Protein AF-A0AAV2PNT0-F1 (afdb_monomer)

Radius of gyration: 38.45 Å; Cα contacts (8 Å, |Δi|>4): 2284; chains: 1; bounding box: 107×91×118 Å

Structure (mmCIF, N/CA/C/O backbone):
data_AF-A0AAV2PNT0-F1
#
_entry.id   AF-A0AAV2PNT0-F1
#
loop_
_atom_site.group_PDB
_atom_site.id
_atom_site.type_symbol
_atom_site.label_atom_id
_atom_site.label_alt_id
_atom_site.label_comp_id
_atom_site.label_asym_id
_atom_site.label_entity_id
_atom_site.label_seq_id
_atom_site.pdbx_PDB_ins_code
_atom_site.Cartn_x
_atom_site.Cartn_y
_atom_site.Cartn_z
_atom_site.occupancy
_atom_site.B_iso_or_equiv
_atom_site.auth_seq_id
_atom_site.auth_comp_id
_atom_site.auth_asym_id
_atom_site.auth_atom_id
_atom_site.pdbx_PDB_model_num
ATOM 1 N N . GLN A 1 1 ? 34.698 -30.467 22.889 1.00 72.31 1 GLN A N 1
ATOM 2 C CA . GLN A 1 1 ? 36.099 -30.022 23.056 1.00 72.31 1 GLN A CA 1
ATOM 3 C C . GLN A 1 1 ? 37.042 -31.188 23.305 1.00 72.31 1 GLN A C 1
ATOM 5 O O . GLN A 1 1 ? 37.742 -31.545 22.372 1.00 72.31 1 GLN A O 1
ATOM 10 N N . MET A 1 2 ? 37.007 -31.846 24.474 1.00 77.00 2 MET A N 1
ATOM 11 C CA . MET A 1 2 ? 37.933 -32.952 24.805 1.00 77.00 2 MET A CA 1
ATOM 12 C C . MET A 1 2 ? 37.978 -34.101 23.785 1.00 77.00 2 MET A C 1
ATOM 14 O O . MET A 1 2 ? 39.047 -34.628 23.524 1.00 77.00 2 MET A O 1
ATOM 18 N N . LEU A 1 3 ? 36.828 -34.490 23.227 1.00 80.44 3 LEU A N 1
ATOM 19 C CA . LEU A 1 3 ? 36.709 -35.618 22.288 1.00 80.44 3 LEU A CA 1
ATOM 20 C C . LEU A 1 3 ? 36.640 -35.192 20.817 1.00 80.44 3 LEU A C 1
ATOM 22 O O . LEU A 1 3 ? 36.355 -36.018 19.957 1.00 80.44 3 LEU A O 1
ATOM 26 N N . TRP A 1 4 ? 36.811 -33.901 20.529 1.00 83.94 4 TRP A N 1
ATOM 27 C CA . TRP A 1 4 ? 36.690 -33.410 19.163 1.00 83.94 4 TRP A CA 1
ATOM 28 C C . TRP A 1 4 ? 37.899 -33.869 18.345 1.00 83.94 4 TRP A C 1
ATOM 30 O O . TRP A 1 4 ? 39.023 -33.529 18.699 1.00 83.94 4 TRP A O 1
ATOM 40 N N . ALA A 1 5 ? 37.672 -34.645 17.282 1.00 78.81 5 ALA A N 1
ATOM 41 C CA . ALA A 1 5 ? 38.736 -35.355 16.559 1.00 78.81 5 ALA A CA 1
ATOM 42 C C . ALA A 1 5 ? 39.797 -34.437 15.939 1.00 78.81 5 ALA A C 1
ATOM 44 O O . ALA A 1 5 ? 40.925 -34.866 15.725 1.00 78.81 5 ALA A O 1
ATOM 45 N N . GLU A 1 6 ? 39.431 -33.191 15.641 1.00 76.75 6 GLU A N 1
ATOM 46 C CA . GLU A 1 6 ? 40.337 -32.201 15.055 1.00 76.75 6 GLU A CA 1
ATOM 47 C C . GLU A 1 6 ? 41.117 -31.403 16.115 1.00 76.75 6 GLU A C 1
ATOM 49 O O . GLU A 1 6 ? 41.971 -30.610 15.738 1.00 76.75 6 GLU A O 1
ATOM 54 N N . THR A 1 7 ? 40.851 -31.589 17.417 1.00 80.31 7 THR A N 1
ATOM 55 C CA . THR A 1 7 ? 41.617 -30.947 18.498 1.00 80.31 7 THR A CA 1
ATOM 56 C C . THR A 1 7 ? 42.992 -31.598 18.616 1.00 80.31 7 THR A C 1
ATOM 58 O O . THR A 1 7 ? 43.090 -32.796 18.879 1.00 80.31 7 THR A O 1
ATOM 61 N N . THR A 1 8 ? 44.055 -30.806 18.513 1.00 78.75 8 THR A N 1
ATOM 62 C CA . THR A 1 8 ? 45.446 -31.283 18.568 1.00 78.75 8 THR A CA 1
ATOM 63 C C . THR A 1 8 ? 46.244 -30.720 19.745 1.00 78.75 8 THR A C 1
ATOM 65 O O . THR A 1 8 ? 47.325 -31.214 20.046 1.00 78.75 8 THR A O 1
ATOM 68 N N . GLU A 1 9 ? 45.718 -29.711 20.437 1.00 76.44 9 GLU A N 1
ATOM 69 C CA . GLU A 1 9 ? 46.390 -28.947 21.486 1.00 76.44 9 GLU A CA 1
ATOM 70 C C . GLU A 1 9 ? 45.461 -28.729 22.687 1.00 76.44 9 GLU A C 1
ATOM 72 O O . GLU A 1 9 ? 44.249 -28.539 22.542 1.00 76.44 9 GLU A O 1
ATOM 77 N N . ILE A 1 10 ? 46.031 -28.722 23.894 1.00 84.19 10 ILE A N 1
ATOM 78 C CA . ILE A 1 10 ? 45.323 -28.416 25.140 1.00 84.19 10 ILE A CA 1
ATOM 79 C C . ILE A 1 10 ? 46.215 -27.581 26.064 1.00 84.19 10 ILE A C 1
ATOM 81 O O . ILE A 1 10 ? 47.399 -27.865 26.224 1.00 84.19 10 ILE A O 1
ATOM 85 N N . GLY A 1 11 ? 45.634 -26.572 26.711 1.00 69.75 11 GLY A N 1
ATOM 86 C CA . GLY A 1 11 ? 46.286 -25.792 27.762 1.00 69.75 11 GLY A CA 1
ATOM 87 C C . GLY A 1 11 ? 45.334 -25.542 28.926 1.00 69.75 11 GLY A C 1
ATOM 88 O O . GLY A 1 11 ? 44.242 -25.018 28.725 1.00 69.75 11 GLY A O 1
ATOM 89 N N . CYS A 1 12 ? 45.737 -25.904 30.144 1.00 85.50 12 CYS A N 1
ATOM 90 C CA . CYS A 1 12 ? 44.898 -25.812 31.339 1.00 85.50 12 CYS A CA 1
ATOM 91 C C . CYS A 1 12 ? 45.507 -24.906 32.411 1.00 85.50 12 CYS A C 1
ATOM 93 O O . CYS A 1 12 ? 46.721 -24.873 32.592 1.00 85.50 12 CYS A O 1
ATOM 95 N N . GLY A 1 13 ? 44.654 -24.221 33.167 1.00 61.50 13 GLY A N 1
ATOM 96 C CA . GLY A 1 13 ? 45.021 -23.414 34.324 1.00 61.50 13 GLY A CA 1
ATOM 97 C C . GLY A 1 13 ? 43.984 -23.530 35.436 1.00 61.50 13 GLY A C 1
ATOM 98 O O . GLY A 1 13 ? 42.849 -23.948 35.210 1.00 61.50 13 GLY A O 1
ATOM 99 N N . ALA A 1 14 ? 44.370 -23.167 36.655 1.00 82.31 14 ALA A N 1
ATOM 100 C CA . ALA A 1 14 ? 43.484 -23.211 37.809 1.00 82.31 14 ALA A CA 1
ATOM 101 C C . ALA A 1 14 ? 43.689 -22.001 38.714 1.00 82.31 14 ALA A C 1
ATOM 103 O O . ALA A 1 14 ? 44.796 -21.474 38.814 1.00 82.31 14 ALA A O 1
ATOM 104 N N . VAL A 1 15 ? 42.631 -21.584 39.404 1.00 68.69 15 VAL A N 1
ATOM 105 C CA . VAL A 1 15 ? 42.678 -20.506 40.390 1.00 68.69 15 VAL A CA 1
ATOM 106 C C . VAL A 1 15 ? 41.827 -20.847 41.607 1.00 68.69 15 VAL A C 1
ATOM 108 O O . VAL A 1 15 ? 40.754 -21.436 41.498 1.00 68.69 15 VAL A O 1
ATOM 111 N N . HIS A 1 16 ? 42.321 -20.470 42.781 1.00 83.88 16 HIS A N 1
ATOM 112 C CA . HIS A 1 16 ? 41.665 -20.652 44.070 1.00 83.88 16 HIS A CA 1
ATOM 113 C C . HIS A 1 16 ? 41.281 -19.280 44.624 1.00 83.88 16 HIS A C 1
ATOM 115 O O . HIS A 1 16 ? 42.128 -18.392 44.686 1.00 83.88 16 HIS A O 1
ATOM 121 N N . TYR A 1 17 ? 40.021 -19.091 45.008 1.00 67.50 17 TYR A N 1
ATOM 122 C CA . TYR A 1 17 ? 39.523 -17.814 45.513 1.00 67.50 17 TYR A CA 1
ATOM 123 C C . TYR A 1 17 ? 38.315 -17.983 46.449 1.00 67.50 17 TYR A C 1
ATOM 125 O O . TYR A 1 17 ? 37.725 -19.058 46.554 1.00 67.50 17 TYR A O 1
ATOM 133 N N . LYS A 1 18 ? 37.962 -16.910 47.166 1.00 78.88 18 LYS A N 1
ATOM 134 C CA . LYS A 1 18 ? 36.797 -16.855 48.067 1.00 78.88 18 LYS A CA 1
ATOM 135 C C . LYS A 1 18 ? 35.620 -16.179 47.373 1.00 78.88 18 LYS A C 1
ATOM 137 O O . LYS A 1 18 ? 35.828 -15.205 46.651 1.00 78.88 18 LYS A O 1
ATOM 142 N N . THR A 1 19 ? 34.398 -16.665 47.575 1.00 72.25 19 THR A N 1
ATOM 143 C CA . THR A 1 19 ? 33.207 -16.092 46.926 1.00 72.25 19 THR A CA 1
ATOM 144 C C . THR A 1 19 ? 31.925 -16.344 47.719 1.00 72.25 19 THR A C 1
ATOM 146 O O . THR A 1 19 ? 31.847 -17.320 48.460 1.00 72.25 19 THR A O 1
ATOM 149 N N . GLN A 1 20 ? 30.915 -15.488 47.537 1.00 65.44 20 GLN A N 1
ATOM 150 C CA . GLN A 1 20 ? 29.567 -15.684 48.074 1.00 65.44 20 GLN A CA 1
ATOM 151 C C . GLN A 1 20 ? 28.592 -16.043 46.958 1.00 65.44 20 GLN A C 1
ATOM 153 O O . GLN A 1 20 ? 28.529 -15.357 45.936 1.00 65.44 20 GLN A O 1
ATOM 158 N N . PHE A 1 21 ? 27.773 -17.071 47.173 1.00 52.84 21 PHE A N 1
ATOM 159 C CA . PHE A 1 21 ? 26.701 -17.426 46.246 1.00 52.84 21 PHE A CA 1
ATOM 160 C C . PHE A 1 21 ? 25.407 -17.717 47.006 1.00 52.84 21 PHE A C 1
ATOM 162 O O . PHE A 1 21 ? 25.378 -18.550 47.908 1.00 52.84 21 PHE A O 1
ATOM 169 N N . ARG A 1 22 ? 24.332 -16.999 46.645 1.00 51.94 22 ARG A N 1
ATOM 170 C CA . ARG A 1 22 ? 23.006 -17.056 47.299 1.00 51.94 22 ARG A CA 1
ATOM 171 C C . ARG A 1 22 ? 23.047 -16.872 48.826 1.00 51.94 22 ARG A C 1
ATOM 173 O O . ARG A 1 22 ? 22.289 -17.509 49.546 1.00 51.94 22 ARG A O 1
ATOM 180 N N . GLY A 1 23 ? 23.926 -15.992 49.302 1.00 59.47 23 GLY A N 1
ATOM 181 C CA . GLY A 1 23 ? 24.030 -15.635 50.720 1.00 59.47 23 GLY A CA 1
ATOM 182 C C . GLY A 1 23 ? 24.923 -16.546 51.567 1.00 59.47 23 GLY A C 1
ATOM 183 O O . GLY A 1 23 ? 25.051 -16.289 52.757 1.00 59.47 23 GLY A O 1
ATOM 184 N N . PHE A 1 24 ? 25.570 -17.562 50.982 1.00 44.22 24 PHE A N 1
ATOM 185 C CA . PHE A 1 24 ? 26.538 -18.411 51.684 1.00 44.22 24 PHE A CA 1
ATOM 186 C C . PHE A 1 24 ? 27.972 -18.106 51.245 1.00 44.22 24 PHE A C 1
ATOM 188 O O . PHE A 1 24 ? 28.244 -17.983 50.047 1.00 44.22 24 PHE A O 1
ATOM 195 N N . ASP A 1 25 ? 28.873 -18.002 52.223 1.00 72.25 25 ASP A N 1
ATOM 196 C CA . ASP A 1 25 ? 30.304 -17.761 52.030 1.00 72.25 25 ASP A CA 1
ATOM 197 C C . ASP A 1 25 ? 31.071 -19.059 51.776 1.00 72.25 25 ASP A C 1
ATOM 199 O O . ASP A 1 25 ? 31.122 -19.952 52.622 1.00 72.25 25 ASP A O 1
ATOM 203 N N . PHE A 1 26 ? 31.735 -19.135 50.624 1.00 65.38 26 PHE A N 1
ATOM 204 C CA . PHE A 1 26 ? 32.635 -20.223 50.268 1.00 65.38 26 PHE A CA 1
ATOM 205 C C . PHE A 1 26 ? 34.073 -19.713 50.298 1.00 65.38 26 PHE A C 1
ATOM 207 O O . PHE A 1 26 ? 34.554 -19.027 49.393 1.00 65.38 26 PHE A O 1
ATOM 214 N N . SER A 1 27 ? 34.779 -20.069 51.367 1.00 66.50 27 SER A N 1
ATOM 215 C CA . SER A 1 27 ? 36.139 -19.612 51.662 1.00 66.50 27 SER A CA 1
ATOM 216 C C . SER A 1 27 ? 37.240 -20.343 50.884 1.00 66.50 27 SER A C 1
ATOM 218 O O . SER A 1 27 ? 38.402 -19.953 50.995 1.00 66.50 27 SER A O 1
ATOM 220 N N . HIS A 1 28 ? 36.901 -21.370 50.095 1.00 72.38 28 HIS A N 1
ATOM 221 C CA . HIS A 1 28 ? 37.877 -22.212 49.393 1.00 72.38 28 HIS A CA 1
ATOM 222 C C . HIS A 1 28 ? 37.395 -22.704 48.017 1.00 72.38 28 HIS A C 1
ATOM 224 O O . HIS A 1 28 ? 37.459 -23.894 47.707 1.00 72.38 28 HIS A O 1
ATOM 230 N N . ALA A 1 29 ? 36.885 -21.805 47.172 1.00 69.44 29 ALA A N 1
ATOM 231 C CA . ALA A 1 29 ? 36.412 -22.177 45.840 1.00 69.44 29 ALA A CA 1
ATOM 232 C C . ALA A 1 29 ? 37.576 -22.276 44.840 1.00 69.44 29 ALA A C 1
ATOM 234 O O . ALA A 1 29 ? 38.352 -21.336 44.671 1.00 69.44 29 ALA A O 1
ATOM 235 N N . LYS A 1 30 ? 37.703 -23.412 44.149 1.00 77.38 30 LYS A N 1
ATOM 236 C CA . LYS A 1 30 ? 38.713 -23.621 43.101 1.00 77.38 30 LYS A CA 1
ATOM 237 C C . LYS A 1 30 ? 38.040 -23.761 41.744 1.00 77.38 30 LYS A C 1
ATOM 239 O O . LYS A 1 30 ? 37.101 -24.537 41.600 1.00 77.38 30 LYS A O 1
ATOM 244 N N . ILE A 1 31 ? 38.546 -23.039 40.752 1.00 74.75 31 ILE A N 1
ATOM 245 C CA . ILE A 1 31 ? 38.151 -23.167 39.351 1.00 74.75 31 ILE A CA 1
ATOM 246 C C . ILE A 1 31 ? 39.333 -23.710 38.560 1.00 74.75 31 ILE A C 1
ATOM 248 O O . ILE A 1 31 ? 40.448 -23.214 38.689 1.00 74.75 31 ILE A O 1
ATOM 252 N N . TYR A 1 32 ? 39.056 -24.691 37.708 1.00 81.44 32 TYR A N 1
ATOM 253 C CA . TYR A 1 32 ? 39.976 -25.232 36.715 1.00 81.44 32 TYR A CA 1
ATOM 254 C C . TYR A 1 32 ? 39.394 -24.941 35.330 1.00 81.44 32 TYR A C 1
ATOM 256 O O . TYR A 1 32 ? 38.197 -25.129 35.112 1.00 81.44 32 TYR A O 1
ATOM 264 N N . VAL A 1 33 ? 40.221 -24.466 34.403 1.00 81.31 33 VAL A N 1
ATOM 265 C CA . VAL A 1 33 ? 39.832 -24.141 33.026 1.00 81.31 33 VAL A CA 1
ATOM 266 C C . VAL A 1 33 ? 40.845 -24.759 32.078 1.00 81.31 33 VAL A C 1
ATOM 268 O O . VAL A 1 33 ? 42.043 -24.576 32.257 1.00 81.31 33 VAL A O 1
ATOM 271 N N . CYS A 1 34 ? 40.362 -25.450 31.051 1.00 72.44 34 CYS A N 1
ATOM 272 C CA . CYS A 1 34 ? 41.175 -25.971 29.960 1.00 72.44 34 CYS A CA 1
ATOM 273 C C . CYS A 1 34 ? 40.683 -25.403 28.630 1.00 72.44 34 CYS A C 1
ATOM 275 O O . CYS A 1 34 ? 39.484 -25.423 28.350 1.00 72.44 34 CYS A O 1
ATOM 277 N N . ASN A 1 35 ? 41.620 -24.935 27.814 1.00 75.31 35 ASN A N 1
ATOM 278 C CA . ASN A 1 35 ? 41.412 -24.509 26.438 1.00 75.31 35 ASN A CA 1
ATOM 279 C C . ASN A 1 35 ? 41.933 -25.596 25.493 1.00 75.31 35 ASN A C 1
ATOM 281 O O . ASN A 1 35 ? 42.931 -26.245 25.795 1.00 75.31 35 ASN A O 1
ATOM 285 N N . TYR A 1 36 ? 41.254 -25.780 24.362 1.00 78.62 36 TYR A N 1
ATOM 286 C CA . TYR A 1 36 ? 41.507 -26.843 23.389 1.00 78.62 36 TYR A CA 1
ATOM 287 C C . TYR A 1 36 ? 41.611 -26.216 21.995 1.00 78.62 36 TYR A C 1
ATOM 289 O O . TYR A 1 36 ? 40.764 -25.387 21.652 1.00 78.62 36 TYR A O 1
ATOM 297 N N . GLY A 1 37 ? 42.634 -26.577 21.223 1.00 64.06 37 GLY A N 1
ATOM 298 C CA . GLY A 1 37 ? 42.906 -26.016 19.899 1.00 64.06 37 GLY A CA 1
ATOM 299 C C . GLY A 1 37 ? 43.233 -27.102 18.872 1.00 64.06 37 GLY A C 1
ATOM 300 O O . GLY A 1 37 ? 43.990 -28.008 19.199 1.00 64.06 37 GLY A O 1
ATOM 301 N N . PRO A 1 38 ? 42.715 -27.050 17.635 1.00 66.06 38 PRO A N 1
ATOM 302 C CA . PRO A 1 38 ? 41.556 -26.286 17.163 1.00 66.06 38 PRO A CA 1
ATOM 303 C C . PRO A 1 38 ? 40.285 -26.481 18.009 1.00 66.06 38 PRO A C 1
ATOM 305 O O . PRO A 1 38 ? 40.101 -27.512 18.652 1.00 66.06 38 PRO A O 1
ATOM 308 N N . ALA A 1 39 ? 39.402 -25.476 18.023 1.00 55.69 39 ALA A N 1
ATOM 309 C CA . ALA A 1 39 ? 38.167 -25.517 18.805 1.00 55.69 39 ALA A CA 1
ATOM 310 C C . ALA A 1 39 ? 37.107 -26.425 18.152 1.00 55.69 39 ALA A C 1
ATOM 312 O O . ALA A 1 39 ? 36.782 -26.291 16.977 1.00 55.69 39 ALA A O 1
ATOM 313 N N . GLY A 1 40 ? 36.523 -27.321 18.940 1.00 55.75 40 GLY A N 1
ATOM 314 C CA . GLY A 1 40 ? 35.370 -28.150 18.591 1.00 55.75 40 GLY A CA 1
ATOM 315 C C . GLY A 1 40 ? 34.019 -27.608 19.074 1.00 55.75 40 GLY A C 1
ATOM 316 O O . GLY A 1 40 ? 33.903 -26.461 19.502 1.00 55.75 40 GLY A O 1
ATOM 317 N N . ASN A 1 41 ? 32.988 -28.466 19.062 1.00 60.00 41 ASN A N 1
ATOM 318 C CA . ASN A 1 41 ? 31.567 -28.141 19.312 1.00 60.00 41 ASN A CA 1
ATOM 319 C C . ASN A 1 41 ? 30.916 -27.289 18.203 1.00 60.00 41 ASN A C 1
ATOM 321 O O . ASN A 1 41 ? 30.042 -26.462 18.471 1.00 60.00 41 ASN A O 1
ATOM 325 N N . ILE A 1 42 ? 31.339 -27.502 16.959 1.00 57.22 42 ILE A N 1
ATOM 326 C CA . ILE A 1 42 ? 30.776 -26.830 15.787 1.00 57.22 42 ILE A CA 1
ATOM 327 C C . ILE A 1 42 ? 29.406 -27.453 15.482 1.00 57.22 42 ILE A C 1
ATOM 329 O O . ILE A 1 42 ? 29.304 -28.653 15.222 1.00 57.22 42 ILE A O 1
ATOM 333 N N . LEU A 1 43 ? 28.341 -26.646 15.551 1.00 47.44 43 LEU A N 1
ATOM 334 C CA . LEU A 1 43 ? 26.965 -27.101 15.335 1.00 47.44 43 LEU A CA 1
ATOM 335 C C . LEU A 1 43 ? 26.818 -27.664 13.911 1.00 47.44 43 LEU A C 1
ATOM 337 O O . LEU A 1 43 ? 27.116 -26.973 12.943 1.00 47.44 43 LEU A O 1
ATOM 341 N N . GLY A 1 44 ? 26.367 -28.914 13.791 1.00 48.94 44 GLY A N 1
ATOM 342 C CA . GLY A 1 44 ? 26.225 -29.604 12.503 1.00 48.94 44 GLY A CA 1
ATOM 343 C C . GLY A 1 44 ? 27.465 -30.377 12.035 1.00 48.94 44 GLY A C 1
ATOM 344 O O . GLY A 1 44 ? 27.361 -31.116 11.061 1.00 48.94 44 GLY A O 1
ATOM 345 N N . ARG A 1 45 ? 28.611 -30.288 12.732 1.00 58.50 45 ARG A N 1
ATOM 346 C CA . ARG A 1 45 ? 29.770 -31.161 12.472 1.00 58.50 45 ARG A CA 1
ATOM 347 C C . ARG A 1 45 ? 29.821 -32.315 13.487 1.00 58.50 45 ARG A C 1
ATOM 349 O O . ARG A 1 45 ? 29.550 -32.099 14.672 1.00 58.50 45 ARG A O 1
ATOM 356 N N . PRO A 1 46 ? 30.156 -33.544 13.055 1.00 60.44 46 PRO A N 1
ATOM 357 C CA . PRO A 1 46 ? 30.281 -34.678 13.962 1.00 60.44 46 PRO A CA 1
ATOM 358 C C . PRO A 1 46 ? 31.509 -34.510 14.868 1.00 60.44 46 PRO A C 1
ATOM 360 O O . PRO A 1 46 ? 32.554 -34.044 14.422 1.00 60.44 46 PRO A O 1
ATOM 363 N N . ILE A 1 47 ? 31.390 -34.912 16.140 1.00 76.19 47 ILE A N 1
ATOM 364 C CA . ILE A 1 47 ? 32.474 -34.797 17.138 1.00 76.19 47 ILE A CA 1
ATOM 365 C C . ILE A 1 47 ? 33.728 -35.562 16.681 1.00 76.19 47 ILE A C 1
ATOM 367 O O . ILE A 1 47 ? 34.851 -35.104 16.878 1.00 76.19 47 ILE A O 1
ATOM 371 N N . TYR A 1 48 ? 33.522 -36.706 16.036 1.00 81.50 48 TYR A N 1
ATOM 372 C CA . TYR A 1 48 ? 34.506 -37.503 15.314 1.00 81.50 48 TYR A CA 1
ATOM 373 C C . TYR A 1 48 ? 33.768 -38.302 14.232 1.00 81.50 48 TYR A C 1
ATOM 375 O O . TYR A 1 48 ? 32.550 -38.478 14.305 1.00 81.50 48 TYR A O 1
ATOM 383 N N . LEU A 1 49 ? 34.484 -38.801 13.226 1.00 77.38 49 LEU A N 1
ATOM 384 C CA . LEU A 1 49 ? 33.891 -39.667 12.205 1.00 77.38 49 LEU A CA 1
ATOM 385 C C . LEU A 1 49 ? 33.787 -41.106 12.723 1.00 77.38 49 LEU A C 1
ATOM 387 O O . LEU A 1 49 ? 34.738 -41.631 13.300 1.00 77.38 49 LEU A O 1
ATOM 391 N N . GLN A 1 50 ? 32.643 -41.753 12.506 1.00 74.19 50 GLN A N 1
ATOM 392 C CA . GLN A 1 50 ? 32.432 -43.143 12.908 1.00 74.19 50 GLN A CA 1
ATOM 393 C C . GLN A 1 50 ? 33.168 -44.092 11.947 1.00 74.19 50 GLN A C 1
ATOM 395 O O . GLN A 1 50 ? 32.975 -44.031 10.733 1.00 74.19 50 GLN A O 1
ATOM 400 N N . GLY A 1 51 ? 34.022 -44.963 12.487 1.00 79.56 51 GLY A N 1
ATOM 401 C CA . GLY A 1 51 ? 34.806 -45.932 11.720 1.00 79.56 51 GLY A CA 1
ATOM 402 C C . GLY A 1 51 ? 35.939 -46.554 12.547 1.00 79.56 51 GLY A C 1
ATOM 403 O O . GLY A 1 51 ? 36.095 -46.205 13.720 1.00 79.56 51 GLY A O 1
ATOM 404 N N . PRO A 1 52 ? 36.732 -47.475 11.969 1.00 76.94 52 PRO A N 1
ATOM 405 C CA . PRO A 1 52 ? 37.893 -48.045 12.649 1.00 76.94 52 PRO A CA 1
ATOM 406 C C . PRO A 1 52 ? 38.934 -46.959 12.963 1.00 76.94 52 PRO A C 1
ATOM 408 O O . PRO A 1 52 ? 39.196 -46.082 12.135 1.00 76.94 52 PRO A O 1
ATOM 411 N N . ALA A 1 53 ? 39.518 -47.008 14.161 1.00 80.12 53 ALA A N 1
ATOM 412 C CA . ALA A 1 53 ? 40.421 -45.972 14.661 1.00 80.12 53 ALA A CA 1
ATOM 413 C C . ALA A 1 53 ? 41.623 -45.729 13.727 1.00 80.12 53 ALA A C 1
ATOM 415 O O . ALA A 1 53 ? 42.161 -46.667 13.144 1.00 80.12 53 ALA A O 1
ATOM 416 N N . ALA A 1 54 ? 42.041 -44.465 13.607 1.00 72.62 54 ALA A N 1
ATOM 417 C CA . ALA A 1 54 ? 43.218 -44.026 12.848 1.00 72.62 54 ALA A CA 1
ATOM 418 C C . ALA A 1 54 ? 43.265 -44.425 11.350 1.00 72.62 54 ALA A C 1
ATOM 420 O O . ALA A 1 54 ? 44.330 -44.434 10.740 1.00 72.62 54 ALA A O 1
ATOM 421 N N . THR A 1 55 ? 42.114 -44.704 10.725 1.00 71.44 55 THR A N 1
ATOM 422 C CA . THR A 1 55 ? 42.029 -45.045 9.287 1.00 71.44 55 THR A CA 1
ATOM 423 C C . THR A 1 55 ? 41.945 -43.836 8.351 1.00 71.44 55 THR A C 1
ATOM 425 O O . THR A 1 55 ? 42.158 -43.975 7.149 1.00 71.44 55 THR A O 1
ATOM 428 N N . LYS A 1 56 ? 41.643 -42.646 8.884 1.00 66.88 56 LYS A N 1
ATOM 429 C CA . LYS A 1 56 ? 41.523 -41.383 8.134 1.00 66.88 56 LYS A CA 1
ATOM 430 C C . LYS A 1 56 ? 42.353 -40.266 8.774 1.00 66.88 56 LYS A C 1
ATOM 432 O O . LYS A 1 56 ? 41.833 -39.196 9.078 1.00 66.88 56 LYS A O 1
ATOM 437 N N . CYS A 1 57 ? 43.626 -40.531 9.052 1.00 70.69 57 CYS A N 1
ATOM 438 C CA . CYS A 1 57 ? 44.519 -39.506 9.583 1.00 70.69 57 CYS A CA 1
ATOM 439 C C . CYS A 1 57 ? 44.973 -38.553 8.470 1.00 70.69 57 CYS A C 1
ATOM 441 O O . CYS A 1 57 ? 45.451 -38.996 7.432 1.00 70.69 57 CYS A O 1
ATOM 443 N N . ASN A 1 58 ? 44.864 -37.241 8.710 1.00 61.03 58 ASN A N 1
ATOM 444 C CA . ASN A 1 58 ? 45.460 -36.220 7.836 1.00 61.03 58 ASN A CA 1
ATOM 445 C C . ASN A 1 58 ? 47.000 -36.158 7.973 1.00 61.03 58 ASN A C 1
ATOM 447 O O . ASN A 1 58 ? 47.651 -35.485 7.182 1.00 61.03 58 ASN A O 1
ATOM 451 N N . GLY A 1 59 ? 47.570 -36.851 8.969 1.00 63.38 59 GLY A N 1
ATOM 452 C CA . GLY A 1 59 ? 49.005 -37.058 9.197 1.00 63.38 59 GLY A CA 1
ATOM 453 C C . GLY A 1 59 ? 49.315 -38.532 9.503 1.00 63.38 59 GLY A C 1
ATOM 454 O O . GLY A 1 59 ? 48.527 -39.416 9.166 1.00 63.38 59 GLY A O 1
ATOM 455 N N . ALA A 1 60 ? 50.443 -38.819 10.157 1.00 74.50 60 ALA A N 1
ATOM 456 C CA . ALA A 1 60 ? 50.789 -40.185 10.567 1.00 74.50 60 ALA A CA 1
ATOM 457 C C . ALA A 1 60 ? 49.890 -40.695 11.713 1.00 74.50 60 ALA A C 1
ATOM 459 O O . ALA A 1 60 ? 49.268 -39.914 12.434 1.00 74.50 60 ALA A O 1
ATOM 460 N N . VAL A 1 61 ? 49.823 -42.015 11.903 1.00 80.75 61 VAL A N 1
ATOM 461 C CA . VAL A 1 61 ? 49.249 -42.603 13.125 1.00 80.75 61 VAL A CA 1
ATOM 462 C C . VAL A 1 61 ? 50.254 -42.415 14.257 1.00 80.75 61 VAL A C 1
ATOM 464 O O . VAL A 1 61 ? 51.431 -42.726 14.084 1.00 80.75 61 VAL A O 1
ATOM 467 N N . SER A 1 62 ? 49.792 -41.928 15.410 1.00 78.56 62 SER A N 1
ATOM 468 C CA . SER A 1 62 ? 50.641 -41.693 16.575 1.00 78.56 62 SER A CA 1
ATOM 469 C C . SER A 1 62 ? 51.369 -42.973 16.973 1.00 78.56 62 SER A C 1
ATOM 471 O O . SER A 1 62 ? 50.761 -44.018 17.220 1.00 78.56 62 SER A O 1
ATOM 473 N N . THR A 1 63 ? 52.692 -42.880 17.068 1.00 76.75 63 THR A N 1
ATOM 474 C CA . THR A 1 63 ? 53.550 -44.008 17.451 1.00 76.75 63 THR A CA 1
ATOM 475 C C . THR A 1 63 ? 53.384 -44.391 18.927 1.00 76.75 63 THR A C 1
ATOM 477 O O . THR A 1 63 ? 53.478 -45.571 19.269 1.00 76.75 63 THR A O 1
ATOM 480 N N . THR A 1 64 ? 53.060 -43.419 19.785 1.00 80.00 64 THR A N 1
ATOM 481 C CA . THR A 1 64 ? 52.826 -43.603 21.228 1.00 80.00 64 THR A CA 1
ATOM 482 C C . THR A 1 64 ? 51.434 -44.162 21.524 1.00 80.00 64 THR A C 1
ATOM 484 O O . THR A 1 64 ? 51.290 -45.070 22.340 1.00 80.00 64 THR A O 1
ATOM 487 N N . TYR A 1 65 ? 50.402 -43.661 20.838 1.00 80.19 65 TYR A N 1
ATOM 488 C CA . TYR A 1 65 ? 49.019 -44.110 21.005 1.00 80.19 65 TYR A CA 1
ATOM 489 C C . TYR A 1 65 ? 48.457 -44.551 19.655 1.00 80.19 65 TYR A C 1
ATOM 491 O O . TYR A 1 65 ? 47.793 -43.782 18.967 1.00 80.19 65 TYR A O 1
ATOM 499 N N . LYS A 1 66 ? 48.690 -45.822 19.302 1.00 77.12 66 LYS A N 1
ATOM 500 C CA . LYS A 1 66 ? 48.454 -46.428 17.970 1.00 77.12 66 LYS A CA 1
ATOM 501 C C . LYS A 1 66 ? 47.022 -46.333 17.408 1.00 77.12 66 LYS A C 1
ATOM 503 O O . LYS A 1 66 ? 46.776 -46.770 16.290 1.00 77.12 66 LYS A O 1
ATOM 508 N N . HIS A 1 67 ? 46.074 -45.797 18.171 1.00 84.25 67 HIS A N 1
ATOM 509 C CA . HIS A 1 67 ? 44.681 -45.588 17.770 1.00 84.25 67 HIS A CA 1
ATOM 510 C C . HIS A 1 67 ? 44.331 -44.107 17.531 1.00 84.25 67 HIS A C 1
ATOM 512 O O . HIS A 1 67 ? 43.181 -43.799 17.225 1.00 84.25 67 HIS A O 1
ATOM 518 N N . LEU A 1 68 ? 45.297 -43.192 17.657 1.00 83.31 68 LEU A N 1
ATOM 519 C CA . LEU A 1 68 ? 45.130 -41.754 17.443 1.00 83.31 68 LEU A CA 1
ATOM 520 C C . LEU A 1 68 ? 46.007 -41.267 16.287 1.00 83.31 68 LEU A C 1
ATOM 522 O O . LEU A 1 68 ? 47.056 -41.837 16.002 1.00 83.31 68 LEU A O 1
ATOM 526 N N . CYS A 1 69 ? 45.579 -40.193 15.631 1.00 83.38 69 CYS A N 1
ATOM 527 C CA . CYS A 1 69 ? 46.362 -39.518 14.599 1.00 83.38 69 CYS A CA 1
ATOM 528 C C . CYS A 1 69 ? 47.347 -38.524 15.232 1.00 83.38 69 CYS A C 1
ATOM 530 O O . CYS A 1 69 ? 47.033 -37.904 16.246 1.00 83.38 69 CYS A O 1
ATOM 532 N N . GLU A 1 70 ? 48.522 -38.359 14.633 1.00 80.06 70 GLU A N 1
ATOM 533 C CA . GLU A 1 70 ? 49.532 -37.386 15.048 1.00 80.06 70 GLU A CA 1
ATOM 534 C C . GLU A 1 70 ? 49.316 -36.038 14.342 1.00 80.06 70 GLU A C 1
ATOM 536 O O . GLU A 1 70 ? 48.986 -35.984 13.153 1.00 80.06 70 GLU A O 1
ATOM 541 N N . ALA A 1 71 ? 49.471 -34.939 15.083 1.00 65.75 71 ALA A N 1
ATOM 542 C CA . ALA A 1 71 ? 49.323 -33.588 14.550 1.00 65.75 71 ALA A CA 1
ATOM 543 C C . ALA A 1 71 ? 50.536 -33.217 13.674 1.00 65.75 71 ALA A C 1
ATOM 545 O O . ALA A 1 71 ? 51.677 -33.468 14.058 1.00 65.75 71 ALA A O 1
ATOM 546 N N . MET A 1 72 ? 50.311 -32.619 12.497 1.00 57.19 72 MET A N 1
ATOM 547 C CA . MET A 1 72 ? 51.411 -32.234 11.601 1.00 57.19 72 MET A CA 1
ATOM 548 C C . MET A 1 72 ? 52.242 -31.071 12.181 1.00 57.19 72 MET A C 1
ATOM 550 O O . MET A 1 72 ? 51.657 -30.098 12.662 1.00 57.19 72 MET A O 1
ATOM 554 N N . PRO A 1 73 ? 53.587 -31.108 12.096 1.00 50.38 73 PRO A N 1
ATOM 555 C CA . PRO A 1 73 ? 54.432 -29.993 12.514 1.00 50.38 73 PRO A CA 1
ATOM 556 C C . PRO A 1 73 ? 54.320 -28.808 11.541 1.00 50.38 73 PRO A C 1
ATOM 558 O O . PRO A 1 73 ? 54.300 -28.970 10.321 1.00 50.38 73 PRO A O 1
ATOM 561 N N . ALA A 1 74 ? 54.252 -27.593 12.082 1.00 43.47 74 ALA A N 1
ATOM 562 C CA . ALA A 1 74 ? 54.073 -26.377 11.297 1.00 43.47 74 ALA A CA 1
ATOM 563 C C . ALA A 1 74 ? 55.379 -25.908 10.615 1.00 43.47 74 ALA A C 1
ATOM 565 O O . ALA A 1 74 ? 56.321 -25.513 11.301 1.00 43.47 74 ALA A O 1
ATOM 566 N N . GLY A 1 75 ? 55.403 -25.844 9.273 1.00 35.56 75 GLY A N 1
ATOM 567 C CA . GLY A 1 75 ? 56.308 -24.951 8.526 1.00 35.56 75 GLY A CA 1
ATOM 568 C C . GLY A 1 75 ? 56.639 -25.337 7.072 1.00 35.56 75 GLY A C 1
ATOM 569 O O . GLY A 1 75 ? 57.238 -26.376 6.844 1.00 35.56 75 GLY A O 1
ATOM 570 N N . SER A 1 76 ? 56.326 -24.463 6.097 1.00 26.59 76 SER A N 1
ATOM 571 C CA . SER A 1 76 ? 57.308 -23.664 5.320 1.00 26.59 76 SER A CA 1
ATOM 572 C C . SER A 1 76 ? 56.713 -23.102 4.010 1.00 26.59 76 SER A C 1
ATOM 574 O O . SER A 1 76 ? 56.482 -23.836 3.054 1.00 26.59 76 SER A O 1
ATOM 576 N N . SER A 1 77 ? 56.564 -21.780 3.914 1.00 25.66 77 SER A N 1
ATOM 577 C CA . SER A 1 77 ? 56.736 -21.051 2.649 1.00 25.66 77 SER A CA 1
ATOM 578 C C . SER A 1 77 ? 57.203 -19.633 2.973 1.00 25.66 77 SER A C 1
ATOM 580 O O . SER A 1 77 ? 56.527 -18.878 3.670 1.00 25.66 77 SER A O 1
ATOM 582 N N . SER A 1 78 ? 58.415 -19.329 2.525 1.00 27.98 78 SER A N 1
ATOM 583 C CA . SER A 1 78 ? 59.228 -18.155 2.821 1.00 27.98 78 SER A CA 1
ATOM 584 C C . SER A 1 78 ? 58.759 -16.886 2.106 1.00 27.98 78 SER A C 1
ATOM 586 O O . SER A 1 78 ? 58.751 -16.858 0.878 1.00 27.98 78 SER A O 1
ATOM 588 N N . VAL A 1 79 ? 58.526 -15.801 2.852 1.00 24.83 79 VAL A N 1
ATOM 589 C CA . VAL A 1 79 ? 58.801 -14.430 2.388 1.00 24.83 79 VAL A CA 1
ATOM 590 C C . VAL A 1 79 ? 59.427 -13.659 3.552 1.00 24.83 79 VAL A C 1
ATOM 592 O O . VAL A 1 79 ? 58.948 -13.687 4.683 1.00 24.83 79 VAL A O 1
ATOM 595 N N . THR A 1 80 ? 60.567 -13.046 3.264 1.00 24.17 80 THR A N 1
ATOM 596 C CA . THR A 1 80 ? 61.506 -12.382 4.172 1.00 24.17 80 THR A CA 1
ATOM 597 C C . THR A 1 80 ? 60.911 -11.208 4.953 1.00 24.17 80 THR A C 1
ATOM 599 O O . THR A 1 80 ? 60.160 -10.395 4.421 1.00 24.17 80 THR A O 1
ATOM 602 N N . LYS A 1 81 ? 61.332 -11.092 6.215 1.00 28.95 81 LYS A N 1
ATOM 603 C CA . LYS A 1 81 ? 60.998 -10.033 7.176 1.00 28.95 81 LYS A CA 1
ATOM 604 C C . LYS A 1 81 ? 61.845 -8.767 6.914 1.00 28.95 81 LYS A C 1
ATOM 606 O O . LYS A 1 81 ? 63.068 -8.894 6.939 1.00 28.95 81 LYS A O 1
ATOM 611 N N . PRO A 1 82 ? 61.269 -7.561 6.733 1.00 21.77 82 PRO A N 1
ATOM 612 C CA . PRO A 1 82 ? 62.001 -6.304 6.887 1.00 21.77 82 PRO A CA 1
ATOM 613 C C . PRO A 1 82 ? 61.940 -5.794 8.344 1.00 21.77 82 PRO A C 1
ATOM 615 O O . PRO A 1 82 ? 61.120 -6.277 9.132 1.00 21.77 82 PRO A O 1
ATOM 618 N N . PRO A 1 83 ? 62.825 -4.858 8.738 1.00 24.44 83 PRO A N 1
ATOM 619 C CA . PRO A 1 83 ? 63.197 -4.618 10.129 1.00 24.44 83 PRO A CA 1
ATOM 620 C C . PRO A 1 83 ? 62.183 -3.764 10.891 1.00 24.44 83 PRO A C 1
ATOM 622 O O . PRO A 1 83 ? 61.527 -2.887 10.336 1.00 24.44 83 PRO A O 1
ATOM 625 N N . VAL A 1 84 ? 62.138 -3.986 12.204 1.00 30.03 84 VAL A N 1
ATOM 626 C CA . VAL A 1 84 ? 61.487 -3.103 13.173 1.00 30.03 84 VAL A CA 1
ATOM 627 C C . VAL A 1 84 ? 62.417 -1.916 13.420 1.00 30.03 84 VAL A C 1
ATOM 629 O O . VAL A 1 84 ? 63.457 -2.076 14.055 1.00 30.03 84 VAL A O 1
ATOM 632 N N . THR A 1 85 ? 62.054 -0.730 12.937 1.00 22.75 85 THR A N 1
ATOM 633 C CA . THR A 1 85 ? 62.642 0.535 13.389 1.00 22.75 85 THR A CA 1
ATOM 634 C C . THR A 1 85 ? 61.639 1.274 14.267 1.00 22.75 85 THR A C 1
ATOM 636 O O . THR A 1 85 ? 60.567 1.692 13.836 1.00 22.75 85 THR A O 1
ATOM 639 N N . SER A 1 86 ? 62.001 1.423 15.537 1.00 35.94 86 SER A N 1
ATOM 640 C CA . SER A 1 86 ? 61.407 2.378 16.466 1.00 35.94 86 SER A CA 1
ATOM 641 C C . SER A 1 86 ? 61.786 3.801 16.032 1.00 35.94 86 SER A C 1
ATOM 643 O O . SER A 1 86 ? 62.953 4.177 16.134 1.00 35.94 86 SER A O 1
ATOM 645 N N . GLY A 1 87 ? 60.819 4.570 15.521 1.00 23.75 87 GLY A N 1
ATOM 646 C CA . GLY A 1 87 ? 60.955 5.997 15.188 1.00 23.75 87 GLY A CA 1
ATOM 647 C C . GLY A 1 87 ? 60.284 6.910 16.231 1.00 23.75 87 GLY A C 1
ATOM 648 O O . GLY A 1 87 ? 59.390 6.447 16.940 1.00 23.75 87 GLY A O 1
ATOM 649 N N . PRO A 1 88 ? 60.728 8.175 16.369 1.00 25.23 88 PRO A N 1
ATOM 650 C CA . PRO A 1 88 ? 60.608 8.960 17.597 1.00 25.23 88 PRO A CA 1
ATOM 651 C C . PRO A 1 88 ? 59.232 9.600 17.818 1.00 25.23 88 PRO A C 1
ATOM 653 O O . PRO A 1 88 ? 58.507 9.938 16.885 1.00 25.23 88 PRO A O 1
ATOM 656 N N . ILE A 1 89 ? 58.928 9.815 19.099 1.00 31.28 89 ILE A N 1
ATOM 657 C CA . ILE A 1 89 ? 57.797 10.599 19.601 1.00 31.28 89 ILE A CA 1
ATOM 658 C C . ILE A 1 89 ? 58.038 12.069 19.232 1.00 31.28 89 ILE A C 1
ATOM 660 O O . ILE A 1 89 ? 58.964 12.687 19.754 1.00 31.28 89 ILE A O 1
ATOM 664 N N . VAL A 1 90 ? 57.204 12.628 18.354 1.00 24.17 90 VAL A N 1
ATOM 665 C CA . VAL A 1 90 ? 57.162 14.069 18.067 1.00 24.17 90 VAL A CA 1
ATOM 666 C C . VAL A 1 90 ? 55.847 14.629 18.602 1.00 24.17 90 VAL A C 1
ATOM 668 O O . VAL A 1 90 ? 54.767 14.115 18.319 1.00 24.17 90 VAL A O 1
ATOM 671 N N . THR A 1 91 ? 55.957 15.668 19.423 1.00 37.22 91 THR A N 1
ATOM 672 C CA . THR A 1 91 ? 54.858 16.444 20.002 1.00 37.22 91 THR A CA 1
ATOM 673 C C . THR A 1 91 ? 54.255 17.386 18.957 1.00 37.22 91 THR A C 1
ATOM 675 O O . THR A 1 91 ? 54.990 18.198 18.400 1.00 37.22 91 THR A O 1
ATOM 678 N N . ALA A 1 92 ? 52.940 17.319 18.723 1.00 25.33 92 ALA A N 1
ATOM 679 C CA . ALA A 1 92 ? 52.198 18.283 17.902 1.00 25.33 92 ALA A CA 1
ATOM 680 C C . ALA A 1 92 ? 50.760 18.511 18.429 1.00 25.33 92 ALA A C 1
ATOM 682 O O . ALA A 1 92 ? 50.229 17.702 19.190 1.00 25.33 92 ALA A O 1
ATOM 683 N N . GLU A 1 93 ? 50.200 19.661 18.052 1.00 29.52 93 GLU A N 1
ATOM 684 C CA . GLU A 1 93 ? 49.046 20.399 18.599 1.00 29.52 93 GLU A CA 1
ATOM 685 C C . GLU A 1 93 ? 47.662 19.689 18.584 1.00 29.52 93 GLU A C 1
ATOM 687 O O . GLU A 1 93 ? 47.475 18.669 17.918 1.00 29.52 93 GLU A O 1
ATOM 692 N N . PRO A 1 94 ? 46.654 20.191 19.338 1.00 32.31 94 PRO A N 1
ATOM 693 C CA . PRO A 1 94 ? 45.408 19.469 19.594 1.00 32.31 94 PRO A CA 1
ATOM 694 C C . PRO A 1 94 ? 44.466 19.467 18.377 1.00 32.31 94 PRO A C 1
ATOM 696 O O . PRO A 1 94 ? 43.856 20.486 18.061 1.00 32.31 94 PRO A O 1
ATOM 699 N N . GLY A 1 95 ? 44.284 18.303 17.737 1.00 38.44 95 GLY A N 1
ATOM 700 C CA . GLY A 1 95 ? 43.276 18.133 16.678 1.00 38.44 95 GLY A CA 1
ATOM 701 C C . GLY A 1 95 ? 43.373 16.893 15.777 1.00 38.44 95 GLY A C 1
ATOM 702 O O . GLY A 1 95 ? 42.428 16.637 15.033 1.00 38.44 95 GLY A O 1
ATOM 703 N N . GLU A 1 96 ? 44.446 16.096 15.826 1.00 37.94 96 GLU A N 1
ATOM 704 C CA . GLU A 1 96 ? 44.615 14.937 14.930 1.00 37.94 96 GLU A CA 1
ATOM 705 C C . GLU A 1 96 ? 44.274 13.581 15.584 1.00 37.94 96 GLU A C 1
ATOM 707 O O . GLU A 1 96 ? 44.599 13.304 16.741 1.00 37.94 96 GLU A O 1
ATOM 712 N N . CYS A 1 97 ? 43.601 12.713 14.817 1.00 43.72 97 CYS A N 1
ATOM 713 C CA . CYS A 1 97 ? 43.304 11.319 15.164 1.00 43.72 97 CYS A CA 1
ATOM 714 C C . CYS A 1 97 ? 44.612 10.567 15.514 1.00 43.72 97 CYS A C 1
ATOM 716 O O . CYS A 1 97 ? 45.504 10.469 14.678 1.00 43.72 97 CYS A O 1
ATOM 718 N N . LYS A 1 98 ? 44.717 9.970 16.714 1.00 41.19 98 LYS A N 1
ATOM 719 C CA . LYS A 1 98 ? 45.930 9.285 17.235 1.00 41.19 98 LYS A CA 1
ATOM 720 C C . LYS A 1 98 ? 46.393 8.024 16.485 1.00 41.19 98 LYS A C 1
ATOM 722 O O . LYS A 1 98 ? 47.321 7.357 16.933 1.00 41.19 98 LYS A O 1
ATOM 727 N N . PHE A 1 99 ? 45.775 7.684 15.364 1.00 42.84 99 PHE A N 1
ATOM 728 C CA . PHE A 1 99 ? 46.160 6.531 14.566 1.00 42.84 99 PHE A CA 1
ATOM 729 C C . PHE A 1 99 ? 46.272 6.966 13.115 1.00 42.84 99 PHE A C 1
ATOM 731 O O . PHE A 1 99 ? 45.268 7.232 12.453 1.00 42.84 99 PHE A O 1
ATOM 738 N N . THR A 1 100 ? 47.500 7.018 12.610 1.00 36.12 100 THR A N 1
ATOM 739 C CA . THR A 1 100 ? 47.728 6.945 11.175 1.00 36.12 100 THR A CA 1
ATOM 740 C C . THR A 1 100 ? 47.211 5.581 10.727 1.00 36.12 100 THR A C 1
ATOM 742 O O . THR A 1 100 ? 47.756 4.534 11.078 1.00 36.12 100 THR A O 1
ATOM 745 N N . ALA A 1 101 ? 46.103 5.571 9.979 1.00 34.62 101 ALA A N 1
ATOM 746 C CA . ALA A 1 101 ? 45.803 4.433 9.121 1.00 34.62 101 ALA A CA 1
ATOM 747 C C . ALA A 1 101 ? 47.075 4.128 8.310 1.00 34.62 101 ALA A C 1
ATOM 749 O O . ALA A 1 101 ? 47.791 5.079 7.974 1.00 34.62 101 ALA A O 1
ATOM 750 N N . PRO A 1 102 ? 47.387 2.863 7.983 1.00 32.81 102 PRO A N 1
ATOM 751 C CA . PRO A 1 102 ? 48.399 2.610 6.980 1.00 32.81 102 PRO A CA 1
ATOM 752 C C . PRO A 1 102 ? 47.941 3.358 5.731 1.00 32.81 102 PRO A C 1
ATOM 754 O O . PRO A 1 102 ? 46.981 2.968 5.070 1.00 32.81 102 PRO A O 1
ATOM 757 N N . THR A 1 103 ? 48.604 4.465 5.423 1.00 35.28 103 THR A N 1
ATOM 758 C CA . THR A 1 103 ? 48.593 5.090 4.110 1.00 35.28 103 THR A CA 1
ATOM 759 C C . THR A 1 103 ? 49.395 4.177 3.190 1.00 35.28 103 THR A C 1
ATOM 761 O O . THR A 1 103 ? 50.413 4.558 2.623 1.00 35.28 103 THR A O 1
ATOM 764 N N . THR A 1 104 ? 48.973 2.918 3.059 1.00 33.50 104 THR A N 1
ATOM 765 C CA . THR A 1 104 ? 49.366 2.116 1.912 1.00 33.50 104 THR A CA 1
ATOM 766 C C . THR A 1 104 ? 48.662 2.762 0.737 1.00 33.50 104 THR A C 1
ATOM 768 O O . THR A 1 104 ? 47.443 2.663 0.605 1.00 33.50 104 THR A O 1
ATOM 771 N N . ALA A 1 105 ? 49.432 3.518 -0.044 1.00 35.47 105 ALA A N 1
ATOM 772 C CA . ALA A 1 105 ? 49.018 4.046 -1.328 1.00 35.47 105 ALA A CA 1
ATOM 773 C C . ALA A 1 105 ? 48.210 2.984 -2.086 1.00 35.47 105 ALA A C 1
ATOM 775 O O . ALA A 1 105 ? 48.658 1.843 -2.196 1.00 35.47 105 ALA A O 1
ATOM 776 N N . TYR A 1 106 ? 47.026 3.384 -2.556 1.00 40.22 106 TYR A N 1
ATOM 777 C CA . TYR A 1 106 ? 46.112 2.619 -3.400 1.00 40.22 106 TYR A CA 1
ATOM 778 C C . TYR A 1 106 ? 46.874 1.686 -4.350 1.00 40.22 106 TYR A C 1
ATOM 780 O O . TYR A 1 106 ? 47.448 2.124 -5.346 1.00 40.22 106 TYR A O 1
ATOM 788 N N . THR A 1 107 ? 46.904 0.391 -4.036 1.00 40.47 107 THR A N 1
ATOM 789 C CA . THR A 1 107 ? 47.683 -0.586 -4.817 1.00 40.47 107 THR A CA 1
ATOM 790 C C . THR A 1 107 ? 46.985 -0.988 -6.119 1.00 40.47 107 THR A C 1
ATOM 792 O O . THR A 1 107 ? 47.601 -1.615 -6.975 1.00 40.47 107 THR A O 1
ATOM 795 N N . SER A 1 108 ? 45.726 -0.579 -6.323 1.00 46.41 108 SER A N 1
ATOM 796 C CA . SER A 1 108 ? 44.906 -0.974 -7.477 1.00 46.41 108 SER A CA 1
ATOM 797 C C . SER A 1 108 ? 45.016 -0.062 -8.708 1.00 46.41 108 SER A C 1
ATOM 799 O O . SER A 1 108 ? 44.375 -0.332 -9.718 1.00 46.41 108 SER A O 1
ATOM 801 N N . GLY A 1 109 ? 45.820 1.010 -8.678 1.00 45.00 109 GLY A N 1
ATOM 802 C CA . GLY A 1 109 ? 46.031 1.874 -9.853 1.00 45.00 109 GLY A CA 1
ATOM 803 C C . GLY A 1 109 ? 44.779 2.614 -10.358 1.00 45.00 109 GLY A C 1
ATOM 804 O O . GLY A 1 109 ? 44.846 3.270 -11.398 1.00 45.00 109 GLY A O 1
ATOM 805 N N . CYS A 1 110 ? 43.657 2.542 -9.635 1.00 52.94 110 CYS A N 1
ATOM 806 C CA . CYS A 1 110 ? 42.436 3.280 -9.933 1.00 52.94 110 CYS A CA 1
ATOM 807 C C . CYS A 1 110 ? 42.348 4.543 -9.057 1.00 52.94 110 CYS A C 1
ATOM 809 O O . CYS A 1 110 ? 42.423 4.469 -7.833 1.00 52.94 110 CYS A O 1
ATOM 811 N N . ASP A 1 111 ? 42.217 5.719 -9.678 1.00 52.66 111 ASP A N 1
ATOM 812 C CA . ASP A 1 111 ? 42.190 7.021 -8.992 1.00 52.66 111 ASP A CA 1
ATOM 813 C C . ASP A 1 111 ? 40.759 7.356 -8.518 1.00 52.66 111 ASP A C 1
ATOM 815 O O . ASP A 1 111 ? 40.040 8.149 -9.137 1.00 52.66 111 ASP A O 1
ATOM 819 N N . TYR A 1 112 ? 40.313 6.694 -7.441 1.00 50.19 112 TYR A N 1
ATOM 820 C CA . TYR A 1 112 ? 38.955 6.824 -6.881 1.00 50.19 112 TYR A CA 1
ATOM 821 C C . TYR A 1 112 ? 38.584 8.269 -6.515 1.00 50.19 112 TYR A C 1
ATOM 823 O O . TYR A 1 112 ? 37.426 8.656 -6.657 1.00 50.19 112 TYR A O 1
ATOM 831 N N . GLY A 1 113 ? 39.565 9.076 -6.094 1.00 42.69 113 GLY A N 1
ATOM 832 C CA . GLY A 1 113 ? 39.379 10.468 -5.674 1.00 42.69 113 GLY A CA 1
ATOM 833 C C . GLY A 1 113 ? 39.256 11.482 -6.816 1.00 42.69 113 GLY A C 1
ATOM 834 O O . GLY A 1 113 ? 38.754 12.578 -6.588 1.00 42.69 113 GLY A O 1
ATOM 835 N N . LYS A 1 114 ? 39.681 11.145 -8.045 1.00 44.22 114 LYS A N 1
ATOM 836 C CA . LYS A 1 114 ? 39.495 12.023 -9.220 1.00 44.22 114 LYS A CA 1
ATOM 837 C C . LYS A 1 114 ? 38.270 11.684 -10.061 1.00 44.22 114 LYS A C 1
ATOM 839 O O . LYS A 1 114 ? 37.792 12.550 -10.790 1.00 44.22 114 LYS A O 1
ATOM 844 N N . LYS A 1 115 ? 37.783 10.440 -10.002 1.00 44.16 115 LYS A N 1
ATOM 845 C CA . LYS A 1 115 ? 36.622 9.989 -10.787 1.00 44.16 115 LYS A CA 1
ATOM 846 C C . LYS A 1 115 ? 35.291 10.174 -10.049 1.00 44.16 115 LYS A C 1
ATOM 848 O O . LYS A 1 115 ? 34.278 10.384 -10.710 1.00 44.16 115 LYS A O 1
ATOM 853 N N . TYR A 1 116 ? 35.292 10.117 -8.716 1.00 48.56 116 TYR A N 1
ATOM 854 C CA . TYR A 1 116 ? 34.087 10.217 -7.891 1.00 48.56 116 TYR A CA 1
ATOM 855 C C . TYR A 1 116 ? 34.311 11.190 -6.724 1.00 48.56 116 TYR A C 1
ATOM 857 O O . TYR A 1 116 ? 35.389 11.225 -6.135 1.00 48.56 116 TYR A O 1
ATOM 865 N N . GLU A 1 117 ? 33.299 12.014 -6.441 1.00 50.00 117 GLU A N 1
ATOM 866 C CA . GLU A 1 117 ? 33.333 13.140 -5.496 1.00 50.00 117 GLU A CA 1
ATOM 867 C C . GLU A 1 117 ? 33.723 12.737 -4.050 1.00 50.00 117 GLU A C 1
ATOM 869 O O . GLU A 1 117 ? 33.807 11.560 -3.690 1.00 50.00 117 GLU A O 1
ATOM 874 N N . ASN A 1 118 ? 33.924 13.731 -3.175 1.00 52.34 118 ASN A N 1
ATOM 875 C CA . ASN A 1 118 ? 34.416 13.595 -1.788 1.00 52.34 118 ASN A CA 1
ATOM 876 C C . ASN A 1 118 ? 33.543 12.733 -0.838 1.00 52.34 118 ASN A C 1
ATOM 878 O O . ASN A 1 118 ? 33.832 12.652 0.354 1.00 52.34 118 ASN A O 1
ATOM 882 N N . THR A 1 119 ? 32.456 12.137 -1.325 1.00 53.06 119 THR A N 1
ATOM 883 C CA . THR A 1 119 ? 31.448 11.381 -0.564 1.00 53.06 119 THR A CA 1
ATOM 884 C C . THR A 1 119 ? 31.576 9.859 -0.706 1.00 53.06 119 THR A C 1
ATOM 886 O O . THR A 1 119 ? 30.881 9.129 -0.001 1.00 53.06 119 THR A O 1
ATOM 889 N N . HIS A 1 120 ? 32.459 9.370 -1.584 1.00 67.19 120 HIS A N 1
ATOM 890 C CA . HIS A 1 120 ? 32.702 7.937 -1.782 1.00 67.19 120 HIS A CA 1
ATOM 891 C C . HIS A 1 120 ? 33.304 7.274 -0.528 1.00 67.19 120 HIS A C 1
ATOM 893 O O . HIS A 1 120 ? 34.197 7.853 0.092 1.00 67.19 120 HIS A O 1
ATOM 899 N N . SER A 1 121 ? 32.886 6.047 -0.182 1.00 71.25 121 SER A N 1
ATOM 900 C CA . SER A 1 121 ? 33.312 5.346 1.043 1.00 71.25 121 SER A CA 1
ATOM 901 C C . SER A 1 121 ? 34.833 5.206 1.117 1.00 71.25 121 SER A C 1
ATOM 903 O O . SER A 1 121 ? 35.414 5.477 2.162 1.00 71.25 121 SER A O 1
ATOM 905 N N . ALA A 1 122 ? 35.497 4.906 -0.005 1.00 64.25 122 ALA A N 1
ATOM 906 C CA . ALA A 1 122 ? 36.964 4.838 -0.085 1.00 64.25 122 ALA A CA 1
ATOM 907 C C . ALA A 1 122 ? 37.685 6.172 0.228 1.00 64.25 122 ALA A C 1
ATOM 909 O O . ALA A 1 122 ? 38.846 6.162 0.622 1.00 64.25 122 ALA A O 1
ATOM 910 N N . ASN A 1 123 ? 36.997 7.313 0.096 1.00 68.06 123 ASN A N 1
ATOM 911 C CA . ASN A 1 123 ? 37.545 8.648 0.355 1.00 68.06 123 ASN A CA 1
ATOM 912 C C . ASN A 1 123 ? 37.239 9.152 1.782 1.00 68.06 123 ASN A C 1
ATOM 914 O O . ASN A 1 123 ? 37.676 10.245 2.157 1.00 68.06 123 ASN A O 1
ATOM 918 N N . LEU A 1 124 ? 36.491 8.387 2.589 1.00 68.25 124 LEU A N 1
ATOM 919 C CA . LEU A 1 124 ? 36.127 8.783 3.947 1.00 68.25 124 LEU A CA 1
ATOM 920 C C . LEU A 1 124 ? 37.338 8.722 4.880 1.00 68.25 124 LEU A C 1
ATOM 922 O O . LEU A 1 124 ? 38.005 7.696 5.020 1.00 68.25 124 LEU A O 1
ATOM 926 N N . LYS A 1 125 ? 37.582 9.822 5.595 1.00 67.12 125 LYS A N 1
ATOM 927 C CA . LYS A 1 125 ? 38.524 9.816 6.719 1.00 67.12 125 LYS A CA 1
ATOM 928 C C . LYS A 1 125 ? 37.937 8.990 7.876 1.00 67.12 125 LYS A C 1
ATOM 930 O O . LYS A 1 125 ? 36.717 8.993 8.050 1.00 67.12 125 LYS A O 1
ATOM 935 N N . PRO A 1 126 ? 38.763 8.295 8.680 1.00 68.12 126 PRO A N 1
ATOM 936 C CA . PRO A 1 126 ? 38.281 7.579 9.860 1.00 68.12 126 PRO A CA 1
ATOM 937 C C . PRO A 1 126 ? 37.499 8.495 10.810 1.00 68.12 126 PRO A C 1
ATOM 939 O O . PRO A 1 126 ? 37.877 9.651 11.020 1.00 68.12 126 PRO A O 1
ATOM 942 N N . ASN A 1 127 ? 36.422 7.983 11.407 1.00 71.00 127 ASN A N 1
ATOM 943 C CA . ASN A 1 127 ? 35.599 8.761 12.325 1.00 71.00 127 ASN A CA 1
ATOM 944 C C . ASN A 1 127 ? 36.281 8.886 13.701 1.00 71.00 127 ASN A C 1
ATOM 946 O O . ASN A 1 127 ? 36.197 7.986 14.535 1.00 71.00 127 ASN A O 1
ATOM 950 N N . CYS A 1 128 ? 36.909 10.035 13.966 1.00 64.06 128 CYS A N 1
ATOM 951 C CA . CYS A 1 128 ? 37.628 10.301 15.220 1.00 64.06 128 CYS A CA 1
ATOM 952 C C . CYS A 1 128 ? 36.732 10.366 16.475 1.00 64.06 128 CYS A C 1
ATOM 954 O O . CYS A 1 128 ? 37.257 10.407 17.585 1.00 64.06 128 CYS A O 1
ATOM 956 N N . SER A 1 129 ? 35.397 10.386 16.332 1.00 64.50 129 SER A N 1
ATOM 957 C CA . SER A 1 129 ? 34.473 10.274 17.477 1.00 64.50 129 SER A CA 1
ATOM 958 C C . SER A 1 129 ? 34.334 8.840 17.998 1.00 64.50 129 SER A C 1
ATOM 960 O O . SER A 1 129 ? 33.861 8.629 19.116 1.00 64.50 129 SER A O 1
ATOM 962 N N . CYS A 1 130 ? 34.782 7.854 17.218 1.00 63.59 130 CYS A N 1
ATOM 963 C CA . CYS A 1 130 ? 34.946 6.492 17.684 1.00 63.59 130 CYS A CA 1
ATOM 964 C C . CYS A 1 130 ? 36.260 6.358 18.446 1.00 63.59 130 CYS A C 1
ATOM 966 O O . CYS A 1 130 ? 37.341 6.566 17.895 1.00 63.59 130 CYS A O 1
ATOM 968 N N . GLU A 1 131 ? 36.191 5.914 19.695 1.00 70.44 131 GLU A N 1
ATOM 969 C CA . GLU A 1 131 ? 37.377 5.463 20.421 1.00 70.44 131 GLU A CA 1
ATOM 970 C C . GLU A 1 131 ? 37.799 4.079 19.894 1.00 70.44 131 GLU A C 1
ATOM 972 O O . GLU A 1 131 ? 37.510 3.048 20.506 1.00 70.44 131 GLU A O 1
ATOM 977 N N . VAL A 1 132 ? 38.420 4.050 18.711 1.00 66.12 132 VAL A N 1
ATOM 978 C CA . VAL A 1 132 ? 38.870 2.828 18.025 1.00 66.12 132 VAL A CA 1
ATOM 979 C C . VAL A 1 132 ? 40.011 2.165 18.800 1.00 66.12 132 VAL A C 1
ATOM 981 O O . VAL A 1 132 ? 40.974 2.813 19.202 1.00 66.12 132 VAL A O 1
ATOM 984 N N . HIS A 1 133 ? 39.896 0.855 19.005 1.00 65.94 133 HIS A N 1
ATOM 985 C CA . HIS A 1 133 ? 40.914 -0.002 19.612 1.00 65.94 133 HIS A CA 1
ATOM 986 C C . HIS A 1 133 ? 41.744 -0.735 18.554 1.00 65.94 133 HIS A C 1
ATOM 988 O O . HIS A 1 133 ? 42.968 -0.753 18.640 1.00 65.94 133 HIS A O 1
ATOM 994 N N . THR A 1 134 ? 41.086 -1.358 17.570 1.00 68.69 134 THR A N 1
ATOM 995 C CA . THR A 1 134 ? 41.728 -2.102 16.473 1.00 68.69 134 THR A CA 1
ATOM 996 C C . THR A 1 134 ? 40.918 -1.939 15.182 1.00 68.69 134 THR A C 1
ATOM 998 O O . THR A 1 134 ? 39.699 -1.762 15.223 1.00 68.69 134 THR A O 1
ATOM 1001 N N . GLN A 1 135 ? 41.588 -1.968 14.028 1.00 73.00 135 GLN A N 1
ATOM 1002 C CA . GLN A 1 135 ? 40.979 -1.871 12.694 1.00 73.00 135 GLN A CA 1
ATOM 1003 C C . GLN A 1 135 ? 41.824 -2.635 11.668 1.00 73.00 135 GLN A C 1
ATOM 1005 O O . GLN A 1 135 ? 43.014 -2.864 11.897 1.00 73.00 135 GLN A O 1
ATOM 1010 N N . GLY A 1 136 ? 41.233 -2.982 10.524 1.00 68.44 136 GLY A N 1
ATOM 1011 C CA . GLY A 1 136 ? 41.924 -3.714 9.461 1.00 68.44 136 GLY A CA 1
ATOM 1012 C C . GLY A 1 136 ? 41.900 -5.230 9.654 1.00 68.44 136 GLY A C 1
ATOM 1013 O O . GLY A 1 136 ? 41.490 -5.745 10.695 1.00 68.44 136 GLY A O 1
ATOM 1014 N N . MET A 1 137 ? 42.325 -5.960 8.622 1.00 74.56 137 MET A N 1
ATOM 1015 C CA . MET A 1 137 ? 42.311 -7.425 8.600 1.00 74.56 137 MET A CA 1
ATOM 1016 C C . MET A 1 137 ? 43.661 -7.992 8.172 1.00 74.56 137 MET A C 1
ATOM 1018 O O . MET A 1 137 ? 44.275 -7.509 7.220 1.00 74.56 137 MET A O 1
ATOM 1022 N N . GLY A 1 138 ? 44.092 -9.057 8.848 1.00 73.75 138 GLY A N 1
ATOM 1023 C CA . GLY A 1 138 ? 45.274 -9.825 8.462 1.00 73.75 138 GLY A CA 1
ATOM 1024 C C . GLY A 1 138 ? 44.996 -10.798 7.312 1.00 73.75 138 GLY A C 1
ATOM 1025 O O . GLY A 1 138 ? 43.856 -11.187 7.064 1.00 73.75 138 GLY A O 1
ATOM 1026 N N . THR A 1 139 ? 46.052 -11.256 6.639 1.00 72.25 139 THR A N 1
ATOM 1027 C CA . THR A 1 139 ? 45.966 -12.202 5.510 1.00 72.25 139 THR A CA 1
ATOM 1028 C C . THR A 1 139 ? 45.245 -13.504 5.873 1.00 72.25 139 THR A C 1
ATOM 1030 O O . THR A 1 139 ? 44.459 -14.012 5.078 1.00 72.25 139 THR A O 1
ATOM 1033 N N . LEU A 1 140 ? 45.446 -14.009 7.096 1.00 71.00 140 LEU A N 1
ATOM 1034 C CA . LEU A 1 140 ? 44.764 -15.213 7.586 1.00 71.00 140 LEU A CA 1
ATOM 1035 C C . LEU A 1 140 ? 43.246 -15.013 7.718 1.00 71.00 140 LEU A C 1
ATOM 1037 O O . LEU A 1 140 ? 42.488 -15.902 7.351 1.00 71.00 140 LEU A O 1
ATOM 1041 N N . GLN A 1 141 ? 42.798 -13.830 8.151 1.00 77.31 141 GLN A N 1
ATOM 1042 C CA . GLN A 1 141 ? 41.370 -13.503 8.258 1.00 77.31 141 GLN A CA 1
ATOM 1043 C C . GLN A 1 141 ? 40.722 -13.380 6.875 1.00 77.31 141 GLN A C 1
ATOM 1045 O O . GLN A 1 141 ? 39.619 -13.876 6.670 1.00 77.31 141 GLN A O 1
ATOM 1050 N N . LYS A 1 142 ? 41.420 -12.778 5.898 1.00 85.69 142 LYS A N 1
ATOM 1051 C CA . LYS A 1 142 ? 40.952 -12.731 4.500 1.00 85.69 142 LYS A CA 1
ATOM 1052 C C . LYS A 1 142 ? 40.724 -14.145 3.946 1.00 85.69 142 LYS A C 1
ATOM 1054 O O . LYS A 1 142 ? 39.679 -14.420 3.360 1.00 85.69 142 LYS A O 1
ATOM 1059 N N . ALA A 1 143 ? 41.684 -15.046 4.175 1.00 79.75 143 ALA A N 1
ATOM 1060 C CA . ALA A 1 143 ? 41.597 -16.440 3.744 1.00 79.75 143 ALA A CA 1
ATOM 1061 C C . ALA A 1 143 ? 40.468 -17.208 4.456 1.00 79.75 143 ALA A C 1
ATOM 1063 O O . ALA A 1 143 ? 39.729 -17.942 3.805 1.00 79.75 143 ALA A O 1
ATOM 1064 N N . GLU A 1 144 ? 40.296 -17.004 5.766 1.00 82.81 144 GLU A N 1
ATOM 1065 C CA . GLU A 1 144 ? 39.222 -17.607 6.568 1.00 82.81 144 GLU A CA 1
ATOM 1066 C C . GLU A 1 144 ? 37.830 -17.181 6.073 1.00 82.81 144 GLU A C 1
ATOM 1068 O O . GLU A 1 144 ? 36.979 -18.030 5.817 1.00 82.81 144 GLU A O 1
ATOM 1073 N N . ILE A 1 145 ? 37.609 -15.881 5.848 1.00 87.62 145 ILE A N 1
ATOM 1074 C CA . ILE A 1 145 ? 36.340 -15.346 5.328 1.00 87.62 145 ILE A CA 1
ATOM 1075 C C . ILE A 1 145 ? 36.012 -15.957 3.964 1.00 87.62 145 ILE A C 1
ATOM 1077 O O . ILE A 1 145 ? 34.881 -16.400 3.741 1.00 87.62 145 ILE A O 1
ATOM 1081 N N . LEU A 1 146 ? 36.992 -15.983 3.055 1.00 89.81 146 LEU A N 1
ATOM 1082 C CA . LEU A 1 146 ? 36.814 -16.519 1.708 1.00 89.81 146 LEU A CA 1
ATOM 1083 C C . LEU A 1 146 ? 36.507 -18.021 1.734 1.00 89.81 146 LEU A C 1
ATOM 1085 O O . LEU A 1 146 ? 35.656 -18.491 0.979 1.00 89.81 146 LEU A O 1
ATOM 1089 N N . LYS A 1 147 ? 37.176 -18.763 2.624 1.00 86.44 147 LYS A N 1
ATOM 1090 C CA . LYS A 1 147 ? 36.941 -20.191 2.842 1.00 86.44 147 LYS A CA 1
ATOM 1091 C C . LYS A 1 147 ? 35.505 -20.448 3.307 1.00 86.44 147 LYS A C 1
ATOM 1093 O O . LYS A 1 147 ? 34.796 -21.187 2.636 1.00 86.44 147 LYS A O 1
ATOM 1098 N N . ILE A 1 148 ? 35.046 -19.779 4.367 1.00 86.00 148 ILE A N 1
ATOM 1099 C CA . ILE A 1 148 ? 33.703 -19.993 4.942 1.00 86.00 148 ILE A CA 1
ATOM 1100 C C . ILE A 1 148 ? 32.596 -19.692 3.920 1.00 86.00 148 ILE A C 1
ATOM 1102 O O . ILE A 1 148 ? 31.632 -20.447 3.801 1.00 86.00 148 ILE A O 1
ATOM 1106 N N . HIS A 1 149 ? 32.729 -18.611 3.141 1.00 94.50 149 HIS A N 1
ATOM 1107 C CA . HIS A 1 149 ? 31.752 -18.294 2.093 1.00 94.50 149 HIS A CA 1
ATOM 1108 C C . HIS A 1 149 ? 31.679 -19.392 1.027 1.00 94.50 149 HIS A C 1
ATOM 1110 O O . HIS A 1 149 ? 30.584 -19.786 0.628 1.00 94.50 149 HIS A O 1
ATOM 1116 N N . ASN A 1 150 ? 32.831 -19.882 0.563 1.00 95.12 150 ASN A N 1
ATOM 1117 C CA . ASN A 1 150 ? 32.880 -20.911 -0.471 1.00 95.12 150 ASN A CA 1
ATOM 1118 C C . ASN A 1 150 ? 32.422 -22.281 0.045 1.00 95.12 150 ASN A C 1
ATOM 1120 O O . ASN A 1 150 ? 31.745 -22.986 -0.693 1.00 95.12 150 ASN A O 1
ATOM 1124 N N . GLU A 1 151 ? 32.676 -22.623 1.310 1.00 92.31 151 GLU A N 1
ATOM 1125 C CA . GLU A 1 151 ? 32.142 -23.840 1.940 1.00 92.31 151 GLU A CA 1
ATOM 1126 C C . GLU A 1 151 ? 30.607 -23.813 2.033 1.00 92.31 151 GLU A C 1
ATOM 1128 O O . GLU A 1 151 ? 29.951 -24.789 1.671 1.00 92.31 151 GLU A O 1
ATOM 1133 N N . PHE A 1 152 ? 30.004 -22.685 2.427 1.00 95.62 152 PHE A N 1
ATOM 1134 C CA . PHE A 1 152 ? 28.542 -22.542 2.424 1.00 95.62 152 PHE A CA 1
ATOM 1135 C C . PHE A 1 152 ? 27.941 -22.574 1.017 1.00 95.62 152 PHE A C 1
ATOM 1137 O O . PHE A 1 152 ? 26.886 -23.177 0.810 1.00 95.62 152 PHE A O 1
ATOM 1144 N N . ARG A 1 153 ? 28.605 -21.943 0.042 1.00 97.06 153 ARG A N 1
ATOM 1145 C CA . ARG A 1 153 ? 28.183 -21.982 -1.367 1.00 97.06 153 ARG A CA 1
ATOM 1146 C C . ARG A 1 153 ? 28.257 -23.403 -1.916 1.00 97.06 153 ARG A C 1
ATOM 1148 O O . ARG A 1 153 ? 27.323 -23.830 -2.582 1.00 97.06 153 ARG A O 1
ATOM 1155 N N . ALA A 1 154 ? 29.314 -24.141 -1.589 1.00 94.44 154 ALA A N 1
ATOM 1156 C CA . ALA A 1 154 ? 29.491 -25.540 -1.959 1.00 94.44 154 ALA A CA 1
ATOM 1157 C C . ALA A 1 154 ? 28.412 -26.450 -1.353 1.00 94.44 154 ALA A C 1
ATOM 1159 O O . ALA A 1 154 ? 27.853 -27.289 -2.057 1.00 94.44 154 ALA A O 1
ATOM 1160 N N . LEU A 1 155 ? 28.076 -26.252 -0.073 1.00 94.88 155 LEU A N 1
ATOM 1161 C CA . LEU A 1 155 ? 27.025 -27.010 0.613 1.00 94.88 155 LEU A CA 1
ATOM 1162 C C . LEU A 1 155 ? 25.666 -26.869 -0.094 1.00 94.88 155 LEU A C 1
ATOM 1164 O O . LEU A 1 155 ? 24.973 -27.861 -0.325 1.00 94.88 155 LEU A O 1
ATOM 1168 N N . VAL A 1 156 ? 25.300 -25.642 -0.481 1.00 95.12 156 VAL A N 1
ATOM 1169 C CA . VAL A 1 156 ? 24.061 -25.377 -1.232 1.00 95.12 156 VAL A CA 1
ATOM 1170 C C . VAL A 1 156 ? 24.166 -25.882 -2.670 1.00 95.12 156 VAL A C 1
ATOM 1172 O O . VAL A 1 156 ? 23.226 -26.498 -3.156 1.00 95.12 156 VAL A O 1
ATOM 1175 N N . ALA A 1 157 ? 25.310 -25.708 -3.339 1.00 95.25 157 ALA A N 1
ATOM 1176 C CA . ALA A 1 157 ? 25.521 -26.200 -4.702 1.00 95.25 157 ALA A CA 1
ATOM 1177 C C . ALA A 1 157 ? 25.319 -27.720 -4.812 1.00 95.25 157 ALA A C 1
ATOM 1179 O O . ALA A 1 157 ? 24.672 -28.175 -5.750 1.00 95.25 157 ALA A O 1
ATOM 1180 N N . LYS A 1 158 ? 25.780 -28.492 -3.816 1.00 93.69 158 LYS A N 1
ATOM 1181 C CA . LYS A 1 158 ? 25.571 -29.950 -3.726 1.00 93.69 158 LYS A CA 1
ATOM 1182 C C . LYS A 1 158 ? 24.134 -30.360 -3.391 1.00 93.69 158 LYS A C 1
ATOM 1184 O O . LYS A 1 158 ? 23.791 -31.527 -3.549 1.00 93.69 158 LYS A O 1
ATOM 1189 N N . GLY A 1 159 ? 23.301 -29.432 -2.915 1.00 88.50 159 GLY A N 1
ATOM 1190 C CA . GLY A 1 159 ? 21.979 -29.746 -2.367 1.00 88.50 159 GLY A CA 1
ATOM 1191 C C . GLY A 1 159 ? 22.034 -30.439 -1.000 1.00 88.50 159 GLY A C 1
ATOM 1192 O O . GLY A 1 159 ? 21.100 -31.145 -0.631 1.00 88.50 159 GLY A O 1
ATOM 1193 N N . GLU A 1 160 ? 23.125 -30.264 -0.248 1.00 92.50 160 GLU A N 1
ATOM 1194 C CA . GLU A 1 160 ? 23.332 -30.878 1.074 1.00 92.50 160 GLU A CA 1
ATOM 1195 C C . GLU A 1 160 ? 22.836 -29.989 2.235 1.00 92.50 160 GLU A C 1
ATOM 1197 O O . GLU A 1 160 ? 22.793 -30.423 3.388 1.00 92.50 160 GLU A O 1
ATOM 1202 N N . GLU A 1 161 ? 22.430 -28.744 1.965 1.00 93.25 161 GLU A N 1
ATOM 1203 C CA . GLU A 1 161 ? 21.849 -27.858 2.978 1.00 93.25 161 GLU A CA 1
ATOM 1204 C C . GLU A 1 161 ? 20.413 -28.281 3.314 1.00 93.25 161 GLU A C 1
ATOM 1206 O O . GLU A 1 161 ? 19.452 -27.986 2.605 1.00 93.25 161 GLU A O 1
ATOM 1211 N N . THR A 1 162 ? 20.275 -28.978 4.440 1.00 88.19 162 THR A N 1
ATOM 1212 C CA . THR A 1 162 ? 19.014 -29.603 4.861 1.00 88.19 162 THR A CA 1
ATOM 1213 C C . THR A 1 162 ? 17.909 -28.629 5.287 1.00 88.19 162 THR A C 1
ATOM 1215 O O . THR A 1 162 ? 16.748 -29.027 5.401 1.00 88.19 162 THR A O 1
ATOM 1218 N N . ARG A 1 163 ? 18.233 -27.353 5.525 1.00 89.94 163 ARG A N 1
ATOM 1219 C CA . ARG A 1 163 ? 17.288 -26.325 5.995 1.00 89.94 163 ARG A CA 1
ATOM 1220 C C . ARG A 1 163 ? 16.597 -25.595 4.836 1.00 89.94 163 ARG A C 1
ATOM 1222 O O . ARG A 1 163 ? 16.983 -25.705 3.679 1.00 89.94 163 ARG A O 1
ATOM 1229 N N . GLY A 1 164 ? 15.541 -24.848 5.150 1.00 77.12 164 GLY A N 1
ATOM 1230 C CA . GLY A 1 164 ? 14.681 -24.140 4.194 1.00 77.12 164 GLY A CA 1
ATOM 1231 C C . GLY A 1 164 ? 13.239 -24.085 4.688 1.00 77.12 164 GLY A C 1
ATOM 1232 O O . GLY A 1 164 ? 12.879 -24.825 5.606 1.00 77.12 164 GLY A O 1
ATOM 1233 N N . ASN A 1 165 ? 12.402 -23.256 4.064 1.00 75.50 165 ASN A N 1
ATOM 1234 C CA . ASN A 1 165 ? 10.977 -23.163 4.395 1.00 75.50 165 ASN A CA 1
ATOM 1235 C C . ASN A 1 165 ? 10.079 -23.383 3.161 1.00 75.50 165 ASN A C 1
ATOM 1237 O O . ASN A 1 165 ? 9.629 -22.401 2.561 1.00 75.50 165 ASN A O 1
ATOM 1241 N N . PRO A 1 166 ? 9.803 -24.644 2.765 1.00 71.25 166 PRO A N 1
ATOM 1242 C CA . PRO A 1 166 ? 10.315 -25.898 3.346 1.00 71.25 166 PRO A CA 1
ATOM 1243 C C . PRO A 1 166 ? 11.747 -26.236 2.878 1.00 71.25 166 PRO A C 1
ATOM 1245 O O . PRO A 1 166 ? 12.190 -25.743 1.847 1.00 71.25 166 PRO A O 1
ATOM 1248 N N . GLY A 1 167 ? 12.489 -27.041 3.649 1.00 71.06 167 GLY A N 1
ATOM 1249 C CA . GLY A 1 167 ? 13.829 -27.555 3.301 1.00 71.06 167 GLY A CA 1
ATOM 1250 C C . GLY A 1 167 ? 13.771 -28.965 2.697 1.00 71.06 167 GLY A C 1
ATOM 1251 O O . GLY A 1 167 ? 12.705 -29.586 2.753 1.00 71.06 167 GLY A O 1
ATOM 1252 N N . PRO A 1 168 ? 14.871 -29.504 2.136 1.00 86.38 168 PRO A N 1
ATOM 1253 C CA . PRO A 1 168 ? 16.242 -28.963 2.043 1.00 86.38 168 PRO A CA 1
ATOM 1254 C C . PRO A 1 168 ? 16.438 -27.999 0.863 1.00 86.38 168 PRO A C 1
ATOM 1256 O O . PRO A 1 168 ? 15.748 -28.159 -0.135 1.00 86.38 168 PRO A O 1
ATOM 1259 N N . GLN A 1 169 ? 17.347 -27.016 0.932 1.00 86.69 169 GLN A N 1
ATOM 1260 C CA . GLN A 1 169 ? 17.613 -26.101 -0.197 1.00 86.69 169 GLN A CA 1
ATOM 1261 C C . GLN A 1 169 ? 17.990 -26.863 -1.480 1.00 86.69 169 GLN A C 1
ATOM 1263 O O . GLN A 1 169 ? 18.736 -27.843 -1.416 1.00 86.69 169 GLN A O 1
ATOM 1268 N N . PRO A 1 170 ? 17.515 -26.416 -2.656 1.00 92.06 170 PRO A N 1
ATOM 1269 C CA . PRO A 1 170 ? 17.823 -27.072 -3.915 1.00 92.06 170 PRO A CA 1
ATOM 1270 C C . PRO A 1 170 ? 19.306 -26.921 -4.276 1.00 92.06 170 PRO A C 1
ATOM 1272 O O . PRO A 1 170 ? 19.916 -25.887 -4.017 1.00 92.06 170 PRO A O 1
ATOM 1275 N N . ALA A 1 171 ? 19.854 -27.936 -4.947 1.00 93.94 171 ALA A N 1
ATOM 1276 C CA . ALA A 1 171 ? 21.189 -27.877 -5.539 1.00 93.94 171 ALA A CA 1
ATOM 1277 C C . ALA A 1 171 ? 21.294 -26.731 -6.560 1.00 93.94 171 ALA A C 1
ATOM 1279 O O . ALA A 1 171 ? 20.345 -26.470 -7.309 1.00 93.94 171 ALA A O 1
ATOM 1280 N N . GLY A 1 172 ? 22.441 -26.054 -6.589 1.00 95.06 172 GLY A N 1
ATOM 1281 C CA . GLY A 1 172 ? 22.705 -24.907 -7.454 1.00 95.06 172 GLY A CA 1
ATOM 1282 C C . GLY A 1 172 ? 23.715 -25.222 -8.556 1.00 95.06 172 GLY A C 1
ATOM 1283 O O . GLY A 1 172 ? 24.875 -25.513 -8.281 1.00 95.06 172 GLY A O 1
ATOM 1284 N N . ALA A 1 173 ? 23.298 -25.087 -9.812 1.00 94.44 173 ALA A N 1
ATOM 1285 C CA . ALA A 1 173 ? 24.073 -25.480 -10.987 1.00 94.44 173 ALA A CA 1
ATOM 1286 C C . ALA A 1 173 ? 25.077 -24.430 -11.485 1.00 94.44 173 ALA A C 1
ATOM 1288 O O . ALA A 1 173 ? 25.984 -24.765 -12.246 1.00 94.44 173 ALA A O 1
ATOM 1289 N N . ASN A 1 174 ? 24.899 -23.159 -11.111 1.00 94.94 174 ASN A N 1
ATOM 1290 C CA . ASN A 1 174 ? 25.689 -22.031 -11.620 1.00 94.94 174 ASN A CA 1
ATOM 1291 C C . ASN A 1 174 ? 26.341 -21.180 -10.511 1.00 94.94 174 ASN A C 1
ATOM 1293 O O . ASN A 1 174 ? 26.743 -20.042 -10.760 1.00 94.94 174 ASN A O 1
ATOM 1297 N N . ILE A 1 175 ? 26.431 -21.701 -9.282 1.00 95.69 175 ILE A N 1
ATOM 1298 C CA . ILE A 1 175 ? 27.007 -20.970 -8.147 1.00 95.69 175 ILE A CA 1
ATOM 1299 C C . ILE A 1 175 ? 28.522 -20.826 -8.350 1.00 95.69 175 ILE A C 1
ATOM 1301 O O . ILE A 1 175 ? 29.256 -21.810 -8.390 1.00 95.69 175 ILE A O 1
ATOM 1305 N N . GLN A 1 176 ? 29.006 -19.588 -8.469 1.00 93.12 176 GLN A N 1
ATOM 1306 C CA . GLN A 1 176 ? 30.434 -19.299 -8.656 1.00 93.12 176 GLN A CA 1
ATOM 1307 C C . GLN A 1 176 ? 31.253 -19.466 -7.372 1.00 93.12 176 GLN A C 1
ATOM 1309 O O . GLN A 1 176 ? 30.783 -19.117 -6.289 1.00 93.12 176 GLN A O 1
ATOM 1314 N N . GLN A 1 177 ? 32.502 -19.910 -7.488 1.00 94.19 177 GLN A N 1
ATOM 1315 C CA . GLN A 1 177 ? 33.496 -19.759 -6.430 1.00 94.19 177 GLN A CA 1
ATOM 1316 C C . GLN A 1 177 ? 33.838 -18.270 -6.277 1.00 94.19 177 GLN A C 1
ATOM 1318 O O . GLN A 1 177 ? 34.218 -17.603 -7.240 1.00 94.19 177 GLN A O 1
ATOM 1323 N N . LEU A 1 178 ? 33.736 -17.745 -5.056 1.00 94.94 178 LEU A N 1
ATOM 1324 C CA . LEU A 1 178 ? 34.157 -16.381 -4.756 1.00 94.94 178 LEU A CA 1
ATOM 1325 C C . LEU A 1 178 ? 35.682 -16.283 -4.717 1.00 94.94 178 LEU A C 1
ATOM 1327 O O . LEU A 1 178 ? 36.356 -17.141 -4.136 1.00 94.94 178 LEU A O 1
ATOM 1331 N N . THR A 1 179 ? 36.207 -15.191 -5.271 1.00 92.94 179 THR A N 1
ATOM 1332 C CA . THR A 1 179 ? 37.604 -14.760 -5.112 1.00 92.94 179 THR A CA 1
ATOM 1333 C C . THR A 1 179 ? 37.686 -13.473 -4.282 1.00 92.94 179 THR A C 1
ATOM 1335 O O . THR A 1 179 ? 36.690 -12.770 -4.096 1.00 92.94 179 THR A O 1
ATOM 1338 N N . TRP A 1 180 ? 38.856 -13.181 -3.711 1.00 90.62 180 TRP A N 1
ATOM 1339 C CA . TRP A 1 180 ? 39.045 -11.971 -2.907 1.00 90.62 180 TRP A CA 1
ATOM 1340 C C . TRP A 1 180 ? 39.249 -10.740 -3.798 1.00 90.62 180 TRP A C 1
ATOM 1342 O O . TRP A 1 180 ? 40.013 -10.805 -4.759 1.00 90.62 180 TRP A O 1
ATOM 1352 N N . SER A 1 181 ? 38.624 -9.612 -3.449 1.00 89.06 181 SER A N 1
ATOM 1353 C CA . SER A 1 181 ? 38.874 -8.311 -4.084 1.00 89.06 181 SER A CA 1
ATOM 1354 C C . SER A 1 181 ? 39.349 -7.291 -3.060 1.00 89.06 181 SER A C 1
ATOM 1356 O O . SER A 1 181 ? 38.624 -6.943 -2.122 1.00 89.06 181 SER A O 1
ATOM 1358 N N . ASP A 1 182 ? 40.558 -6.769 -3.263 1.00 83.38 182 ASP A N 1
ATOM 1359 C CA . ASP A 1 182 ? 41.088 -5.710 -2.407 1.00 83.38 182 ASP A CA 1
ATOM 1360 C C . ASP A 1 182 ? 40.331 -4.384 -2.599 1.00 83.38 182 ASP A C 1
ATOM 1362 O O . ASP A 1 182 ? 40.123 -3.689 -1.612 1.00 83.38 182 ASP A O 1
ATOM 1366 N N . GLN A 1 183 ? 39.780 -4.085 -3.789 1.00 80.19 183 GLN A N 1
ATOM 1367 C CA . GLN A 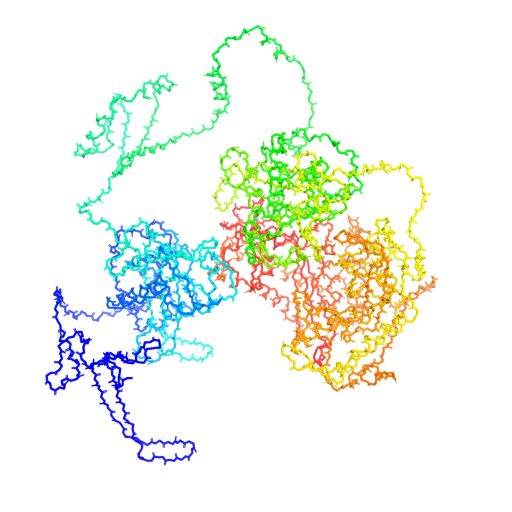1 183 ? 38.947 -2.883 -3.995 1.00 80.19 183 GLN A CA 1
ATOM 1368 C C . GLN A 1 183 ? 37.661 -2.922 -3.144 1.00 80.19 183 GLN A C 1
ATOM 1370 O O . GLN A 1 183 ? 37.276 -1.932 -2.512 1.00 80.19 183 GLN A O 1
ATOM 1375 N N . LEU A 1 184 ? 36.993 -4.085 -3.097 1.00 86.56 184 LEU A N 1
ATOM 1376 C CA . LEU A 1 184 ? 35.805 -4.288 -2.260 1.00 86.56 184 LEU A CA 1
ATOM 1377 C C . LEU A 1 184 ? 36.159 -4.215 -0.767 1.00 86.56 184 LEU A C 1
ATOM 1379 O O . LEU A 1 184 ? 35.406 -3.623 0.008 1.00 86.56 184 LEU A O 1
ATOM 1383 N N . ALA A 1 185 ? 37.310 -4.774 -0.374 1.00 86.81 185 ALA A N 1
ATOM 1384 C CA . ALA A 1 185 ? 37.787 -4.789 1.008 1.00 86.81 185 ALA A CA 1
ATOM 1385 C C . ALA A 1 185 ? 38.200 -3.398 1.510 1.00 86.81 185 ALA A C 1
ATOM 1387 O O . ALA A 1 185 ? 37.846 -3.024 2.624 1.00 86.81 185 ALA A O 1
ATOM 1388 N N . GLU A 1 186 ? 38.894 -2.610 0.688 1.00 80.88 186 GLU A N 1
ATOM 1389 C CA . GLU A 1 186 ? 39.259 -1.221 0.991 1.00 80.88 186 GLU A CA 1
ATOM 1390 C C . GLU A 1 186 ? 38.005 -0.382 1.267 1.00 80.88 186 GLU A C 1
ATOM 1392 O O . GLU A 1 186 ? 37.903 0.285 2.297 1.00 80.88 186 GLU A O 1
ATOM 1397 N N . THR A 1 187 ? 37.002 -0.501 0.396 1.00 80.88 187 THR A N 1
ATOM 1398 C CA . THR A 1 187 ? 35.720 0.203 0.523 1.00 80.88 187 THR A CA 1
ATOM 1399 C C . THR A 1 187 ? 34.939 -0.248 1.767 1.00 80.88 187 THR A C 1
ATOM 1401 O O . THR A 1 187 ? 34.425 0.586 2.515 1.00 80.88 187 THR A O 1
ATOM 1404 N N . ALA A 1 188 ? 34.894 -1.557 2.044 1.00 86.81 188 ALA A N 1
ATOM 1405 C CA . ALA A 1 188 ? 34.245 -2.113 3.235 1.00 86.81 188 ALA A CA 1
ATOM 1406 C C . ALA A 1 188 ? 34.950 -1.694 4.537 1.00 86.81 188 ALA A C 1
ATOM 1408 O O . ALA A 1 188 ? 34.293 -1.392 5.535 1.00 86.81 188 ALA A O 1
ATOM 1409 N N . GLN A 1 189 ? 36.285 -1.639 4.537 1.00 87.06 189 GLN A N 1
ATOM 1410 C CA . GLN A 1 189 ? 37.078 -1.202 5.684 1.00 87.06 189 GLN A CA 1
ATOM 1411 C C . GLN A 1 189 ? 36.911 0.294 5.951 1.00 87.06 189 GLN A C 1
ATOM 1413 O O . GLN A 1 189 ? 36.775 0.692 7.108 1.00 87.06 189 GLN A O 1
ATOM 1418 N N . ALA A 1 190 ? 36.869 1.118 4.904 1.00 81.25 190 ALA A N 1
ATOM 1419 C CA . ALA A 1 190 ? 36.628 2.548 5.048 1.00 81.25 190 ALA A CA 1
ATOM 1420 C C . ALA A 1 190 ? 35.242 2.837 5.651 1.00 81.25 190 ALA A C 1
ATOM 1422 O O . ALA A 1 190 ? 35.121 3.712 6.513 1.00 81.25 190 ALA A O 1
ATOM 1423 N N . TRP A 1 191 ? 34.225 2.044 5.284 1.00 85.25 191 TRP A N 1
ATOM 1424 C CA . TRP A 1 191 ? 32.903 2.103 5.909 1.00 85.25 191 TRP A CA 1
ATOM 1425 C C . TRP A 1 191 ? 32.910 1.606 7.359 1.00 85.25 191 TRP A C 1
ATOM 1427 O O . TRP A 1 191 ? 32.370 2.274 8.239 1.00 85.25 191 TRP A O 1
ATOM 1437 N N . ALA A 1 192 ? 33.586 0.490 7.654 1.00 84.25 192 ALA A N 1
ATOM 1438 C CA . ALA A 1 192 ? 33.734 -0.001 9.025 1.00 84.25 192 ALA A CA 1
ATOM 1439 C C . ALA A 1 192 ? 34.369 1.063 9.940 1.00 84.25 192 ALA A C 1
ATOM 1441 O O . ALA A 1 192 ? 33.891 1.277 11.051 1.00 84.25 192 ALA A O 1
ATOM 1442 N N . ASN A 1 193 ? 35.359 1.812 9.447 1.00 82.88 193 ASN A N 1
ATOM 1443 C CA . ASN A 1 193 ? 36.026 2.894 10.183 1.00 82.88 193 ASN A CA 1
ATOM 1444 C C . ASN A 1 193 ? 35.115 4.089 10.528 1.00 82.88 193 ASN A C 1
ATOM 1446 O O . ASN A 1 193 ? 35.531 4.974 11.278 1.00 82.88 193 ASN A O 1
ATOM 1450 N N . GLN A 1 194 ? 33.883 4.130 10.008 1.00 81.44 194 GLN A N 1
ATOM 1451 C CA . GLN A 1 194 ? 32.868 5.116 10.398 1.00 81.44 194 GLN A CA 1
ATOM 1452 C C . GLN A 1 194 ? 32.073 4.700 11.644 1.00 81.44 194 GLN A C 1
ATOM 1454 O O . GLN A 1 194 ? 31.337 5.514 12.204 1.00 81.44 194 GLN A O 1
ATOM 1459 N N . CYS A 1 195 ? 32.241 3.451 12.089 1.00 76.44 195 CYS A N 1
ATOM 1460 C CA . CYS A 1 195 ? 31.483 2.800 13.156 1.00 76.44 195 CYS A CA 1
ATOM 1461 C C . CYS A 1 195 ? 29.954 2.821 12.949 1.00 76.44 195 CYS A C 1
ATOM 1463 O O . CYS A 1 195 ? 29.213 3.215 13.858 1.00 76.44 195 CYS A O 1
ATOM 1465 N N . PRO A 1 196 ? 29.461 2.409 11.767 1.00 73.38 196 PRO A N 1
ATOM 1466 C CA . PRO A 1 196 ? 28.046 2.487 11.427 1.00 73.38 196 PRO A CA 1
ATOM 1467 C C . PRO A 1 196 ? 27.221 1.523 12.290 1.00 73.38 196 PRO A C 1
ATOM 1469 O O . PRO A 1 196 ? 27.415 0.305 12.266 1.00 73.38 196 PRO A O 1
ATOM 1472 N N . PHE A 1 197 ? 26.267 2.048 13.060 1.00 67.69 197 PHE A N 1
ATOM 1473 C CA . PHE A 1 197 ? 25.380 1.206 13.860 1.00 67.69 197 PHE A CA 1
ATOM 1474 C C . PHE A 1 197 ? 24.230 0.666 13.000 1.00 67.69 197 PHE A C 1
ATOM 1476 O O . PHE A 1 197 ? 23.248 1.367 12.781 1.00 67.69 197 PHE A O 1
ATOM 1483 N N . LEU A 1 198 ? 24.363 -0.584 12.531 1.00 60.28 198 LEU A N 1
ATOM 1484 C CA . LEU A 1 198 ? 23.359 -1.296 11.715 1.00 60.28 198 LEU A CA 1
ATOM 1485 C C . LEU A 1 198 ? 22.928 -0.534 10.445 1.00 60.28 198 LEU A C 1
ATOM 1487 O O . LEU A 1 198 ? 21.793 -0.669 9.997 1.00 60.28 198 LEU A O 1
ATOM 1491 N N . GLN A 1 199 ? 23.831 0.260 9.865 1.00 69.25 199 GLN A N 1
ATOM 1492 C CA . GLN A 1 199 ? 23.549 1.094 8.699 1.00 69.25 199 GLN A CA 1
ATOM 1493 C C . GLN A 1 199 ? 24.481 0.749 7.536 1.00 69.25 199 GLN A C 1
ATOM 1495 O O . GLN A 1 199 ? 25.701 0.670 7.700 1.00 69.25 199 GLN A O 1
ATOM 1500 N N . HIS A 1 200 ? 23.895 0.580 6.354 1.00 74.56 200 HIS A N 1
ATOM 1501 C CA . HIS A 1 200 ? 24.629 0.460 5.100 1.00 74.56 200 HIS A CA 1
ATOM 1502 C C . HIS A 1 200 ? 25.072 1.833 4.586 1.00 74.56 200 HIS A C 1
ATOM 1504 O O . HIS A 1 200 ? 24.375 2.828 4.789 1.00 74.56 200 HIS A O 1
ATOM 1510 N N . ASP A 1 201 ? 26.191 1.890 3.866 1.00 65.62 201 ASP A N 1
ATOM 1511 C CA . ASP A 1 201 ? 26.456 3.036 2.994 1.00 65.62 201 ASP A CA 1
ATOM 1512 C C . ASP A 1 201 ? 25.517 3.007 1.773 1.00 65.62 201 ASP A C 1
ATOM 1514 O O . ASP A 1 201 ? 24.688 2.107 1.601 1.00 65.62 201 ASP A O 1
ATOM 1518 N N . THR A 1 202 ? 25.578 4.020 0.912 1.00 69.19 202 THR A N 1
ATOM 1519 C CA . THR A 1 202 ? 24.756 4.059 -0.307 1.00 69.19 202 THR A CA 1
ATOM 1520 C C . THR A 1 202 ? 25.422 3.266 -1.434 1.00 69.19 202 THR A C 1
ATOM 1522 O O . THR A 1 202 ? 26.645 3.159 -1.486 1.00 69.19 202 THR A O 1
ATOM 1525 N N . TYR A 1 203 ? 24.638 2.751 -2.392 1.00 62.72 203 TYR A N 1
ATOM 1526 C CA . TYR A 1 203 ? 25.178 2.034 -3.562 1.00 62.72 203 TYR A CA 1
ATOM 1527 C C . TYR A 1 203 ? 26.213 2.860 -4.343 1.00 62.72 203 TYR A C 1
ATOM 1529 O O . TYR A 1 203 ? 27.203 2.306 -4.810 1.00 62.72 203 TYR A O 1
ATOM 1537 N N . SER A 1 204 ? 26.011 4.179 -4.444 1.00 63.00 204 SER A N 1
ATOM 1538 C CA . SER A 1 204 ? 26.945 5.101 -5.100 1.00 63.00 204 SER A CA 1
ATOM 1539 C C . SER A 1 204 ? 28.252 5.287 -4.332 1.00 63.00 204 SER A C 1
ATOM 1541 O O . SER A 1 204 ? 29.266 5.611 -4.939 1.00 63.00 204 SER A O 1
ATOM 1543 N N . ASN A 1 205 ? 28.237 5.098 -3.010 1.00 68.94 205 ASN A N 1
ATOM 1544 C CA . ASN A 1 205 ? 29.412 5.304 -2.170 1.00 68.94 205 ASN A CA 1
ATOM 1545 C C . ASN A 1 205 ? 30.289 4.052 -2.074 1.00 68.94 205 ASN A C 1
ATOM 1547 O O . ASN A 1 205 ? 31.462 4.182 -1.738 1.00 68.94 205 ASN A O 1
ATOM 1551 N N . ARG A 1 206 ? 29.748 2.863 -2.376 1.00 75.31 206 ARG A N 1
ATOM 1552 C CA . ARG A 1 206 ? 30.487 1.590 -2.320 1.00 75.31 206 ARG A CA 1
ATOM 1553 C C . ARG A 1 206 ? 30.819 0.959 -3.671 1.00 75.31 206 ARG A C 1
ATOM 1555 O O . ARG A 1 206 ? 31.232 -0.200 -3.697 1.00 75.31 206 ARG A O 1
ATOM 1562 N N . LEU A 1 207 ? 30.588 1.664 -4.778 1.00 75.25 207 LEU A N 1
ATOM 1563 C CA . LEU A 1 207 ? 30.979 1.174 -6.100 1.00 75.25 207 LEU A CA 1
ATOM 1564 C C . LEU A 1 207 ? 32.505 1.047 -6.195 1.00 75.25 207 LEU A C 1
ATOM 1566 O O . LEU A 1 207 ? 33.252 1.691 -5.465 1.00 75.25 207 LEU A O 1
ATOM 1570 N N . THR A 1 208 ? 32.987 0.203 -7.094 1.00 70.50 208 THR A N 1
ATOM 1571 C CA . THR A 1 208 ? 34.421 0.087 -7.376 1.00 70.50 208 THR A CA 1
ATOM 1572 C C . THR A 1 208 ? 34.673 0.319 -8.859 1.00 70.50 208 THR A C 1
ATOM 1574 O O . THR A 1 208 ? 33.739 0.518 -9.641 1.00 70.50 208 THR A O 1
ATOM 1577 N N . CYS A 1 209 ? 35.939 0.325 -9.276 1.00 70.31 209 CYS A N 1
ATOM 1578 C CA . CYS A 1 209 ? 36.253 0.422 -10.699 1.00 70.31 209 CYS A CA 1
ATOM 1579 C C . CYS A 1 209 ? 35.775 -0.813 -11.471 1.00 70.31 209 CYS A C 1
ATOM 1581 O O . CYS A 1 209 ? 35.382 -0.690 -12.631 1.00 70.31 209 CYS A O 1
ATOM 1583 N N . ASP A 1 210 ? 35.743 -1.957 -10.792 1.00 70.25 210 ASP A N 1
ATOM 1584 C CA . ASP A 1 210 ? 35.338 -3.238 -11.363 1.00 70.25 210 ASP A CA 1
ATOM 1585 C C . ASP A 1 210 ? 33.813 -3.448 -11.292 1.00 70.25 210 ASP A C 1
ATOM 1587 O O . ASP A 1 210 ? 33.249 -4.157 -12.127 1.00 70.25 210 ASP A O 1
ATOM 1591 N N . TYR A 1 211 ? 33.125 -2.817 -10.328 1.00 73.81 211 TYR A N 1
ATOM 1592 C CA . TYR A 1 211 ? 31.699 -3.043 -10.075 1.00 73.81 211 TYR A CA 1
ATOM 1593 C C . TYR A 1 211 ? 30.909 -1.738 -9.873 1.00 73.81 211 TYR A C 1
ATOM 1595 O O . TYR A 1 211 ? 31.032 -1.098 -8.826 1.00 73.81 211 TYR A O 1
ATOM 1603 N N . PRO A 1 212 ? 30.008 -1.368 -10.809 1.00 64.56 212 PRO A N 1
ATOM 1604 C CA . PRO A 1 212 ? 29.142 -0.194 -10.660 1.00 64.56 212 PRO A CA 1
ATOM 1605 C C . PRO A 1 212 ? 27.996 -0.403 -9.654 1.00 64.56 212 PRO A C 1
ATOM 1607 O O . PRO A 1 212 ? 27.356 0.563 -9.245 1.00 64.56 212 PRO A O 1
ATOM 1610 N N . VAL A 1 213 ? 27.721 -1.652 -9.256 1.00 63.44 213 VAL A N 1
ATOM 1611 C CA . VAL A 1 213 ? 26.739 -2.007 -8.221 1.00 63.44 213 VAL A CA 1
ATOM 1612 C C . VAL A 1 213 ? 27.345 -3.078 -7.317 1.00 63.44 213 VAL A C 1
ATOM 1614 O O . VAL A 1 213 ? 27.691 -4.167 -7.782 1.00 63.44 213 VAL A O 1
ATOM 1617 N N . VAL A 1 214 ? 27.453 -2.767 -6.025 1.00 77.75 214 VAL A N 1
ATOM 1618 C CA . VAL A 1 214 ? 28.085 -3.615 -5.002 1.00 77.75 214 VAL A CA 1
ATOM 1619 C C . VAL A 1 214 ? 27.063 -3.966 -3.918 1.00 77.75 214 VAL A C 1
ATOM 1621 O O . VAL A 1 214 ? 26.291 -3.110 -3.484 1.00 77.75 214 VAL A O 1
ATOM 1624 N N . GLY A 1 215 ? 27.009 -5.232 -3.510 1.00 84.06 215 GLY A N 1
ATOM 1625 C CA . GLY A 1 215 ? 26.184 -5.714 -2.397 1.00 84.06 215 GLY A CA 1
ATOM 1626 C C . GLY A 1 215 ? 26.901 -5.557 -1.058 1.00 84.06 215 GLY A C 1
ATOM 1627 O O . GLY A 1 215 ? 28.119 -5.402 -1.055 1.00 84.06 215 GLY A O 1
ATOM 1628 N N . GLN A 1 216 ? 26.190 -5.601 0.074 1.00 91.06 216 GLN A N 1
ATOM 1629 C CA . GLN A 1 216 ? 26.809 -5.425 1.393 1.00 91.06 216 GLN A CA 1
ATOM 1630 C C . GLN A 1 216 ? 26.085 -6.199 2.501 1.00 91.06 216 GLN A C 1
ATOM 1632 O O . GLN A 1 216 ? 24.869 -6.098 2.617 1.00 91.06 216 GLN A O 1
ATOM 1637 N N . ASN A 1 217 ? 26.844 -6.879 3.363 1.00 92.69 217 ASN A N 1
ATOM 1638 C CA . ASN A 1 217 ? 26.364 -7.470 4.615 1.00 92.69 217 ASN A CA 1
ATOM 1639 C C . ASN A 1 217 ? 27.091 -6.842 5.813 1.00 92.69 217 ASN A C 1
ATOM 1641 O O . ASN A 1 217 ? 28.301 -6.608 5.746 1.00 92.69 217 ASN A O 1
ATOM 1645 N N . ILE A 1 218 ? 26.370 -6.587 6.914 1.00 88.75 218 ILE A N 1
ATOM 1646 C CA . ILE A 1 218 ? 26.922 -5.996 8.146 1.00 88.75 218 ILE A CA 1
ATOM 1647 C C . ILE A 1 218 ? 26.578 -6.866 9.359 1.00 88.75 218 ILE A C 1
ATOM 1649 O O . ILE A 1 218 ? 25.478 -7.405 9.474 1.00 88.75 218 ILE A O 1
ATOM 1653 N N . TYR A 1 219 ? 27.532 -7.025 10.274 1.00 86.19 219 TYR A N 1
ATOM 1654 C CA . TYR A 1 219 ? 27.349 -7.730 11.539 1.00 86.19 219 TYR A CA 1
ATOM 1655 C C . TYR A 1 219 ? 27.956 -6.935 12.696 1.00 86.19 219 TYR A C 1
ATOM 1657 O O . TYR A 1 219 ? 28.996 -6.292 12.559 1.00 86.19 219 TYR A O 1
ATOM 1665 N N . TYR A 1 220 ? 27.298 -6.998 13.853 1.00 80.12 220 TYR A N 1
ATOM 1666 C CA . TYR A 1 220 ? 27.641 -6.227 15.040 1.00 80.12 220 TYR A CA 1
ATOM 1667 C C . TYR A 1 220 ? 27.664 -7.124 16.291 1.00 80.12 220 TYR A C 1
ATOM 1669 O O . TYR A 1 220 ? 26.767 -7.948 16.480 1.00 80.12 220 TYR A O 1
ATOM 1677 N N . THR A 1 221 ? 28.632 -6.939 17.199 1.00 75.62 221 THR A N 1
ATOM 1678 C CA . THR A 1 221 ? 28.646 -7.614 18.514 1.00 75.62 221 THR A CA 1
ATOM 1679 C C . THR A 1 221 ? 29.233 -6.761 19.649 1.00 75.62 221 THR A C 1
ATOM 1681 O O . THR A 1 221 ? 30.061 -5.881 19.427 1.00 75.62 221 THR A O 1
ATOM 1684 N N . TRP A 1 222 ? 28.817 -7.064 20.884 1.00 71.06 222 TRP A N 1
ATOM 1685 C CA . TRP A 1 222 ? 29.212 -6.397 22.138 1.00 71.06 222 TRP A CA 1
ATOM 1686 C C . TRP A 1 222 ? 29.988 -7.344 23.080 1.00 71.06 222 TRP A C 1
ATOM 1688 O O . TRP A 1 222 ? 29.767 -7.349 24.291 1.00 71.06 222 TRP A O 1
ATOM 1698 N N . SER A 1 223 ? 30.805 -8.247 22.528 1.00 59.75 223 SER A N 1
ATOM 1699 C CA . SER A 1 223 ? 31.396 -9.364 23.279 1.00 59.75 223 SER A CA 1
ATOM 1700 C C . SER A 1 223 ? 32.868 -9.134 23.625 1.00 59.75 223 SER A C 1
ATOM 170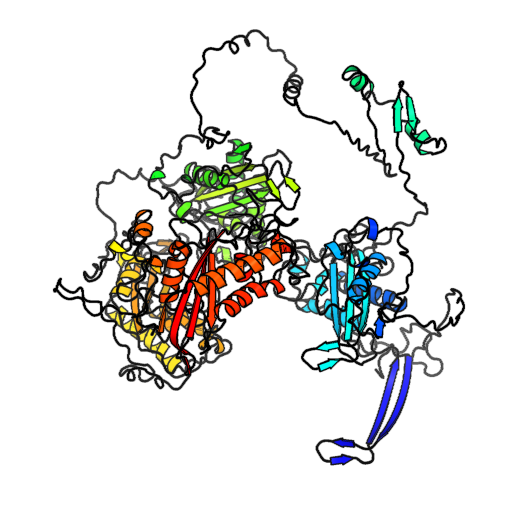2 O O . SER A 1 223 ? 33.690 -8.988 22.724 1.00 59.75 223 SER A O 1
ATOM 1704 N N . ASN A 1 224 ? 33.195 -9.254 24.917 1.00 53.84 224 ASN A N 1
ATOM 1705 C CA . ASN A 1 224 ? 34.569 -9.255 25.444 1.00 53.84 224 ASN A CA 1
ATOM 1706 C C . ASN A 1 224 ? 35.292 -10.612 25.257 1.00 53.84 224 ASN A C 1
ATOM 1708 O O . ASN A 1 224 ? 36.293 -10.874 25.920 1.00 53.84 224 ASN A O 1
ATOM 1712 N N . LYS A 1 225 ? 34.743 -11.538 24.451 1.00 49.22 225 LYS A N 1
ATOM 1713 C CA . LYS A 1 225 ? 35.333 -12.869 24.231 1.00 49.22 225 LYS A CA 1
ATOM 1714 C C . LYS A 1 225 ? 36.269 -12.872 23.006 1.00 49.22 225 LYS A C 1
ATOM 1716 O O . LYS A 1 225 ? 35.939 -12.218 22.011 1.00 49.22 225 LYS A O 1
ATOM 1721 N N . PRO A 1 226 ? 37.398 -13.607 23.058 1.00 43.22 226 PRO A N 1
ATOM 1722 C CA . PRO A 1 226 ? 38.432 -13.602 22.017 1.00 43.22 226 PRO A CA 1
ATOM 1723 C C . PRO A 1 226 ? 38.193 -14.532 20.805 1.00 43.22 226 PRO A C 1
ATOM 1725 O O . PRO A 1 226 ? 39.038 -14.555 19.918 1.00 43.22 226 PRO A O 1
ATOM 1728 N N . ASP A 1 227 ? 37.089 -15.287 20.731 1.00 48.00 227 ASP A N 1
ATOM 1729 C CA . ASP A 1 227 ? 36.843 -16.266 19.646 1.00 48.00 227 ASP A CA 1
ATOM 1730 C C . ASP A 1 227 ? 36.784 -15.638 18.230 1.00 48.00 227 ASP A C 1
ATOM 1732 O O . ASP A 1 227 ? 36.461 -14.455 18.097 1.00 48.00 227 ASP A O 1
ATOM 1736 N N . SER A 1 228 ? 36.992 -16.445 17.170 1.00 57.50 228 SER A N 1
ATOM 1737 C CA . SER A 1 228 ? 36.797 -16.053 15.754 1.00 57.50 228 SER A CA 1
ATOM 1738 C C . SER A 1 228 ? 35.380 -15.503 15.524 1.00 57.50 228 SER A C 1
ATOM 1740 O O . SER A 1 228 ? 34.383 -16.223 15.445 1.00 57.50 228 SER A O 1
ATOM 1742 N N . VAL A 1 229 ? 35.265 -14.175 15.480 1.00 67.62 229 VAL A N 1
ATOM 1743 C CA . VAL A 1 229 ? 33.973 -13.483 15.365 1.00 67.62 229 VAL A CA 1
ATOM 1744 C C . VAL A 1 229 ? 33.444 -13.500 13.924 1.00 67.62 229 VAL A C 1
ATOM 1746 O O . VAL A 1 229 ? 32.230 -13.414 13.729 1.00 67.62 229 VAL A O 1
ATOM 1749 N N . TRP A 1 230 ? 34.326 -13.660 12.928 1.00 78.38 230 TRP A N 1
ATOM 1750 C CA . TRP A 1 230 ? 33.961 -13.725 11.508 1.00 78.38 230 TRP A CA 1
ATOM 1751 C C . TRP A 1 230 ? 33.115 -14.955 11.188 1.00 78.38 230 TRP A C 1
ATOM 1753 O O . TRP A 1 230 ? 32.062 -14.809 10.569 1.00 78.38 230 TRP A O 1
ATOM 1763 N N . GLU A 1 231 ? 33.490 -16.133 11.692 1.00 74.50 231 GLU A N 1
ATOM 1764 C CA . GLU A 1 231 ? 32.697 -17.355 11.515 1.00 74.50 231 GLU A CA 1
ATOM 1765 C C . GLU A 1 231 ? 31.284 -17.193 12.084 1.00 74.50 231 GLU A C 1
ATOM 1767 O O . GLU A 1 231 ? 30.294 -17.524 11.432 1.00 74.50 231 GLU A O 1
ATOM 1772 N N . ARG A 1 232 ? 31.162 -16.587 13.270 1.00 76.00 232 ARG A N 1
ATOM 1773 C CA . ARG A 1 232 ? 29.864 -16.313 13.903 1.00 76.00 232 ARG A CA 1
ATOM 1774 C C . ARG A 1 232 ? 29.020 -15.316 13.106 1.00 76.00 232 ARG A C 1
ATOM 1776 O O . ARG A 1 232 ? 27.807 -15.501 13.014 1.00 76.00 232 ARG A O 1
ATOM 1783 N N . GLY A 1 233 ? 29.638 -14.258 12.581 1.00 80.25 233 GLY A N 1
ATOM 1784 C CA . GLY A 1 233 ? 28.963 -13.242 11.772 1.00 80.25 233 GLY A CA 1
ATOM 1785 C C . GLY A 1 233 ? 28.436 -13.820 10.461 1.00 80.25 233 GLY A C 1
ATOM 1786 O O . GLY A 1 233 ? 27.239 -13.735 10.192 1.00 80.25 233 GLY A O 1
ATOM 1787 N N . ILE A 1 234 ? 29.301 -14.504 9.707 1.00 86.50 234 ILE A N 1
ATOM 1788 C CA . ILE A 1 234 ? 28.945 -15.121 8.423 1.00 86.50 234 ILE A CA 1
ATOM 1789 C C . ILE A 1 234 ? 27.927 -16.247 8.629 1.00 86.50 234 ILE A C 1
ATOM 1791 O O . ILE A 1 234 ? 26.950 -16.328 7.891 1.00 86.50 234 ILE A O 1
ATOM 1795 N N . SER A 1 235 ? 28.068 -17.058 9.682 1.00 82.69 235 SER A N 1
ATOM 1796 C CA . SER A 1 235 ? 27.075 -18.089 10.014 1.00 82.69 235 SER A CA 1
ATOM 1797 C C . SER A 1 235 ? 25.712 -17.492 10.360 1.00 82.69 235 SER A C 1
ATOM 1799 O O . SER A 1 235 ? 24.687 -18.084 10.040 1.00 82.69 235 SER A O 1
ATOM 1801 N N . ARG A 1 236 ? 25.654 -16.317 11.003 1.00 80.62 236 ARG A N 1
ATOM 1802 C CA . ARG A 1 236 ? 24.377 -15.634 11.272 1.00 80.62 236 ARG A CA 1
ATOM 1803 C C . ARG A 1 236 ? 23.712 -15.140 9.998 1.00 80.62 236 ARG A C 1
ATOM 1805 O O . ARG A 1 236 ? 22.511 -15.341 9.872 1.00 80.62 236 ARG A O 1
ATOM 1812 N N . TRP A 1 237 ? 24.482 -14.562 9.078 1.00 90.62 237 TRP A N 1
ATOM 1813 C CA . TRP A 1 237 ? 23.991 -14.212 7.746 1.00 90.62 237 TRP A CA 1
ATOM 1814 C C . TRP A 1 237 ? 23.486 -15.450 6.998 1.00 90.62 237 TRP A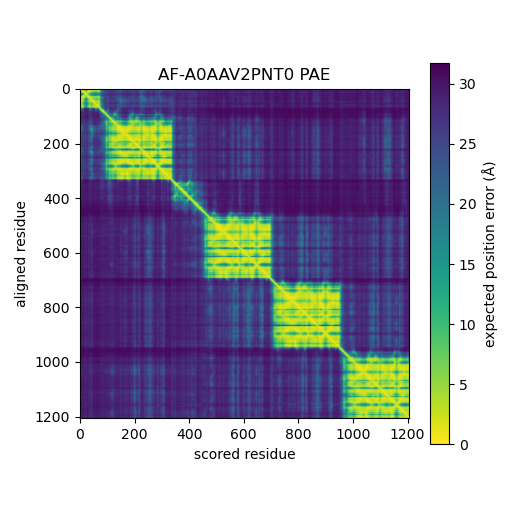 C 1
ATOM 1816 O O . TRP A 1 237 ? 22.403 -15.432 6.433 1.00 90.62 237 TRP A O 1
ATOM 1826 N N . TYR A 1 238 ? 24.230 -16.554 7.055 1.00 88.94 238 TYR A N 1
ATOM 1827 C CA . TYR A 1 238 ? 23.864 -17.797 6.383 1.00 88.94 238 TYR A CA 1
ATOM 1828 C C . TYR A 1 238 ? 22.639 -18.493 7.002 1.00 88.94 238 TYR A C 1
ATOM 1830 O O . TYR A 1 238 ? 21.823 -19.064 6.288 1.00 88.94 238 TYR A O 1
ATOM 1838 N N . ASN A 1 239 ? 22.459 -18.424 8.324 1.00 86.69 239 ASN A N 1
ATOM 1839 C CA . ASN A 1 239 ? 21.370 -19.101 9.040 1.00 86.69 239 ASN A CA 1
ATOM 1840 C C . ASN A 1 239 ? 19.964 -18.620 8.664 1.00 86.69 239 ASN A C 1
ATOM 1842 O O . ASN A 1 239 ? 18.994 -19.305 8.996 1.00 86.69 239 ASN A O 1
ATOM 1846 N N . GLU A 1 240 ? 19.848 -17.491 7.968 1.00 87.44 240 GLU A N 1
ATOM 1847 C CA . GLU A 1 240 ? 18.594 -17.057 7.352 1.00 87.44 240 GLU A CA 1
ATOM 1848 C C . GLU A 1 240 ? 18.064 -18.084 6.338 1.00 87.44 240 GLU A C 1
ATOM 1850 O O . GLU A 1 240 ? 16.868 -18.108 6.077 1.00 87.44 240 GLU A O 1
ATOM 1855 N N . VAL A 1 241 ? 18.906 -19.010 5.850 1.00 87.06 241 VAL A N 1
ATOM 1856 C CA . VAL A 1 241 ? 18.517 -20.146 4.993 1.00 87.06 241 VAL A CA 1
ATOM 1857 C C . VAL A 1 241 ? 17.301 -20.918 5.500 1.00 87.06 241 VAL A C 1
ATOM 1859 O O . VAL A 1 241 ? 16.511 -21.411 4.703 1.00 87.06 241 VAL A O 1
ATOM 1862 N N . LYS A 1 242 ? 17.110 -21.000 6.823 1.00 82.12 242 LYS A N 1
ATOM 1863 C CA . LYS A 1 242 ? 15.957 -21.675 7.437 1.00 82.12 242 LYS A CA 1
ATOM 1864 C C . LYS A 1 242 ? 14.617 -21.031 7.051 1.00 82.12 242 LYS A C 1
ATOM 1866 O O . LYS A 1 242 ? 13.606 -21.718 7.047 1.00 82.12 242 LYS A O 1
ATOM 1871 N N . ASP A 1 243 ? 14.633 -19.738 6.739 1.00 79.31 243 ASP A N 1
ATOM 1872 C CA . ASP A 1 243 ? 13.471 -18.923 6.390 1.00 79.31 243 ASP A CA 1
ATOM 1873 C C . ASP A 1 243 ? 13.335 -18.771 4.859 1.00 79.31 243 ASP A C 1
ATOM 1875 O O . ASP A 1 243 ? 12.347 -18.223 4.368 1.00 79.31 243 ASP A O 1
ATOM 1879 N N . VAL A 1 244 ? 14.306 -19.285 4.087 1.00 72.88 244 VAL A N 1
ATOM 1880 C CA . VAL A 1 244 ? 14.341 -19.188 2.623 1.00 72.88 244 VAL A CA 1
ATOM 1881 C C . VAL A 1 244 ? 13.532 -20.310 1.992 1.00 72.88 244 VAL A C 1
ATOM 1883 O O . VAL A 1 244 ? 13.833 -21.498 2.124 1.00 72.88 244 VAL A O 1
ATOM 1886 N N . ASN A 1 245 ? 12.504 -19.910 1.255 1.00 74.62 245 ASN A N 1
ATOM 1887 C CA . ASN A 1 245 ? 11.690 -20.795 0.438 1.00 74.62 245 ASN A CA 1
ATOM 1888 C C . ASN A 1 245 ? 12.372 -21.050 -0.918 1.00 74.62 245 ASN A C 1
ATOM 1890 O O . ASN A 1 245 ? 12.930 -20.128 -1.509 1.00 74.62 245 ASN A O 1
ATOM 1894 N N . HIS A 1 246 ? 12.293 -22.271 -1.456 1.00 74.25 246 HIS A N 1
ATOM 1895 C CA . HIS A 1 246 ? 12.894 -22.612 -2.759 1.00 74.25 246 HIS A CA 1
ATOM 1896 C C . HIS A 1 246 ? 12.343 -21.786 -3.924 1.00 74.25 246 HIS A C 1
ATOM 1898 O O . HIS A 1 246 ? 13.031 -21.596 -4.917 1.00 74.25 246 HIS A O 1
ATOM 1904 N N . LEU A 1 247 ? 11.133 -21.242 -3.805 1.00 63.78 247 LEU A N 1
ATOM 1905 C CA . LEU A 1 247 ? 10.570 -20.310 -4.782 1.00 63.78 247 LEU A CA 1
ATOM 1906 C C . LEU A 1 247 ? 11.337 -18.979 -4.815 1.00 63.78 247 LEU A C 1
ATOM 1908 O O . LEU A 1 247 ? 11.443 -18.359 -5.870 1.00 63.78 247 LEU A O 1
ATOM 1912 N N . LEU A 1 248 ? 11.917 -18.560 -3.684 1.00 67.06 248 LEU A N 1
ATOM 1913 C CA . LEU A 1 248 ? 12.775 -17.375 -3.616 1.00 67.06 248 LEU A CA 1
ATOM 1914 C C . LEU A 1 248 ? 14.149 -17.622 -4.250 1.00 67.06 248 LEU A C 1
ATOM 1916 O O . LEU A 1 248 ? 14.793 -16.662 -4.665 1.00 67.06 248 LEU A O 1
ATOM 1920 N N . VAL A 1 249 ? 14.579 -18.886 -4.375 1.00 74.31 249 VAL A N 1
ATOM 1921 C CA . VAL A 1 249 ? 15.796 -19.265 -5.115 1.00 74.31 249 VAL A CA 1
ATOM 1922 C C . VAL A 1 249 ? 15.648 -18.959 -6.601 1.00 74.31 249 VAL A C 1
ATOM 1924 O O . VAL A 1 249 ? 16.562 -18.391 -7.191 1.00 74.31 249 VAL A O 1
ATOM 1927 N N . ASP A 1 250 ? 14.488 -19.249 -7.189 1.00 70.00 250 ASP A N 1
ATOM 1928 C CA . ASP A 1 250 ? 14.227 -18.979 -8.608 1.00 70.00 250 ASP A CA 1
ATOM 1929 C C . ASP A 1 250 ? 13.858 -17.512 -8.883 1.00 70.00 250 ASP A C 1
ATOM 1931 O O . ASP A 1 250 ? 14.008 -17.022 -10.005 1.00 70.00 250 ASP A O 1
ATOM 1935 N N . PHE A 1 251 ? 13.354 -16.803 -7.871 1.00 61.62 251 PHE A N 1
ATOM 1936 C CA . PHE A 1 251 ? 12.883 -15.430 -8.003 1.00 61.62 251 PHE A CA 1
ATOM 1937 C C . PHE A 1 251 ? 13.009 -14.680 -6.675 1.00 61.62 251 PHE A C 1
ATOM 1939 O O . PHE A 1 251 ? 12.137 -14.754 -5.807 1.00 61.62 251 PHE A O 1
ATOM 1946 N N . TYR A 1 252 ? 14.085 -13.910 -6.525 1.00 65.38 252 TYR A N 1
ATOM 1947 C CA . TYR A 1 252 ? 14.281 -13.063 -5.358 1.00 65.38 252 TYR A CA 1
ATOM 1948 C C . TYR A 1 252 ? 13.224 -11.950 -5.321 1.00 65.38 252 TYR A C 1
ATOM 1950 O O . TYR A 1 252 ? 13.133 -11.134 -6.241 1.00 65.38 252 TYR A O 1
ATOM 1958 N N . ALA A 1 253 ? 12.421 -11.907 -4.259 1.00 46.41 253 ALA A N 1
ATOM 1959 C CA . ALA A 1 253 ? 11.368 -10.918 -4.053 1.00 46.41 253 ALA A CA 1
ATOM 1960 C C . ALA A 1 253 ? 11.523 -10.234 -2.693 1.00 46.41 253 ALA A C 1
ATOM 1962 O O . ALA A 1 253 ? 11.981 -10.848 -1.723 1.00 46.41 253 ALA A O 1
ATOM 1963 N N . GLU A 1 254 ? 11.098 -8.972 -2.628 1.00 47.66 254 GLU A N 1
ATOM 1964 C CA . GLU A 1 254 ? 11.012 -8.234 -1.374 1.00 47.66 254 GLU A CA 1
ATOM 1965 C C . GLU A 1 254 ? 10.037 -8.958 -0.446 1.00 47.66 254 GLU A C 1
ATOM 1967 O O . GLU A 1 254 ? 8.902 -9.268 -0.814 1.00 47.66 254 GLU A O 1
ATOM 1972 N N . ASN A 1 255 ? 10.514 -9.314 0.740 1.00 41.97 255 ASN A N 1
ATOM 1973 C CA . ASN A 1 255 ? 9.758 -10.097 1.700 1.00 41.97 255 ASN A CA 1
ATOM 1974 C C . ASN A 1 255 ? 9.975 -9.532 3.106 1.00 41.97 255 ASN A C 1
ATOM 1976 O O . ASN A 1 255 ? 10.976 -8.880 3.382 1.00 41.97 255 ASN A O 1
ATOM 1980 N N . LYS A 1 256 ? 9.014 -9.785 4.001 1.00 38.50 256 LYS A N 1
ATOM 1981 C CA . LYS A 1 256 ? 9.047 -9.305 5.393 1.00 38.50 256 LYS A CA 1
ATOM 1982 C C . LYS A 1 256 ? 10.006 -10.108 6.293 1.00 38.50 256 LYS A C 1
ATOM 1984 O O . LYS A 1 256 ? 10.022 -9.886 7.500 1.00 38.50 256 LYS A O 1
ATOM 1989 N N . LEU A 1 257 ? 10.751 -11.073 5.741 1.00 50.28 257 LEU A N 1
ATOM 1990 C CA . LEU A 1 257 ? 11.709 -11.907 6.468 1.00 50.28 257 LEU A CA 1
ATOM 1991 C C . LEU A 1 257 ? 13.125 -11.342 6.274 1.00 50.28 257 LEU A C 1
ATOM 1993 O O . LEU A 1 257 ? 13.493 -10.859 5.205 1.00 50.28 257 LEU A O 1
ATOM 1997 N N . THR A 1 258 ? 13.966 -11.415 7.303 1.00 66.25 258 THR A N 1
ATOM 1998 C CA . THR A 1 258 ? 15.391 -11.080 7.175 1.00 66.25 258 THR A CA 1
ATOM 1999 C C . THR A 1 258 ? 16.109 -12.235 6.475 1.00 66.25 258 THR A C 1
ATOM 2001 O O . THR A 1 258 ? 16.603 -13.128 7.154 1.00 66.25 258 THR A O 1
ATOM 2004 N N . ILE A 1 259 ? 16.093 -12.261 5.135 1.00 78.62 259 ILE A N 1
ATOM 2005 C CA . ILE A 1 259 ? 16.836 -13.251 4.320 1.00 78.62 259 ILE A CA 1
ATOM 2006 C C . ILE A 1 259 ? 17.925 -12.645 3.424 1.00 78.62 259 ILE A C 1
ATOM 2008 O O . ILE A 1 259 ? 18.645 -13.368 2.735 1.00 78.62 259 ILE A O 1
ATOM 2012 N N . GLY A 1 260 ? 18.022 -11.313 3.398 1.00 79.44 260 GLY A N 1
ATOM 2013 C CA . GLY A 1 260 ? 18.887 -10.572 2.481 1.00 79.44 260 GLY A CA 1
ATOM 2014 C C . GLY A 1 260 ? 20.379 -10.868 2.646 1.00 79.44 260 GLY A C 1
ATOM 2015 O O . GLY A 1 260 ? 21.129 -10.756 1.674 1.00 79.44 260 GLY A O 1
ATOM 2016 N N . HIS A 1 261 ? 20.825 -11.275 3.836 1.00 88.00 261 HIS A N 1
ATOM 2017 C CA . HIS A 1 261 ? 22.231 -11.584 4.049 1.00 88.00 261 HIS A CA 1
ATOM 2018 C C . HIS A 1 261 ? 22.583 -12.948 3.450 1.00 88.00 261 HIS A C 1
ATOM 2020 O O . HIS A 1 261 ? 23.596 -13.055 2.753 1.00 88.00 261 HIS A O 1
ATOM 2026 N N . TYR A 1 262 ? 21.737 -13.967 3.653 1.00 93.06 262 TYR A N 1
ATOM 2027 C CA . TYR A 1 262 ? 21.912 -15.285 3.032 1.00 93.06 262 TYR A CA 1
ATOM 2028 C C . TYR A 1 262 ? 21.871 -15.197 1.508 1.00 93.06 262 TYR A C 1
ATOM 2030 O O . TYR A 1 262 ? 22.752 -15.735 0.833 1.00 93.06 262 TYR A O 1
ATOM 2038 N N . THR A 1 263 ? 20.876 -14.499 0.953 1.00 91.88 263 THR A N 1
ATOM 2039 C CA . THR A 1 263 ? 20.694 -14.424 -0.501 1.00 91.88 263 THR A CA 1
ATOM 2040 C C . THR A 1 263 ? 21.867 -13.731 -1.187 1.00 91.88 263 THR A C 1
ATOM 2042 O O . THR A 1 263 ? 22.263 -14.152 -2.271 1.00 91.88 263 THR A O 1
ATOM 2045 N N . GLN A 1 264 ? 22.508 -12.756 -0.535 1.00 93.94 264 GLN A N 1
ATOM 2046 C CA . GLN A 1 264 ? 23.734 -12.146 -1.045 1.00 93.94 264 GLN A CA 1
ATOM 2047 C C . GLN A 1 264 ? 24.925 -13.120 -1.029 1.00 93.94 264 GLN A C 1
ATOM 2049 O O . GLN A 1 264 ? 25.689 -13.160 -1.995 1.00 93.94 264 GLN A O 1
ATOM 2054 N N . ILE A 1 265 ? 25.087 -13.926 0.028 1.00 95.44 265 ILE A N 1
ATOM 2055 C CA . ILE A 1 265 ? 26.156 -14.942 0.099 1.00 95.44 265 ILE A CA 1
ATOM 2056 C C . ILE A 1 265 ? 25.939 -16.013 -0.975 1.00 95.44 265 ILE A C 1
ATOM 2058 O O . ILE A 1 265 ? 26.914 -16.482 -1.557 1.00 95.44 265 ILE A O 1
ATOM 2062 N N . MET A 1 266 ? 24.688 -16.391 -1.259 1.00 96.38 266 MET A N 1
ATOM 2063 C CA . MET A 1 266 ? 24.337 -17.443 -2.225 1.00 96.38 266 MET A CA 1
ATOM 2064 C C . MET A 1 266 ? 24.151 -16.961 -3.663 1.00 96.38 266 MET A C 1
ATOM 2066 O O . MET A 1 266 ? 23.941 -17.786 -4.549 1.00 96.38 266 MET A O 1
ATOM 2070 N N . TRP A 1 267 ? 24.251 -15.658 -3.924 1.00 95.25 267 TRP A N 1
ATOM 2071 C CA . TRP A 1 267 ? 23.986 -15.115 -5.251 1.00 95.25 267 TRP A CA 1
ATOM 2072 C C . TRP A 1 267 ? 24.961 -15.690 -6.290 1.00 95.25 267 TRP A C 1
ATOM 2074 O O . TRP A 1 267 ? 26.180 -15.523 -6.175 1.00 95.25 267 TRP A O 1
ATOM 2084 N N . ALA A 1 268 ? 24.445 -16.392 -7.297 1.00 92.50 268 ALA A N 1
ATOM 2085 C CA . ALA A 1 268 ? 25.236 -17.143 -8.264 1.00 92.50 268 ALA A CA 1
ATOM 2086 C C . ALA A 1 268 ? 26.153 -16.236 -9.078 1.00 92.50 268 ALA A C 1
ATOM 2088 O O . ALA A 1 268 ? 27.302 -16.596 -9.318 1.00 92.50 268 ALA A O 1
ATOM 2089 N N . GLU A 1 269 ? 25.670 -15.048 -9.459 1.00 89.94 269 GLU A N 1
ATOM 2090 C CA . GLU A 1 269 ? 26.429 -14.090 -10.270 1.00 89.94 269 GLU A CA 1
ATOM 2091 C C . GLU A 1 269 ? 27.509 -13.338 -9.484 1.00 89.94 269 GLU A C 1
ATOM 2093 O O . GLU A 1 269 ? 28.430 -12.801 -10.098 1.00 89.94 269 GLU A O 1
ATOM 2098 N N . THR A 1 270 ? 27.442 -13.329 -8.148 1.00 94.06 270 THR A N 1
ATOM 2099 C CA . THR A 1 270 ? 28.483 -12.717 -7.319 1.00 94.06 270 THR A CA 1
ATOM 2100 C C . THR A 1 270 ? 29.777 -13.514 -7.458 1.00 94.06 270 THR A C 1
ATOM 2102 O O . THR A 1 270 ? 29.807 -14.728 -7.264 1.00 94.06 270 THR A O 1
ATOM 2105 N N . ALA A 1 271 ? 30.838 -12.792 -7.802 1.00 88.62 271 ALA A N 1
ATOM 2106 C CA . ALA A 1 271 ? 32.122 -13.313 -8.247 1.00 88.62 271 ALA A CA 1
ATOM 2107 C C . ALA A 1 271 ? 33.241 -13.029 -7.231 1.00 88.62 271 ALA A C 1
ATOM 2109 O O . ALA A 1 271 ? 34.164 -13.830 -7.061 1.00 88.62 271 ALA A O 1
ATOM 2110 N N . GLN A 1 272 ? 33.158 -11.885 -6.550 1.00 93.12 272 GLN A N 1
ATOM 2111 C CA . GLN A 1 272 ? 34.176 -11.401 -5.631 1.00 93.12 272 GLN A CA 1
ATOM 2112 C C . GLN A 1 272 ? 33.582 -10.912 -4.313 1.00 93.12 272 GLN A C 1
ATOM 2114 O O . GLN A 1 272 ? 32.476 -10.368 -4.273 1.00 93.12 272 GLN A O 1
ATOM 2119 N N . VAL A 1 273 ? 34.351 -11.077 -3.237 1.00 95.81 273 VAL A N 1
ATOM 2120 C CA . VAL A 1 273 ? 34.043 -10.543 -1.906 1.00 95.81 273 VAL A CA 1
ATOM 2121 C C . VAL A 1 273 ? 35.259 -9.821 -1.333 1.00 95.81 273 VAL A C 1
ATOM 2123 O O . VAL A 1 273 ? 36.401 -10.236 -1.535 1.00 95.81 273 VAL A O 1
ATOM 2126 N N . GLY A 1 274 ? 35.017 -8.736 -0.605 1.00 94.31 274 GLY A N 1
ATOM 2127 C CA . GLY A 1 274 ? 36.033 -8.046 0.183 1.00 94.31 274 GLY A CA 1
ATOM 2128 C C . GLY A 1 274 ? 35.407 -7.434 1.428 1.00 94.31 274 GLY A C 1
ATOM 2129 O O . GLY A 1 274 ? 34.319 -6.866 1.361 1.00 94.31 274 GLY A O 1
ATOM 2130 N N . CYS A 1 275 ? 36.063 -7.580 2.576 1.00 93.88 275 CYS A N 1
ATOM 2131 C CA . CYS A 1 275 ? 35.478 -7.225 3.871 1.00 93.88 275 CYS A CA 1
ATOM 2132 C C . CYS A 1 275 ? 36.329 -6.214 4.655 1.00 93.88 275 CYS A C 1
ATOM 2134 O O . CYS A 1 275 ? 37.443 -5.886 4.255 1.00 93.88 275 CYS A O 1
ATOM 2136 N N . GLY A 1 276 ? 35.804 -5.724 5.776 1.00 89.62 276 GLY A N 1
ATOM 2137 C CA . GLY A 1 276 ? 36.487 -4.847 6.722 1.00 89.62 276 GLY A CA 1
ATOM 2138 C C . GLY A 1 276 ? 35.928 -4.990 8.139 1.00 89.62 276 GLY A C 1
ATOM 2139 O O . GLY A 1 276 ? 34.792 -5.432 8.324 1.00 89.62 276 GLY A O 1
ATOM 2140 N N . GLN A 1 277 ? 36.724 -4.631 9.150 1.00 88.50 277 GLN A N 1
ATOM 2141 C CA . GLN A 1 277 ? 36.317 -4.685 10.561 1.00 88.50 277 GLN A CA 1
ATOM 2142 C C . GLN A 1 277 ? 36.842 -3.505 11.381 1.00 88.50 277 GLN A C 1
ATOM 2144 O O . GLN A 1 277 ? 37.932 -2.991 11.122 1.00 88.50 277 GLN A O 1
ATOM 2149 N N . VAL A 1 278 ? 36.104 -3.131 12.427 1.00 84.62 278 VAL A N 1
ATOM 2150 C CA . VAL A 1 278 ? 36.564 -2.181 13.450 1.00 84.62 278 VAL A CA 1
ATOM 2151 C C . VAL A 1 278 ? 36.141 -2.636 14.845 1.00 84.62 278 VAL A C 1
ATOM 2153 O O . VAL A 1 278 ? 35.051 -3.182 15.029 1.00 84.62 278 VAL A O 1
ATOM 2156 N N . GLN A 1 279 ? 36.986 -2.376 15.840 1.00 82.19 279 GLN A N 1
ATOM 2157 C CA . GLN A 1 279 ? 36.668 -2.493 17.260 1.00 82.19 279 GLN A CA 1
ATOM 2158 C C . GLN A 1 279 ? 36.801 -1.125 17.930 1.00 82.19 279 GLN A C 1
ATOM 2160 O O . GLN A 1 279 ? 37.811 -0.453 17.742 1.00 82.19 279 GLN A O 1
ATOM 2165 N N . TYR A 1 280 ? 35.818 -0.716 18.731 1.00 76.69 280 TYR A N 1
ATOM 2166 C CA . TYR A 1 280 ? 35.780 0.613 19.350 1.00 76.69 280 TYR A CA 1
ATOM 2167 C C . TYR A 1 280 ? 35.012 0.622 20.684 1.00 76.69 280 TYR A C 1
ATOM 2169 O O . TYR A 1 280 ? 34.306 -0.332 21.016 1.00 76.69 280 TYR A O 1
ATOM 2177 N N . LYS A 1 281 ? 35.141 1.690 21.478 1.00 74.44 281 LYS A N 1
ATOM 2178 C CA . LYS A 1 281 ? 34.271 1.940 22.643 1.00 74.44 281 LYS A CA 1
ATOM 2179 C C . LYS A 1 281 ? 33.083 2.799 22.249 1.00 74.44 281 LYS A C 1
ATOM 2181 O O . LYS A 1 281 ? 33.212 3.730 21.457 1.00 74.44 281 LYS A O 1
ATOM 2186 N N . THR A 1 282 ? 31.926 2.531 22.848 1.00 69.06 282 THR A N 1
ATOM 2187 C CA . THR A 1 282 ? 30.731 3.351 22.619 1.00 69.06 282 THR A CA 1
ATOM 2188 C C . THR A 1 282 ? 29.755 3.312 23.793 1.00 69.06 282 THR A C 1
ATOM 2190 O O . THR A 1 282 ? 29.811 2.426 24.650 1.00 69.06 282 THR A O 1
ATOM 2193 N N . LYS A 1 283 ? 28.847 4.290 23.840 1.00 62.09 283 LYS A N 1
ATOM 2194 C CA . LYS A 1 283 ? 27.750 4.363 24.809 1.00 62.09 283 LYS A CA 1
ATOM 2195 C C . LYS A 1 283 ? 26.430 4.148 24.086 1.00 62.09 283 LYS A C 1
ATOM 2197 O O . LYS A 1 283 ? 26.102 4.903 23.178 1.00 62.09 283 LYS A O 1
ATOM 2202 N N . PHE A 1 284 ? 25.644 3.166 24.514 1.00 53.88 284 PHE A N 1
ATOM 2203 C CA . PHE A 1 284 ? 24.330 2.902 23.928 1.00 53.88 284 PHE A CA 1
ATOM 2204 C C . PHE A 1 284 ? 23.266 2.799 25.024 1.00 53.88 284 PHE A C 1
ATOM 2206 O O . PHE A 1 284 ? 23.409 2.028 25.971 1.00 53.88 284 PHE A O 1
ATOM 2213 N N . ARG A 1 285 ? 22.212 3.626 24.920 1.00 48.94 285 ARG A N 1
ATOM 2214 C CA . ARG A 1 285 ? 21.105 3.740 25.898 1.00 48.94 285 ARG A CA 1
ATOM 2215 C C . ARG A 1 285 ? 21.561 3.888 27.363 1.00 48.94 285 ARG A C 1
ATOM 2217 O O . ARG A 1 285 ? 20.974 3.300 28.262 1.00 48.94 285 ARG A O 1
ATOM 2224 N N . GLY A 1 286 ? 22.618 4.667 27.598 1.00 53.34 286 GLY A N 1
ATOM 2225 C CA . GLY A 1 286 ? 23.161 4.920 28.940 1.00 53.34 286 GLY A CA 1
ATOM 2226 C C . GLY A 1 286 ? 24.155 3.870 29.454 1.00 53.34 286 GLY A C 1
ATOM 2227 O O . GLY A 1 286 ? 24.766 4.091 30.496 1.00 53.34 286 GLY A O 1
ATOM 2228 N N . PHE A 1 287 ? 24.385 2.777 28.720 1.00 44.62 287 PHE A N 1
ATOM 2229 C CA . PHE A 1 287 ? 25.368 1.748 29.071 1.00 44.62 287 PHE A CA 1
ATOM 2230 C C . PHE A 1 287 ? 26.684 1.950 28.312 1.00 44.62 287 PHE A C 1
ATOM 2232 O O . PHE A 1 287 ? 26.685 2.215 27.108 1.00 44.62 287 PHE A O 1
ATOM 2239 N N . ASN A 1 288 ? 27.810 1.817 29.019 1.00 63.16 288 ASN A N 1
ATOM 2240 C CA . ASN A 1 288 ? 29.154 1.927 28.448 1.00 63.16 288 ASN A CA 1
ATOM 2241 C C . ASN A 1 288 ? 29.623 0.555 27.948 1.00 63.16 288 ASN A C 1
ATOM 2243 O O . ASN A 1 288 ? 29.845 -0.353 28.751 1.00 63.16 288 ASN A O 1
ATOM 2247 N N . PHE A 1 289 ? 29.835 0.418 26.642 1.00 62.56 289 PHE A N 1
ATOM 2248 C CA . PHE A 1 289 ? 30.385 -0.787 26.030 1.00 62.56 289 PHE A CA 1
ATOM 2249 C C . PHE A 1 289 ? 31.865 -0.575 25.719 1.00 62.56 289 PHE A C 1
ATOM 2251 O O . PHE A 1 289 ? 32.233 0.323 24.962 1.00 62.56 289 PHE A O 1
ATOM 2258 N N . LYS A 1 290 ? 32.721 -1.403 26.330 1.00 61.62 290 LYS A N 1
ATOM 2259 C CA . LYS A 1 290 ? 34.180 -1.276 26.212 1.00 61.62 290 LYS A CA 1
ATOM 2260 C C . LYS A 1 290 ? 34.757 -1.897 24.929 1.00 61.62 290 LYS A C 1
ATOM 2262 O O . LYS A 1 290 ? 35.873 -1.547 24.566 1.00 61.62 290 LYS A O 1
ATOM 2267 N N . GLU A 1 291 ? 34.017 -2.793 24.268 1.00 70.00 291 GLU A N 1
ATOM 2268 C CA . GLU A 1 291 ? 34.476 -3.560 23.097 1.00 70.00 291 GLU A CA 1
ATOM 2269 C C . GLU A 1 291 ? 33.347 -3.809 22.075 1.00 70.00 291 GLU A C 1
ATOM 2271 O O . GLU A 1 291 ? 32.916 -4.940 21.845 1.00 70.00 291 GLU A O 1
ATOM 2276 N N . ALA A 1 292 ? 32.839 -2.742 21.461 1.00 74.81 292 ALA A N 1
ATOM 2277 C CA . ALA A 1 292 ? 31.978 -2.844 20.285 1.00 74.81 292 ALA A CA 1
ATOM 2278 C C . ALA A 1 292 ? 32.783 -3.328 19.071 1.00 74.81 292 ALA A C 1
ATOM 2280 O O . ALA A 1 292 ? 33.884 -2.828 18.849 1.00 74.81 292 ALA A O 1
ATOM 2281 N N . LYS A 1 293 ? 32.252 -4.269 18.278 1.00 81.00 293 LYS A N 1
ATOM 2282 C CA . LYS A 1 293 ? 32.885 -4.750 17.034 1.00 81.00 293 LYS A CA 1
ATOM 2283 C C . LYS A 1 293 ? 31.895 -4.723 15.868 1.00 81.00 293 LYS A C 1
ATOM 2285 O O . LYS A 1 293 ? 30.783 -5.238 16.010 1.00 81.00 293 LYS A O 1
ATOM 2290 N N . ILE A 1 294 ? 32.318 -4.168 14.731 1.00 84.00 294 ILE A N 1
ATOM 2291 C CA . ILE A 1 294 ? 31.571 -4.121 13.463 1.00 84.00 294 ILE A CA 1
ATOM 2292 C C . ILE A 1 294 ? 32.345 -4.874 12.384 1.00 84.00 294 ILE A C 1
ATOM 2294 O O . ILE A 1 294 ? 33.562 -4.731 12.276 1.00 84.00 294 ILE A O 1
ATOM 2298 N N . TYR A 1 295 ? 31.606 -5.621 11.570 1.00 87.94 295 TYR A N 1
ATOM 2299 C CA . TYR A 1 295 ? 32.085 -6.421 10.450 1.00 87.94 295 TYR A CA 1
ATOM 2300 C C . TYR A 1 295 ? 31.269 -6.070 9.207 1.00 87.94 295 TYR A C 1
ATOM 2302 O O . TYR A 1 295 ? 30.040 -6.078 9.270 1.00 87.94 295 TYR A O 1
ATOM 2310 N N . VAL A 1 296 ? 31.934 -5.769 8.094 1.00 91.44 296 VAL A N 1
ATOM 2311 C CA . VAL A 1 296 ? 31.304 -5.380 6.823 1.00 91.44 296 VAL A CA 1
ATOM 2312 C C . VAL A 1 296 ? 31.883 -6.242 5.709 1.00 91.44 296 VAL A C 1
ATOM 2314 O O . VAL A 1 296 ? 33.100 -6.349 5.614 1.00 91.44 296 VAL A O 1
ATOM 2317 N N . CYS A 1 297 ? 31.050 -6.832 4.856 1.00 94.62 297 CYS A N 1
ATOM 2318 C CA . CYS A 1 297 ? 31.484 -7.500 3.626 1.00 94.62 297 CYS A CA 1
ATOM 2319 C C . CYS A 1 297 ? 30.771 -6.900 2.420 1.00 94.62 297 CYS A C 1
ATOM 2321 O O . CYS A 1 297 ? 29.548 -6.794 2.435 1.00 94.62 297 CYS A O 1
ATOM 2323 N N . ASN A 1 298 ? 31.533 -6.547 1.386 1.00 94.38 298 ASN A N 1
ATOM 2324 C CA . ASN A 1 298 ? 31.050 -6.056 0.102 1.00 94.38 298 ASN A CA 1
ATOM 2325 C C . ASN A 1 298 ? 31.186 -7.142 -0.979 1.00 94.38 298 ASN A C 1
ATOM 2327 O O . ASN A 1 298 ? 32.170 -7.883 -0.995 1.00 94.38 298 ASN A O 1
ATOM 2331 N N . TYR A 1 299 ? 30.216 -7.211 -1.894 1.00 94.50 299 TYR A N 1
ATOM 2332 C CA . TYR A 1 299 ? 30.063 -8.290 -2.879 1.00 94.50 299 TYR A CA 1
ATOM 2333 C C . TYR A 1 299 ? 29.926 -7.744 -4.305 1.00 94.50 299 TYR A C 1
ATOM 2335 O O . TYR A 1 299 ? 29.098 -6.865 -4.551 1.00 94.50 299 TYR A O 1
ATOM 2343 N N . GLY A 1 300 ? 30.709 -8.272 -5.247 1.00 83.69 300 GLY A N 1
ATOM 2344 C CA . GLY A 1 300 ? 30.754 -7.807 -6.635 1.00 83.69 300 GLY A CA 1
ATOM 2345 C C . GLY A 1 300 ? 30.596 -8.940 -7.657 1.00 83.69 300 GLY A C 1
ATOM 2346 O O . GLY A 1 300 ? 31.310 -9.940 -7.559 1.00 83.69 300 GLY A O 1
ATOM 2347 N N . PRO A 1 301 ? 29.697 -8.816 -8.653 1.00 84.62 301 PRO A N 1
ATOM 2348 C CA . PRO A 1 301 ? 28.556 -7.896 -8.709 1.00 84.62 301 PRO A CA 1
ATOM 2349 C C . PRO A 1 301 ? 27.553 -8.123 -7.561 1.00 84.62 301 PRO A C 1
ATOM 2351 O O . PRO A 1 301 ? 27.513 -9.205 -6.964 1.00 84.62 301 PRO A O 1
ATOM 2354 N N . ALA A 1 302 ? 26.741 -7.104 -7.259 1.00 81.06 302 ALA A N 1
ATOM 2355 C CA . ALA A 1 302 ? 25.715 -7.169 -6.216 1.00 81.06 302 ALA A CA 1
ATOM 2356 C C . ALA A 1 302 ? 24.657 -8.256 -6.468 1.00 81.06 302 ALA A C 1
ATOM 2358 O O . ALA A 1 302 ? 24.226 -8.468 -7.602 1.00 81.06 302 ALA A O 1
ATOM 2359 N N . GLY A 1 303 ? 24.209 -8.891 -5.383 1.00 80.50 303 GLY A N 1
ATOM 2360 C CA . GLY A 1 303 ? 23.052 -9.777 -5.375 1.00 80.50 303 GLY A CA 1
ATOM 2361 C C . GLY A 1 303 ? 21.766 -9.054 -4.981 1.00 80.50 303 GLY A C 1
ATOM 2362 O O . GLY A 1 303 ? 21.667 -7.833 -5.090 1.00 80.50 303 GLY A O 1
ATOM 2363 N N . ASN A 1 304 ? 20.774 -9.813 -4.512 1.00 80.44 304 ASN A N 1
ATOM 2364 C CA . ASN A 1 304 ? 19.484 -9.306 -4.022 1.00 80.44 304 ASN A CA 1
ATOM 2365 C C . ASN A 1 304 ? 18.732 -8.441 -5.047 1.00 80.44 304 ASN A C 1
ATOM 2367 O O . ASN A 1 304 ? 18.020 -7.495 -4.704 1.00 80.44 304 ASN A O 1
ATOM 2371 N N . VAL A 1 305 ? 18.891 -8.756 -6.331 1.00 71.50 305 VAL A N 1
ATOM 2372 C CA . VAL A 1 305 ? 18.228 -8.028 -7.411 1.00 71.50 305 VAL A CA 1
ATOM 2373 C C . VAL A 1 305 ? 16.800 -8.539 -7.543 1.00 71.50 305 VAL A C 1
ATOM 2375 O O . VAL A 1 305 ? 16.579 -9.710 -7.853 1.00 71.50 305 VAL A O 1
ATOM 2378 N N . LEU A 1 306 ? 15.824 -7.654 -7.326 1.00 60.59 306 LEU A N 1
ATOM 2379 C CA . LEU A 1 306 ? 14.410 -8.005 -7.418 1.00 60.59 306 LEU A CA 1
ATOM 2380 C C . LEU A 1 306 ? 14.083 -8.653 -8.766 1.00 60.59 306 LEU A C 1
ATOM 2382 O O . LEU A 1 306 ? 14.375 -8.124 -9.840 1.00 60.59 306 LEU A O 1
ATOM 2386 N N . GLY A 1 307 ? 13.460 -9.818 -8.676 1.00 47.09 307 GLY A N 1
ATOM 2387 C CA . GLY A 1 307 ? 13.020 -10.632 -9.791 1.00 47.09 307 GLY A CA 1
ATOM 2388 C C . GLY A 1 307 ? 14.110 -11.389 -10.545 1.00 47.09 307 GLY A C 1
ATOM 2389 O O . GLY A 1 307 ? 13.841 -11.905 -11.630 1.00 47.09 307 GLY A O 1
ATOM 2390 N N . ARG A 1 308 ? 15.324 -11.474 -9.996 1.00 70.56 308 ARG A N 1
ATOM 2391 C CA . ARG A 1 308 ? 16.384 -12.369 -10.478 1.00 70.56 308 ARG A CA 1
ATOM 2392 C C . ARG A 1 308 ? 16.488 -13.607 -9.573 1.00 70.56 308 ARG A C 1
ATOM 2394 O O . ARG A 1 308 ? 16.187 -13.492 -8.386 1.00 70.56 308 ARG A O 1
ATOM 2401 N N . PRO A 1 309 ? 16.902 -14.774 -10.094 1.00 72.75 309 PRO A N 1
ATOM 2402 C CA . PRO A 1 309 ? 17.171 -15.941 -9.257 1.00 72.75 309 PRO A CA 1
ATOM 2403 C C . PRO A 1 309 ? 18.389 -15.699 -8.358 1.00 72.75 309 PRO A C 1
ATOM 2405 O O . PRO A 1 309 ? 19.351 -15.057 -8.781 1.00 72.75 309 PRO A O 1
ATOM 2408 N N . ILE A 1 310 ? 18.365 -16.257 -7.145 1.00 88.81 310 ILE A N 1
ATOM 2409 C CA . ILE A 1 310 ? 19.539 -16.316 -6.263 1.00 88.81 310 ILE A CA 1
ATOM 2410 C C . ILE A 1 310 ? 20.597 -17.198 -6.927 1.00 88.81 310 ILE A C 1
ATOM 2412 O O . ILE A 1 310 ? 21.737 -16.779 -7.076 1.00 88.81 310 ILE A O 1
ATOM 2416 N N . TYR A 1 311 ? 20.210 -18.391 -7.376 1.00 94.19 311 TYR A N 1
ATOM 2417 C CA . TYR A 1 311 ? 21.016 -19.282 -8.207 1.00 94.19 311 TYR A CA 1
ATOM 2418 C C . TYR A 1 311 ? 20.099 -20.159 -9.060 1.00 94.19 311 TYR A C 1
ATOM 2420 O O . TYR A 1 311 ? 18.918 -20.322 -8.762 1.00 94.19 311 TYR A O 1
ATOM 2428 N N . GLU A 1 312 ? 20.624 -20.720 -10.144 1.00 93.12 312 GLU A N 1
ATOM 2429 C CA . GLU A 1 312 ? 19.864 -21.654 -10.968 1.00 93.12 312 GLU A CA 1
ATOM 2430 C C . GLU A 1 312 ? 19.910 -23.048 -10.363 1.00 93.12 312 GLU A C 1
ATOM 2432 O O . GLU A 1 312 ? 20.987 -23.593 -10.126 1.00 93.12 312 GLU A O 1
ATOM 2437 N N . ARG A 1 313 ? 18.739 -23.652 -10.172 1.00 92.69 313 ARG A N 1
ATOM 2438 C CA . ARG A 1 313 ? 18.644 -25.022 -9.676 1.00 92.69 313 ARG A CA 1
ATOM 2439 C C . ARG A 1 313 ? 19.199 -26.027 -10.686 1.00 92.69 313 ARG A C 1
ATOM 2441 O O . ARG A 1 313 ? 18.992 -25.887 -11.896 1.00 92.69 313 ARG A O 1
ATOM 2448 N N . GLY A 1 314 ? 19.859 -27.058 -10.176 1.00 89.31 314 GLY A N 1
ATOM 2449 C CA . GLY A 1 314 ? 20.355 -28.187 -10.958 1.00 89.31 314 GLY A CA 1
ATOM 2450 C C . GLY A 1 314 ? 21.595 -28.816 -10.336 1.00 89.31 314 GLY A C 1
ATOM 2451 O O . GLY A 1 314 ? 22.057 -28.384 -9.284 1.00 89.31 314 GLY A O 1
ATOM 2452 N N . GLU A 1 315 ? 22.118 -29.846 -10.996 1.00 91.75 315 GLU A N 1
ATOM 2453 C CA . GLU A 1 315 ? 23.328 -30.534 -10.550 1.00 91.75 315 GLU A CA 1
ATOM 2454 C C . GLU A 1 315 ? 24.519 -29.567 -10.503 1.00 91.75 315 GLU A C 1
ATOM 2456 O O . GLU A 1 315 ? 24.686 -28.719 -11.388 1.00 91.75 315 GLU A O 1
ATOM 2461 N N . ALA A 1 316 ? 25.315 -29.682 -9.441 1.00 93.69 316 ALA A N 1
ATOM 2462 C CA . ALA A 1 316 ? 26.403 -28.769 -9.129 1.00 93.69 316 ALA A CA 1
ATOM 2463 C C . ALA A 1 316 ? 27.350 -28.576 -10.325 1.00 93.69 316 ALA A C 1
ATOM 2465 O O . ALA A 1 316 ? 27.704 -29.527 -11.018 1.00 93.69 316 ALA A O 1
ATOM 2466 N N . ALA A 1 317 ? 27.742 -27.327 -10.572 1.00 90.94 317 ALA A N 1
ATOM 2467 C CA . ALA A 1 317 ? 28.643 -26.920 -11.651 1.00 90.94 317 ALA A CA 1
ATOM 2468 C C . ALA A 1 317 ? 28.252 -27.323 -13.098 1.00 90.94 317 ALA A C 1
ATOM 2470 O O . ALA A 1 317 ? 29.054 -27.168 -14.021 1.00 90.94 317 ALA A O 1
ATOM 2471 N N . THR A 1 318 ? 27.021 -27.780 -13.355 1.00 92.69 318 THR A N 1
ATOM 2472 C CA . THR A 1 318 ? 26.591 -28.169 -14.718 1.00 92.69 318 THR A CA 1
ATOM 2473 C C . THR A 1 318 ? 26.245 -26.991 -15.626 1.00 92.69 318 THR A C 1
ATOM 2475 O O . THR A 1 318 ? 26.241 -27.132 -16.848 1.00 92.69 318 THR A O 1
ATOM 2478 N N . LYS A 1 319 ? 25.971 -25.815 -15.051 1.00 91.62 319 LYS A N 1
ATOM 2479 C CA . LYS A 1 319 ? 25.623 -24.587 -15.783 1.00 91.62 319 LYS A CA 1
ATOM 2480 C C . LYS A 1 319 ? 26.661 -23.487 -15.602 1.00 91.62 319 LYS A C 1
ATOM 2482 O O . LYS A 1 319 ? 26.344 -22.295 -15.613 1.00 91.62 319 LYS A O 1
ATOM 2487 N N . CYS A 1 320 ? 27.915 -23.874 -15.416 1.00 85.56 320 CYS A N 1
ATOM 2488 C CA . CYS A 1 320 ? 28.993 -22.911 -15.358 1.00 85.56 320 CYS A CA 1
ATOM 2489 C C . CYS A 1 320 ? 29.165 -22.210 -16.708 1.00 85.56 320 CYS A C 1
ATOM 2491 O O . CYS A 1 320 ? 29.228 -22.840 -17.760 1.00 85.56 320 CYS A O 1
ATOM 2493 N N . LYS A 1 321 ? 29.266 -20.875 -16.668 1.00 80.44 321 LYS A N 1
ATOM 2494 C CA . LYS A 1 321 ? 29.704 -20.074 -17.828 1.00 80.44 321 LYS A CA 1
ATOM 2495 C C . LYS A 1 321 ? 31.165 -20.391 -18.199 1.00 80.44 321 LYS A C 1
ATOM 2497 O O . LYS A 1 321 ? 31.598 -20.125 -19.315 1.00 80.44 321 LYS A O 1
ATOM 2502 N N . THR A 1 322 ? 31.905 -20.944 -17.244 1.00 79.31 322 THR A N 1
ATOM 2503 C CA . THR A 1 322 ? 33.298 -21.398 -17.293 1.00 79.31 322 THR A CA 1
ATOM 2504 C C . THR A 1 322 ? 33.361 -22.893 -16.936 1.00 79.31 322 THR A C 1
ATOM 2506 O O . THR A 1 322 ? 32.353 -23.592 -16.991 1.00 79.31 322 THR A O 1
ATOM 2509 N N . LYS A 1 323 ? 34.536 -23.413 -16.567 1.00 85.94 323 LYS A N 1
ATOM 2510 C CA . LYS A 1 323 ? 34.694 -24.777 -16.036 1.00 85.94 323 LYS A CA 1
ATOM 2511 C C . LYS A 1 323 ? 34.315 -24.863 -14.549 1.00 85.94 323 LYS A C 1
ATOM 2513 O O . LYS A 1 323 ? 34.240 -23.844 -13.866 1.00 85.94 323 LYS A O 1
ATOM 2518 N N . ALA A 1 324 ? 34.128 -26.078 -14.040 1.00 88.31 324 ALA A N 1
ATOM 2519 C CA . ALA A 1 324 ? 34.075 -26.336 -12.601 1.00 88.31 324 ALA A CA 1
ATOM 2520 C C . ALA A 1 324 ? 35.398 -25.934 -11.926 1.00 88.31 324 ALA A C 1
ATOM 2522 O O . ALA A 1 324 ? 36.468 -26.023 -12.538 1.00 88.31 324 ALA A O 1
ATOM 2523 N N . SER A 1 325 ? 35.337 -25.477 -10.678 1.00 89.62 325 SER A N 1
ATOM 2524 C CA . SER A 1 325 ? 36.529 -25.034 -9.965 1.00 89.62 325 SER A CA 1
ATOM 2525 C C . SER A 1 325 ? 37.375 -26.216 -9.492 1.00 89.62 325 SER A C 1
ATOM 2527 O O . SER A 1 325 ? 36.864 -27.240 -9.048 1.00 89.62 325 SER A O 1
ATOM 2529 N N . ASN A 1 326 ? 38.697 -26.059 -9.540 1.00 84.69 326 ASN A N 1
ATOM 2530 C CA . ASN A 1 326 ? 39.621 -27.104 -9.098 1.00 84.69 326 ASN A CA 1
ATOM 2531 C C . ASN A 1 326 ? 39.672 -27.251 -7.564 1.00 84.69 326 ASN A C 1
ATOM 2533 O O . ASN A 1 326 ? 40.145 -28.271 -7.068 1.00 84.69 326 ASN A O 1
ATOM 2537 N N . THR A 1 327 ? 39.231 -26.233 -6.818 1.00 85.12 327 THR A N 1
ATOM 2538 C CA . THR A 1 327 ? 39.292 -26.200 -5.345 1.00 85.12 327 THR A CA 1
ATOM 2539 C C . THR A 1 327 ? 37.975 -26.647 -4.709 1.00 85.12 327 THR A C 1
ATOM 2541 O O . THR A 1 327 ? 37.984 -27.337 -3.696 1.00 85.12 327 THR A O 1
ATOM 2544 N N . TYR A 1 328 ? 36.853 -26.276 -5.325 1.00 90.88 328 TYR A N 1
ATOM 2545 C CA . TYR A 1 328 ? 35.491 -26.689 -4.982 1.00 90.88 328 TYR A CA 1
ATOM 2546 C C . TYR A 1 328 ? 34.817 -27.190 -6.273 1.00 90.88 328 TYR A C 1
ATOM 2548 O O . TYR A 1 328 ? 34.256 -26.365 -7.002 1.00 90.88 328 TYR A O 1
ATOM 2556 N N . PRO A 1 329 ? 34.919 -28.490 -6.612 1.00 90.88 329 PRO A N 1
ATOM 2557 C CA . PRO A 1 329 ? 34.393 -29.057 -7.866 1.00 90.88 329 PRO A CA 1
ATOM 2558 C C . PRO A 1 329 ? 32.903 -28.790 -8.123 1.00 90.88 329 PRO A C 1
ATOM 2560 O O . PRO A 1 329 ? 32.457 -28.725 -9.261 1.00 90.88 329 PRO A O 1
ATOM 2563 N N . GLU A 1 330 ? 32.139 -28.603 -7.057 1.00 93.62 330 GLU A N 1
ATOM 2564 C CA . GLU A 1 330 ? 30.720 -28.254 -7.037 1.00 93.62 330 GLU A CA 1
ATOM 2565 C C . GLU A 1 330 ? 30.411 -26.791 -7.415 1.00 93.62 330 GLU A C 1
ATOM 2567 O O . GLU A 1 330 ? 29.252 -26.449 -7.646 1.00 93.62 330 GLU A O 1
ATOM 2572 N N . LEU A 1 331 ? 31.420 -25.916 -7.471 1.00 95.56 331 LEU A N 1
ATOM 2573 C CA . LEU A 1 331 ? 31.276 -24.499 -7.813 1.00 95.56 331 LEU A CA 1
ATOM 2574 C C . LEU A 1 331 ? 31.874 -24.190 -9.186 1.00 95.56 331 LEU A C 1
ATOM 2576 O O . LEU A 1 331 ? 32.807 -24.846 -9.644 1.00 95.56 331 LEU A O 1
ATOM 2580 N N . CYS A 1 332 ? 31.387 -23.127 -9.820 1.00 93.44 332 CYS A N 1
ATOM 2581 C CA . CYS A 1 332 ? 31.949 -22.626 -11.071 1.00 93.44 332 CYS A CA 1
ATOM 2582 C C . CYS A 1 332 ? 33.242 -21.839 -10.840 1.00 93.44 332 CYS A C 1
ATOM 2584 O O . CYS A 1 332 ? 33.296 -20.976 -9.964 1.00 93.44 332 CYS A O 1
ATOM 2586 N N . ASP A 1 333 ? 34.271 -22.110 -11.643 1.00 86.69 333 ASP A N 1
ATOM 2587 C CA . ASP A 1 333 ? 35.554 -21.412 -11.593 1.00 86.69 333 ASP A CA 1
ATOM 2588 C C . ASP A 1 333 ? 35.394 -19.956 -12.039 1.00 86.69 333 ASP A C 1
ATOM 2590 O O . ASP A 1 333 ? 34.793 -19.665 -13.072 1.00 86.69 333 ASP A O 1
ATOM 2594 N N . ASN A 1 334 ? 35.967 -19.040 -11.273 1.00 75.88 334 ASN A N 1
ATOM 2595 C CA . ASN A 1 334 ? 35.951 -17.611 -11.557 1.00 75.88 334 ASN A CA 1
ATOM 2596 C C . ASN A 1 334 ? 37.377 -17.024 -11.612 1.00 75.88 334 ASN A C 1
ATOM 2598 O O . ASN A 1 334 ? 37.583 -15.820 -11.455 1.00 75.88 334 ASN A O 1
ATOM 2602 N N . THR A 1 335 ? 38.399 -17.868 -11.799 1.00 57.06 335 THR A N 1
ATOM 2603 C CA . THR A 1 335 ? 39.769 -17.395 -12.016 1.00 57.06 335 THR A CA 1
ATOM 2604 C C . THR A 1 335 ? 39.922 -16.770 -13.414 1.00 57.06 335 THR A C 1
ATOM 2606 O O . THR A 1 335 ? 39.488 -17.358 -14.408 1.00 57.06 335 THR A O 1
ATOM 2609 N N . PRO A 1 336 ? 40.542 -15.580 -13.539 1.00 42.75 336 PRO A N 1
ATOM 2610 C CA . PRO A 1 336 ? 40.874 -15.015 -14.843 1.00 42.75 336 PRO A CA 1
ATOM 2611 C C . PRO A 1 336 ? 41.847 -15.944 -15.573 1.00 42.75 336 PRO A C 1
ATOM 2613 O O . PRO A 1 336 ? 42.818 -16.409 -14.977 1.00 42.75 336 PRO A O 1
ATOM 2616 N N . VAL A 1 337 ? 41.631 -16.186 -16.869 1.00 32.03 337 VAL A N 1
ATOM 2617 C CA . VAL A 1 337 ? 42.602 -16.892 -17.717 1.00 32.03 337 VAL A CA 1
ATOM 2618 C C . VAL A 1 337 ? 43.912 -16.099 -17.710 1.00 32.03 337 VAL A C 1
ATOM 2620 O O . VAL A 1 337 ? 44.035 -15.062 -18.359 1.00 32.03 337 VAL A O 1
ATOM 2623 N N . THR A 1 338 ? 44.902 -16.567 -16.954 1.00 28.64 338 THR A N 1
ATOM 2624 C CA . THR A 1 338 ? 46.252 -16.010 -16.969 1.00 28.64 338 THR A CA 1
ATOM 2625 C C . THR A 1 338 ? 46.934 -16.392 -18.279 1.00 28.64 338 THR A C 1
ATOM 2627 O O . THR A 1 338 ? 47.495 -17.480 -18.401 1.00 28.64 338 THR A O 1
ATOM 2630 N N . SER A 1 339 ? 46.935 -15.487 -19.253 1.00 25.20 339 SER A N 1
ATOM 2631 C CA . SER A 1 339 ? 47.996 -15.426 -20.259 1.00 25.20 339 SER A CA 1
ATOM 2632 C C . SER A 1 339 ? 48.792 -14.148 -20.026 1.00 25.20 339 SER A C 1
ATOM 2634 O O . SER A 1 339 ? 48.248 -13.052 -20.138 1.00 25.20 339 SER A O 1
ATOM 2636 N N . ASN A 1 340 ? 50.069 -14.300 -19.673 1.00 29.22 340 ASN A N 1
ATOM 2637 C CA . ASN A 1 340 ? 51.049 -13.228 -19.504 1.00 29.22 340 ASN A CA 1
ATOM 2638 C C . ASN A 1 340 ? 51.054 -12.248 -20.691 1.00 29.22 340 ASN A C 1
ATOM 2640 O O . ASN A 1 340 ? 51.776 -12.482 -21.655 1.00 29.22 340 ASN A O 1
ATOM 2644 N N . ILE A 1 341 ? 50.318 -11.135 -20.618 1.00 26.44 341 ILE A N 1
ATOM 2645 C CA . ILE A 1 341 ? 50.551 -9.955 -21.461 1.00 26.44 341 ILE A CA 1
ATOM 2646 C C . ILE A 1 341 ? 50.266 -8.696 -20.632 1.00 26.44 341 ILE A C 1
ATOM 2648 O O . ILE A 1 341 ? 49.129 -8.400 -20.280 1.00 26.44 341 ILE A O 1
ATOM 2652 N N . ASN A 1 342 ? 51.323 -7.935 -20.342 1.00 30.48 342 ASN A N 1
ATOM 2653 C CA . ASN A 1 342 ? 51.249 -6.558 -19.857 1.00 30.48 342 ASN A CA 1
ATOM 2654 C C . ASN A 1 342 ? 50.450 -5.690 -20.847 1.00 30.48 342 ASN A C 1
ATOM 2656 O O . ASN A 1 342 ? 50.929 -5.436 -21.953 1.00 30.48 342 ASN A O 1
ATOM 2660 N N . THR A 1 343 ? 49.288 -5.165 -20.459 1.00 25.36 343 THR A N 1
ATOM 2661 C CA . THR A 1 343 ? 48.547 -4.176 -21.261 1.00 25.36 343 THR A CA 1
ATOM 2662 C C . THR A 1 343 ? 48.564 -2.798 -20.599 1.00 25.36 343 THR A C 1
ATOM 2664 O O . THR A 1 343 ? 47.816 -2.532 -19.662 1.00 25.36 343 THR A O 1
ATOM 2667 N N . ARG A 1 344 ? 49.403 -1.897 -21.130 1.00 28.05 344 ARG A N 1
ATOM 2668 C CA . ARG A 1 344 ? 49.254 -0.436 -21.008 1.00 28.05 344 ARG A CA 1
ATOM 2669 C C . ARG A 1 344 ? 48.283 0.052 -22.090 1.00 28.05 344 ARG A C 1
ATOM 2671 O O . ARG A 1 344 ? 48.472 -0.266 -23.260 1.00 28.05 344 ARG A O 1
ATOM 2678 N N . SER A 1 345 ? 47.296 0.863 -21.714 1.00 27.84 345 SER A N 1
ATOM 2679 C CA . SER A 1 345 ? 46.464 1.644 -22.645 1.00 27.84 345 SER A CA 1
ATOM 2680 C C . SER A 1 345 ? 47.263 2.841 -23.190 1.00 27.84 345 SER A C 1
ATOM 2682 O O . SER A 1 345 ? 47.917 3.529 -22.404 1.00 27.84 345 SER A O 1
ATOM 2684 N N . VAL A 1 346 ? 47.181 3.133 -24.495 1.00 33.94 346 VAL A N 1
ATOM 2685 C CA . VAL A 1 346 ? 47.765 4.338 -25.123 1.00 33.94 346 VAL A CA 1
ATOM 2686 C C . VAL A 1 346 ? 46.638 5.183 -25.730 1.00 33.94 346 VAL A C 1
ATOM 2688 O O . VAL A 1 346 ? 45.876 4.679 -26.549 1.00 33.94 346 VAL A O 1
ATOM 2691 N N . ARG A 1 347 ? 46.538 6.462 -25.333 1.00 34.09 347 ARG A N 1
ATOM 2692 C CA . ARG A 1 347 ? 45.620 7.478 -25.896 1.00 34.09 347 ARG A CA 1
ATOM 2693 C C . ARG A 1 347 ? 46.404 8.445 -26.796 1.00 34.09 347 ARG A C 1
ATOM 2695 O O . ARG A 1 347 ? 47.499 8.846 -26.407 1.00 34.09 347 ARG A O 1
ATOM 2702 N N . GLY A 1 348 ? 45.862 8.856 -27.949 1.00 37.75 348 GLY A N 1
ATOM 2703 C CA . GLY A 1 348 ? 46.524 9.807 -28.859 1.00 37.75 348 GLY A CA 1
ATOM 2704 C C . GLY A 1 348 ? 45.571 10.603 -29.764 1.00 37.75 348 GLY A C 1
ATOM 2705 O O . GLY A 1 348 ? 44.510 10.108 -30.133 1.00 37.75 348 GLY A O 1
ATOM 2706 N N . TRP A 1 349 ? 45.977 11.832 -30.118 1.00 35.50 349 TRP A N 1
ATOM 2707 C CA . TRP A 1 349 ? 45.226 12.814 -30.921 1.00 35.50 349 TRP A CA 1
ATOM 2708 C C . TRP A 1 349 ? 45.772 12.911 -32.359 1.00 35.50 349 TRP A C 1
ATOM 2710 O O . TRP A 1 349 ? 46.986 13.061 -32.541 1.00 35.50 349 TRP A O 1
ATOM 2720 N N . TYR A 1 350 ? 44.896 12.901 -33.375 1.00 42.22 350 TYR A N 1
ATOM 2721 C CA . TYR A 1 350 ? 45.282 12.973 -34.797 1.00 42.22 350 TYR A CA 1
ATOM 2722 C C . TYR A 1 350 ? 44.583 14.114 -35.553 1.00 42.22 350 TYR A C 1
ATOM 2724 O O . TYR A 1 350 ? 43.409 14.400 -35.318 1.00 42.22 350 TYR A O 1
ATOM 2732 N N . VAL A 1 351 ? 45.304 14.735 -36.496 1.00 40.25 351 VAL A N 1
ATOM 2733 C CA . VAL A 1 351 ? 44.812 15.824 -37.359 1.00 40.25 351 VAL A CA 1
ATOM 2734 C C . VAL A 1 351 ? 44.927 15.417 -38.832 1.00 40.25 351 VAL A C 1
ATOM 2736 O O . VAL A 1 351 ? 45.970 14.920 -39.265 1.00 40.25 351 VAL A O 1
ATOM 2739 N N . PHE A 1 352 ? 43.862 15.644 -39.609 1.00 40.69 352 PHE A N 1
ATOM 2740 C CA . PHE A 1 352 ? 43.837 15.411 -41.056 1.00 40.69 352 PHE A CA 1
ATOM 2741 C C . PHE A 1 352 ? 44.127 16.715 -41.809 1.00 40.69 352 PHE A C 1
ATOM 2743 O O . PHE A 1 352 ? 43.358 17.671 -41.713 1.00 40.69 352 PHE A O 1
ATOM 2750 N N . LYS A 1 353 ? 45.245 16.769 -42.543 1.00 41.91 353 LYS A N 1
ATOM 2751 C CA . LYS A 1 353 ? 45.627 17.925 -43.370 1.00 41.91 353 LYS A CA 1
ATOM 2752 C C . LYS A 1 353 ? 46.325 17.445 -44.648 1.00 41.91 353 LYS A C 1
ATOM 2754 O O . LYS A 1 353 ? 47.126 16.513 -44.604 1.00 41.91 353 LYS A O 1
ATOM 2759 N N . ASP A 1 354 ? 46.006 18.054 -45.788 1.00 40.69 354 ASP A N 1
ATOM 2760 C CA . ASP A 1 354 ? 46.663 17.802 -47.084 1.00 40.69 354 ASP A CA 1
ATOM 2761 C C . ASP A 1 354 ? 46.657 16.323 -47.518 1.00 40.69 354 ASP A C 1
ATOM 2763 O O . ASP A 1 354 ? 47.665 15.779 -47.962 1.00 40.69 354 ASP A O 1
ATOM 2767 N N . LYS A 1 355 ? 45.514 15.641 -47.348 1.00 41.78 355 LYS A N 1
ATOM 2768 C CA . LYS A 1 355 ? 45.336 14.204 -47.650 1.00 41.78 355 LYS A CA 1
ATOM 2769 C C . LYS A 1 355 ? 46.276 13.269 -46.863 1.00 41.78 355 LYS A C 1
ATOM 2771 O O . LYS A 1 355 ? 46.472 12.121 -47.259 1.00 41.78 355 LYS A O 1
ATOM 2776 N N . THR A 1 356 ? 46.838 13.726 -45.740 1.00 42.62 356 THR A N 1
ATOM 2777 C CA . THR A 1 356 ? 47.728 12.928 -44.882 1.00 42.62 356 THR A CA 1
ATOM 2778 C C . THR A 1 356 ? 47.334 13.021 -43.404 1.00 42.62 356 THR A C 1
ATOM 2780 O O . THR A 1 356 ? 46.951 14.080 -42.906 1.00 42.62 356 THR A O 1
ATOM 2783 N N . PHE A 1 357 ? 47.413 11.893 -42.691 1.00 43.50 357 PHE A N 1
ATOM 2784 C CA . PHE A 1 357 ? 47.207 11.822 -41.240 1.00 43.50 357 PHE A CA 1
ATOM 2785 C C . PHE A 1 357 ? 48.510 12.166 -40.512 1.00 43.50 357 PHE A C 1
ATOM 2787 O O . PHE A 1 357 ? 49.534 11.527 -40.761 1.00 43.50 357 PHE A O 1
ATOM 2794 N N . LYS A 1 358 ? 48.478 13.142 -39.594 1.00 45.00 358 LYS A N 1
ATOM 2795 C CA . LYS A 1 358 ? 49.628 13.478 -38.737 1.00 45.00 358 LYS A CA 1
ATOM 2796 C C . LYS A 1 358 ? 49.236 13.458 -37.247 1.00 45.00 358 LYS A C 1
ATOM 2798 O O . LYS A 1 358 ? 48.162 13.959 -36.904 1.00 45.00 358 LYS A O 1
ATOM 2803 N N . PRO A 1 359 ? 50.067 12.885 -36.354 1.00 43.34 359 PRO A N 1
ATOM 2804 C CA . PRO A 1 359 ? 49.862 12.967 -34.906 1.00 43.34 359 PRO A CA 1
ATOM 2805 C C . PRO A 1 359 ? 50.123 14.394 -34.399 1.00 43.34 359 PRO A C 1
ATOM 2807 O O . PRO A 1 359 ? 51.020 15.076 -34.895 1.00 43.34 359 PRO A O 1
ATOM 2810 N N . ALA A 1 360 ? 49.350 14.850 -33.409 1.00 43.31 360 ALA A N 1
ATOM 2811 C CA . ALA A 1 360 ? 49.439 16.224 -32.896 1.00 43.31 360 ALA A CA 1
ATOM 2812 C C . ALA A 1 360 ? 50.683 16.493 -32.018 1.00 43.31 360 ALA A C 1
ATOM 2814 O O . ALA A 1 360 ? 51.052 17.647 -31.823 1.00 43.31 360 ALA A O 1
ATOM 2815 N N . LEU A 1 361 ? 51.351 15.445 -31.520 1.00 42.59 361 LEU A N 1
ATOM 2816 C CA . LEU A 1 361 ? 52.592 15.501 -30.737 1.00 42.59 361 LEU A CA 1
ATOM 2817 C C . LEU A 1 361 ? 53.491 14.333 -31.177 1.00 42.59 361 LEU A C 1
ATOM 2819 O O . LEU A 1 361 ? 53.047 13.188 -31.210 1.00 42.59 361 LEU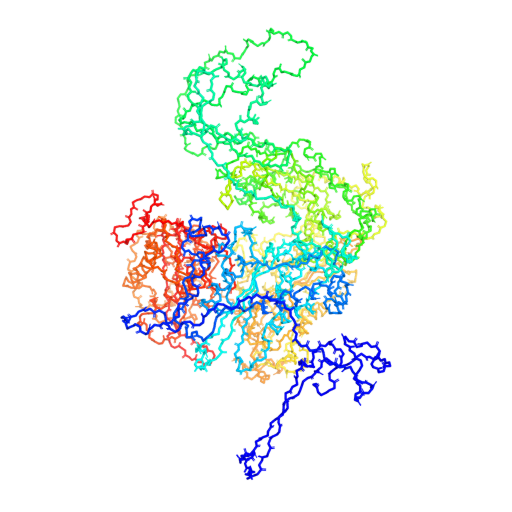 A O 1
ATOM 2823 N N . GLY A 1 362 ? 54.720 14.637 -31.598 1.00 45.38 362 GLY A N 1
ATOM 2824 C CA . GLY A 1 362 ? 55.584 13.756 -32.392 1.00 45.38 362 GLY A CA 1
ATOM 2825 C C . GLY A 1 362 ? 56.128 12.498 -31.705 1.00 45.38 362 GLY A C 1
ATOM 2826 O O . GLY A 1 362 ? 57.308 12.452 -31.378 1.00 45.38 362 GLY A O 1
ATOM 2827 N N . ASP A 1 363 ? 55.323 11.440 -31.610 1.00 36.81 363 ASP A N 1
ATOM 2828 C CA . ASP A 1 363 ? 55.801 10.069 -31.385 1.00 36.81 363 ASP A CA 1
ATOM 2829 C C . ASP A 1 363 ? 55.531 9.211 -32.631 1.00 36.81 363 ASP A C 1
ATOM 2831 O O . ASP A 1 363 ? 54.387 8.947 -33.005 1.00 36.81 363 ASP A O 1
ATOM 2835 N N . THR A 1 364 ? 56.600 8.814 -33.320 1.00 41.78 364 THR A N 1
ATOM 2836 C CA . THR A 1 364 ? 56.554 8.085 -34.600 1.00 41.78 364 THR A CA 1
ATOM 2837 C C . THR A 1 364 ? 56.805 6.580 -34.447 1.00 41.78 364 THR A C 1
ATOM 2839 O O . THR A 1 364 ? 56.973 5.881 -35.447 1.00 41.78 364 THR A O 1
ATOM 2842 N N . SER A 1 365 ? 56.818 6.047 -33.218 1.00 40.62 365 SER A N 1
ATOM 2843 C CA . SER A 1 365 ? 57.363 4.706 -32.948 1.00 40.62 365 SER A CA 1
ATOM 2844 C C . SER A 1 365 ? 56.352 3.603 -32.577 1.00 40.62 365 SER A C 1
ATOM 2846 O O . SER A 1 365 ? 56.743 2.440 -32.464 1.00 40.62 365 SER A O 1
ATOM 2848 N N . SER A 1 366 ? 55.050 3.890 -32.438 1.00 43.09 366 SER A N 1
ATOM 2849 C CA . SER A 1 366 ? 54.084 2.891 -31.937 1.00 43.09 366 SER A CA 1
ATOM 2850 C C . SER A 1 366 ? 53.573 1.900 -33.004 1.00 43.09 366 SER A C 1
ATOM 2852 O O . SER A 1 366 ? 53.306 2.253 -34.154 1.00 43.09 366 SER A O 1
ATOM 2854 N N . LYS A 1 367 ? 53.371 0.631 -32.608 1.00 37.97 367 LYS A N 1
ATOM 2855 C CA . LYS A 1 367 ? 52.779 -0.449 -33.433 1.00 37.97 367 LYS A CA 1
ATOM 2856 C C . LYS A 1 367 ? 51.393 -0.076 -34.000 1.00 37.97 367 LYS A C 1
ATOM 2858 O O . LYS A 1 367 ? 51.061 -0.492 -35.104 1.00 37.97 367 LYS A O 1
ATOM 2863 N N . ALA A 1 368 ? 50.657 0.808 -33.318 1.00 41.31 368 ALA A N 1
ATOM 2864 C CA . ALA A 1 368 ? 49.380 1.359 -33.775 1.00 41.31 368 ALA A CA 1
ATOM 2865 C C . ALA A 1 368 ? 49.496 2.167 -35.086 1.00 41.31 368 ALA A C 1
ATOM 2867 O O . ALA A 1 368 ? 48.583 2.138 -35.906 1.00 41.31 368 ALA A O 1
ATOM 2868 N N . TYR A 1 369 ? 50.639 2.817 -35.342 1.00 40.78 369 TYR A N 1
ATOM 2869 C CA . TYR A 1 369 ? 50.907 3.517 -36.606 1.00 40.78 369 TYR A CA 1
ATOM 2870 C C . TYR A 1 369 ? 51.117 2.550 -37.789 1.00 40.78 369 TYR A C 1
ATOM 2872 O O . TYR A 1 369 ? 50.875 2.912 -38.941 1.00 40.78 369 TYR A O 1
ATOM 2880 N N . ARG A 1 370 ? 51.535 1.300 -37.529 1.00 42.56 370 ARG A N 1
ATOM 2881 C CA . ARG A 1 370 ? 51.684 0.264 -38.569 1.00 42.56 370 ARG A CA 1
ATOM 2882 C C . ARG A 1 370 ? 50.349 -0.393 -38.914 1.00 42.56 370 ARG A C 1
ATOM 2884 O O . ARG A 1 370 ? 50.085 -0.601 -40.095 1.00 42.56 370 ARG A O 1
ATOM 2891 N N . ASP A 1 371 ? 49.496 -0.622 -37.919 1.00 41.25 371 ASP A N 1
ATOM 2892 C CA . ASP A 1 371 ? 48.177 -1.241 -38.115 1.00 41.25 371 ASP A CA 1
ATOM 2893 C C . ASP A 1 371 ? 47.189 -0.285 -38.822 1.00 41.25 371 ASP A C 1
ATOM 2895 O O . ASP A 1 371 ? 46.389 -0.715 -39.652 1.00 41.25 371 ASP A O 1
ATOM 2899 N N . LEU A 1 372 ? 47.330 1.035 -38.626 1.00 44.03 372 LEU A N 1
ATOM 2900 C CA . LEU A 1 372 ? 46.602 2.074 -39.380 1.00 44.03 372 LEU A CA 1
ATOM 2901 C C . LEU A 1 372 ? 46.975 2.137 -40.873 1.00 44.03 372 LEU A C 1
ATOM 2903 O O . LEU A 1 372 ? 46.192 2.619 -41.689 1.00 44.03 372 LEU A O 1
ATOM 2907 N N . LYS A 1 373 ? 48.152 1.630 -41.255 1.00 39.06 373 LYS A N 1
ATOM 2908 C CA . LYS A 1 373 ? 48.614 1.611 -42.651 1.00 39.06 373 LYS A CA 1
ATOM 2909 C C . LYS A 1 373 ? 47.985 0.471 -43.467 1.00 39.06 373 LYS A C 1
ATOM 2911 O O . LYS A 1 373 ? 48.024 0.533 -44.695 1.00 39.06 373 LYS A O 1
ATOM 2916 N N . LEU A 1 374 ? 47.409 -0.541 -42.806 1.00 38.53 374 LEU A N 1
ATOM 2917 C CA . LEU A 1 374 ? 46.777 -1.704 -43.444 1.00 38.53 374 LEU A CA 1
ATOM 2918 C C . LEU A 1 374 ? 45.302 -1.471 -43.833 1.00 38.53 374 LEU A C 1
ATOM 2920 O O . LEU A 1 374 ? 44.767 -2.198 -44.660 1.00 38.53 374 LEU A O 1
ATOM 2924 N N . LEU A 1 375 ? 44.652 -0.432 -43.298 1.00 42.59 375 LEU A N 1
ATOM 2925 C CA . LEU A 1 375 ? 43.251 -0.062 -43.570 1.00 42.59 375 LEU A CA 1
ATOM 2926 C C . LEU A 1 375 ? 43.085 0.770 -44.859 1.00 42.59 375 LEU A C 1
ATOM 2928 O O . LEU A 1 375 ? 42.307 1.720 -44.920 1.00 42.59 375 LEU A O 1
ATOM 2932 N N . LYS A 1 376 ? 43.845 0.438 -45.905 1.00 35.44 376 LYS A N 1
ATOM 2933 C CA . LYS A 1 376 ? 43.948 1.242 -47.131 1.00 35.44 376 LYS A CA 1
ATOM 2934 C C . LYS A 1 376 ? 42.887 0.936 -48.205 1.00 35.44 376 LYS A C 1
ATOM 2936 O O . LYS A 1 376 ? 43.003 1.479 -49.295 1.00 35.44 376 LYS A O 1
ATOM 2941 N N . GLU A 1 377 ? 41.861 0.120 -47.931 1.00 43.03 377 GLU A N 1
ATOM 2942 C CA . GLU A 1 377 ? 40.952 -0.391 -48.985 1.00 43.03 377 GLU A CA 1
ATOM 2943 C C . GLU A 1 377 ? 39.436 -0.266 -48.738 1.00 43.03 377 GLU A C 1
ATOM 2945 O O . GLU A 1 377 ? 38.645 -0.971 -49.361 1.00 43.03 377 GLU A O 1
ATOM 2950 N N . LEU A 1 378 ? 38.963 0.661 -47.904 1.00 40.59 378 LEU A N 1
ATOM 2951 C CA . LEU A 1 378 ? 37.516 0.891 -47.796 1.00 40.59 378 LEU A CA 1
ATOM 2952 C C . LEU A 1 378 ? 37.089 2.152 -48.555 1.00 40.59 378 LEU A C 1
ATOM 2954 O O . LEU A 1 378 ? 37.377 3.275 -48.145 1.00 40.59 378 LEU A O 1
ATOM 2958 N N . LYS A 1 379 ? 36.335 1.930 -49.644 1.00 39.59 379 LYS A N 1
ATOM 2959 C CA . LYS A 1 379 ? 35.659 2.887 -50.556 1.00 39.59 379 LYS A CA 1
ATOM 2960 C C . LYS A 1 379 ? 34.737 3.927 -49.887 1.00 39.59 379 LYS A C 1
ATOM 2962 O O . LYS A 1 379 ? 34.046 4.674 -50.564 1.00 39.59 379 LYS A O 1
ATOM 2967 N N . PHE A 1 380 ? 34.726 3.996 -48.562 1.00 37.56 380 PHE A N 1
ATOM 2968 C CA . PHE A 1 380 ? 33.842 4.830 -47.755 1.00 37.56 380 PHE A CA 1
ATOM 2969 C C . PHE A 1 380 ? 34.279 6.309 -47.688 1.00 37.56 380 PHE A C 1
ATOM 2971 O O . PHE A 1 380 ? 33.465 7.183 -47.413 1.00 37.56 380 PHE A O 1
ATOM 2978 N N . MET A 1 381 ? 35.554 6.620 -47.962 1.00 41.19 381 MET A N 1
ATOM 2979 C CA . MET A 1 381 ? 36.108 7.969 -47.738 1.00 41.19 381 MET A CA 1
ATOM 2980 C C . MET A 1 381 ? 36.135 8.883 -48.977 1.00 41.19 381 MET A C 1
ATOM 2982 O O . MET A 1 381 ? 36.210 10.100 -48.817 1.00 41.19 381 MET A O 1
ATOM 2986 N N . GLU A 1 382 ? 36.034 8.346 -50.199 1.00 41.62 382 GLU A N 1
ATOM 2987 C CA . GLU A 1 382 ? 35.989 9.166 -51.428 1.00 41.62 382 GLU A CA 1
ATOM 2988 C C . GLU A 1 382 ? 34.638 9.873 -51.614 1.00 41.62 382 GLU A C 1
ATOM 2990 O O . GLU A 1 382 ? 34.576 10.990 -52.128 1.00 41.62 382 GLU A O 1
ATOM 2995 N N . GLU A 1 383 ? 33.556 9.268 -51.128 1.00 40.06 383 GLU A N 1
ATOM 2996 C CA . GLU A 1 383 ? 32.199 9.810 -51.246 1.00 40.06 383 GLU A CA 1
ATOM 2997 C C . GLU A 1 383 ? 31.916 10.904 -50.199 1.00 40.06 383 GLU A C 1
ATOM 2999 O O . GLU A 1 383 ? 31.144 11.826 -50.447 1.00 40.06 383 GLU A O 1
ATOM 3004 N N . TYR A 1 384 ? 32.634 10.884 -49.068 1.00 39.22 384 TYR A N 1
ATOM 3005 C CA . TYR A 1 384 ? 32.550 11.898 -48.010 1.00 39.22 384 TYR A CA 1
ATOM 3006 C C . TYR A 1 384 ? 33.227 13.228 -48.399 1.00 39.22 384 TYR A C 1
ATOM 3008 O O . TYR A 1 384 ? 32.789 14.308 -47.998 1.00 39.22 384 TYR A O 1
ATOM 3016 N N . GLN A 1 385 ? 34.282 13.174 -49.223 1.00 38.75 385 GLN A N 1
ATOM 3017 C CA . GLN A 1 385 ? 35.046 14.355 -49.645 1.00 38.75 385 GLN A CA 1
ATOM 3018 C C . GLN A 1 385 ? 34.339 15.163 -50.749 1.00 38.75 385 GLN A C 1
ATOM 3020 O O . GLN A 1 385 ? 34.594 16.358 -50.905 1.00 38.75 385 GLN A O 1
ATOM 3025 N N . ARG A 1 386 ? 33.411 14.538 -51.485 1.00 42.41 386 ARG A N 1
ATOM 3026 C CA . ARG A 1 386 ? 32.684 15.165 -52.599 1.00 42.41 386 ARG A CA 1
ATOM 3027 C C . ARG A 1 386 ? 31.589 16.139 -52.140 1.00 42.41 386 ARG A C 1
ATOM 3029 O O . ARG A 1 386 ? 31.132 16.949 -52.940 1.00 42.41 386 ARG A O 1
ATOM 3036 N N . THR A 1 387 ? 31.204 16.092 -50.862 1.00 43.22 387 THR A N 1
ATOM 3037 C CA . THR A 1 387 ? 29.956 16.705 -50.374 1.00 43.22 387 THR A CA 1
ATOM 3038 C C . THR A 1 387 ? 30.153 17.934 -49.476 1.00 43.22 387 THR A C 1
ATOM 3040 O O . THR A 1 387 ? 29.210 18.702 -49.324 1.00 43.22 387 THR A O 1
ATOM 3043 N N . MET A 1 388 ? 31.330 18.159 -48.866 1.00 37.59 388 MET A N 1
ATOM 3044 C CA . MET A 1 388 ? 31.440 19.121 -47.741 1.00 37.59 388 MET A CA 1
ATOM 3045 C C . MET A 1 388 ? 32.538 20.198 -47.815 1.00 37.59 388 MET A C 1
ATOM 3047 O O . MET A 1 388 ? 32.465 21.152 -47.039 1.00 37.59 388 MET A O 1
ATOM 3051 N N . GLY A 1 389 ? 33.503 20.127 -48.739 1.00 40.53 389 GLY A N 1
ATOM 3052 C CA . GLY A 1 389 ? 34.587 21.125 -48.831 1.00 40.53 389 GLY A CA 1
ATOM 3053 C C . GLY A 1 389 ? 35.448 21.260 -47.555 1.00 40.53 389 GLY A C 1
ATOM 3054 O O . GLY A 1 389 ? 35.179 20.634 -46.532 1.00 40.53 389 GLY A O 1
ATOM 3055 N N . ASP A 1 390 ? 36.516 22.062 -47.616 1.00 38.97 390 ASP A N 1
ATOM 3056 C CA . ASP A 1 390 ? 37.588 22.136 -46.602 1.00 38.97 390 ASP A CA 1
ATOM 3057 C C . ASP A 1 390 ? 37.132 22.627 -45.208 1.00 38.97 390 ASP A C 1
ATOM 3059 O O . ASP A 1 390 ? 37.293 23.797 -44.853 1.00 38.97 390 ASP A O 1
ATOM 3063 N N . ARG A 1 391 ? 36.591 21.740 -44.361 1.00 38.50 391 ARG A N 1
ATOM 3064 C CA . ARG A 1 391 ? 36.307 22.035 -42.944 1.00 38.50 391 ARG A CA 1
ATOM 3065 C C . ARG A 1 391 ? 36.906 20.988 -42.000 1.00 38.50 391 ARG A C 1
ATOM 3067 O O . ARG A 1 391 ? 36.867 19.791 -42.259 1.00 38.50 391 ARG A O 1
ATOM 3074 N N . PHE A 1 392 ? 37.467 21.484 -40.896 1.00 33.38 392 PHE A N 1
ATOM 3075 C CA . PHE A 1 392 ? 38.268 20.754 -39.907 1.00 33.38 392 PHE A CA 1
ATOM 3076 C C . PHE A 1 392 ? 37.470 19.706 -39.109 1.00 33.38 392 PHE A C 1
ATOM 3078 O O . PHE A 1 392 ? 36.393 20.010 -38.598 1.00 33.38 392 PHE A O 1
ATOM 3085 N N . VAL A 1 393 ? 38.048 18.510 -38.923 1.00 39.00 393 VAL A N 1
ATOM 3086 C CA . VAL A 1 393 ? 37.517 17.426 -38.071 1.00 39.00 393 VAL A CA 1
ATOM 3087 C C . VAL A 1 393 ? 38.662 16.796 -37.261 1.00 39.00 393 VAL A C 1
ATOM 3089 O O . VAL A 1 393 ? 39.732 16.535 -37.811 1.00 39.00 393 VAL A O 1
ATOM 3092 N N . SER A 1 394 ? 38.452 16.559 -35.962 1.00 33.97 394 SER A N 1
ATOM 3093 C CA . SER A 1 394 ? 39.375 15.845 -35.057 1.00 33.97 394 SER A CA 1
ATOM 3094 C C . SER A 1 394 ? 38.777 14.506 -34.609 1.00 33.97 394 SER A C 1
ATOM 3096 O O . SER A 1 394 ? 37.571 14.445 -34.381 1.00 33.97 394 SER A O 1
ATOM 3098 N N . PHE A 1 395 ? 39.606 13.469 -34.426 1.00 37.09 395 PHE A N 1
ATOM 3099 C CA . PHE A 1 395 ? 39.172 12.112 -34.049 1.00 37.09 395 PHE A CA 1
ATOM 3100 C C . PHE A 1 395 ? 39.926 11.579 -32.818 1.00 37.09 395 PHE A C 1
ATOM 3102 O O . PHE A 1 395 ? 41.111 11.875 -32.644 1.00 37.09 395 PHE A O 1
ATOM 3109 N N . GLU A 1 396 ? 39.258 10.744 -32.017 1.00 36.19 396 GLU A N 1
ATOM 3110 C CA . GLU A 1 396 ? 39.839 9.927 -30.940 1.00 36.19 396 GLU A CA 1
ATOM 3111 C C . GLU A 1 396 ? 39.711 8.442 -31.330 1.00 36.19 396 GLU A C 1
ATOM 3113 O O . GLU A 1 396 ? 38.701 8.040 -31.901 1.00 36.19 396 GLU A O 1
ATOM 3118 N N . VAL A 1 397 ? 40.746 7.625 -31.097 1.00 35.72 397 VAL A N 1
ATOM 3119 C CA . VAL A 1 397 ? 40.764 6.201 -31.490 1.00 35.72 397 VAL A CA 1
ATOM 3120 C C . VAL A 1 397 ? 41.152 5.339 -30.293 1.00 35.72 397 VAL A C 1
ATOM 3122 O O . VAL A 1 397 ? 42.194 5.566 -29.677 1.00 35.72 397 VAL A O 1
ATOM 3125 N N . VAL A 1 398 ? 40.343 4.317 -30.000 1.00 35.50 398 VAL A N 1
ATOM 3126 C CA . VAL A 1 398 ? 40.571 3.335 -28.929 1.00 35.50 398 VAL A CA 1
ATOM 3127 C C . VAL A 1 398 ? 40.475 1.928 -29.529 1.00 35.50 398 VAL A C 1
ATOM 3129 O O . VAL A 1 398 ? 39.503 1.614 -30.205 1.00 35.50 398 VAL A O 1
ATOM 3132 N N . ALA A 1 399 ? 41.479 1.073 -29.308 1.00 32.91 399 ALA A N 1
ATOM 3133 C CA . ALA A 1 399 ? 41.530 -0.283 -29.868 1.00 32.91 399 ALA A CA 1
ATOM 3134 C C . ALA A 1 399 ? 41.723 -1.347 -28.772 1.00 32.91 399 ALA A C 1
ATOM 3136 O O . ALA A 1 399 ? 42.567 -1.180 -27.893 1.00 32.91 399 ALA A O 1
ATOM 3137 N N . PHE A 1 400 ? 40.992 -2.467 -28.867 1.00 30.19 400 PHE A N 1
ATOM 3138 C CA . PHE A 1 400 ? 41.124 -3.643 -27.994 1.00 30.19 400 PHE A CA 1
ATOM 3139 C C . PHE A 1 400 ? 41.262 -4.925 -28.828 1.00 30.19 400 PHE A C 1
ATOM 3141 O O . PHE A 1 400 ? 40.620 -5.079 -29.866 1.00 30.19 400 PHE A O 1
ATOM 3148 N N . HIS A 1 401 ? 42.110 -5.862 -28.392 1.00 28.91 401 HIS A N 1
ATOM 3149 C CA . HIS A 1 401 ? 42.452 -7.058 -29.169 1.00 28.91 401 HIS A CA 1
ATOM 3150 C C . HIS A 1 401 ? 41.476 -8.217 -28.900 1.00 28.91 401 HIS A C 1
ATOM 3152 O O . HIS A 1 401 ? 41.793 -9.167 -28.195 1.00 28.91 401 HIS A O 1
ATOM 3158 N N . SER A 1 402 ? 40.272 -8.132 -29.465 1.00 29.42 402 SER A N 1
ATOM 3159 C CA . SER A 1 402 ? 39.446 -9.308 -29.780 1.00 29.42 402 SER A CA 1
ATOM 3160 C C . SER A 1 402 ? 38.543 -8.999 -30.978 1.00 29.42 402 SER A C 1
ATOM 3162 O O . SER A 1 402 ? 37.380 -8.650 -30.842 1.00 29.42 402 SER A O 1
ATOM 3164 N N . GLY A 1 403 ? 39.119 -9.060 -32.182 1.00 35.69 403 GLY A N 1
ATOM 3165 C CA . GLY A 1 403 ? 38.388 -9.213 -33.450 1.00 35.69 403 GLY A CA 1
ATOM 3166 C C . GLY A 1 403 ? 37.382 -8.133 -33.882 1.00 35.69 403 GLY A C 1
ATOM 3167 O O . GLY A 1 403 ? 36.817 -8.271 -34.958 1.00 35.69 403 GLY A O 1
ATOM 3168 N N . SER A 1 404 ? 37.143 -7.070 -33.114 1.00 29.83 404 SER A N 1
ATOM 3169 C CA . SER A 1 404 ? 36.235 -5.977 -33.487 1.00 29.83 404 SER A CA 1
ATOM 3170 C C . SER A 1 404 ? 36.853 -4.631 -33.120 1.00 29.83 404 SER A C 1
ATOM 3172 O O . SER A 1 404 ? 37.060 -4.328 -31.947 1.00 29.83 404 SER A O 1
ATOM 3174 N N . VAL A 1 405 ? 37.167 -3.820 -34.131 1.00 32.16 405 VAL A N 1
ATOM 3175 C CA . VAL A 1 405 ? 37.581 -2.424 -33.949 1.00 32.16 405 VAL A CA 1
ATOM 3176 C C . VAL A 1 405 ? 36.313 -1.574 -33.885 1.00 32.16 405 VAL A C 1
ATOM 3178 O O . VAL A 1 405 ? 35.570 -1.516 -34.862 1.00 32.16 405 VAL A O 1
ATOM 3181 N N . ILE A 1 406 ? 36.060 -0.912 -32.755 1.00 31.12 406 ILE A N 1
ATOM 3182 C CA . ILE A 1 406 ? 35.022 0.121 -32.642 1.00 31.12 406 ILE A CA 1
ATOM 3183 C C . ILE A 1 406 ? 35.716 1.474 -32.796 1.00 31.12 406 ILE A C 1
ATOM 3185 O O . ILE A 1 406 ? 36.554 1.841 -31.977 1.00 31.12 406 ILE A O 1
ATOM 3189 N N . ILE A 1 407 ? 35.385 2.206 -33.860 1.00 34.22 407 ILE A N 1
ATOM 3190 C CA . ILE A 1 407 ? 35.803 3.599 -34.044 1.00 34.22 407 ILE A CA 1
ATOM 3191 C C . ILE A 1 407 ? 34.663 4.478 -33.521 1.00 34.22 407 ILE A C 1
ATOM 3193 O O . ILE A 1 407 ? 33.626 4.585 -34.172 1.00 34.22 407 ILE A O 1
ATOM 3197 N N . GLU A 1 408 ? 34.839 5.113 -32.363 1.00 31.22 408 GLU A N 1
ATOM 3198 C CA . GLU A 1 408 ? 33.960 6.207 -31.932 1.00 31.22 408 GLU A CA 1
ATOM 3199 C C . GLU A 1 408 ? 34.466 7.528 -32.525 1.00 31.22 408 GLU A C 1
ATOM 3201 O O . GLU A 1 408 ? 35.505 8.051 -32.133 1.00 31.22 408 GLU A O 1
ATOM 3206 N N . ALA A 1 409 ? 33.731 8.089 -33.486 1.00 31.31 409 ALA A N 1
ATOM 3207 C CA . ALA A 1 409 ? 33.971 9.441 -33.980 1.00 31.31 409 ALA A CA 1
ATOM 3208 C C . ALA A 1 409 ? 33.068 10.435 -33.229 1.00 31.31 409 ALA A C 1
ATOM 3210 O O . ALA A 1 409 ? 31.854 10.453 -33.430 1.00 31.31 409 ALA A O 1
ATOM 3211 N N . ILE A 1 410 ? 33.650 11.293 -32.387 1.00 31.14 410 ILE A N 1
ATOM 3212 C CA . ILE A 1 410 ? 32.931 12.399 -31.739 1.00 31.14 410 ILE A CA 1
ATOM 3213 C C . ILE A 1 410 ? 32.940 13.613 -32.680 1.00 31.14 410 ILE A C 1
ATOM 3215 O O . ILE A 1 410 ? 33.917 14.356 -32.761 1.00 31.14 410 ILE A O 1
ATOM 3219 N N . LEU A 1 411 ? 31.837 13.837 -33.399 1.00 29.03 411 LEU A N 1
ATOM 3220 C CA . LEU A 1 411 ? 31.623 15.042 -34.206 1.00 29.03 411 LEU A CA 1
ATOM 3221 C C . LEU A 1 411 ? 31.025 16.156 -33.340 1.00 29.03 411 LEU A C 1
ATOM 3223 O O . LEU A 1 411 ? 29.863 16.104 -32.946 1.00 29.03 411 LEU A O 1
ATOM 3227 N N . THR A 1 412 ? 31.808 17.203 -33.079 1.00 27.91 412 THR A N 1
ATOM 3228 C CA . THR A 1 412 ? 31.303 18.428 -32.442 1.00 27.91 412 THR A CA 1
ATOM 3229 C C . THR A 1 412 ? 31.023 19.475 -33.521 1.00 27.91 412 THR A C 1
ATOM 3231 O O . THR A 1 412 ? 31.957 20.087 -34.033 1.00 27.91 412 THR A O 1
ATOM 3234 N N . VAL A 1 413 ? 29.754 19.721 -33.867 1.00 27.52 413 VAL A N 1
ATOM 3235 C CA . VAL A 1 413 ? 29.369 20.841 -34.751 1.00 27.52 413 VAL A CA 1
ATOM 3236 C C . VAL A 1 413 ? 28.524 21.845 -33.971 1.00 27.52 413 VAL A C 1
ATOM 3238 O O . VAL A 1 413 ? 27.469 21.524 -33.428 1.00 27.52 413 VAL A O 1
ATOM 3241 N N . LYS A 1 414 ? 29.004 23.090 -33.902 1.00 27.23 414 LYS A N 1
ATOM 3242 C CA . LYS A 1 414 ? 28.291 24.209 -33.276 1.00 27.23 414 LYS A CA 1
ATOM 3243 C C . LYS A 1 414 ? 27.259 24.817 -34.245 1.00 27.23 414 LYS A C 1
ATOM 3245 O O . LYS A 1 414 ? 27.629 25.262 -35.323 1.00 27.23 414 LYS A O 1
ATOM 3250 N N . ARG A 1 415 ? 26.034 24.984 -33.721 1.00 26.17 415 ARG A N 1
ATOM 3251 C CA . ARG A 1 415 ? 24.901 25.865 -34.115 1.00 26.17 415 ARG A CA 1
ATOM 3252 C C . ARG A 1 415 ? 23.863 25.399 -35.165 1.00 26.17 415 ARG A C 1
ATOM 3254 O O . ARG A 1 415 ? 24.181 24.939 -36.247 1.00 26.17 415 ARG A O 1
ATOM 3261 N N . LYS A 1 416 ? 22.610 25.655 -34.737 1.00 33.75 416 LYS A N 1
ATOM 3262 C CA . LYS A 1 416 ? 21.260 25.681 -35.343 1.00 33.75 416 LYS A CA 1
ATOM 3263 C C . LYS A 1 416 ? 21.128 25.726 -36.883 1.00 33.75 416 LYS A C 1
ATOM 3265 O O . LYS A 1 416 ? 21.814 26.496 -37.542 1.00 33.75 416 LYS A O 1
ATOM 3270 N N . VAL A 1 417 ? 20.031 25.084 -37.323 1.00 27.38 417 VAL A N 1
ATOM 3271 C CA . VAL A 1 417 ? 19.285 25.137 -38.607 1.00 27.38 417 VAL A CA 1
ATOM 3272 C C . VAL A 1 417 ? 19.487 23.918 -39.535 1.00 27.38 417 VAL A C 1
ATOM 3274 O O . VAL A 1 417 ? 20.604 23.530 -39.853 1.00 27.38 417 VAL A O 1
ATOM 3277 N N . THR A 1 418 ? 18.348 23.380 -40.011 1.00 28.55 418 THR A N 1
ATOM 3278 C CA . THR A 1 418 ? 18.119 22.398 -41.106 1.00 28.55 418 THR A CA 1
ATOM 3279 C C . THR A 1 418 ? 18.310 20.887 -40.845 1.00 28.55 418 THR A C 1
ATOM 3281 O O . THR A 1 418 ? 19.339 20.309 -41.159 1.00 28.55 418 THR A O 1
ATOM 3284 N N . MET A 1 419 ? 17.228 20.211 -40.426 1.00 26.44 419 MET A N 1
ATOM 3285 C CA . MET A 1 419 ? 16.954 18.784 -40.700 1.00 26.44 419 MET A CA 1
ATOM 3286 C C . MET A 1 419 ? 15.538 18.646 -41.292 1.00 26.44 419 MET A C 1
ATOM 3288 O O . MET A 1 419 ? 14.609 18.183 -40.641 1.00 26.44 419 MET A O 1
ATOM 3292 N N . LYS A 1 420 ? 15.339 19.132 -42.521 1.00 28.97 420 LYS A N 1
ATOM 3293 C CA . LYS A 1 420 ? 14.136 18.831 -43.328 1.00 28.97 420 LYS A CA 1
ATOM 3294 C C . LYS A 1 420 ? 14.462 18.463 -44.784 1.00 28.97 420 LYS A C 1
ATOM 3296 O O . LYS A 1 420 ? 13.583 18.456 -45.630 1.00 28.97 420 LYS A O 1
ATOM 3301 N N . LEU A 1 421 ? 15.723 18.134 -45.072 1.00 28.44 421 LEU A N 1
ATOM 3302 C CA . LEU A 1 421 ? 16.208 17.809 -46.422 1.00 28.44 421 LEU A CA 1
ATOM 3303 C C . LEU A 1 421 ? 16.727 16.368 -46.569 1.00 28.44 421 LEU A C 1
ATOM 3305 O O . LEU A 1 421 ? 17.166 16.001 -47.650 1.00 28.44 421 LEU A O 1
ATOM 3309 N N . ILE A 1 422 ? 16.657 15.543 -45.517 1.00 33.00 422 ILE A N 1
ATOM 3310 C CA . ILE A 1 422 ? 17.189 14.167 -45.542 1.00 33.00 422 ILE A CA 1
ATOM 3311 C C . ILE A 1 422 ? 16.083 13.114 -45.763 1.00 33.00 422 ILE A C 1
ATOM 3313 O O . ILE A 1 422 ? 16.362 12.057 -46.316 1.00 33.00 422 ILE A O 1
ATOM 3317 N N . GLU A 1 423 ? 14.812 13.410 -45.470 1.00 31.52 423 GLU A N 1
ATOM 3318 C CA . GLU A 1 423 ? 13.720 12.425 -45.615 1.00 31.52 423 GLU A CA 1
ATOM 3319 C C . GLU A 1 423 ? 13.127 12.305 -47.032 1.00 31.52 423 GLU A C 1
ATOM 3321 O O . GLU A 1 423 ? 12.378 11.372 -47.298 1.00 31.52 423 GLU A O 1
ATOM 3326 N N . ALA A 1 424 ? 13.493 13.175 -47.981 1.00 29.28 424 ALA A N 1
ATOM 3327 C CA . ALA A 1 424 ? 13.031 13.060 -49.372 1.00 29.28 424 ALA A CA 1
ATOM 3328 C C . ALA A 1 424 ? 13.933 12.174 -50.258 1.00 29.28 424 ALA A C 1
ATOM 3330 O O . ALA A 1 424 ? 13.524 11.783 -51.347 1.00 29.28 424 ALA A O 1
ATOM 3331 N N . ALA A 1 425 ? 15.148 11.833 -49.812 1.00 31.02 425 ALA A N 1
ATOM 3332 C CA . ALA A 1 425 ? 16.121 11.106 -50.637 1.00 31.02 425 ALA A CA 1
ATOM 3333 C C . ALA A 1 425 ? 16.106 9.577 -50.432 1.00 31.02 425 ALA A C 1
ATOM 3335 O O . ALA A 1 425 ? 16.717 8.851 -51.211 1.00 31.02 425 ALA A O 1
ATOM 3336 N N . THR A 1 426 ? 15.408 9.062 -49.413 1.00 33.81 426 THR A N 1
ATOM 3337 C CA . THR A 1 426 ? 15.458 7.629 -49.059 1.00 33.81 426 THR A CA 1
ATOM 3338 C C . THR A 1 426 ? 14.283 6.808 -49.611 1.00 33.81 426 THR A C 1
ATOM 3340 O O . THR A 1 426 ? 14.331 5.584 -49.562 1.00 33.81 426 THR A O 1
ATOM 3343 N N . LEU A 1 427 ? 13.255 7.433 -50.205 1.00 31.89 427 LEU A N 1
ATOM 3344 C CA . LEU A 1 427 ? 12.072 6.716 -50.716 1.00 31.89 427 LEU A CA 1
ATOM 3345 C C . LEU A 1 427 ? 12.110 6.348 -52.216 1.00 31.89 427 LEU A C 1
ATOM 3347 O O . LEU A 1 427 ? 11.114 5.862 -52.739 1.00 31.89 427 LEU A O 1
ATOM 3351 N N . ALA A 1 428 ? 13.238 6.539 -52.910 1.00 31.62 428 ALA A N 1
ATOM 3352 C CA . ALA A 1 428 ? 13.353 6.297 -54.357 1.00 31.62 428 ALA A CA 1
ATOM 3353 C C . ALA A 1 428 ? 14.191 5.061 -54.757 1.00 31.62 428 ALA A C 1
ATOM 3355 O O . ALA A 1 428 ? 14.524 4.918 -55.929 1.00 31.62 428 ALA A O 1
ATOM 3356 N N . LEU A 1 429 ? 14.555 4.165 -53.827 1.00 33.00 429 LEU A N 1
ATOM 3357 C CA . LEU A 1 429 ? 15.528 3.091 -54.113 1.00 33.00 429 LEU A CA 1
ATOM 3358 C C . LEU A 1 429 ? 15.024 1.639 -54.037 1.00 33.00 429 LEU A C 1
ATOM 3360 O O . LEU A 1 429 ? 15.847 0.738 -54.170 1.00 33.00 429 LEU A O 1
ATOM 3364 N N . ILE A 1 430 ? 13.721 1.355 -53.887 1.00 33.22 430 ILE A N 1
ATOM 3365 C CA . ILE A 1 430 ? 13.238 -0.045 -53.915 1.00 33.22 430 ILE A CA 1
ATOM 3366 C C . ILE A 1 430 ? 11.855 -0.191 -54.578 1.00 33.22 430 ILE A C 1
ATOM 3368 O O . ILE A 1 430 ? 10.887 -0.482 -53.890 1.00 33.22 430 ILE A O 1
ATOM 3372 N N . ILE A 1 431 ? 11.767 -0.045 -55.909 1.00 29.08 431 ILE A N 1
ATOM 3373 C CA . ILE A 1 431 ? 10.889 -0.858 -56.786 1.00 29.08 431 ILE A CA 1
ATOM 3374 C C . ILE A 1 431 ? 11.575 -0.972 -58.164 1.00 29.08 431 ILE A C 1
ATOM 3376 O O . ILE A 1 431 ? 11.811 0.056 -58.801 1.00 29.08 431 ILE A O 1
ATOM 3380 N N . PRO A 1 432 ? 11.889 -2.178 -58.673 1.00 31.06 432 PRO A N 1
ATOM 3381 C CA . PRO A 1 432 ? 12.221 -2.364 -60.078 1.00 31.06 432 PRO A CA 1
ATOM 3382 C C . PRO A 1 432 ? 10.920 -2.491 -60.883 1.00 31.06 432 PRO A C 1
ATOM 3384 O O . PRO A 1 432 ? 10.237 -3.510 -60.823 1.00 31.06 432 PRO A O 1
ATOM 3387 N N . GLY A 1 433 ? 10.564 -1.441 -61.618 1.00 35.03 433 GLY A N 1
ATOM 3388 C CA . GLY A 1 433 ? 9.390 -1.411 -62.494 1.00 35.03 433 GLY A CA 1
ATOM 3389 C C . GLY A 1 433 ? 8.827 -0.000 -62.578 1.00 35.03 433 GLY A C 1
ATOM 3390 O O . GLY A 1 433 ? 8.217 0.473 -61.626 1.00 35.03 433 GLY A O 1
ATOM 3391 N N . GLY A 1 434 ? 9.108 0.686 -63.686 1.00 35.88 434 GLY A N 1
ATOM 3392 C CA . GLY A 1 434 ? 8.809 2.104 -63.870 1.00 35.88 434 GLY A CA 1
ATOM 3393 C C . GLY A 1 434 ? 7.323 2.448 -63.774 1.00 35.88 434 GLY A C 1
ATOM 3394 O O . GLY A 1 434 ? 6.465 1.684 -64.209 1.00 35.88 434 GLY A O 1
ATOM 3395 N N . LEU A 1 435 ? 7.050 3.642 -63.253 1.00 26.98 435 LEU A N 1
ATOM 3396 C CA . LEU A 1 435 ? 5.782 4.343 -63.415 1.00 26.98 435 LEU A CA 1
ATOM 3397 C C . LEU A 1 435 ? 6.063 5.815 -63.737 1.00 26.98 435 LEU A C 1
ATOM 3399 O O . LEU A 1 435 ? 6.984 6.426 -63.195 1.00 26.98 435 LEU A O 1
ATOM 3403 N N . ASP A 1 436 ? 5.290 6.295 -64.703 1.00 31.19 436 ASP A N 1
ATOM 3404 C CA . ASP A 1 436 ? 5.408 7.532 -65.473 1.00 31.19 436 ASP A CA 1
ATOM 3405 C C . ASP A 1 436 ? 5.064 8.790 -64.647 1.00 31.19 436 ASP A C 1
ATOM 3407 O O . ASP A 1 436 ? 4.288 8.742 -63.694 1.00 31.19 436 ASP A O 1
ATOM 3411 N N . LEU A 1 437 ? 5.668 9.925 -65.001 1.00 32.28 437 LEU A N 1
ATOM 3412 C CA . LEU A 1 437 ? 5.842 11.120 -64.159 1.00 32.28 437 LEU A CA 1
ATOM 3413 C C . LEU A 1 437 ? 4.929 12.298 -64.564 1.00 32.28 437 LEU A C 1
ATOM 3415 O O . LEU A 1 437 ? 5.313 13.461 -64.425 1.00 32.28 437 LEU A O 1
ATOM 3419 N N . SER A 1 438 ? 3.716 12.031 -65.060 1.00 29.88 438 SER A N 1
ATOM 3420 C CA . SER A 1 438 ? 2.814 13.077 -65.578 1.00 29.88 438 SER A CA 1
ATOM 3421 C C . SER A 1 438 ? 1.761 13.632 -64.603 1.00 29.88 438 SER A C 1
ATOM 3423 O O . SER A 1 438 ? 1.184 14.670 -64.917 1.00 29.88 438 SER A O 1
ATOM 3425 N N . ASP A 1 439 ? 1.552 13.061 -63.409 1.00 31.03 439 ASP A N 1
ATOM 3426 C CA . ASP A 1 439 ? 0.412 13.452 -62.544 1.00 31.03 439 ASP A CA 1
ATOM 3427 C C . ASP A 1 439 ? 0.745 14.325 -61.313 1.00 31.03 439 ASP A C 1
ATOM 3429 O O . ASP A 1 439 ? -0.142 14.676 -60.535 1.00 31.03 439 ASP A O 1
ATOM 3433 N N . ILE A 1 440 ? 1.990 14.787 -61.134 1.00 33.38 440 ILE A N 1
ATOM 3434 C CA . ILE A 1 440 ? 2.351 15.707 -60.030 1.00 33.38 440 ILE A CA 1
ATOM 3435 C C . ILE A 1 440 ? 2.400 17.158 -60.534 1.00 33.38 440 ILE A C 1
ATOM 3437 O O . ILE A 1 440 ? 3.449 17.799 -60.563 1.00 33.38 440 ILE A O 1
ATOM 3441 N N . LYS A 1 441 ? 1.251 17.698 -60.956 1.00 27.05 441 LYS A N 1
ATOM 3442 C CA . LYS A 1 441 ? 1.110 19.131 -61.295 1.00 27.05 441 LYS A CA 1
ATOM 3443 C C . LYS A 1 441 ? -0.112 19.836 -60.695 1.00 27.05 441 LYS A C 1
ATOM 3445 O O . LYS A 1 441 ? -0.379 20.973 -61.066 1.00 27.05 441 LYS A O 1
ATOM 3450 N N . SER A 1 442 ? -0.804 19.243 -59.718 1.00 28.39 442 SER A N 1
ATOM 3451 C CA . SER A 1 442 ? -1.993 19.866 -59.103 1.00 28.39 442 SER A CA 1
ATOM 3452 C C . SER A 1 442 ? -1.870 20.254 -57.622 1.00 28.39 442 SER A C 1
ATOM 3454 O O . SER A 1 442 ? -2.885 20.566 -57.011 1.00 28.39 442 SER A O 1
ATOM 3456 N N . ILE A 1 443 ? -0.674 20.258 -57.015 1.00 28.77 443 ILE A N 1
ATOM 3457 C CA . ILE A 1 443 ? -0.527 20.563 -55.568 1.00 28.77 443 ILE A CA 1
ATOM 3458 C C . ILE A 1 443 ? 0.093 21.949 -55.293 1.00 28.77 443 ILE A C 1
ATOM 3460 O O . ILE A 1 443 ? 0.076 22.423 -54.161 1.00 28.77 443 ILE A O 1
ATOM 3464 N N . PHE A 1 444 ? 0.563 22.671 -56.314 1.00 26.44 444 PHE A N 1
ATOM 3465 C CA . PHE A 1 444 ? 1.094 24.027 -56.140 1.00 26.44 444 PHE A CA 1
ATOM 3466 C C . PHE A 1 444 ? 0.239 25.068 -56.866 1.00 26.44 444 PHE A C 1
ATOM 3468 O O . PHE A 1 444 ? 0.501 25.383 -58.022 1.00 26.44 444 PHE A O 1
ATOM 3475 N N . ASN A 1 445 ? -0.764 25.612 -56.167 1.00 24.30 445 ASN A N 1
ATOM 3476 C CA . ASN A 1 445 ? -1.022 27.058 -56.155 1.00 24.30 445 ASN A CA 1
ATOM 3477 C C . ASN A 1 445 ? -1.956 27.476 -54.990 1.00 24.30 445 ASN A C 1
ATOM 3479 O O . ASN A 1 445 ? -2.965 26.807 -54.769 1.00 24.30 445 ASN A O 1
ATOM 3483 N N . PRO A 1 446 ? -1.639 28.566 -54.254 1.00 36.88 446 PRO A N 1
ATOM 3484 C CA . PRO A 1 446 ? -2.451 29.134 -53.167 1.00 36.88 446 PRO A CA 1
ATOM 3485 C C . PRO A 1 446 ? -3.475 30.158 -53.704 1.00 36.88 446 PRO A C 1
ATOM 3487 O O . PRO A 1 446 ? -3.268 30.709 -54.787 1.00 36.88 446 PRO A O 1
ATOM 3490 N N . PRO A 1 447 ? -4.595 30.390 -52.996 1.00 26.58 447 PRO A N 1
ATOM 3491 C CA . PRO A 1 447 ? -4.800 31.656 -52.253 1.00 26.58 447 PRO A CA 1
ATOM 3492 C C . PRO A 1 447 ? -5.615 31.407 -50.949 1.00 26.58 447 PRO A C 1
ATOM 3494 O O . PRO A 1 447 ? -6.176 30.335 -50.776 1.00 26.58 447 PRO A O 1
ATOM 3497 N N . ASP A 1 448 ? -5.757 32.241 -49.922 1.00 24.58 448 ASP A N 1
ATOM 3498 C CA . ASP A 1 448 ? -5.492 33.647 -49.636 1.00 24.58 448 ASP A CA 1
ATOM 3499 C C . ASP A 1 448 ? -5.372 33.796 -48.104 1.00 24.58 448 ASP A C 1
ATOM 3501 O O . ASP A 1 448 ? -5.793 32.932 -47.330 1.00 24.58 448 ASP A O 1
ATOM 3505 N N . GLN A 1 449 ? -4.800 34.912 -47.661 1.00 32.81 449 GLN A N 1
ATOM 3506 C CA . GLN A 1 449 ? -4.666 35.271 -46.252 1.00 32.81 449 GLN A CA 1
ATOM 3507 C C . GLN A 1 449 ? -6.017 35.488 -45.553 1.00 32.81 449 GLN A C 1
ATOM 3509 O O . GLN A 1 449 ? -6.832 36.283 -46.012 1.00 32.81 449 GLN A O 1
ATOM 3514 N N . VAL A 1 450 ? -6.185 34.906 -44.360 1.00 23.17 450 VAL A N 1
ATOM 3515 C CA . VAL A 1 450 ? -7.078 35.445 -43.324 1.00 23.17 450 VAL A CA 1
ATOM 3516 C C . VAL A 1 450 ? -6.304 35.546 -42.013 1.00 23.17 450 VAL A C 1
ATOM 3518 O O . VAL A 1 450 ? -5.908 34.558 -41.401 1.00 23.17 450 VAL A O 1
ATOM 3521 N N . THR A 1 451 ? -6.069 36.785 -41.605 1.00 32.19 451 THR A N 1
ATOM 3522 C CA . THR A 1 451 ? -5.645 37.192 -40.269 1.00 32.19 451 THR A CA 1
ATOM 3523 C C . THR A 1 451 ? -6.771 36.960 -39.262 1.00 32.19 451 THR A C 1
ATOM 3525 O O . THR A 1 451 ? -7.849 37.487 -39.502 1.00 32.19 451 THR A O 1
ATOM 3528 N N . THR A 1 452 ? -6.507 36.299 -38.128 1.00 24.08 452 THR A N 1
ATOM 3529 C CA . THR A 1 452 ? -6.976 36.701 -36.778 1.00 24.08 452 THR A CA 1
ATOM 3530 C C . THR A 1 452 ? -6.430 35.759 -35.694 1.00 24.08 452 THR A C 1
ATOM 3532 O O . THR A 1 452 ? -6.705 34.569 -35.717 1.00 24.08 452 THR A O 1
ATOM 3535 N N . THR A 1 453 ? -5.677 36.336 -34.749 1.00 34.31 453 THR A N 1
ATOM 3536 C CA . THR A 1 453 ? -5.597 36.013 -33.304 1.00 34.31 453 THR A CA 1
ATOM 3537 C C . THR A 1 453 ? -5.855 34.562 -32.854 1.00 34.31 453 THR A C 1
ATOM 3539 O O . THR A 1 453 ? -7.012 34.163 -32.731 1.00 34.31 453 THR A O 1
ATOM 3542 N N . GLU A 1 454 ? -4.805 33.826 -32.464 1.00 28.48 454 GLU A N 1
ATOM 3543 C CA . GLU A 1 454 ? -4.934 32.504 -31.825 1.00 28.48 454 GLU A CA 1
ATOM 3544 C C . GLU A 1 454 ? -4.400 32.455 -30.380 1.00 28.48 454 GLU A C 1
ATOM 3546 O O . GLU A 1 454 ? -3.343 32.985 -30.038 1.00 28.48 454 GLU A O 1
ATOM 3551 N N . ASP A 1 455 ? -5.224 31.804 -29.562 1.00 31.33 455 ASP A N 1
ATOM 3552 C CA . ASP A 1 455 ? -5.169 31.463 -28.139 1.00 31.33 455 ASP A CA 1
ATOM 3553 C C . ASP A 1 455 ? -4.013 30.482 -27.801 1.00 31.33 455 ASP A C 1
ATOM 3555 O O . ASP A 1 455 ? -3.823 29.506 -28.532 1.00 31.33 455 ASP A O 1
ATOM 3559 N N . PRO A 1 456 ? -3.257 30.658 -26.693 1.00 30.62 456 PRO A N 1
ATOM 3560 C CA . PRO A 1 456 ? -2.134 29.785 -26.314 1.00 30.62 456 PRO A CA 1
ATOM 3561 C C . PRO A 1 456 ? -2.473 28.317 -25.974 1.00 30.62 456 PRO A C 1
ATOM 3563 O O . PRO A 1 456 ? -1.559 27.561 -25.653 1.00 30.62 456 PRO A O 1
ATOM 3566 N N . ASN A 1 457 ? -3.743 27.892 -26.015 1.00 34.91 457 ASN A N 1
ATOM 3567 C CA . ASN A 1 457 ? -4.186 26.566 -25.553 1.00 34.91 457 ASN A CA 1
ATOM 3568 C C . ASN A 1 457 ? -4.462 25.503 -26.641 1.00 34.91 457 ASN A C 1
ATOM 3570 O O . ASN A 1 457 ? -5.0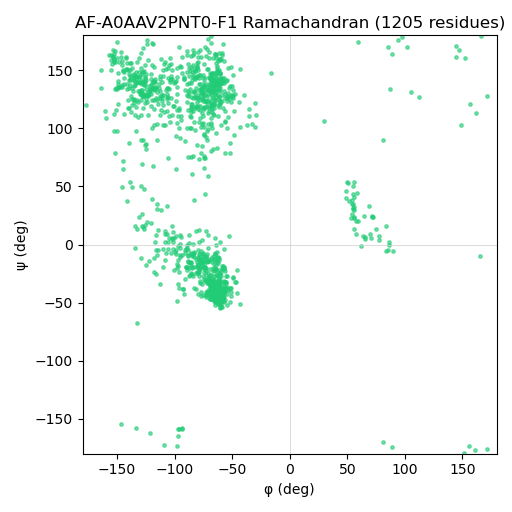80 24.480 -26.339 1.00 34.91 457 ASN A O 1
ATOM 3574 N N . GLN A 1 458 ? -4.014 25.662 -27.891 1.00 36.81 458 GLN A N 1
ATOM 3575 C CA . GLN A 1 458 ? -4.210 24.616 -28.912 1.00 36.81 458 GLN A CA 1
ATOM 3576 C C . GLN A 1 458 ? -2.986 23.699 -29.092 1.00 36.81 458 GLN A C 1
ATOM 3578 O O . GLN A 1 458 ? -1.946 24.084 -29.623 1.00 36.81 458 GLN A O 1
ATOM 3583 N N . CYS A 1 459 ? -3.130 22.439 -28.669 1.00 44.56 459 CYS A N 1
ATOM 3584 C CA . CYS A 1 459 ? -2.174 21.353 -28.902 1.00 44.56 459 CYS A CA 1
ATOM 3585 C C . CYS A 1 459 ? -2.012 21.056 -30.413 1.00 44.56 459 CYS A C 1
ATOM 3587 O O . CYS A 1 459 ? -2.995 20.802 -31.105 1.00 44.56 459 CYS A O 1
ATOM 3589 N N . LYS A 1 460 ? -0.767 21.013 -30.921 1.00 41.88 460 LYS A N 1
ATOM 3590 C CA . LYS A 1 460 ? -0.423 20.785 -32.350 1.00 41.88 460 LYS A CA 1
ATOM 3591 C C . LYS A 1 460 ? -0.878 19.443 -32.945 1.00 41.88 460 LYS A C 1
ATOM 3593 O O . LYS A 1 460 ? -0.832 19.279 -34.160 1.00 41.88 460 LYS A O 1
ATOM 3598 N N . PHE A 1 461 ? -1.327 18.501 -32.121 1.00 43.41 461 PHE A N 1
ATOM 3599 C CA . PHE A 1 461 ? -1.919 17.242 -32.560 1.00 43.41 461 PHE A CA 1
ATOM 3600 C C . PHE A 1 461 ? -3.432 17.277 -32.353 1.00 43.41 461 PHE A C 1
ATOM 3602 O O . PHE A 1 461 ? -3.973 16.597 -31.487 1.00 43.41 461 PHE A O 1
ATOM 3609 N N . ARG A 1 462 ? -4.138 18.018 -33.208 1.00 33.84 462 ARG A N 1
ATOM 3610 C CA . ARG A 1 462 ? -5.492 17.606 -33.588 1.00 33.84 462 ARG A CA 1
ATOM 3611 C C . ARG A 1 462 ? -5.358 16.605 -34.738 1.00 33.84 462 ARG A C 1
ATOM 3613 O O . ARG A 1 462 ? -5.795 16.864 -35.850 1.00 33.84 462 ARG A O 1
ATOM 3620 N N . ALA A 1 463 ? -4.683 15.481 -34.480 1.00 34.06 463 ALA A N 1
ATOM 3621 C CA . ALA A 1 463 ? -4.949 14.293 -35.275 1.00 34.06 463 ALA A CA 1
ATOM 3622 C C . ALA A 1 463 ? -6.386 13.917 -34.925 1.00 34.06 463 ALA A C 1
ATOM 3624 O O . ALA A 1 463 ? -6.707 13.798 -33.743 1.00 34.06 463 ALA A O 1
ATOM 3625 N N . GLU A 1 464 ? -7.247 13.879 -35.932 1.00 36.34 464 GLU A N 1
ATOM 3626 C CA . GLU A 1 464 ? -8.656 13.522 -35.838 1.00 36.34 464 GLU A CA 1
ATOM 3627 C C . GLU A 1 464 ? -8.844 12.387 -34.821 1.00 36.34 464 GLU A C 1
ATOM 3629 O O . GLU A 1 464 ? -8.529 11.231 -35.094 1.00 36.34 464 GLU A O 1
ATOM 3634 N N . VAL A 1 465 ? -9.324 12.714 -33.614 1.00 37.62 465 VAL A N 1
ATOM 3635 C CA . VAL A 1 465 ? -9.962 11.709 -32.766 1.00 37.62 465 VAL A CA 1
ATOM 3636 C C . VAL A 1 465 ? -11.102 11.199 -33.639 1.00 37.62 465 VAL A C 1
ATOM 3638 O O . VAL A 1 465 ? -11.921 12.036 -34.039 1.00 37.62 465 VAL A O 1
ATOM 3641 N N . PRO A 1 466 ? -11.138 9.907 -34.020 1.00 37.78 466 PRO A N 1
ATOM 3642 C CA . PRO A 1 466 ? -12.224 9.395 -34.836 1.00 37.78 466 PRO A CA 1
ATOM 3643 C C . PRO A 1 466 ? -13.532 9.832 -34.185 1.00 37.78 466 PRO A C 1
ATOM 3645 O O . PRO A 1 466 ? -13.703 9.655 -32.976 1.00 37.78 466 PRO A O 1
ATOM 3648 N N . ALA A 1 467 ? -14.403 10.489 -34.953 1.00 38.81 467 ALA A N 1
ATOM 3649 C CA . ALA A 1 467 ? -15.713 10.882 -34.458 1.00 38.81 467 ALA A CA 1
ATOM 3650 C C . ALA A 1 467 ? -16.369 9.663 -33.793 1.00 38.81 467 ALA A C 1
ATOM 3652 O O . ALA A 1 467 ? -16.316 8.577 -34.371 1.00 38.81 467 ALA A O 1
ATOM 3653 N N . LEU A 1 468 ? -16.921 9.867 -32.586 1.00 46.44 468 LEU A N 1
ATOM 3654 C CA . LEU A 1 468 ? -17.629 8.880 -31.758 1.00 46.44 468 LEU A CA 1
ATOM 3655 C C . LEU A 1 468 ? -18.324 7.834 -32.636 1.00 46.44 468 LEU A C 1
ATOM 3657 O O . LEU A 1 468 ? -19.371 8.100 -33.228 1.00 46.44 468 LEU A O 1
ATOM 3661 N N . SER A 1 469 ? -17.706 6.661 -32.759 1.00 46.53 469 SER A N 1
ATOM 3662 C CA . SER A 1 469 ? -18.167 5.613 -33.673 1.00 46.53 469 SER A CA 1
ATOM 3663 C C . SER A 1 469 ? -19.169 4.684 -32.990 1.00 46.53 469 SER A C 1
ATOM 3665 O O . SER A 1 469 ? -19.948 4.003 -33.656 1.00 46.53 469 SER A O 1
ATOM 3667 N N . SER A 1 470 ? -19.170 4.681 -31.652 1.00 54.81 470 SER A N 1
ATOM 3668 C CA . SER A 1 470 ? -19.931 3.760 -30.809 1.00 54.81 470 SER A CA 1
ATOM 3669 C C . SER A 1 470 ? -21.414 4.116 -30.630 1.00 54.81 470 SER A C 1
ATOM 3671 O O . SER A 1 470 ? -22.169 3.305 -30.100 1.00 54.81 470 SER A O 1
ATOM 3673 N N . GLY A 1 471 ? -21.863 5.310 -31.044 1.00 53.03 471 GLY A N 1
ATOM 3674 C CA . GLY A 1 471 ? -23.250 5.761 -30.845 1.00 53.03 471 GLY A CA 1
ATOM 3675 C C . GLY A 1 471 ? -23.660 5.964 -29.373 1.00 53.03 471 GLY A C 1
ATOM 3676 O O . GLY A 1 471 ? -24.831 6.237 -29.105 1.00 53.03 471 GLY A O 1
ATOM 3677 N N . CYS A 1 472 ? -22.723 5.846 -28.422 1.00 61.88 472 CYS A N 1
ATOM 3678 C CA . CYS A 1 472 ? -22.935 6.084 -26.994 1.00 61.88 472 CYS A CA 1
ATOM 3679 C C . CYS A 1 472 ? -22.713 7.568 -26.650 1.00 61.88 472 CYS A C 1
ATOM 3681 O O . CYS A 1 472 ? -21.700 8.170 -27.005 1.00 61.88 472 CYS A O 1
ATOM 3683 N N . ASP A 1 473 ? -23.669 8.167 -25.938 1.00 66.69 473 ASP A N 1
ATOM 3684 C CA . ASP A 1 473 ? -23.598 9.561 -25.496 1.00 66.69 473 ASP A CA 1
ATOM 3685 C C . ASP A 1 473 ? -22.959 9.668 -24.101 1.00 66.69 473 ASP A C 1
ATOM 3687 O O . ASP A 1 473 ? -23.643 9.656 -23.071 1.00 66.69 473 ASP A O 1
ATOM 3691 N N . PHE A 1 474 ? -21.630 9.795 -24.071 1.00 63.78 474 PHE A N 1
ATOM 3692 C CA . PHE A 1 474 ? -20.855 9.970 -22.837 1.00 63.78 474 PHE A CA 1
ATOM 3693 C C . PHE A 1 474 ? -21.019 11.360 -22.191 1.00 63.78 474 PHE A C 1
ATOM 3695 O O . PHE A 1 474 ? -20.588 11.550 -21.049 1.00 63.78 474 PHE A O 1
ATOM 3702 N N . SER A 1 475 ? -21.687 12.321 -22.849 1.00 58.41 475 SER A N 1
ATOM 3703 C CA . SER A 1 475 ? -21.892 13.679 -22.309 1.00 58.41 475 SER A CA 1
ATOM 3704 C C . SER A 1 475 ? -22.769 13.705 -21.050 1.00 58.41 475 SER A C 1
ATOM 3706 O O . SER A 1 475 ? -22.699 14.633 -20.247 1.00 58.41 475 SER A O 1
ATOM 3708 N N . LYS A 1 476 ? -23.558 12.645 -20.833 1.00 52.06 476 LYS A N 1
ATOM 3709 C CA . LYS A 1 476 ? -24.381 12.439 -19.631 1.00 52.06 476 LYS A CA 1
ATOM 3710 C C . LYS A 1 476 ? -23.568 12.030 -18.402 1.00 52.06 476 LYS A C 1
ATOM 3712 O O . LYS A 1 476 ? -24.114 11.941 -17.302 1.00 52.06 476 LYS A O 1
ATOM 3717 N N . HIS A 1 477 ? -22.288 11.713 -18.567 1.00 54.81 477 HIS A N 1
ATOM 3718 C CA . HIS A 1 477 ? -21.382 11.404 -17.467 1.00 54.81 477 HIS A CA 1
ATOM 3719 C C . HIS A 1 477 ? -20.592 12.650 -17.055 1.00 54.81 477 HIS A C 1
ATOM 3721 O O . HIS A 1 477 ? -20.402 13.570 -17.843 1.00 54.81 477 HIS A O 1
ATOM 3727 N N . GLY A 1 478 ? -20.156 12.706 -15.792 1.00 48.69 478 GLY A N 1
ATOM 3728 C CA . GLY A 1 478 ? -19.426 13.864 -15.267 1.00 48.69 478 GLY A CA 1
ATOM 3729 C C . GLY A 1 478 ? -18.139 14.164 -16.048 1.00 48.69 478 GLY A C 1
ATOM 3730 O O . GLY A 1 478 ? -17.624 13.315 -16.777 1.00 48.69 478 GLY A O 1
ATOM 3731 N N . SER A 1 479 ? -17.580 15.362 -15.857 1.00 54.66 479 SER A N 1
ATOM 3732 C CA . SER A 1 479 ? -16.336 15.806 -16.513 1.00 54.66 479 SER A CA 1
ATOM 3733 C C . SER A 1 479 ? -15.103 14.955 -16.173 1.00 54.66 479 SER A C 1
ATOM 3735 O O . SER A 1 479 ? -14.072 15.088 -16.817 1.00 54.66 479 SER A O 1
ATOM 3737 N N . GLU A 1 480 ? -15.197 14.100 -15.153 1.00 51.97 480 GLU A N 1
ATOM 3738 C CA . GLU A 1 480 ? -14.141 13.175 -14.720 1.00 51.97 480 GLU A CA 1
ATOM 3739 C C . GLU A 1 480 ? -14.218 11.797 -15.406 1.00 51.97 480 GLU A C 1
ATOM 3741 O O . GLU A 1 480 ? -13.365 10.946 -15.171 1.00 51.97 480 GLU A O 1
ATOM 3746 N N . HIS A 1 481 ? -15.237 11.542 -16.235 1.00 66.94 481 HIS A N 1
ATOM 3747 C CA . HIS A 1 481 ? -15.342 10.304 -17.010 1.00 66.94 481 HIS A CA 1
ATOM 3748 C C . HIS A 1 481 ? -14.203 10.214 -18.032 1.00 66.94 481 HIS A C 1
ATOM 3750 O O . HIS A 1 481 ? -13.920 11.209 -18.689 1.00 66.94 481 HIS A O 1
ATOM 3756 N N . SER A 1 482 ? -13.592 9.043 -18.232 1.00 74.75 482 SER A N 1
ATOM 3757 C CA . SER A 1 482 ? -12.340 8.902 -18.998 1.00 74.75 482 SER A CA 1
ATOM 3758 C C . SER A 1 482 ? -12.430 9.431 -20.427 1.00 74.75 482 SER A C 1
ATOM 3760 O O . SER A 1 482 ? -11.479 10.026 -20.914 1.00 74.75 482 SER A O 1
ATOM 3762 N N . VAL A 1 483 ? -13.599 9.298 -21.061 1.00 73.31 483 VAL A N 1
ATOM 3763 C CA . VAL A 1 483 ? -13.887 9.838 -22.406 1.00 73.31 483 VAL A CA 1
ATOM 3764 C C . VAL A 1 483 ? -14.083 11.367 -22.415 1.00 73.31 483 VAL A C 1
ATOM 3766 O O . VAL A 1 483 ? -13.864 12.010 -23.436 1.00 73.31 483 VAL A O 1
ATOM 3769 N N . ASN A 1 484 ? -14.463 11.962 -21.282 1.00 70.81 484 ASN A N 1
ATOM 3770 C CA . ASN A 1 484 ? -14.733 13.398 -21.138 1.00 70.81 484 ASN A CA 1
ATOM 3771 C C . ASN A 1 484 ? -13.505 14.190 -20.654 1.00 70.81 484 ASN A C 1
ATOM 3773 O O . ASN A 1 484 ? -13.533 15.423 -20.645 1.00 70.81 484 ASN A O 1
ATOM 3777 N N . ILE A 1 485 ? -12.429 13.502 -20.259 1.00 63.56 485 ILE A N 1
ATOM 3778 C CA . ILE A 1 485 ? -11.152 14.125 -19.916 1.00 63.56 485 ILE A CA 1
ATOM 3779 C C . ILE A 1 485 ? -10.422 14.442 -21.227 1.00 63.56 485 ILE A C 1
ATOM 3781 O O . ILE A 1 485 ? -10.134 13.551 -22.026 1.00 63.56 485 ILE A O 1
ATOM 3785 N N . GLY A 1 486 ? -10.133 15.725 -21.462 1.00 58.28 486 GLY A N 1
ATOM 3786 C CA . GLY A 1 486 ? -9.363 16.165 -22.630 1.00 58.28 486 GLY A CA 1
ATOM 3787 C C . GLY A 1 486 ? -7.968 15.526 -22.692 1.00 58.28 486 GLY A C 1
ATOM 3788 O O . GLY A 1 486 ? -7.468 14.992 -21.704 1.00 58.28 486 GLY A O 1
ATOM 3789 N N . VAL A 1 487 ? -7.319 15.573 -23.857 1.00 62.19 487 VAL A N 1
ATOM 3790 C CA . VAL A 1 487 ? -5.958 15.032 -24.028 1.00 62.19 487 VAL A CA 1
ATOM 3791 C C . VAL A 1 487 ? -4.983 15.753 -23.093 1.00 62.19 487 VAL A C 1
ATOM 3793 O O . VAL A 1 487 ? -4.992 16.983 -23.006 1.00 62.19 487 VAL A O 1
ATOM 3796 N N . ASN A 1 488 ? -4.117 14.999 -22.414 1.00 66.19 488 ASN A N 1
ATOM 3797 C CA . ASN A 1 488 ? -3.108 15.581 -21.544 1.00 66.19 488 ASN A CA 1
ATOM 3798 C C . ASN A 1 488 ? -1.968 16.205 -22.370 1.00 66.19 488 ASN A C 1
ATOM 3800 O O . ASN A 1 488 ? -0.993 15.545 -22.723 1.00 66.19 488 ASN A O 1
ATOM 3804 N N . CYS A 1 489 ? -2.071 17.508 -22.631 1.00 58.66 489 CYS A N 1
ATOM 3805 C CA . CYS A 1 489 ? -1.083 18.284 -23.388 1.00 58.66 489 CYS A CA 1
ATOM 3806 C C . CYS A 1 489 ? 0.303 18.408 -22.719 1.00 58.66 489 CYS A C 1
ATOM 3808 O O . CYS A 1 489 ? 1.227 18.919 -23.346 1.00 58.66 489 CYS A O 1
ATOM 3810 N N . SER A 1 490 ? 0.476 17.953 -21.468 1.00 60.00 490 SER A N 1
ATOM 3811 C CA . SER A 1 490 ? 1.803 17.873 -20.831 1.00 60.00 490 SER A CA 1
ATOM 3812 C C . SER A 1 490 ? 2.628 16.673 -21.304 1.00 60.00 490 SER A C 1
ATOM 3814 O O . SER A 1 490 ? 3.843 16.640 -21.111 1.00 60.00 490 SER A O 1
ATOM 3816 N N . CYS A 1 491 ? 1.985 15.698 -21.946 1.00 61.00 491 CYS A N 1
ATOM 3817 C CA . CYS A 1 491 ? 2.678 14.611 -22.605 1.00 61.00 491 CYS A CA 1
ATOM 3818 C C . CYS A 1 491 ? 3.220 15.084 -23.955 1.00 61.00 491 CYS A C 1
ATOM 3820 O O . CYS A 1 491 ? 2.462 15.567 -24.798 1.00 61.00 491 CYS A O 1
ATOM 3822 N N . ALA A 1 492 ? 4.514 14.885 -24.198 1.00 71.19 492 ALA A N 1
ATOM 3823 C CA . ALA A 1 492 ? 5.126 15.086 -25.508 1.00 71.19 492 ALA A CA 1
ATOM 3824 C C . ALA A 1 492 ? 4.735 13.936 -26.457 1.00 71.19 492 ALA A C 1
ATOM 3826 O O . ALA A 1 492 ? 5.552 13.095 -26.818 1.00 71.19 492 ALA A O 1
ATOM 3827 N N . VAL A 1 493 ? 3.445 13.846 -26.783 1.00 67.69 493 VAL A N 1
ATOM 3828 C CA . VAL A 1 493 ? 2.860 12.786 -27.609 1.00 67.69 493 VAL A CA 1
ATOM 3829 C C . VAL A 1 493 ? 3.189 13.025 -29.074 1.00 67.69 493 VAL A C 1
ATOM 3831 O O . VAL A 1 493 ? 2.925 14.104 -29.602 1.00 67.69 493 VAL A O 1
ATOM 3834 N N . HIS A 1 494 ? 3.678 11.993 -29.753 1.00 70.75 494 HIS A N 1
ATOM 3835 C CA . HIS A 1 494 ? 3.894 12.018 -31.202 1.00 70.75 494 HIS A CA 1
ATOM 3836 C C . HIS A 1 494 ? 3.132 10.921 -31.955 1.00 70.75 494 HIS A C 1
ATOM 3838 O O . HIS A 1 494 ? 2.969 11.040 -33.169 1.00 70.75 494 HIS A O 1
ATOM 3844 N N . LYS A 1 495 ? 2.603 9.889 -31.271 1.00 75.69 495 LYS A N 1
ATOM 3845 C CA . LYS A 1 495 ? 1.696 8.889 -31.869 1.00 75.69 495 LYS A CA 1
ATOM 3846 C C . LYS A 1 495 ? 0.574 8.488 -30.906 1.00 75.69 495 LYS A C 1
ATOM 3848 O O . LYS A 1 495 ? 0.819 8.177 -29.744 1.00 75.69 495 LYS A O 1
ATOM 3853 N N . VAL A 1 496 ? -0.657 8.453 -31.412 1.00 77.06 496 VAL A N 1
ATOM 3854 C CA . VAL A 1 496 ? -1.877 8.074 -30.679 1.00 77.06 496 VAL A CA 1
ATOM 3855 C C . VAL A 1 496 ? -2.618 7.008 -31.471 1.00 77.06 496 VAL A C 1
ATOM 3857 O O . VAL A 1 496 ? -2.599 7.030 -32.702 1.00 77.06 496 VAL A O 1
ATOM 3860 N N . GLY A 1 497 ? -3.310 6.113 -30.774 1.00 80.56 497 GLY A N 1
ATOM 3861 C CA . GLY A 1 497 ? -4.199 5.155 -31.409 1.00 80.56 497 GLY A CA 1
ATOM 3862 C C . GLY A 1 497 ? -3.536 3.818 -31.692 1.00 80.56 497 GLY A C 1
ATOM 3863 O O . GLY A 1 497 ? -2.339 3.609 -31.489 1.00 80.56 497 GLY A O 1
ATOM 3864 N N . ILE A 1 498 ? -4.359 2.904 -32.189 1.00 85.50 498 ILE A N 1
ATOM 3865 C CA . ILE A 1 498 ? -3.963 1.559 -32.596 1.00 85.50 498 ILE A CA 1
ATOM 3866 C C . ILE A 1 498 ? -4.386 1.329 -34.046 1.00 85.50 498 ILE A C 1
ATOM 3868 O O . ILE A 1 498 ? -5.400 1.857 -34.505 1.00 85.50 498 ILE A O 1
ATOM 3872 N N . THR A 1 499 ? -3.605 0.549 -34.783 1.00 85.75 499 THR A N 1
ATOM 3873 C CA . THR A 1 499 ? -3.882 0.226 -36.186 1.00 85.75 499 THR A CA 1
ATOM 3874 C C . THR A 1 499 ? -4.853 -0.950 -36.309 1.00 85.75 499 THR A C 1
ATOM 3876 O O . THR A 1 499 ? -5.106 -1.681 -35.351 1.00 85.75 499 THR A O 1
ATOM 3879 N N . LYS A 1 500 ? -5.384 -1.188 -37.515 1.00 84.31 500 LYS A N 1
ATOM 3880 C CA . LYS A 1 500 ? -6.186 -2.390 -37.799 1.00 84.31 500 LYS A CA 1
ATOM 3881 C C . LYS A 1 500 ? -5.403 -3.683 -37.521 1.00 84.31 500 LYS A C 1
ATOM 3883 O O . LYS A 1 500 ? -5.964 -4.613 -36.951 1.00 84.31 500 LYS A O 1
ATOM 3888 N N . ALA A 1 501 ? -4.114 -3.707 -37.864 1.00 84.62 501 ALA A N 1
ATOM 3889 C CA . ALA A 1 501 ? -3.235 -4.840 -37.586 1.00 84.62 501 ALA A CA 1
ATOM 3890 C C . ALA A 1 501 ? -3.076 -5.079 -36.074 1.00 84.62 501 ALA A C 1
ATOM 3892 O O . ALA A 1 501 ? -3.153 -6.222 -35.632 1.00 84.62 501 ALA A O 1
ATOM 3893 N N . ASP A 1 502 ? -2.956 -4.011 -35.274 1.00 88.75 502 ASP A N 1
ATOM 3894 C CA . ASP A 1 502 ? -2.908 -4.125 -33.810 1.00 88.75 502 ASP A CA 1
ATOM 3895 C C . ASP A 1 502 ? -4.218 -4.715 -33.254 1.00 88.75 502 ASP A C 1
ATOM 3897 O O . ASP A 1 502 ? -4.180 -5.625 -32.430 1.00 88.75 502 ASP A O 1
ATOM 3901 N N . LYS A 1 503 ? -5.390 -4.256 -33.730 1.00 91.19 503 LYS A N 1
ATOM 3902 C CA . LYS A 1 503 ? -6.696 -4.820 -33.321 1.00 91.19 503 LYS A CA 1
ATOM 3903 C C . LYS A 1 503 ? -6.769 -6.327 -33.597 1.00 91.19 503 LYS A C 1
ATOM 3905 O O . LYS A 1 503 ? -7.206 -7.096 -32.738 1.00 91.19 503 LYS A O 1
ATOM 3910 N N . GLU A 1 504 ? -6.333 -6.749 -34.783 1.00 88.94 504 GLU A N 1
ATOM 3911 C CA . GLU A 1 504 ? -6.308 -8.158 -35.185 1.00 88.94 504 GLU A CA 1
ATOM 3912 C C . GLU A 1 504 ? -5.335 -8.985 -34.323 1.00 88.94 504 GLU A C 1
ATOM 3914 O O . GLU A 1 504 ? -5.717 -10.058 -33.852 1.00 88.94 504 GLU A O 1
ATOM 3919 N N . GLU A 1 505 ? -4.127 -8.474 -34.050 1.00 90.50 505 GLU A N 1
ATOM 3920 C CA . GLU A 1 505 ? -3.131 -9.110 -33.171 1.00 90.50 505 GLU A CA 1
ATOM 3921 C C . GLU A 1 505 ? -3.660 -9.287 -31.742 1.00 90.50 505 GLU A C 1
ATOM 3923 O O . GLU A 1 505 ? -3.546 -10.376 -31.171 1.00 90.50 505 GLU A O 1
ATOM 3928 N N . ILE A 1 506 ? -4.273 -8.245 -31.170 1.00 94.38 506 ILE A N 1
ATOM 3929 C CA . ILE A 1 506 ? -4.809 -8.259 -29.805 1.00 94.38 506 ILE A CA 1
ATOM 3930 C C . ILE A 1 506 ? -5.882 -9.339 -29.667 1.00 94.38 506 ILE A C 1
ATOM 3932 O O . ILE A 1 506 ? -5.776 -10.200 -28.791 1.00 94.38 506 ILE A O 1
ATOM 3936 N N . ILE A 1 507 ? -6.904 -9.318 -30.527 1.00 93.25 507 ILE A N 1
ATOM 3937 C CA . ILE A 1 507 ? -8.027 -10.265 -30.453 1.00 93.25 507 ILE A CA 1
ATOM 3938 C C . ILE A 1 507 ? -7.546 -11.691 -30.690 1.00 93.25 507 ILE A C 1
ATOM 3940 O O . ILE A 1 507 ? -7.974 -12.609 -29.988 1.00 93.25 507 ILE A O 1
ATOM 3944 N N . LYS A 1 508 ? -6.671 -11.887 -31.682 1.00 92.25 508 LYS A N 1
ATOM 3945 C CA . LYS A 1 508 ? -6.106 -13.199 -31.994 1.00 92.25 508 LYS A CA 1
ATOM 3946 C C . LYS A 1 508 ? -5.345 -13.753 -30.790 1.00 92.25 508 LYS A C 1
ATOM 3948 O O . LYS A 1 508 ? -5.695 -14.827 -30.314 1.00 92.25 508 LYS A O 1
ATOM 3953 N N . SER A 1 509 ? -4.396 -12.992 -30.246 1.00 93.62 509 SER A N 1
ATOM 3954 C CA . SER A 1 509 ? -3.538 -13.450 -29.145 1.00 93.62 509 SER A CA 1
ATOM 3955 C C . SER A 1 509 ? -4.341 -13.773 -27.881 1.00 93.62 509 SER A C 1
ATOM 3957 O O . SER A 1 509 ? -4.120 -14.802 -27.245 1.00 93.62 509 SER A O 1
ATOM 3959 N N . HIS A 1 510 ? -5.327 -12.938 -27.526 1.00 97.38 510 HIS A N 1
ATOM 3960 C CA . HIS A 1 510 ? -6.187 -13.215 -26.372 1.00 97.38 510 HIS A CA 1
ATOM 3961 C C . HIS A 1 510 ? -7.007 -14.492 -26.566 1.00 97.38 510 HIS A C 1
ATOM 3963 O O . HIS A 1 510 ? -7.090 -15.310 -25.650 1.00 97.38 510 HIS A O 1
ATOM 3969 N N . ASN A 1 511 ? -7.604 -14.684 -27.744 1.00 96.81 511 ASN A N 1
ATOM 3970 C CA . ASN A 1 511 ? -8.406 -15.872 -28.015 1.00 96.81 511 ASN A CA 1
ATOM 3971 C C . ASN A 1 511 ? -7.557 -17.144 -28.101 1.00 96.81 511 ASN A C 1
ATOM 3973 O O . ASN A 1 511 ? -7.976 -18.164 -27.566 1.00 96.81 511 ASN A O 1
ATOM 3977 N N . GLU A 1 512 ? -6.346 -17.095 -28.657 1.00 96.38 512 GLU A N 1
ATOM 3978 C CA . GLU A 1 512 ? -5.408 -18.229 -28.645 1.00 96.38 512 GLU A CA 1
ATOM 3979 C C . GLU A 1 512 ? -5.028 -18.638 -27.214 1.00 96.38 512 GLU A C 1
ATOM 3981 O O . GLU A 1 512 ? -5.045 -19.823 -26.867 1.00 96.38 512 GLU A O 1
ATOM 3986 N N . TYR A 1 513 ? -4.772 -17.665 -26.336 1.00 97.94 513 TYR A N 1
ATOM 3987 C CA . TYR A 1 513 ? -4.528 -17.930 -24.920 1.00 97.94 513 TYR A CA 1
ATOM 3988 C C . TYR A 1 513 ? -5.753 -18.485 -24.188 1.00 97.94 513 TYR A C 1
ATOM 3990 O O . TYR A 1 513 ? -5.621 -19.396 -23.363 1.00 97.94 513 TYR A O 1
ATOM 3998 N N . ARG A 1 514 ? -6.952 -17.996 -24.515 1.00 97.56 514 ARG A N 1
ATOM 3999 C CA . ARG A 1 514 ? -8.214 -18.532 -23.991 1.00 97.56 514 ARG A CA 1
ATOM 4000 C C . ARG A 1 514 ? -8.455 -19.963 -24.466 1.00 97.56 514 ARG A C 1
ATOM 4002 O O . ARG A 1 514 ? -8.801 -20.795 -23.635 1.00 97.56 514 ARG A O 1
ATOM 4009 N N . VAL A 1 515 ? -8.188 -20.285 -25.735 1.00 97.38 515 VAL A N 1
ATOM 4010 C CA . VAL A 1 515 ? -8.242 -21.656 -26.282 1.00 97.38 515 VAL A CA 1
ATOM 4011 C C . VAL A 1 515 ? -7.269 -22.566 -25.535 1.00 97.38 515 VAL A C 1
ATOM 4013 O O . VAL A 1 515 ? -7.644 -23.657 -25.104 1.00 97.38 515 VAL A O 1
ATOM 4016 N N . LYS A 1 516 ? -6.031 -22.108 -25.309 1.00 97.38 516 LYS A N 1
ATOM 4017 C CA . LYS A 1 516 ? -5.013 -22.874 -24.577 1.00 97.38 516 LYS A CA 1
ATOM 4018 C C . LYS A 1 516 ? -5.478 -23.258 -23.168 1.00 97.38 516 LYS A C 1
ATOM 4020 O O . LYS A 1 516 ? -5.258 -24.396 -22.747 1.00 97.38 516 LYS A O 1
ATOM 4025 N N . VAL A 1 517 ? -6.120 -22.338 -22.444 1.00 96.25 517 VAL A N 1
ATOM 4026 C CA . VAL A 1 517 ? -6.683 -22.617 -21.111 1.00 96.25 517 VAL A CA 1
ATOM 4027 C C . VAL A 1 517 ? -7.940 -23.482 -21.210 1.00 96.25 517 VAL A C 1
ATOM 4029 O O . VAL A 1 517 ? -8.050 -24.462 -20.480 1.00 96.25 517 VAL A O 1
ATOM 4032 N N . ALA A 1 518 ? -8.848 -23.194 -22.144 1.00 95.56 518 ALA A N 1
ATOM 4033 C CA . ALA A 1 518 ? -10.088 -23.948 -22.334 1.00 95.56 518 ALA A CA 1
ATOM 4034 C C . ALA A 1 518 ? -9.822 -25.439 -22.610 1.00 95.56 518 ALA A C 1
ATOM 4036 O O . ALA A 1 518 ? -10.445 -26.300 -21.994 1.00 95.56 518 ALA A O 1
ATOM 4037 N N . LEU A 1 519 ? -8.801 -25.747 -23.416 1.00 94.44 519 LEU A N 1
ATOM 4038 C CA . LEU A 1 519 ? -8.334 -27.108 -23.700 1.00 94.44 519 LEU A CA 1
ATOM 4039 C C . LEU A 1 519 ? -7.621 -27.806 -22.525 1.00 94.44 519 LEU A C 1
ATOM 4041 O O . LEU A 1 519 ? -7.366 -29.005 -22.602 1.00 94.44 519 LEU A O 1
ATOM 4045 N N . GLY A 1 520 ? -7.247 -27.092 -21.457 1.00 91.56 520 GLY A N 1
ATOM 4046 C CA . GLY A 1 520 ? -6.376 -27.634 -20.400 1.00 91.56 520 GLY A CA 1
ATOM 4047 C C . GLY A 1 520 ? -4.918 -27.828 -20.852 1.00 91.56 520 GLY A C 1
ATOM 4048 O O . GLY A 1 520 ? -4.167 -28.653 -20.311 1.00 91.56 520 GLY A O 1
ATOM 4049 N N . ASN A 1 521 ? -4.497 -27.079 -21.875 1.00 94.88 521 ASN A N 1
ATOM 4050 C CA . ASN A 1 521 ? -3.142 -27.120 -22.424 1.00 94.88 521 ASN A CA 1
ATOM 4051 C C . ASN A 1 521 ? -2.179 -26.154 -21.722 1.00 94.88 521 ASN A C 1
ATOM 4053 O O . ASN A 1 521 ? -0.972 -26.230 -21.945 1.00 94.88 521 ASN A O 1
ATOM 4057 N N . GLU A 1 522 ? -2.666 -25.272 -20.848 1.00 95.06 522 GLU A N 1
ATOM 4058 C CA . GLU A 1 522 ? -1.802 -24.442 -20.012 1.00 95.06 522 GLU A CA 1
ATOM 4059 C C . GLU A 1 522 ? -1.221 -25.265 -18.857 1.00 95.06 522 GLU A C 1
ATOM 4061 O O . GLU A 1 522 ? -1.896 -25.598 -17.885 1.00 95.06 522 GLU A O 1
ATOM 4066 N N . LYS A 1 523 ? 0.055 -25.636 -18.998 1.00 91.56 523 LYS A N 1
ATOM 4067 C CA . LYS A 1 523 ? 0.752 -26.529 -18.066 1.00 91.56 523 LYS A CA 1
ATOM 4068 C C . LYS A 1 523 ? 1.317 -25.818 -16.831 1.00 91.56 523 LYS A C 1
ATOM 4070 O O . LYS A 1 523 ? 1.763 -26.496 -15.908 1.00 91.56 523 LYS A O 1
ATOM 4075 N N . ARG A 1 524 ? 1.259 -24.484 -16.787 1.00 91.25 524 ARG A N 1
ATOM 4076 C CA . ARG A 1 524 ? 1.701 -23.643 -15.662 1.00 91.25 524 ARG A CA 1
ATOM 4077 C C . ARG A 1 524 ? 0.541 -23.325 -14.707 1.00 91.25 524 ARG A C 1
ATOM 4079 O O . ARG A 1 524 ? -0.621 -23.468 -15.077 1.00 91.25 524 ARG A O 1
ATOM 4086 N N . GLY A 1 525 ? 0.868 -22.918 -13.481 1.00 78.44 525 GLY A N 1
ATOM 4087 C CA . GLY A 1 525 ? -0.065 -22.678 -12.372 1.00 78.44 525 GLY A CA 1
ATOM 4088 C C . GLY A 1 525 ? 0.542 -23.077 -11.028 1.00 78.44 525 GLY A C 1
ATOM 4089 O O . GLY A 1 525 ? 1.597 -23.712 -10.995 1.00 78.44 525 GLY A O 1
ATOM 4090 N N . ASP A 1 526 ? -0.128 -22.732 -9.929 1.00 76.12 526 ASP A N 1
ATOM 4091 C CA . ASP A 1 526 ? 0.347 -22.967 -8.560 1.00 76.12 526 ASP A CA 1
ATOM 4092 C C . ASP A 1 526 ? -0.607 -23.903 -7.764 1.00 76.12 526 ASP A C 1
ATOM 4094 O O . ASP A 1 526 ? -1.704 -23.508 -7.361 1.00 76.12 526 ASP A O 1
ATOM 4098 N N . PRO A 1 527 ? -0.288 -25.194 -7.562 1.00 63.94 527 PRO A N 1
ATOM 4099 C CA . PRO A 1 527 ? 0.763 -25.964 -8.216 1.00 63.94 527 PRO A CA 1
ATOM 4100 C C . PRO A 1 527 ? 0.280 -26.630 -9.519 1.00 63.94 527 PRO A C 1
ATOM 4102 O O . PRO A 1 527 ? -0.681 -27.407 -9.546 1.00 63.94 527 PRO A O 1
ATOM 4105 N N . GLY A 1 528 ? 1.013 -26.405 -10.608 1.00 77.62 528 GLY A N 1
ATOM 4106 C CA . GLY A 1 528 ? 0.904 -27.123 -11.882 1.00 77.62 528 GLY A CA 1
ATOM 4107 C C . GLY A 1 528 ? -0.223 -26.660 -12.814 1.00 77.62 528 GLY A C 1
ATOM 4108 O O . GLY A 1 528 ? -0.885 -25.659 -12.575 1.00 77.62 528 GLY A O 1
ATOM 4109 N N . ALA A 1 529 ? -0.454 -27.438 -13.875 1.00 86.94 529 ALA A N 1
ATOM 4110 C CA . ALA A 1 529 ? -1.321 -27.099 -15.011 1.00 86.94 529 ALA A CA 1
ATOM 4111 C C . ALA A 1 529 ? -2.719 -26.591 -14.648 1.00 86.94 529 ALA A C 1
ATOM 4113 O O . ALA A 1 529 ? -3.440 -27.288 -13.935 1.00 86.94 529 ALA A O 1
ATOM 4114 N N . GLN A 1 530 ? -3.130 -25.444 -15.194 1.00 87.81 530 GLN A N 1
ATOM 4115 C CA . GLN A 1 530 ? -4.494 -24.941 -15.041 1.00 87.81 530 GLN A CA 1
ATOM 4116 C C . GLN A 1 530 ? -5.528 -25.955 -15.569 1.00 87.81 530 GLN A C 1
ATOM 4118 O O . GLN A 1 530 ? -5.295 -26.604 -16.594 1.00 87.81 530 GLN A O 1
ATOM 4123 N N . PRO A 1 531 ? -6.668 -26.118 -14.876 1.00 91.38 531 PRO A N 1
ATOM 4124 C CA . PRO A 1 531 ? -7.742 -26.989 -15.344 1.00 91.38 531 PRO A CA 1
ATOM 4125 C C . PRO A 1 531 ? -8.339 -26.490 -16.671 1.00 91.38 531 PRO A C 1
ATOM 4127 O O . PRO A 1 531 ? -8.319 -25.298 -16.959 1.00 91.38 531 PRO A O 1
ATOM 4130 N N . SER A 1 532 ? -8.903 -27.399 -17.469 1.00 93.88 532 SER A N 1
ATOM 4131 C CA . SER A 1 532 ? -9.641 -27.021 -18.682 1.00 93.88 532 SER A CA 1
ATOM 4132 C C . SER A 1 532 ? -10.894 -26.212 -18.337 1.00 93.88 532 SER A C 1
ATOM 4134 O O . SER A 1 532 ? -11.525 -26.445 -17.302 1.00 93.88 532 SER A O 1
ATOM 4136 N N . GLY A 1 533 ? -11.264 -25.279 -19.211 1.00 93.75 533 GLY A N 1
ATOM 4137 C CA . GLY A 1 533 ? -12.400 -24.379 -19.029 1.00 93.75 533 GLY A CA 1
ATOM 4138 C C . GLY A 1 533 ? -13.592 -24.739 -19.912 1.00 93.75 533 GLY A C 1
ATOM 4139 O O . GLY A 1 533 ? -13.493 -24.731 -21.134 1.00 93.75 533 GLY A O 1
ATOM 4140 N N . ALA A 1 534 ? -14.742 -25.005 -19.298 1.00 90.56 534 ALA A N 1
ATOM 4141 C CA . ALA A 1 534 ? -15.956 -25.459 -19.968 1.00 90.56 534 ALA A CA 1
ATOM 4142 C C . ALA A 1 534 ? -16.788 -24.343 -20.614 1.00 90.56 534 ALA A C 1
ATOM 4144 O O . ALA A 1 534 ? -17.538 -24.627 -21.548 1.00 90.56 534 ALA A O 1
ATOM 4145 N N . ASN A 1 535 ? -16.666 -23.105 -20.124 1.00 93.12 535 ASN A N 1
ATOM 4146 C CA . ASN A 1 535 ? -17.542 -21.984 -20.481 1.00 93.12 535 ASN A CA 1
ATOM 4147 C C . ASN A 1 535 ? -16.789 -20.715 -20.941 1.00 93.12 535 ASN A C 1
ATOM 4149 O O . ASN A 1 535 ? -17.360 -19.625 -20.960 1.00 93.12 535 ASN A O 1
ATOM 4153 N N . ILE A 1 536 ? -15.500 -20.823 -21.285 1.00 95.00 536 ILE A N 1
ATOM 4154 C CA . ILE A 1 536 ? -14.685 -19.672 -21.703 1.00 95.00 536 ILE A CA 1
ATOM 4155 C C . ILE A 1 536 ? -15.175 -19.161 -23.067 1.00 95.00 536 ILE A C 1
ATOM 4157 O O . ILE A 1 536 ? -15.143 -19.896 -24.052 1.00 95.00 536 ILE A O 1
ATOM 4161 N N . LYS A 1 537 ? -15.623 -17.901 -23.135 1.00 93.50 537 LYS A N 1
ATOM 4162 C CA . LYS A 1 537 ? -16.150 -17.272 -24.364 1.00 93.50 537 LYS A CA 1
ATOM 4163 C C . LYS A 1 537 ? -15.049 -16.771 -25.300 1.00 93.50 537 LYS A C 1
ATOM 4165 O O . LYS A 1 537 ? -13.981 -16.392 -24.831 1.00 93.50 537 LYS A O 1
ATOM 4170 N N . GLU A 1 538 ? -15.309 -16.702 -26.599 1.00 94.50 538 GLU A N 1
ATOM 4171 C CA . GLU A 1 538 ? -14.502 -15.919 -27.542 1.00 94.50 538 GLU A CA 1
ATOM 4172 C C . GLU A 1 538 ? -14.590 -14.423 -27.192 1.00 94.50 538 GLU A C 1
ATOM 4174 O O . GLU A 1 538 ? -15.665 -13.913 -26.907 1.00 94.50 538 GLU A O 1
ATOM 4179 N N . LEU A 1 539 ? -13.485 -13.683 -27.226 1.00 94.88 539 LEU A N 1
ATOM 4180 C CA . LEU A 1 539 ? -13.512 -12.223 -27.145 1.00 94.88 539 LEU A CA 1
ATOM 4181 C C . LEU A 1 539 ? -13.722 -11.618 -28.533 1.00 94.88 539 LEU A C 1
ATOM 4183 O O . LEU A 1 539 ? -12.950 -11.900 -29.451 1.00 94.88 539 LEU A O 1
ATOM 4187 N N . ILE A 1 540 ? -14.720 -10.744 -28.657 1.00 92.56 540 ILE A N 1
ATOM 4188 C CA . ILE A 1 540 ? -14.949 -9.905 -29.844 1.00 92.56 540 ILE A CA 1
ATOM 4189 C C . ILE A 1 540 ? -14.539 -8.453 -29.574 1.00 92.56 540 ILE A C 1
ATOM 4191 O O . ILE A 1 540 ? -14.519 -7.998 -28.429 1.00 92.56 540 ILE A O 1
ATOM 4195 N N . TRP A 1 541 ? -14.192 -7.714 -30.628 1.00 93.06 541 TRP A N 1
ATOM 4196 C CA . TRP A 1 541 ? -13.824 -6.303 -30.494 1.00 93.06 541 TRP A CA 1
ATOM 4197 C C . TRP A 1 541 ? -15.023 -5.433 -30.112 1.00 93.06 541 TRP A C 1
ATOM 4199 O O . TRP A 1 541 ? -16.119 -5.628 -30.639 1.00 93.06 541 TRP A O 1
ATOM 4209 N N . SER A 1 542 ? -14.787 -4.425 -29.276 1.00 91.00 542 SER A N 1
ATOM 4210 C CA . SER A 1 542 ? -15.737 -3.358 -28.968 1.00 91.00 542 SER A CA 1
ATOM 4211 C C . SER A 1 542 ? -15.094 -1.996 -29.172 1.00 91.00 542 SER A C 1
ATOM 4213 O O . SER A 1 542 ? -14.142 -1.640 -28.474 1.00 91.00 542 SER A O 1
ATOM 4215 N N . GLU A 1 543 ? -15.639 -1.217 -30.107 1.00 86.19 543 GLU A N 1
ATOM 4216 C CA . GLU A 1 543 ? -15.184 0.160 -30.323 1.00 86.19 543 GLU A CA 1
ATOM 4217 C C . GLU A 1 543 ? -15.515 1.055 -29.119 1.00 86.19 543 GLU A C 1
ATOM 4219 O O . GLU A 1 543 ? -14.718 1.910 -28.760 1.00 86.19 543 GLU A O 1
ATOM 4224 N N . GLU A 1 544 ? -16.614 0.788 -28.407 1.00 84.75 544 GLU A N 1
ATOM 4225 C CA . GLU A 1 544 ? -16.992 1.510 -27.185 1.00 84.75 544 GLU A CA 1
ATOM 4226 C C . GLU A 1 544 ? -15.956 1.335 -26.055 1.00 84.75 544 GLU A C 1
ATOM 4228 O O . GLU A 1 544 ? -15.539 2.303 -25.417 1.00 84.75 544 GLU A O 1
ATOM 4233 N N . LEU A 1 545 ? -15.485 0.102 -25.823 1.00 89.50 545 LEU A N 1
ATOM 4234 C CA . LEU A 1 545 ? -14.419 -0.161 -24.847 1.00 89.50 545 LEU A CA 1
ATOM 4235 C C . LEU A 1 545 ? -13.077 0.441 -25.294 1.00 89.50 545 LEU A C 1
ATOM 4237 O O . LEU A 1 545 ? -12.310 0.910 -24.447 1.00 89.50 545 LEU A O 1
ATOM 4241 N N . ALA A 1 546 ? -12.800 0.432 -26.603 1.00 89.38 546 ALA A N 1
ATOM 4242 C CA . ALA A 1 546 ? -11.577 0.977 -27.187 1.00 89.38 546 ALA A CA 1
ATOM 4243 C C . ALA A 1 546 ? -11.518 2.506 -27.074 1.00 89.38 546 ALA A C 1
ATOM 4245 O O . ALA A 1 546 ? -10.464 3.042 -26.744 1.00 89.38 546 ALA A O 1
ATOM 4246 N N . GLU A 1 547 ? -12.646 3.199 -27.258 1.00 83.44 547 GLU A N 1
ATOM 4247 C CA . GLU A 1 547 ? -12.770 4.645 -27.046 1.00 83.44 547 GLU A CA 1
ATOM 4248 C C . GLU A 1 547 ? -12.380 5.021 -25.606 1.00 83.44 547 GLU A C 1
ATOM 4250 O O . GLU A 1 547 ? -11.512 5.873 -25.399 1.00 83.44 547 GLU A O 1
ATOM 4255 N N . GLY A 1 548 ? -12.927 4.323 -24.603 1.00 82.50 548 GLY A N 1
ATOM 4256 C CA . GLY A 1 548 ? -12.560 4.532 -23.198 1.00 82.50 548 GLY A CA 1
ATOM 4257 C C . GLY A 1 548 ? -11.092 4.202 -22.891 1.00 82.50 548 GLY A C 1
ATOM 4258 O O . GLY A 1 548 ? -10.424 4.948 -22.174 1.00 82.50 548 GLY A O 1
ATOM 4259 N N . ALA A 1 549 ? -10.564 3.109 -23.452 1.00 90.00 549 ALA A N 1
ATOM 4260 C CA . ALA A 1 549 ? -9.170 2.703 -23.261 1.00 90.00 549 ALA A CA 1
ATOM 4261 C C . ALA A 1 549 ? -8.188 3.702 -23.892 1.00 90.00 549 ALA A C 1
ATOM 4263 O O . ALA A 1 549 ? -7.163 4.032 -23.293 1.00 90.00 549 ALA A O 1
ATOM 4264 N N . GLN A 1 550 ? -8.512 4.217 -25.079 1.00 88.19 550 GLN A N 1
ATOM 4265 C CA . GLN A 1 550 ? -7.708 5.214 -25.774 1.00 88.19 550 GLN A CA 1
ATOM 4266 C C . GLN A 1 550 ? -7.749 6.566 -25.064 1.00 88.19 550 GLN A C 1
ATOM 4268 O O . GLN A 1 550 ? -6.705 7.198 -24.907 1.00 88.19 550 GLN A O 1
ATOM 4273 N N . ALA A 1 551 ? -8.920 6.993 -24.590 1.00 82.69 551 ALA A N 1
ATOM 4274 C CA . ALA A 1 551 ? -9.049 8.233 -23.834 1.00 82.69 551 ALA A CA 1
ATOM 4275 C C . ALA A 1 551 ? -8.212 8.203 -22.544 1.00 82.69 551 ALA A C 1
ATOM 4277 O O . ALA A 1 551 ? -7.547 9.188 -22.218 1.00 82.69 551 ALA A O 1
ATOM 4278 N N . TRP A 1 552 ? -8.156 7.047 -21.871 1.00 86.25 552 TRP A N 1
ATOM 4279 C CA . TRP A 1 552 ? -7.275 6.851 -20.722 1.00 86.25 552 TRP A CA 1
ATOM 4280 C C . TRP A 1 552 ? -5.793 6.802 -21.109 1.00 86.25 552 TRP A C 1
ATOM 4282 O O . TRP A 1 552 ? -4.975 7.452 -20.463 1.00 86.25 552 TRP A O 1
ATOM 4292 N N . ALA A 1 553 ? -5.429 6.108 -22.194 1.00 84.62 553 ALA A N 1
ATOM 4293 C CA . ALA A 1 553 ? -4.053 6.089 -22.697 1.00 84.62 553 ALA A CA 1
ATOM 4294 C C . ALA A 1 553 ? -3.540 7.506 -23.007 1.00 84.62 553 ALA A C 1
ATOM 4296 O O . ALA A 1 553 ? -2.413 7.838 -22.651 1.00 84.62 553 ALA A O 1
ATOM 4297 N N . ASN A 1 554 ? -4.390 8.377 -23.558 1.00 81.25 554 ASN A N 1
ATOM 4298 C CA . ASN A 1 554 ? -4.067 9.777 -23.865 1.00 81.25 554 ASN A CA 1
ATOM 4299 C C . ASN A 1 554 ? -3.713 10.632 -22.633 1.00 81.25 554 ASN A C 1
ATOM 4301 O O . ASN A 1 554 ? -3.236 11.755 -22.790 1.00 81.25 554 ASN A O 1
ATOM 4305 N N . GLN A 1 555 ? -3.936 10.123 -21.417 1.00 78.81 555 GLN A N 1
ATOM 4306 C CA . GLN A 1 555 ? -3.528 10.782 -20.173 1.00 78.81 555 GLN A CA 1
ATOM 4307 C C . GLN A 1 555 ? -2.076 10.467 -19.776 1.00 78.81 555 GLN A C 1
ATOM 4309 O O . GLN A 1 555 ? -1.567 11.048 -18.817 1.00 78.81 555 GLN A O 1
ATOM 4314 N N . CYS A 1 556 ? -1.417 9.550 -20.496 1.00 73.81 556 CYS A N 1
ATOM 4315 C CA . CYS A 1 556 ? -0.122 8.951 -20.161 1.00 73.81 556 CYS A CA 1
ATOM 4316 C C . CYS A 1 556 ? -0.060 8.426 -18.714 1.00 73.81 556 CYS A C 1
ATOM 4318 O O . CYS A 1 556 ? 0.826 8.807 -17.940 1.00 73.81 556 CYS A O 1
ATOM 4320 N N . PRO A 1 557 ? -1.011 7.566 -18.308 1.00 66.88 557 PRO A N 1
ATOM 4321 C CA . PRO A 1 557 ? -1.136 7.129 -16.928 1.00 66.88 557 PRO A CA 1
ATOM 4322 C C . PRO A 1 557 ? 0.020 6.189 -16.570 1.00 66.88 557 PRO A C 1
ATOM 4324 O O . PRO A 1 557 ? 0.033 5.014 -16.940 1.00 66.88 557 PRO A O 1
ATOM 4327 N N . PHE A 1 558 ? 1.011 6.686 -15.829 1.00 61.78 558 PHE A N 1
ATOM 4328 C CA . PHE A 1 558 ? 2.118 5.854 -15.359 1.00 61.78 558 PHE A CA 1
ATOM 4329 C C . PHE A 1 558 ? 1.607 4.834 -14.331 1.00 61.78 558 PHE A C 1
ATOM 4331 O O . PHE A 1 558 ? 1.401 5.175 -13.168 1.00 61.78 558 PHE A O 1
ATOM 4338 N N . LEU A 1 559 ? 1.396 3.586 -14.774 1.00 54.41 559 LEU A N 1
ATOM 4339 C CA . LEU A 1 559 ? 0.987 2.440 -13.946 1.00 54.41 559 LEU A CA 1
ATOM 4340 C C . LEU A 1 559 ? -0.303 2.652 -13.130 1.00 54.41 559 LEU A C 1
ATOM 4342 O O . LEU A 1 559 ? -0.466 2.072 -12.058 1.00 54.41 559 LEU A O 1
ATOM 4346 N N . ARG A 1 560 ? -1.229 3.483 -13.623 1.00 58.06 560 ARG A N 1
ATOM 4347 C CA . ARG A 1 560 ? -2.476 3.811 -12.918 1.00 58.06 560 ARG A CA 1
ATOM 4348 C C . ARG A 1 560 ? -3.709 3.480 -13.738 1.00 58.06 560 ARG A C 1
ATOM 4350 O O . ARG A 1 560 ? -3.804 3.815 -14.915 1.00 58.06 560 ARG A O 1
ATOM 4357 N N . HIS A 1 561 ? -4.676 2.893 -13.055 1.00 69.38 561 HIS A N 1
ATOM 4358 C CA . HIS A 1 561 ? -6.028 2.678 -13.538 1.00 69.38 561 HIS A CA 1
ATOM 4359 C C . HIS A 1 561 ? -6.881 3.926 -13.270 1.00 69.38 561 HIS A C 1
ATOM 4361 O O . HIS A 1 561 ? -6.801 4.513 -12.193 1.00 69.38 561 HIS A O 1
ATOM 4367 N N . ASP A 1 562 ? -7.729 4.317 -14.217 1.00 62.78 562 ASP A N 1
ATOM 4368 C CA . ASP A 1 562 ? -8.925 5.115 -13.929 1.00 62.78 562 ASP A CA 1
ATOM 4369 C C . ASP A 1 562 ? -9.912 4.328 -13.047 1.00 62.78 562 ASP A C 1
ATOM 4371 O O . ASP A 1 562 ? -9.837 3.102 -12.915 1.00 62.78 562 ASP A O 1
ATOM 4375 N N . THR A 1 563 ? -10.832 5.025 -12.385 1.00 61.75 563 THR A N 1
ATOM 4376 C CA . THR A 1 563 ? -11.797 4.378 -11.488 1.00 61.75 563 THR A CA 1
ATOM 4377 C C . THR A 1 563 ? -12.876 3.635 -12.282 1.00 61.75 563 THR A C 1
ATOM 4379 O O . THR A 1 563 ? -13.212 4.006 -13.408 1.00 61.75 563 THR A O 1
ATOM 4382 N N . TYR A 1 564 ? -13.502 2.620 -11.675 1.00 52.50 564 TYR A N 1
ATOM 4383 C CA . TYR A 1 564 ? -14.630 1.904 -12.293 1.00 52.50 564 TYR A CA 1
ATOM 4384 C C . TYR A 1 564 ? -15.785 2.836 -12.698 1.00 52.50 564 TYR A C 1
ATOM 4386 O O . TYR A 1 564 ? -16.438 2.603 -13.711 1.00 52.50 564 TYR A O 1
ATOM 4394 N N . THR A 1 565 ? -16.015 3.918 -11.944 1.00 57.81 565 THR A N 1
ATOM 4395 C CA . THR A 1 565 ? -17.044 4.922 -12.261 1.00 57.81 565 THR A CA 1
ATOM 4396 C C . THR A 1 565 ? -16.710 5.745 -13.498 1.00 57.81 565 THR A C 1
ATOM 4398 O O . THR A 1 565 ? -17.626 6.178 -14.197 1.00 57.81 565 THR A O 1
ATOM 4401 N N . ASN A 1 566 ? -15.419 5.962 -13.757 1.00 68.75 566 ASN A N 1
ATOM 4402 C CA . ASN A 1 566 ? -14.938 6.808 -14.845 1.00 68.75 566 ASN A CA 1
ATOM 4403 C C . ASN A 1 566 ? -14.731 6.009 -16.139 1.00 68.75 566 ASN A C 1
ATOM 4405 O O . ASN A 1 566 ? -14.749 6.602 -17.211 1.00 68.75 566 ASN A O 1
ATOM 4409 N N . ARG A 1 567 ? -14.604 4.677 -16.042 1.00 77.19 567 ARG A N 1
ATOM 4410 C CA . ARG A 1 567 ? -14.391 3.756 -17.171 1.00 77.19 567 ARG A CA 1
ATOM 4411 C C . ARG A 1 567 ? -15.647 3.000 -17.623 1.00 77.19 567 ARG A C 1
ATOM 4413 O O . ARG A 1 567 ? -15.568 2.126 -18.485 1.00 77.19 567 ARG A O 1
ATOM 4420 N N . LYS A 1 568 ? -16.802 3.259 -17.008 1.00 75.44 568 LYS A N 1
ATOM 4421 C CA . LYS A 1 568 ? -18.063 2.616 -17.401 1.00 75.44 568 LYS A CA 1
ATOM 4422 C C . LYS A 1 568 ? -18.436 2.982 -18.841 1.00 75.44 568 LYS A C 1
ATOM 4424 O O . LYS A 1 568 ? -18.008 3.997 -19.375 1.00 75.44 568 LYS A O 1
ATOM 4429 N N . THR A 1 569 ? -19.264 2.159 -19.461 1.00 73.38 569 THR A N 1
ATOM 4430 C CA . THR A 1 569 ? -19.751 2.377 -20.828 1.00 73.38 569 THR A CA 1
ATOM 4431 C C . THR A 1 569 ? -21.280 2.293 -20.861 1.00 73.38 569 THR A C 1
ATOM 4433 O O . THR A 1 569 ? -21.889 1.894 -19.863 1.00 73.38 569 THR A O 1
ATOM 4436 N N . CYS A 1 570 ? -21.924 2.675 -21.968 1.00 74.44 570 CYS A N 1
ATOM 4437 C CA . CYS A 1 570 ? -23.363 2.471 -22.153 1.00 74.44 570 CYS A CA 1
ATOM 4438 C C . CYS A 1 570 ? -23.722 0.979 -22.084 1.00 74.44 570 CYS A C 1
ATOM 4440 O O . CYS A 1 570 ? -24.759 0.626 -21.520 1.00 74.44 570 CYS A O 1
ATOM 4442 N N . THR A 1 571 ? -22.867 0.106 -22.629 1.00 72.38 571 THR A N 1
ATOM 4443 C CA . THR A 1 571 ? -23.102 -1.348 -22.642 1.00 72.38 571 THR A CA 1
ATOM 4444 C C . THR A 1 571 ? -22.679 -2.032 -21.339 1.00 72.38 571 THR A C 1
ATOM 4446 O O . THR A 1 571 ? -23.349 -2.960 -20.879 1.00 72.38 571 THR A O 1
ATOM 4449 N N . PHE A 1 572 ? -21.583 -1.590 -20.715 1.00 73.50 572 PHE A N 1
ATOM 4450 C CA . PHE A 1 572 ? -20.990 -2.243 -19.544 1.00 73.50 572 PHE A CA 1
ATOM 4451 C C . PHE A 1 572 ? -20.880 -1.289 -18.343 1.00 73.50 572 PHE A C 1
ATOM 4453 O O . PHE A 1 572 ? -20.036 -0.388 -18.354 1.00 73.50 572 PHE A O 1
ATOM 4460 N N . PRO A 1 573 ? -21.658 -1.510 -17.262 1.00 60.59 573 PRO A N 1
ATOM 4461 C CA . PRO A 1 573 ? -21.596 -0.680 -16.057 1.00 60.59 573 PRO A CA 1
ATOM 4462 C C . PRO A 1 573 ? -20.328 -0.914 -15.220 1.00 60.59 573 PRO A C 1
ATOM 4464 O O . PRO A 1 573 ? -19.957 -0.053 -14.428 1.00 60.59 573 PRO A O 1
ATOM 4467 N N . VAL A 1 574 ? -19.662 -2.062 -15.396 1.00 60.34 574 VAL A N 1
ATOM 4468 C CA . VAL A 1 574 ? -18.382 -2.400 -14.759 1.00 60.34 574 VAL A CA 1
ATOM 4469 C C . VAL A 1 574 ? -17.434 -2.932 -15.830 1.00 60.34 574 VAL A C 1
ATOM 4471 O O . VAL A 1 574 ? -17.752 -3.909 -16.516 1.00 60.34 574 VAL A O 1
ATOM 4474 N N . VAL A 1 575 ? -16.277 -2.282 -15.967 1.00 76.12 575 VAL A N 1
ATOM 4475 C CA . VAL A 1 575 ? -15.288 -2.532 -17.026 1.00 76.12 575 VAL A CA 1
ATOM 4476 C C . VAL A 1 575 ? -13.929 -2.856 -16.408 1.00 76.12 575 VAL A C 1
ATOM 4478 O O . VAL A 1 575 ? -13.381 -2.066 -15.635 1.00 76.12 575 VAL A O 1
ATOM 4481 N N . GLY A 1 576 ? -13.381 -4.022 -16.752 1.00 81.69 576 GLY A N 1
ATOM 4482 C CA . GLY A 1 576 ? -12.036 -4.431 -16.340 1.00 81.69 576 GLY A CA 1
ATOM 4483 C C . GLY A 1 576 ? -10.964 -3.722 -17.164 1.00 81.69 576 GLY A C 1
ATOM 4484 O O . GLY A 1 576 ? -11.270 -3.224 -18.246 1.00 81.69 576 GLY A O 1
ATOM 4485 N N . GLN A 1 577 ? -9.715 -3.671 -16.691 1.00 91.50 577 GLN A N 1
ATOM 4486 C CA . GLN A 1 577 ? -8.615 -3.073 -17.456 1.00 91.50 577 GLN A CA 1
ATOM 4487 C C . GLN A 1 577 ? -7.266 -3.718 -17.158 1.00 91.50 577 GLN A C 1
ATOM 4489 O O . GLN A 1 577 ? -6.935 -3.940 -15.999 1.00 91.50 577 GLN A O 1
ATOM 4494 N N . ASN A 1 578 ? -6.458 -3.891 -18.203 1.00 93.00 578 ASN A N 1
ATOM 4495 C CA . ASN A 1 578 ? -5.036 -4.202 -18.099 1.00 93.00 578 ASN A CA 1
ATOM 4496 C C . ASN A 1 578 ? -4.211 -3.066 -18.719 1.00 93.00 578 ASN A C 1
ATOM 4498 O O . ASN A 1 578 ? -4.602 -2.513 -19.750 1.00 93.00 578 ASN A O 1
ATOM 4502 N N . ILE A 1 579 ? -3.066 -2.737 -18.110 1.00 88.88 579 ILE A N 1
ATOM 4503 C CA . ILE A 1 579 ? -2.130 -1.715 -18.606 1.00 88.88 579 ILE A CA 1
ATOM 4504 C C . ILE A 1 579 ? -0.728 -2.318 -18.757 1.00 88.88 579 ILE A C 1
ATOM 4506 O O . ILE A 1 579 ? -0.282 -3.120 -17.936 1.00 88.88 579 ILE A O 1
ATOM 4510 N N . TYR A 1 580 ? -0.016 -1.936 -19.815 1.00 86.50 580 TYR A N 1
ATOM 4511 C CA . TYR A 1 580 ? 1.381 -2.291 -20.050 1.00 86.50 580 TYR A CA 1
ATOM 4512 C C . TYR A 1 580 ? 2.175 -1.063 -20.505 1.00 86.50 580 TYR A C 1
ATOM 4514 O O . TYR A 1 580 ? 1.662 -0.214 -21.229 1.00 86.50 580 TYR A O 1
ATOM 4522 N N . TYR A 1 581 ? 3.438 -0.973 -20.084 1.00 79.00 581 TYR A N 1
ATOM 4523 C CA . TYR A 1 581 ? 4.329 0.146 -20.388 1.00 79.00 581 TYR A CA 1
ATOM 4524 C C . TYR A 1 581 ? 5.718 -0.353 -20.812 1.00 79.00 581 TYR A C 1
ATOM 4526 O O . TYR A 1 581 ? 6.203 -1.379 -20.320 1.00 79.00 581 TYR A O 1
ATOM 4534 N N . THR A 1 582 ? 6.381 0.369 -21.717 1.00 76.25 582 THR A N 1
ATOM 4535 C CA . THR A 1 582 ? 7.751 0.057 -22.154 1.00 76.25 582 THR A CA 1
ATOM 4536 C C . THR A 1 582 ? 8.541 1.311 -22.539 1.00 76.25 582 THR A C 1
ATOM 4538 O O . THR A 1 582 ? 7.975 2.275 -23.049 1.00 76.25 582 THR A O 1
ATOM 4541 N N . TRP A 1 583 ? 9.857 1.272 -22.298 1.00 72.94 583 TRP A N 1
ATOM 4542 C CA . TRP A 1 583 ? 10.825 2.349 -22.552 1.00 72.94 583 TRP A CA 1
ATOM 4543 C C . TRP A 1 583 ? 11.859 1.848 -23.561 1.00 72.94 583 TRP A C 1
ATOM 4545 O O . TRP A 1 583 ? 13.002 1.549 -23.219 1.00 72.94 583 TRP A O 1
ATOM 4555 N N . SER A 1 584 ? 11.418 1.617 -24.796 1.00 63.53 584 SER A N 1
ATOM 4556 C CA . SER A 1 584 ? 12.251 1.026 -25.840 1.00 63.53 584 SER A CA 1
ATOM 4557 C C . SER A 1 584 ? 12.264 1.927 -27.060 1.00 63.53 584 SER A C 1
ATOM 4559 O O . SER A 1 584 ? 11.219 2.172 -27.649 1.00 63.53 584 SER A O 1
ATOM 4561 N N . ASN A 1 585 ? 13.462 2.311 -27.501 1.00 61.12 585 ASN A N 1
ATOM 4562 C CA . ASN A 1 585 ? 13.671 3.040 -28.757 1.00 61.12 585 ASN A CA 1
ATOM 4563 C C . ASN A 1 585 ? 13.431 2.165 -30.008 1.00 61.12 585 ASN A C 1
ATOM 4565 O O . ASN A 1 585 ? 13.747 2.578 -31.119 1.00 61.12 585 ASN A O 1
ATOM 4569 N N . ASN A 1 586 ? 12.916 0.940 -29.845 1.00 57.50 586 ASN A N 1
ATOM 4570 C CA . ASN A 1 586 ? 12.561 0.075 -30.962 1.00 57.50 586 ASN A CA 1
ATOM 4571 C C . ASN A 1 586 ? 11.206 0.519 -31.554 1.00 57.50 586 ASN A C 1
ATOM 4573 O O . ASN A 1 586 ? 10.211 0.541 -30.823 1.00 57.50 586 ASN A O 1
ATOM 4577 N N . PRO A 1 587 ? 11.123 0.823 -32.860 1.00 49.28 587 PRO A N 1
ATOM 4578 C CA . PRO A 1 587 ? 9.897 1.306 -33.496 1.00 49.28 587 PRO A CA 1
ATOM 4579 C C . PRO A 1 587 ? 8.780 0.252 -33.640 1.00 49.28 587 PRO A C 1
ATOM 4581 O O . PRO A 1 587 ? 7.632 0.632 -33.867 1.00 49.28 587 PRO A O 1
ATOM 4584 N N . ALA A 1 588 ? 9.051 -1.049 -33.466 1.00 55.84 588 ALA A N 1
ATOM 4585 C CA . ALA A 1 588 ? 8.043 -2.103 -33.644 1.00 55.84 588 ALA A CA 1
ATOM 4586 C C . ALA A 1 588 ? 6.883 -2.035 -32.620 1.00 55.84 588 ALA A C 1
ATOM 4588 O O . ALA A 1 588 ? 7.077 -1.636 -31.462 1.00 55.84 588 ALA A O 1
ATOM 4589 N N . SER A 1 589 ? 5.677 -2.436 -33.055 1.00 59.53 589 SER A N 1
ATOM 4590 C CA . SER A 1 589 ? 4.514 -2.660 -32.178 1.00 59.53 589 SER A CA 1
ATOM 4591 C C . SER A 1 589 ? 4.834 -3.768 -31.168 1.00 59.53 589 SER A C 1
ATOM 4593 O O . SER A 1 589 ? 5.508 -4.740 -31.508 1.00 59.53 589 SER A O 1
ATOM 4595 N N . VAL A 1 590 ? 4.428 -3.590 -29.906 1.00 71.19 590 VAL A N 1
ATOM 4596 C CA . VAL A 1 590 ? 4.848 -4.448 -28.779 1.00 71.19 590 VAL A CA 1
ATOM 4597 C C . VAL A 1 590 ? 3.671 -5.133 -28.071 1.00 71.19 590 VAL A C 1
ATOM 4599 O O . VAL A 1 590 ? 3.832 -5.608 -26.944 1.00 71.19 590 VAL A O 1
ATOM 4602 N N . TRP A 1 591 ? 2.503 -5.203 -28.725 1.00 83.19 591 TRP A N 1
ATOM 4603 C CA . TRP A 1 591 ? 1.287 -5.819 -28.183 1.00 83.19 591 TRP A CA 1
ATOM 4604 C C . TRP A 1 591 ? 1.520 -7.255 -27.718 1.00 83.19 591 TRP A C 1
ATOM 4606 O O . TRP A 1 591 ? 1.276 -7.531 -26.547 1.00 83.19 591 TRP A O 1
ATOM 4616 N N . SER A 1 592 ? 2.090 -8.120 -28.561 1.00 79.62 592 SER A N 1
ATOM 4617 C CA . SER A 1 592 ? 2.532 -9.476 -28.190 1.00 79.62 592 SER A CA 1
ATOM 4618 C C . SER A 1 592 ? 3.270 -9.532 -26.849 1.00 79.62 592 SER A C 1
ATOM 4620 O O . SER A 1 592 ? 2.866 -10.263 -25.953 1.00 79.62 592 SER A O 1
ATOM 4622 N N . ARG A 1 593 ? 4.286 -8.688 -26.632 1.00 82.25 593 ARG A N 1
ATOM 4623 C CA . ARG A 1 593 ? 5.047 -8.666 -25.369 1.00 82.25 593 ARG A CA 1
ATOM 4624 C C . ARG A 1 593 ? 4.202 -8.238 -24.167 1.00 82.25 593 ARG A C 1
ATOM 4626 O O . ARG A 1 593 ? 4.397 -8.763 -23.071 1.00 82.25 593 ARG A O 1
ATOM 4633 N N . GLY A 1 594 ? 3.315 -7.261 -24.348 1.00 83.88 594 GLY A N 1
ATOM 4634 C CA . GLY A 1 594 ? 2.404 -6.804 -23.296 1.00 83.88 594 GLY A CA 1
ATOM 4635 C C . GLY A 1 594 ? 1.393 -7.883 -22.911 1.00 83.88 594 GLY A C 1
ATOM 4636 O O . GLY A 1 594 ? 1.259 -8.210 -21.733 1.00 83.88 594 GLY A O 1
ATOM 4637 N N . ILE A 1 595 ? 0.761 -8.489 -23.916 1.00 91.44 595 ILE A N 1
ATOM 4638 C CA . ILE A 1 595 ? -0.226 -9.566 -23.779 1.00 91.44 595 ILE A CA 1
ATOM 4639 C C . ILE A 1 595 ? 0.419 -10.811 -23.161 1.00 91.44 595 ILE A C 1
ATOM 4641 O O . ILE A 1 595 ? -0.131 -11.379 -22.220 1.00 91.44 595 ILE A O 1
ATOM 4645 N N . ASP A 1 596 ? 1.621 -11.188 -23.601 1.00 88.38 596 ASP A N 1
ATOM 4646 C CA . ASP A 1 596 ? 2.392 -12.285 -23.014 1.00 88.38 596 ASP A CA 1
ATOM 4647 C C . ASP A 1 596 ? 2.703 -12.018 -21.546 1.00 88.38 596 ASP A C 1
ATOM 4649 O O . ASP A 1 596 ? 2.604 -12.915 -20.713 1.00 88.38 596 ASP A O 1
ATOM 4653 N N . ARG A 1 597 ? 3.075 -10.783 -21.194 1.00 84.25 597 ARG A N 1
ATOM 4654 C CA . ARG A 1 597 ? 3.381 -10.425 -19.807 1.00 84.25 597 ARG A CA 1
ATOM 4655 C C . ARG A 1 597 ? 2.150 -10.525 -18.914 1.00 84.25 597 ARG A C 1
ATOM 4657 O O . ARG A 1 597 ? 2.275 -11.063 -17.818 1.00 84.25 597 ARG A O 1
ATOM 4664 N N . TRP A 1 598 ? 0.998 -10.050 -19.388 1.00 91.88 598 TRP A N 1
ATOM 4665 C CA . TRP A 1 598 ? -0.278 -10.217 -18.694 1.00 91.88 598 TRP A CA 1
ATOM 4666 C C . TRP A 1 598 ? -0.636 -11.700 -18.545 1.00 91.88 598 TRP A C 1
ATOM 4668 O O . TRP A 1 598 ? -0.960 -12.142 -17.449 1.00 91.88 598 TRP A O 1
ATOM 4678 N N . TYR A 1 599 ? -0.500 -12.497 -19.607 1.00 93.50 599 TYR A N 1
ATOM 4679 C CA . TYR A 1 599 ? -0.837 -13.920 -19.578 1.00 93.50 599 TYR A CA 1
ATOM 4680 C C . TYR A 1 599 ? 0.114 -14.754 -18.706 1.00 93.50 599 TYR A C 1
ATOM 4682 O O . TYR A 1 599 ? -0.313 -15.678 -18.017 1.00 93.50 599 TYR A O 1
ATOM 4690 N N . ASN A 1 600 ? 1.411 -14.439 -18.702 1.00 91.00 600 ASN A N 1
ATOM 4691 C CA . ASN A 1 600 ? 2.444 -15.213 -18.006 1.00 91.00 600 ASN A CA 1
ATOM 4692 C C . ASN A 1 600 ? 2.302 -15.207 -16.477 1.00 91.00 600 ASN A C 1
ATOM 4694 O O . ASN A 1 600 ? 2.894 -16.067 -15.812 1.00 91.00 600 ASN A O 1
ATOM 4698 N N . GLU A 1 601 ? 1.475 -14.314 -15.927 1.00 90.12 601 GLU A N 1
ATOM 4699 C CA . GLU A 1 601 ? 1.032 -14.374 -14.534 1.00 90.12 601 GLU A CA 1
ATOM 4700 C C . GLU A 1 601 ? 0.340 -15.701 -14.183 1.00 90.12 601 GLU A C 1
ATOM 4702 O O . GLU A 1 601 ? 0.361 -16.096 -13.019 1.00 90.12 601 GLU A O 1
ATOM 4707 N N . VAL A 1 602 ? -0.151 -16.461 -15.176 1.00 89.50 602 VAL A N 1
ATOM 4708 C CA . VAL A 1 602 ? -0.647 -17.835 -14.996 1.00 89.50 602 VAL A CA 1
ATOM 4709 C C . VAL A 1 602 ? 0.316 -18.732 -14.226 1.00 89.50 602 VAL A C 1
ATOM 4711 O O . VAL A 1 602 ? -0.114 -19.640 -13.528 1.00 89.50 602 VAL A O 1
ATOM 4714 N N . SER A 1 603 ? 1.621 -18.462 -14.296 1.00 85.62 603 SER A N 1
ATOM 4715 C CA . SER A 1 603 ? 2.644 -19.234 -13.582 1.00 85.62 603 SER A CA 1
ATOM 4716 C C . SER A 1 603 ? 2.519 -19.125 -12.059 1.00 85.62 603 SER A C 1
ATOM 4718 O O . SER A 1 603 ? 2.973 -20.014 -11.350 1.00 85.62 603 SER A O 1
ATOM 4720 N N . LYS A 1 604 ? 1.888 -18.052 -11.572 1.00 79.25 604 LYS A N 1
ATOM 4721 C CA . LYS A 1 604 ? 1.584 -17.794 -10.161 1.00 79.25 604 LYS A CA 1
ATOM 4722 C C . LYS A 1 604 ? 0.131 -18.142 -9.814 1.00 79.25 604 LYS A C 1
ATOM 4724 O O . LYS A 1 604 ? -0.250 -18.067 -8.661 1.00 79.25 604 LYS A O 1
ATOM 4729 N N . MET A 1 605 ? -0.706 -18.487 -10.797 1.00 78.69 605 MET A N 1
ATOM 4730 C CA . MET A 1 605 ? -2.148 -18.641 -10.608 1.00 78.69 605 MET A CA 1
ATOM 4731 C C . MET A 1 605 ? -2.487 -19.890 -9.783 1.00 78.69 605 MET A C 1
ATOM 4733 O O . MET A 1 605 ? -2.350 -21.007 -10.307 1.00 78.69 605 MET A O 1
ATOM 4737 N N . PRO A 1 606 ? -3.027 -19.754 -8.557 1.00 78.38 606 PRO A N 1
ATOM 4738 C CA . PRO A 1 606 ? -3.372 -20.915 -7.768 1.00 78.38 606 PRO A CA 1
ATOM 4739 C C . PRO A 1 606 ? -4.587 -21.641 -8.336 1.00 78.38 606 PRO A C 1
ATOM 4741 O O . PRO A 1 606 ? -5.618 -21.022 -8.597 1.00 78.38 606 PRO A O 1
ATOM 4744 N N . LYS A 1 607 ? -4.527 -22.970 -8.475 1.00 72.50 607 LYS A N 1
ATOM 4745 C CA . LYS A 1 607 ? -5.652 -23.762 -9.029 1.00 72.50 607 LYS A CA 1
ATOM 4746 C C . LYS A 1 607 ? -6.966 -23.560 -8.281 1.00 72.50 607 LYS A C 1
ATOM 4748 O O . LYS A 1 607 ? -8.036 -23.633 -8.878 1.00 72.50 607 LYS A O 1
ATOM 4753 N N . LEU A 1 608 ? -6.875 -23.323 -6.974 1.00 68.75 608 LEU A N 1
ATOM 4754 C CA . LEU A 1 608 ? -8.024 -23.077 -6.106 1.00 68.75 608 LEU A CA 1
ATOM 4755 C C . LEU A 1 608 ? -8.721 -21.749 -6.430 1.00 68.75 608 LEU A C 1
ATOM 4757 O O . LEU A 1 608 ? -9.938 -21.660 -6.292 1.00 68.75 608 LEU A O 1
ATOM 4761 N N . LEU A 1 609 ? -7.986 -20.749 -6.930 1.00 70.94 609 LEU A N 1
ATOM 4762 C CA . LEU A 1 609 ? -8.563 -19.451 -7.286 1.00 70.94 609 LEU A CA 1
ATOM 4763 C C . LEU A 1 609 ? -9.351 -19.484 -8.606 1.00 70.94 609 LEU A C 1
ATOM 4765 O O . LEU A 1 609 ? -10.125 -18.570 -8.872 1.00 70.94 609 LEU A O 1
ATOM 4769 N N . VAL A 1 610 ? -9.235 -20.553 -9.408 1.00 75.81 610 VAL A N 1
ATOM 4770 C CA . VAL A 1 610 ? -10.099 -20.767 -10.590 1.00 75.81 610 VAL A CA 1
ATOM 4771 C C . VAL A 1 610 ? -11.568 -20.844 -10.184 1.00 75.81 610 VAL A C 1
ATOM 4773 O O . VAL A 1 610 ? -12.432 -20.289 -10.860 1.00 75.81 610 VAL A O 1
ATOM 4776 N N . ASP A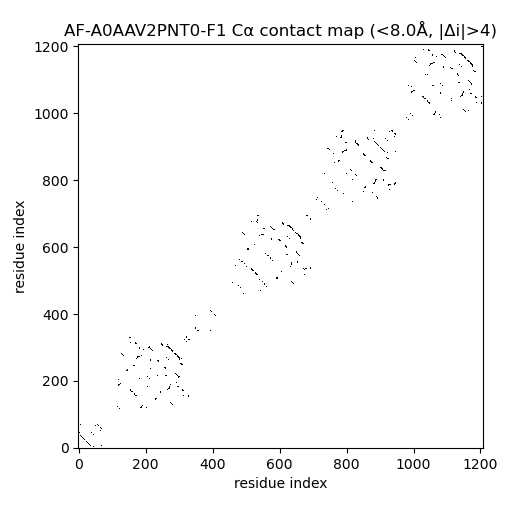 1 611 ? -11.849 -21.500 -9.059 1.00 65.00 611 ASP A N 1
ATOM 4777 C CA . ASP A 1 611 ? -13.194 -21.631 -8.511 1.00 65.00 611 ASP A CA 1
ATOM 4778 C C . ASP A 1 611 ? -13.657 -20.350 -7.793 1.00 65.00 611 ASP A C 1
ATOM 4780 O O . ASP A 1 611 ? -14.843 -20.014 -7.762 1.00 65.00 611 ASP A O 1
ATOM 4784 N N . PHE A 1 612 ? -12.741 -19.613 -7.194 1.00 57.44 612 PHE A N 1
ATOM 4785 C CA . PHE A 1 612 ? -13.085 -18.471 -6.368 1.00 57.44 612 PHE A CA 1
ATOM 4786 C C . PHE A 1 612 ? -11.943 -17.473 -6.460 1.00 57.44 612 PHE A C 1
ATOM 4788 O O . PHE A 1 612 ? -10.925 -17.628 -5.792 1.00 57.44 612 PHE A O 1
ATOM 4795 N N . TYR A 1 613 ? -12.096 -16.476 -7.324 1.00 62.72 613 TYR A N 1
ATOM 4796 C CA . TYR A 1 613 ? -11.136 -15.395 -7.442 1.00 62.72 613 TYR A CA 1
ATOM 4797 C C . TYR A 1 613 ? -11.068 -14.655 -6.108 1.00 62.72 613 TYR A C 1
ATOM 4799 O O . TYR A 1 613 ? -12.090 -14.233 -5.582 1.00 62.72 613 TYR A O 1
ATOM 4807 N N . ALA A 1 614 ? -9.881 -14.496 -5.547 1.00 45.41 614 ALA A N 1
ATOM 4808 C CA . ALA A 1 614 ? -9.659 -13.714 -4.343 1.00 45.41 614 ALA A CA 1
ATOM 4809 C C . ALA A 1 614 ? -8.491 -12.778 -4.607 1.00 45.41 614 ALA A C 1
ATOM 4811 O O . ALA A 1 614 ? -7.581 -13.128 -5.365 1.00 45.41 614 ALA A O 1
ATOM 4812 N N . GLU A 1 615 ? -8.517 -11.606 -3.981 1.00 46.12 615 GLU A N 1
ATOM 4813 C CA . GLU A 1 615 ? -7.363 -10.725 -3.998 1.00 46.12 615 GLU A CA 1
ATOM 4814 C C . GLU A 1 615 ? -6.214 -11.456 -3.311 1.00 46.12 615 GLU A C 1
ATOM 4816 O O . GLU A 1 615 ? -6.324 -11.925 -2.176 1.00 46.12 615 GLU A O 1
ATOM 4821 N N . ASN A 1 616 ? -5.130 -11.658 -4.048 1.00 40.38 616 ASN A N 1
ATOM 4822 C CA . ASN A 1 616 ? -3.950 -12.326 -3.545 1.00 40.38 616 ASN A CA 1
ATOM 4823 C C . ASN A 1 616 ? -2.765 -11.362 -3.629 1.00 40.38 616 ASN A C 1
ATOM 4825 O O . ASN A 1 616 ? -2.702 -10.460 -4.458 1.00 40.38 616 ASN A O 1
ATOM 4829 N N . LYS A 1 617 ? -1.770 -11.573 -2.768 1.00 37.34 617 LYS A N 1
ATOM 4830 C CA . LYS A 1 617 ? -0.549 -10.749 -2.724 1.00 37.34 617 LYS A CA 1
ATOM 4831 C C . LYS A 1 617 ? 0.394 -11.008 -3.915 1.00 37.34 617 LYS A C 1
ATOM 4833 O O . LYS A 1 617 ? 1.551 -10.599 -3.893 1.00 37.34 617 LYS A O 1
ATOM 4838 N N . GLN A 1 618 ? -0.073 -11.727 -4.937 1.00 44.78 618 GLN A N 1
ATOM 4839 C CA . GLN A 1 618 ? 0.652 -12.046 -6.162 1.00 44.78 618 GLN A CA 1
ATOM 4840 C C . GLN A 1 618 ? 0.002 -11.285 -7.325 1.00 44.78 618 GLN A C 1
ATOM 4842 O O . GLN A 1 618 ? -1.212 -11.211 -7.427 1.00 44.78 618 GLN A O 1
ATOM 4847 N N . THR A 1 619 ? 0.783 -10.741 -8.255 1.00 65.62 619 THR A N 1
ATOM 4848 C CA . THR A 1 619 ? 0.221 -10.117 -9.462 1.00 65.62 619 THR A CA 1
ATOM 4849 C C . THR A 1 619 ? -0.341 -11.188 -10.411 1.00 65.62 619 THR A C 1
ATOM 4851 O O . THR A 1 619 ? 0.414 -11.734 -11.214 1.00 65.62 619 THR A O 1
ATOM 4854 N N . ILE A 1 620 ? -1.629 -11.542 -10.262 1.00 77.31 620 ILE A N 1
ATOM 4855 C CA . ILE A 1 620 ? -2.379 -12.450 -11.168 1.00 77.31 620 ILE A CA 1
ATOM 4856 C C . ILE A 1 620 ? -3.541 -11.775 -11.907 1.00 77.31 620 ILE A C 1
ATOM 4858 O O . ILE A 1 620 ? -4.147 -12.387 -12.787 1.00 77.31 620 ILE A O 1
ATOM 4862 N N . GLY A 1 621 ? -3.871 -10.536 -11.527 1.00 76.69 621 GLY A N 1
ATOM 4863 C CA . GLY A 1 621 ? -5.064 -9.828 -11.987 1.00 76.69 621 GLY A CA 1
ATOM 4864 C C . GLY A 1 621 ? -5.111 -9.610 -13.500 1.00 76.69 621 GLY A C 1
ATOM 4865 O O . GLY A 1 621 ? -6.194 -9.611 -14.086 1.00 76.69 621 GLY A O 1
ATOM 4866 N N . HIS A 1 622 ? -3.964 -9.469 -14.169 1.00 88.88 622 HIS A N 1
ATOM 4867 C CA . HIS A 1 622 ? -3.963 -9.282 -15.615 1.00 88.88 622 HIS A CA 1
ATOM 4868 C C . HIS A 1 622 ? -4.316 -10.589 -16.328 1.00 88.88 622 HIS A C 1
ATOM 4870 O O . HIS A 1 622 ? -5.169 -10.582 -17.220 1.00 88.88 622 HIS A O 1
ATOM 4876 N N . TYR A 1 623 ? -3.721 -11.711 -15.904 1.00 94.44 623 TYR A N 1
ATOM 4877 C CA . TYR A 1 623 ? -4.044 -13.035 -16.443 1.00 94.44 623 TYR A CA 1
ATOM 4878 C C . TYR A 1 623 ? -5.510 -13.392 -16.207 1.00 94.44 623 TYR A C 1
ATOM 4880 O O . TYR A 1 623 ? -6.211 -13.777 -17.146 1.00 94.44 623 TYR A O 1
ATOM 4888 N N . THR A 1 624 ? -5.995 -13.248 -14.972 1.00 91.62 624 THR A N 1
ATOM 4889 C CA . THR A 1 624 ? -7.361 -13.650 -14.617 1.00 91.62 624 THR A CA 1
ATOM 4890 C C . THR A 1 624 ? -8.403 -12.858 -15.396 1.00 91.62 624 THR A C 1
ATOM 4892 O O . THR A 1 624 ? -9.394 -13.445 -15.822 1.00 91.62 624 THR A O 1
ATOM 4895 N N . GLN A 1 625 ? -8.153 -11.580 -15.693 1.00 93.88 625 GLN A N 1
ATOM 4896 C CA . GLN A 1 625 ? -9.018 -10.788 -16.567 1.00 93.88 625 GLN A CA 1
ATOM 4897 C C . GLN A 1 625 ? -9.001 -11.296 -18.018 1.00 93.88 625 GLN A C 1
ATOM 4899 O O . GLN A 1 625 ? -10.059 -11.398 -18.642 1.00 93.88 625 GLN A O 1
ATOM 4904 N N . MET A 1 626 ? -7.832 -11.644 -18.565 1.00 96.19 626 MET A N 1
ATOM 4905 C CA . MET A 1 626 ? -7.720 -12.140 -19.945 1.00 96.19 626 MET A CA 1
ATOM 4906 C C . MET A 1 626 ? -8.494 -13.441 -20.172 1.00 96.19 626 MET A C 1
ATOM 4908 O O . MET A 1 626 ? -9.074 -13.644 -21.240 1.00 96.19 626 MET A O 1
ATOM 4912 N N . ILE A 1 627 ? -8.507 -14.328 -19.177 1.00 96.06 627 ILE A N 1
ATOM 4913 C CA . ILE A 1 627 ? -9.117 -15.663 -19.263 1.00 96.06 627 ILE A CA 1
ATOM 4914 C C . ILE A 1 627 ? -10.487 -15.762 -18.580 1.00 96.06 627 ILE A C 1
ATOM 4916 O O . ILE A 1 627 ? -11.068 -16.844 -18.524 1.00 96.06 627 ILE A O 1
ATOM 4920 N N . TRP A 1 628 ? -11.024 -14.640 -18.094 1.00 94.19 628 TRP A N 1
ATOM 4921 C CA . TRP A 1 628 ? -12.322 -14.594 -17.429 1.00 94.19 628 TRP A CA 1
ATOM 4922 C C . TRP A 1 628 ? -13.436 -15.056 -18.374 1.00 94.19 628 TRP A C 1
ATOM 4924 O O . TRP A 1 628 ? -13.623 -14.485 -19.453 1.00 94.19 628 TRP A O 1
ATOM 4934 N N . ALA A 1 629 ? -14.169 -16.102 -17.997 1.00 89.88 629 ALA A N 1
ATOM 4935 C CA . ALA A 1 629 ? -15.124 -16.776 -18.870 1.00 89.88 629 ALA A CA 1
ATOM 4936 C C . ALA A 1 629 ? -16.264 -15.859 -19.318 1.00 89.88 629 ALA A C 1
ATOM 4938 O O . ALA A 1 629 ? -16.665 -15.909 -20.479 1.00 89.88 629 ALA A O 1
ATOM 4939 N N . ASP A 1 630 ? -16.746 -14.997 -18.417 1.00 85.94 630 ASP A N 1
ATOM 4940 C CA . ASP A 1 630 ? -17.886 -14.122 -18.690 1.00 85.94 630 ASP A CA 1
ATOM 4941 C C . ASP A 1 630 ? -17.554 -12.892 -19.527 1.00 85.94 630 ASP A C 1
ATOM 4943 O O . ASP A 1 630 ? -18.460 -12.345 -20.162 1.00 85.94 630 ASP A O 1
ATOM 4947 N N . THR A 1 631 ? -16.283 -12.489 -19.573 1.00 92.44 631 THR A N 1
ATOM 4948 C CA . THR A 1 631 ? -15.832 -11.397 -20.432 1.00 92.44 631 THR A CA 1
ATOM 4949 C C . THR A 1 631 ? -16.015 -11.810 -21.889 1.00 92.44 631 THR A C 1
ATOM 4951 O O . THR A 1 631 ? -15.521 -12.856 -22.312 1.00 92.44 631 THR A O 1
ATOM 4954 N N . ALA A 1 632 ? -16.750 -10.989 -22.638 1.00 87.75 632 ALA A N 1
ATOM 4955 C CA . ALA A 1 632 ? -17.154 -11.270 -24.014 1.00 87.75 632 ALA A CA 1
ATOM 4956 C C . ALA A 1 632 ? -16.564 -10.269 -25.013 1.00 87.75 632 ALA A C 1
ATOM 4958 O O . ALA A 1 632 ? -16.401 -10.594 -26.186 1.00 87.75 632 ALA A O 1
ATOM 4959 N N . GLN A 1 633 ? -16.241 -9.056 -24.561 1.00 92.50 633 GLN A N 1
ATOM 4960 C CA . GLN A 1 633 ? -15.742 -7.985 -25.409 1.00 92.50 633 GLN A CA 1
ATOM 4961 C C . GLN A 1 633 ? -14.450 -7.380 -24.865 1.00 92.50 633 GLN A C 1
ATOM 4963 O O . GLN A 1 633 ? -14.253 -7.281 -23.651 1.00 92.50 633 GLN A O 1
ATOM 4968 N N . ILE A 1 634 ? -13.586 -6.950 -25.781 1.00 96.06 634 ILE A N 1
ATOM 4969 C CA . ILE A 1 634 ? -12.340 -6.241 -25.490 1.00 96.06 634 ILE A CA 1
ATOM 4970 C C . ILE A 1 634 ? -12.215 -5.021 -26.403 1.00 96.06 634 ILE A C 1
ATOM 4972 O O . ILE A 1 634 ? -12.569 -5.078 -27.580 1.00 96.06 634 ILE A O 1
ATOM 4976 N N . GLY A 1 635 ? -11.694 -3.922 -25.872 1.00 95.44 635 GLY A N 1
ATOM 4977 C CA . GLY A 1 635 ? -11.296 -2.763 -26.663 1.00 95.44 635 GLY A CA 1
ATOM 4978 C C . GLY A 1 635 ? -10.072 -2.107 -26.044 1.00 95.44 635 GLY A C 1
ATOM 4979 O O . GLY A 1 635 ? -9.982 -1.992 -24.824 1.00 95.44 635 GLY A O 1
ATOM 4980 N N . CYS A 1 636 ? -9.107 -1.717 -26.869 1.00 95.75 636 CYS A N 1
ATOM 4981 C CA . CYS A 1 636 ? -7.806 -1.252 -26.397 1.00 95.75 636 CYS A CA 1
ATOM 4982 C C . CYS A 1 636 ? -7.393 0.072 -27.042 1.00 95.75 636 CYS A C 1
ATOM 4984 O O . CYS A 1 636 ? -7.885 0.432 -28.109 1.00 95.75 636 CYS A O 1
ATOM 4986 N N . GLY A 1 637 ? -6.458 0.766 -26.397 1.00 92.25 637 GLY A N 1
ATOM 4987 C CA . GLY A 1 637 ? -5.842 1.996 -26.876 1.00 92.25 637 GLY A CA 1
ATOM 4988 C C . GLY A 1 637 ? -4.354 2.057 -26.538 1.00 92.25 637 GLY A C 1
ATOM 4989 O O . GLY A 1 637 ? -3.872 1.340 -25.657 1.00 92.25 637 GLY A O 1
ATOM 4990 N N . ALA A 1 638 ? -3.620 2.904 -27.254 1.00 89.31 638 ALA A N 1
ATOM 4991 C CA . ALA A 1 638 ? -2.189 3.096 -27.055 1.00 89.31 638 ALA A CA 1
ATOM 4992 C C . ALA A 1 638 ? -1.762 4.548 -27.282 1.00 89.31 638 ALA A C 1
ATOM 4994 O O . ALA A 1 638 ? -2.353 5.276 -28.083 1.00 89.31 638 ALA A O 1
ATOM 4995 N N . VAL A 1 639 ? -0.708 4.963 -26.583 1.00 85.50 639 VAL A N 1
ATOM 4996 C CA . VAL A 1 639 ? -0.047 6.255 -26.795 1.00 85.50 639 VAL A CA 1
ATOM 4997 C C . VAL A 1 639 ? 1.464 6.072 -26.799 1.00 85.50 639 VAL A C 1
ATOM 4999 O O . VAL A 1 639 ? 2.000 5.268 -26.029 1.00 85.50 639 VAL A O 1
ATOM 5002 N N . HIS A 1 640 ? 2.148 6.799 -27.680 1.00 84.75 640 HIS A N 1
ATOM 5003 C CA . HIS A 1 640 ? 3.598 6.924 -27.690 1.00 84.75 640 HIS A CA 1
ATOM 5004 C C . HIS A 1 640 ? 3.973 8.381 -27.438 1.00 84.75 640 HIS A C 1
ATOM 5006 O O . HIS A 1 640 ? 3.395 9.293 -28.038 1.00 84.75 640 HIS A O 1
ATOM 5012 N N . TYR A 1 641 ? 4.930 8.591 -26.545 1.00 78.62 641 TYR A N 1
ATOM 5013 C CA . TYR A 1 641 ? 5.309 9.921 -26.096 1.00 78.62 641 TYR A CA 1
ATOM 5014 C C . TYR A 1 641 ? 6.773 9.967 -25.659 1.00 78.62 641 TYR A C 1
ATOM 5016 O O . TYR A 1 641 ? 7.370 8.947 -25.301 1.00 78.62 641 TYR A O 1
ATOM 5024 N N . GLU A 1 642 ? 7.348 11.164 -25.683 1.00 77.94 642 GLU A N 1
ATOM 5025 C CA . GLU A 1 642 ? 8.670 11.431 -25.129 1.00 77.94 642 GLU A CA 1
ATOM 5026 C C . GLU A 1 642 ? 8.580 11.719 -23.628 1.00 77.94 642 GLU A C 1
ATOM 5028 O O . GLU A 1 642 ? 7.650 12.371 -23.143 1.00 77.94 642 GLU A O 1
ATOM 5033 N N . THR A 1 643 ? 9.551 11.224 -22.863 1.00 69.00 643 THR A N 1
ATOM 5034 C CA . THR A 1 643 ? 9.593 11.418 -21.410 1.00 69.00 643 THR A CA 1
ATOM 5035 C C . THR A 1 643 ? 10.979 11.106 -20.852 1.00 69.00 643 THR A C 1
ATOM 5037 O O . THR A 1 643 ? 11.708 10.265 -21.379 1.00 69.00 643 THR A O 1
ATOM 5040 N N . SER A 1 644 ? 11.347 11.780 -19.766 1.00 61.38 644 SER A N 1
ATOM 5041 C CA . SER A 1 644 ? 12.617 11.578 -19.071 1.00 61.38 644 SER A CA 1
ATOM 5042 C C . SER A 1 644 ? 12.369 10.840 -17.759 1.00 61.38 644 SER A C 1
ATOM 5044 O O . SER A 1 644 ? 11.578 11.282 -16.924 1.00 61.38 644 SER A O 1
ATOM 5046 N N . PHE A 1 645 ? 13.057 9.717 -17.545 1.00 47.62 645 PHE A N 1
ATOM 5047 C CA . PHE A 1 645 ? 12.953 8.939 -16.309 1.00 47.62 645 PHE A CA 1
ATOM 5048 C C . PHE A 1 645 ? 14.350 8.588 -15.786 1.00 47.62 645 PHE A C 1
ATOM 5050 O O . PHE A 1 645 ? 15.165 8.005 -16.498 1.00 47.62 645 PHE A O 1
ATOM 5057 N N . ARG A 1 646 ? 14.644 8.960 -14.528 1.00 39.31 646 ARG A N 1
ATOM 5058 C CA . ARG A 1 646 ? 15.957 8.774 -13.865 1.00 39.31 646 ARG A CA 1
ATOM 5059 C C . ARG A 1 646 ? 17.156 9.349 -14.646 1.00 39.31 646 ARG A C 1
ATOM 5061 O O . ARG A 1 646 ? 18.222 8.745 -14.662 1.00 39.31 646 ARG A O 1
ATOM 5068 N N . GLY A 1 647 ? 16.984 10.509 -15.284 1.00 42.38 647 GLY A N 1
ATOM 5069 C CA . GLY A 1 647 ? 18.054 11.191 -16.028 1.00 42.38 647 GLY A CA 1
ATOM 5070 C C . GLY A 1 647 ? 18.365 10.595 -17.406 1.00 42.38 647 GLY A C 1
ATOM 5071 O O . GLY A 1 647 ? 19.316 11.025 -18.049 1.00 42.38 647 GLY A O 1
ATOM 5072 N N . HIS A 1 648 ? 17.567 9.628 -17.865 1.00 43.69 648 HIS A N 1
ATOM 5073 C CA . HIS A 1 648 ? 17.612 9.113 -19.227 1.00 43.69 648 HIS A CA 1
ATOM 5074 C C . HIS A 1 648 ? 16.396 9.615 -20.006 1.00 43.69 648 HIS A C 1
ATOM 5076 O O . HIS A 1 648 ? 15.260 9.480 -19.542 1.00 43.69 648 HIS A O 1
ATOM 5082 N N . ASP A 1 649 ? 16.643 10.173 -21.189 1.00 67.56 649 ASP A N 1
ATOM 5083 C CA . ASP A 1 649 ? 15.596 10.625 -22.101 1.00 67.56 649 ASP A CA 1
ATOM 5084 C C . ASP A 1 649 ? 15.127 9.461 -22.974 1.00 67.56 649 ASP A C 1
ATOM 5086 O O . ASP A 1 649 ? 15.904 8.860 -23.724 1.00 67.56 649 ASP A O 1
ATOM 5090 N N . PHE A 1 650 ? 13.838 9.146 -22.888 1.00 65.94 650 PHE A N 1
ATOM 5091 C CA . PHE A 1 650 ? 13.187 8.137 -23.708 1.00 65.94 650 PHE A CA 1
ATOM 5092 C C . PHE A 1 650 ? 12.346 8.837 -24.764 1.00 65.94 650 PHE A C 1
ATOM 5094 O O . PHE A 1 650 ? 11.317 9.438 -24.463 1.00 65.94 650 PHE A O 1
ATOM 5101 N N . LYS A 1 651 ? 12.785 8.736 -26.018 1.00 68.88 651 LYS A N 1
ATOM 5102 C CA . LYS A 1 651 ? 12.086 9.333 -27.164 1.00 68.88 651 LYS A CA 1
ATOM 5103 C C . LYS A 1 651 ? 10.884 8.505 -27.635 1.00 68.88 651 LYS A C 1
ATOM 5105 O O . LYS A 1 651 ? 10.093 8.969 -28.436 1.00 68.88 651 LYS A O 1
ATOM 5110 N N . GLU A 1 652 ? 10.749 7.272 -27.146 1.00 70.94 652 GLU A N 1
ATOM 5111 C CA . GLU A 1 652 ? 9.734 6.301 -27.579 1.00 70.94 652 GLU A CA 1
ATOM 5112 C C . GLU A 1 652 ? 9.144 5.535 -26.376 1.00 70.94 652 GLU A C 1
ATOM 5114 O O . GLU A 1 652 ? 9.171 4.300 -26.324 1.00 70.94 652 GLU A O 1
ATOM 5119 N N . ALA A 1 653 ? 8.641 6.241 -25.357 1.00 77.81 653 ALA A N 1
ATOM 5120 C CA . ALA A 1 653 ? 7.874 5.584 -24.298 1.00 77.81 653 ALA A CA 1
ATOM 5121 C C . ALA A 1 653 ? 6.482 5.213 -24.821 1.00 77.81 653 ALA A C 1
ATOM 5123 O O . ALA A 1 653 ? 5.841 6.005 -25.511 1.00 77.81 653 ALA A O 1
ATOM 5124 N N . LYS A 1 654 ? 6.010 4.003 -24.503 1.00 82.25 654 LYS A N 1
ATOM 5125 C CA . LYS A 1 654 ? 4.732 3.478 -25.010 1.00 82.25 654 LYS A CA 1
ATOM 5126 C C . LYS A 1 654 ? 3.875 2.951 -23.867 1.00 82.25 654 LYS A C 1
ATOM 5128 O O . LYS A 1 654 ? 4.368 2.175 -23.043 1.00 82.25 654 LYS A O 1
ATOM 5133 N N . ILE A 1 655 ? 2.599 3.332 -23.854 1.00 85.06 655 ILE A N 1
ATOM 5134 C CA . ILE A 1 655 ? 1.573 2.813 -22.938 1.00 85.06 655 ILE A CA 1
ATOM 5135 C C . ILE A 1 655 ? 0.483 2.122 -23.753 1.00 85.06 655 ILE A C 1
ATOM 5137 O O . ILE A 1 655 ? 0.016 2.657 -24.756 1.00 85.06 655 ILE A O 1
ATOM 5141 N N . TYR A 1 656 ? 0.067 0.954 -23.275 1.00 88.94 656 TYR A N 1
ATOM 5142 C CA . TYR A 1 656 ? -0.965 0.104 -23.853 1.00 88.94 656 TYR A CA 1
ATOM 5143 C C . TYR A 1 656 ? -2.038 -0.163 -22.801 1.00 88.94 656 TYR A C 1
ATOM 5145 O O . TYR A 1 656 ? -1.714 -0.586 -21.690 1.00 88.94 656 TYR A O 1
ATOM 5153 N N . VAL A 1 657 ? -3.302 0.068 -23.142 1.00 92.94 657 VAL A N 1
ATOM 5154 C CA . VAL A 1 657 ? -4.455 -0.091 -22.247 1.00 92.94 657 VAL A CA 1
ATOM 5155 C C . VAL A 1 657 ? -5.482 -0.978 -22.936 1.00 92.94 657 VAL A C 1
ATOM 5157 O O . VAL A 1 657 ? -5.853 -0.696 -24.068 1.00 92.94 657 VAL A O 1
ATOM 5160 N N . CYS A 1 658 ? -5.971 -2.019 -22.267 1.00 95.56 658 CYS A N 1
ATOM 5161 C CA . CYS A 1 658 ? -7.091 -2.833 -22.744 1.00 95.56 658 CYS A CA 1
ATOM 5162 C C . CYS A 1 658 ? -8.212 -2.843 -21.715 1.00 95.56 658 CYS A C 1
ATOM 5164 O O . CYS A 1 658 ? -7.960 -3.174 -20.560 1.00 95.56 658 CYS A O 1
ATOM 5166 N N . ASN A 1 659 ? -9.429 -2.528 -22.150 1.00 96.12 659 ASN A N 1
ATOM 5167 C CA . ASN A 1 659 ? -10.657 -2.576 -21.370 1.00 96.12 659 ASN A CA 1
ATOM 5168 C C . ASN A 1 659 ? -11.478 -3.826 -21.726 1.00 96.12 659 ASN A C 1
ATOM 5170 O O . ASN A 1 659 ? -11.558 -4.212 -22.893 1.00 96.12 659 ASN A O 1
ATOM 5174 N N . TYR A 1 660 ? -12.118 -4.431 -20.724 1.00 94.56 660 TYR A N 1
ATOM 5175 C CA . TYR A 1 660 ? -12.793 -5.729 -20.826 1.00 94.56 660 TYR A CA 1
ATOM 5176 C C . TYR A 1 660 ? -14.247 -5.643 -20.349 1.00 94.56 660 TYR A C 1
ATOM 5178 O O . TYR A 1 660 ? -14.512 -5.176 -19.237 1.00 94.56 660 TYR A O 1
ATOM 5186 N N . GLY A 1 661 ? -15.183 -6.117 -21.176 1.00 83.69 661 GLY A N 1
ATOM 5187 C CA . GLY A 1 661 ? -16.623 -6.045 -20.928 1.00 83.69 661 GLY A CA 1
ATOM 5188 C C . GLY A 1 661 ? -17.329 -7.403 -21.054 1.00 83.69 661 GLY A C 1
ATOM 5189 O O . GLY A 1 661 ? -17.196 -8.073 -22.081 1.00 83.69 661 GLY A O 1
ATOM 5190 N N . PRO A 1 662 ? -18.116 -7.830 -20.051 1.00 83.06 662 PRO A N 1
ATOM 5191 C CA . PRO A 1 662 ? -18.127 -7.346 -18.665 1.00 83.06 662 PRO A CA 1
ATOM 5192 C C . PRO A 1 662 ? -16.782 -7.574 -17.948 1.00 83.06 662 PRO A C 1
ATOM 5194 O O . PRO A 1 662 ? -15.990 -8.428 -18.362 1.00 83.06 662 PRO A O 1
ATOM 5197 N N . ALA A 1 663 ? -16.536 -6.826 -16.867 1.00 77.75 663 ALA A N 1
ATOM 5198 C CA . ALA A 1 663 ? -15.328 -6.963 -16.052 1.00 77.75 663 ALA A CA 1
ATOM 5199 C C . ALA A 1 663 ? -15.152 -8.373 -15.462 1.00 77.75 663 ALA A C 1
ATOM 5201 O O . ALA A 1 663 ? -16.1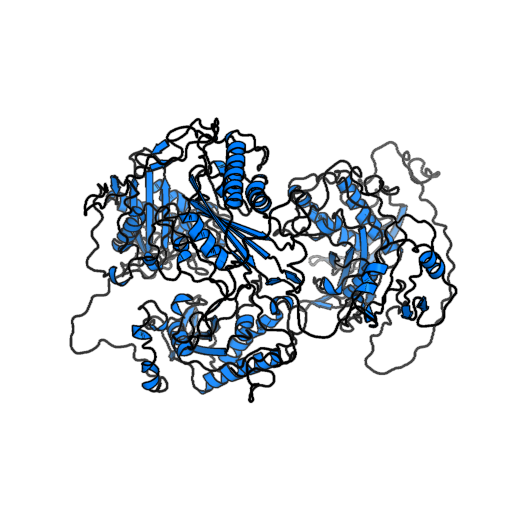13 -9.009 -15.027 1.00 77.75 663 ALA A O 1
ATOM 5202 N N . GLY A 1 664 ? -13.900 -8.826 -15.423 1.00 77.00 664 GLY A N 1
ATOM 5203 C CA . GLY A 1 664 ? -13.462 -9.975 -14.643 1.00 77.00 664 GLY A CA 1
ATOM 5204 C C . GLY A 1 664 ? -12.944 -9.557 -13.269 1.00 77.00 664 GLY A C 1
ATOM 5205 O O . GLY A 1 664 ? -13.270 -8.479 -12.776 1.00 77.00 664 GLY A O 1
ATOM 5206 N N . ASN A 1 665 ? -12.136 -10.413 -12.644 1.00 78.19 665 ASN A N 1
ATOM 5207 C CA . ASN A 1 665 ? -11.508 -10.177 -11.335 1.00 78.19 665 ASN A CA 1
ATOM 5208 C C . ASN A 1 665 ? -12.502 -9.827 -10.223 1.00 78.19 665 ASN A C 1
ATOM 5210 O O . ASN A 1 665 ? -12.201 -9.071 -9.300 1.00 78.19 665 ASN A O 1
ATOM 5214 N N . ILE A 1 666 ? -13.710 -10.374 -10.310 1.00 62.12 666 ILE A N 1
ATOM 5215 C CA . ILE A 1 666 ? -14.749 -10.117 -9.325 1.00 62.12 666 ILE A CA 1
ATOM 5216 C C . ILE A 1 666 ? -14.515 -11.045 -8.130 1.00 62.12 666 ILE A C 1
ATOM 5218 O O . ILE A 1 666 ? -14.578 -12.269 -8.274 1.00 62.12 666 ILE A O 1
ATOM 5222 N N . LEU A 1 667 ? -14.258 -10.465 -6.954 1.00 52.94 667 LEU A N 1
ATOM 5223 C CA . LEU A 1 667 ? -13.983 -11.208 -5.722 1.00 52.94 667 LEU A CA 1
ATOM 5224 C C . LEU A 1 667 ? -15.065 -12.243 -5.438 1.00 52.94 667 LEU A C 1
ATOM 5226 O O . LEU A 1 667 ? -16.245 -11.944 -5.384 1.00 52.94 667 LEU A O 1
ATOM 5230 N N . GLY A 1 668 ? -14.658 -13.485 -5.271 1.00 45.00 668 GLY A N 1
ATOM 5231 C CA . GLY A 1 668 ? -15.493 -14.638 -5.005 1.00 45.00 668 GLY A CA 1
ATOM 5232 C C . GLY A 1 668 ? -16.256 -15.228 -6.189 1.00 45.00 668 GLY A C 1
ATOM 5233 O O . GLY A 1 668 ? -17.014 -16.185 -6.007 1.00 45.00 668 GLY A O 1
ATOM 5234 N N . LYS A 1 669 ? -16.062 -14.715 -7.409 1.00 60.78 669 LYS A N 1
ATOM 5235 C CA . LYS A 1 669 ? -16.532 -15.372 -8.637 1.00 60.78 669 LYS A CA 1
ATOM 5236 C C . LYS A 1 669 ? -15.468 -16.339 -9.177 1.00 60.78 669 LYS A C 1
ATOM 5238 O O . LYS A 1 669 ? -14.281 -16.074 -9.019 1.00 60.78 669 LYS A O 1
ATOM 5243 N N . PRO A 1 670 ? -15.854 -17.447 -9.828 1.00 63.88 670 PRO A N 1
ATOM 5244 C CA . PRO A 1 670 ? -14.914 -18.281 -10.557 1.00 63.88 670 PRO A CA 1
ATOM 5245 C C . PRO A 1 670 ? -14.403 -17.520 -11.774 1.00 63.88 670 PRO A C 1
ATOM 5247 O O . PRO A 1 670 ? -15.157 -16.785 -12.412 1.00 63.88 670 PRO A O 1
ATOM 5250 N N . ILE A 1 671 ? -13.150 -17.758 -12.133 1.00 84.62 671 ILE A N 1
ATOM 5251 C CA . ILE A 1 671 ? -12.593 -17.191 -13.361 1.00 84.62 671 ILE A CA 1
ATOM 5252 C C . ILE A 1 671 ? -13.179 -17.918 -14.574 1.00 84.62 671 ILE A C 1
ATOM 5254 O O . ILE A 1 671 ? -13.537 -17.282 -15.558 1.00 84.62 671 ILE A O 1
ATOM 5258 N N . TYR A 1 672 ? -13.325 -19.243 -14.491 1.00 91.19 672 TYR A N 1
ATOM 5259 C CA . TYR A 1 672 ? -14.057 -20.076 -15.447 1.00 91.19 672 TYR A CA 1
ATOM 5260 C C . TYR A 1 672 ? -14.532 -21.368 -14.772 1.00 91.19 672 TYR A C 1
ATOM 5262 O O . TYR A 1 672 ? -14.054 -21.749 -13.702 1.00 91.19 672 TYR A O 1
ATOM 5270 N N . ILE A 1 673 ? -15.485 -22.062 -15.391 1.00 87.06 673 ILE A N 1
ATOM 5271 C CA . ILE A 1 673 ? -15.971 -23.357 -14.911 1.00 87.06 673 ILE A CA 1
ATOM 5272 C C . ILE A 1 673 ? -15.022 -24.445 -15.387 1.00 87.06 673 ILE A C 1
ATOM 5274 O O . ILE A 1 673 ? -14.756 -24.562 -16.580 1.00 87.06 673 ILE A O 1
ATOM 5278 N N . LYS A 1 674 ? -14.531 -25.272 -14.467 1.00 90.31 674 LYS A N 1
ATOM 5279 C CA . LYS A 1 674 ? -13.672 -26.405 -14.816 1.00 90.31 674 LYS A CA 1
ATOM 5280 C C . LYS A 1 674 ? -14.468 -27.480 -15.553 1.00 90.31 674 LYS A C 1
ATOM 5282 O O . LYS A 1 674 ? -15.518 -27.900 -15.073 1.00 90.31 674 LYS A O 1
ATOM 5287 N N . GLY A 1 675 ? -13.949 -27.975 -16.669 1.00 86.69 675 GLY A N 1
ATOM 5288 C CA . GLY A 1 675 ? -14.550 -29.097 -17.390 1.00 86.69 675 GLY A CA 1
ATOM 5289 C C . GLY A 1 675 ? -14.075 -29.202 -18.836 1.00 86.69 675 GLY A C 1
ATOM 5290 O O . GLY A 1 675 ? -13.207 -28.427 -19.239 1.00 86.69 675 GLY A O 1
ATOM 5291 N N . PRO A 1 676 ? -14.611 -30.152 -19.622 1.00 91.06 676 PRO A N 1
ATOM 5292 C CA . PRO A 1 676 ? -14.272 -30.286 -21.037 1.00 91.06 676 PRO A CA 1
ATOM 5293 C C . PRO A 1 676 ? -14.553 -28.989 -21.805 1.00 91.06 676 PRO A C 1
ATOM 5295 O O . PRO A 1 676 ? -15.581 -28.350 -21.569 1.00 91.06 676 PRO A O 1
ATOM 5298 N N . THR A 1 677 ? -13.657 -28.612 -22.720 1.00 90.94 677 THR A N 1
ATOM 5299 C CA . THR A 1 677 ? -13.746 -27.350 -23.474 1.00 90.94 677 THR A CA 1
ATOM 5300 C C . THR A 1 677 ? -15.109 -27.200 -24.152 1.00 90.94 677 THR A C 1
ATOM 5302 O O . THR A 1 677 ? -15.628 -28.154 -24.740 1.00 90.94 677 THR A O 1
ATOM 5305 N N . ALA A 1 678 ? -15.704 -26.012 -24.049 1.00 87.81 678 ALA A N 1
ATOM 5306 C CA . ALA A 1 678 ? -17.001 -25.680 -24.642 1.00 87.81 678 ALA A CA 1
ATOM 5307 C C . ALA A 1 678 ? -18.168 -26.640 -24.295 1.00 87.81 678 ALA A C 1
ATOM 5309 O O . ALA A 1 678 ? -19.139 -26.740 -25.050 1.00 87.81 678 ALA A O 1
ATOM 5310 N N . SER A 1 679 ? -18.082 -27.382 -23.182 1.00 90.06 679 SER A N 1
ATOM 5311 C CA . SER A 1 679 ? -19.152 -28.292 -22.733 1.00 90.06 679 SER A CA 1
ATOM 5312 C C . SER A 1 679 ? -20.287 -27.584 -21.998 1.00 90.06 679 SER A C 1
ATOM 5314 O O . SER A 1 679 ? -21.377 -28.139 -21.892 1.00 90.06 679 SER A O 1
ATOM 5316 N N . GLN A 1 680 ? -20.044 -26.365 -21.513 1.00 88.62 680 GLN A N 1
ATOM 5317 C CA . GLN A 1 680 ? -21.017 -25.547 -20.791 1.00 88.62 680 GLN A CA 1
ATOM 5318 C C . GLN A 1 680 ? -21.137 -24.170 -21.449 1.00 88.62 680 GLN A C 1
ATOM 5320 O O . GLN A 1 680 ? -21.039 -23.128 -20.811 1.00 88.62 680 GLN A O 1
ATOM 5325 N N . CYS A 1 681 ? -21.286 -24.153 -22.776 1.00 84.00 681 CYS A N 1
ATOM 5326 C CA . CYS A 1 681 ? -21.522 -22.902 -23.481 1.00 84.00 681 CYS A CA 1
ATOM 5327 C C . CYS A 1 681 ? -22.960 -22.416 -23.275 1.00 84.00 681 CYS A C 1
ATOM 5329 O O . CYS A 1 681 ? -23.885 -23.184 -23.543 1.00 84.00 681 CYS A O 1
ATOM 5331 N N . PRO A 1 682 ? -23.169 -21.139 -22.897 1.00 73.06 682 PRO A N 1
ATOM 5332 C CA . PRO A 1 682 ? -24.510 -20.601 -22.653 1.00 73.06 682 PRO A CA 1
ATOM 5333 C C . PRO A 1 682 ? -25.460 -20.661 -23.859 1.00 73.06 682 PRO A C 1
ATOM 5335 O O . PRO A 1 682 ? -26.674 -20.708 -23.682 1.00 73.06 682 PRO A O 1
ATOM 5338 N N . ALA A 1 683 ? -24.923 -20.637 -25.083 1.00 76.25 683 ALA A N 1
ATOM 5339 C CA . ALA A 1 683 ? -25.709 -20.684 -26.316 1.00 76.25 683 ALA A CA 1
ATOM 5340 C C . ALA A 1 683 ? -25.147 -21.697 -27.319 1.00 76.25 683 ALA A C 1
ATOM 5342 O O . ALA A 1 683 ? -25.777 -22.710 -27.610 1.00 76.25 683 ALA A O 1
ATOM 5343 N N . SER A 1 684 ? -23.961 -21.428 -27.864 1.00 86.06 684 SER A N 1
ATOM 5344 C CA . SER A 1 684 ? -23.314 -22.305 -28.839 1.00 86.06 684 SER A CA 1
ATOM 5345 C C . SER A 1 684 ? -21.792 -22.209 -28.749 1.00 86.06 684 SER A C 1
ATOM 5347 O O . SER A 1 684 ? -21.258 -21.407 -27.979 1.00 86.06 684 SER A O 1
ATOM 5349 N N . LYS A 1 685 ? -21.090 -23.056 -29.504 1.00 90.38 685 LYS A N 1
ATOM 5350 C CA . LYS A 1 685 ? -19.635 -22.968 -29.671 1.00 90.38 685 LYS A CA 1
ATOM 5351 C C . LYS A 1 685 ? -19.305 -21.864 -30.669 1.00 90.38 685 LYS A C 1
ATOM 5353 O O . LYS A 1 685 ? -20.047 -21.678 -31.634 1.00 90.38 685 LYS A O 1
ATOM 5358 N N . SER A 1 686 ? -18.193 -21.165 -30.467 1.00 91.62 686 SER A N 1
ATOM 5359 C CA . SER A 1 686 ? -17.726 -20.182 -31.443 1.00 91.62 686 SER A CA 1
ATOM 5360 C C . SER A 1 686 ? -17.486 -20.859 -32.794 1.00 91.62 686 SER A C 1
ATOM 5362 O O . SER A 1 686 ? -16.939 -21.960 -32.882 1.00 91.62 686 SER A O 1
ATOM 5364 N N . LYS A 1 687 ? -17.890 -20.179 -33.871 1.00 90.12 687 LYS A N 1
ATOM 5365 C CA . LYS A 1 687 ? -17.634 -20.642 -35.242 1.00 90.12 687 LYS A CA 1
ATOM 5366 C C . LYS A 1 687 ? -16.154 -20.543 -35.617 1.00 90.12 687 LYS A C 1
ATOM 5368 O O . LYS A 1 687 ? -15.706 -21.292 -36.478 1.00 90.12 687 LYS A O 1
ATOM 5373 N N . LYS A 1 688 ? -15.423 -19.600 -35.012 1.00 91.06 688 LYS A N 1
ATOM 5374 C CA . LYS A 1 688 ? -14.017 -19.309 -35.321 1.00 91.06 688 LYS A CA 1
ATOM 5375 C C . LYS A 1 688 ? -13.056 -20.088 -34.425 1.00 91.06 688 LYS A C 1
ATOM 5377 O O . LYS A 1 688 ? -12.036 -20.557 -34.916 1.00 91.06 688 LYS A O 1
ATOM 5382 N N . TYR A 1 689 ? -13.400 -20.249 -33.149 1.00 93.06 689 TYR A N 1
ATOM 5383 C CA . TYR A 1 689 ? -12.644 -21.029 -32.169 1.00 93.06 689 TYR A CA 1
ATOM 5384 C C . TYR A 1 689 ? -13.578 -22.070 -31.531 1.00 93.06 689 TYR A C 1
ATOM 5386 O O . TYR A 1 689 ? -14.162 -21.786 -30.486 1.00 93.06 689 TYR A O 1
ATOM 5394 N N . PRO A 1 690 ? -13.767 -23.259 -32.135 1.00 91.69 690 PRO A N 1
ATOM 5395 C CA . PRO A 1 690 ? -14.715 -24.275 -31.654 1.00 91.69 690 PRO A CA 1
ATOM 5396 C C . PRO A 1 690 ? -14.498 -24.735 -30.203 1.00 91.69 690 PRO A C 1
ATOM 5398 O O . PRO A 1 690 ? -15.400 -25.303 -29.585 1.00 91.69 690 PRO A O 1
ATOM 5401 N N . GLU A 1 691 ? -13.305 -24.512 -29.656 1.00 94.38 691 GLU A N 1
ATOM 5402 C CA . GLU A 1 691 ? -12.937 -24.774 -28.266 1.00 94.38 691 GLU A CA 1
ATOM 5403 C C . GLU A 1 691 ? -13.521 -23.747 -27.285 1.00 94.38 691 GLU A C 1
ATOM 5405 O O . GLU A 1 691 ? -13.615 -24.034 -26.091 1.00 94.38 691 GLU A O 1
ATOM 5410 N N . LEU A 1 692 ? -13.925 -22.572 -27.771 1.00 95.44 692 LEU A N 1
ATOM 5411 C CA . LEU A 1 692 ? -14.529 -21.495 -26.994 1.00 95.44 692 LEU A CA 1
ATOM 5412 C C . LEU A 1 692 ? -16.040 -21.422 -27.212 1.00 95.44 692 LEU A C 1
ATOM 5414 O O . LEU A 1 692 ? -16.595 -21.890 -28.208 1.00 95.44 692 LEU A O 1
ATOM 5418 N N . CYS A 1 693 ? -16.716 -20.772 -26.276 1.00 93.25 693 CYS A N 1
ATOM 5419 C CA . CYS A 1 693 ? -18.129 -20.456 -26.398 1.00 93.25 693 CYS A CA 1
ATOM 5420 C C . CYS A 1 693 ? -18.349 -19.223 -27.269 1.00 93.25 693 CYS A C 1
ATOM 5422 O O . CYS A 1 693 ? -17.563 -18.277 -27.234 1.00 93.25 693 CYS A O 1
ATOM 5424 N N . ASP A 1 694 ? -19.430 -19.234 -28.040 1.00 88.62 694 ASP A N 1
ATOM 5425 C CA . ASP A 1 694 ? -19.817 -18.100 -28.864 1.00 88.62 694 ASP A CA 1
ATOM 5426 C C . ASP A 1 694 ? -20.120 -16.881 -27.983 1.00 88.62 694 ASP A C 1
ATOM 5428 O O . ASP A 1 694 ? -20.800 -16.978 -26.956 1.00 88.62 694 ASP A O 1
ATOM 5432 N N . SER A 1 695 ? -19.578 -15.737 -28.386 1.00 75.50 695 SER A N 1
ATOM 5433 C CA . SER A 1 695 ? -19.781 -14.440 -27.748 1.00 75.50 695 SER A CA 1
ATOM 5434 C C . SER A 1 695 ? -20.755 -13.552 -28.494 1.00 75.50 695 SER A C 1
ATOM 5436 O O . SER A 1 695 ? -20.986 -12.422 -28.048 1.00 75.50 695 SER A O 1
ATOM 5438 N N . THR A 1 696 ? -21.386 -14.054 -29.569 1.00 61.56 696 THR A N 1
ATOM 5439 C CA . THR A 1 696 ? -22.607 -13.427 -30.061 1.00 61.56 696 THR A CA 1
ATOM 5440 C C . THR A 1 696 ? -23.608 -13.399 -28.917 1.00 61.56 696 THR A C 1
ATOM 5442 O O . THR A 1 696 ? -24.187 -14.395 -28.482 1.00 61.56 696 THR A O 1
ATOM 5445 N N . ILE A 1 697 ? -23.782 -12.203 -28.368 1.00 46.19 697 ILE A N 1
ATOM 5446 C CA . ILE A 1 697 ? -24.936 -11.909 -27.550 1.00 46.19 697 ILE A CA 1
ATOM 5447 C C . ILE A 1 697 ? -26.116 -12.280 -28.453 1.00 46.19 697 ILE A C 1
ATOM 5449 O O . ILE A 1 697 ? -26.202 -11.789 -29.584 1.00 46.19 697 ILE A O 1
ATOM 5453 N N . VAL A 1 698 ? -27.023 -13.140 -27.975 1.00 35.44 698 VAL A N 1
ATOM 5454 C CA . VAL A 1 698 ? -28.442 -13.030 -28.338 1.00 35.44 698 VAL A CA 1
ATOM 5455 C C . VAL A 1 698 ? -28.684 -11.539 -28.447 1.00 35.44 698 VAL A C 1
ATOM 5457 O O . VAL A 1 698 ? -28.511 -10.892 -27.417 1.00 35.44 698 VAL A O 1
ATOM 5460 N N . LYS A 1 699 ? -28.907 -11.000 -29.663 1.00 26.30 699 LYS A N 1
ATOM 5461 C CA . LYS A 1 699 ? -29.033 -9.552 -29.900 1.00 26.30 699 LYS A CA 1
ATOM 5462 C C . LYS A 1 699 ? -29.612 -8.940 -28.631 1.00 26.30 699 LYS A C 1
ATOM 5464 O O . LYS A 1 699 ? -30.710 -9.373 -28.255 1.00 26.30 699 LYS A O 1
ATOM 5469 N N . PRO A 1 700 ? -28.951 -7.979 -27.960 1.00 29.09 700 PRO A N 1
ATOM 5470 C CA . PRO A 1 700 ? -29.753 -7.047 -27.213 1.00 29.09 700 PRO A CA 1
ATOM 5471 C C . PRO A 1 700 ? -30.715 -6.565 -28.289 1.00 29.09 700 PRO A C 1
ATOM 5473 O O . PRO A 1 700 ? -30.301 -5.961 -29.283 1.00 29.09 700 PRO A O 1
ATOM 5476 N N . THR A 1 701 ? -31.986 -6.956 -28.188 1.00 24.20 701 THR A N 1
ATOM 5477 C CA . THR A 1 701 ? -33.057 -6.117 -28.691 1.00 24.20 701 THR A CA 1
ATOM 5478 C C . THR A 1 701 ? -32.558 -4.725 -28.406 1.00 24.20 701 THR A C 1
ATOM 5480 O O . THR A 1 701 ? -32.282 -4.445 -27.233 1.00 24.20 701 THR A O 1
ATOM 5483 N N . VAL A 1 702 ? -32.331 -3.936 -29.470 1.00 26.88 702 VAL A N 1
ATOM 5484 C CA . VAL A 1 702 ? -32.295 -2.477 -29.389 1.00 26.88 702 VAL A CA 1
ATOM 5485 C C . VAL A 1 702 ? -33.223 -2.186 -28.244 1.00 26.88 702 VAL A C 1
ATOM 5487 O O . VAL A 1 702 ? -34.388 -2.591 -28.350 1.00 26.88 702 VAL A O 1
ATOM 5490 N N . ALA A 1 703 ? -32.685 -1.708 -27.113 1.00 24.58 703 ALA A N 1
ATOM 5491 C CA . ALA A 1 703 ? -33.548 -1.330 -26.018 1.00 24.58 703 ALA A CA 1
ATOM 5492 C C . ALA A 1 703 ? -34.579 -0.471 -26.728 1.00 24.58 703 ALA A C 1
ATOM 5494 O O . ALA A 1 703 ? -34.181 0.505 -27.382 1.00 24.58 703 ALA A O 1
ATOM 5495 N N . PRO A 1 704 ? -35.854 -0.902 -26.772 1.00 25.42 704 PRO A N 1
ATOM 5496 C CA . PRO A 1 704 ? -36.837 -0.071 -27.400 1.00 25.42 704 PRO A CA 1
ATOM 5497 C C . PRO A 1 704 ? -36.676 1.262 -26.685 1.00 25.42 704 PRO A C 1
ATOM 5499 O O . PRO A 1 704 ? -36.275 1.325 -25.514 1.00 25.42 704 PRO A O 1
ATOM 5502 N N . THR A 1 705 ? -36.998 2.340 -27.363 1.00 29.08 705 THR A N 1
ATOM 5503 C CA . THR A 1 705 ? -37.637 3.442 -26.668 1.00 29.08 705 THR A CA 1
ATOM 5504 C C . THR A 1 705 ? -38.837 2.856 -25.907 1.00 29.08 705 THR A C 1
ATOM 5506 O O . THR A 1 705 ? -39.977 2.879 -26.362 1.00 29.08 705 THR A O 1
ATOM 5509 N N . LEU A 1 706 ? -38.564 2.218 -24.764 1.00 27.05 706 LEU A N 1
ATOM 5510 C CA . LEU A 1 706 ? -39.534 1.713 -23.833 1.00 27.05 706 LEU A CA 1
ATOM 5511 C C . LEU A 1 706 ? -40.017 2.971 -23.160 1.00 27.05 706 LEU A C 1
ATOM 5513 O O . LEU A 1 706 ? -39.340 3.609 -22.351 1.00 27.05 706 LEU A O 1
ATOM 5517 N N . LYS A 1 707 ? -41.221 3.330 -23.582 1.00 26.72 707 LYS A N 1
ATOM 5518 C CA . LYS A 1 707 ? -42.140 4.116 -22.788 1.00 26.72 707 LYS A CA 1
ATOM 5519 C C . LYS A 1 707 ? -42.128 3.595 -21.334 1.00 26.72 707 LYS A C 1
ATOM 5521 O O . LYS A 1 707 ? -41.871 2.411 -21.109 1.00 26.72 707 LYS A O 1
ATOM 5526 N N . PRO A 1 708 ? -42.399 4.456 -20.345 1.00 33.06 708 PRO A N 1
ATOM 5527 C CA . PRO A 1 708 ? -42.314 4.093 -18.932 1.00 33.06 708 PRO A CA 1
ATOM 5528 C C . PRO A 1 708 ? -43.217 2.890 -18.584 1.00 33.06 708 PRO A C 1
ATOM 5530 O O . PRO A 1 708 ? -44.396 2.913 -18.924 1.00 33.06 708 PRO A O 1
ATOM 5533 N N . GLY A 1 709 ? -42.676 1.894 -17.862 1.00 39.31 709 GLY A N 1
ATOM 5534 C CA . GLY A 1 709 ? -43.393 0.722 -17.306 1.00 39.31 709 GLY A CA 1
ATOM 5535 C C . GLY A 1 709 ? -42.977 -0.600 -17.976 1.00 39.31 709 GLY A C 1
ATOM 5536 O O . GLY A 1 709 ? -42.974 -0.686 -19.191 1.00 39.31 709 GLY A O 1
ATOM 5537 N N . GLU A 1 710 ? -42.559 -1.681 -17.313 1.00 38.31 710 GLU A N 1
ATOM 5538 C CA . GLU A 1 710 ? -42.689 -2.135 -15.928 1.00 38.31 710 GLU A CA 1
ATOM 5539 C C . GLU A 1 710 ? -41.439 -2.953 -15.540 1.00 38.31 710 GLU A C 1
ATOM 5541 O O . GLU A 1 710 ? -40.965 -3.814 -16.278 1.00 38.31 710 GLU A O 1
ATOM 5546 N N . CYS A 1 711 ? -40.886 -2.702 -14.358 1.00 46.62 711 CYS A N 1
ATOM 5547 C CA . CYS A 1 711 ? -39.792 -3.503 -13.811 1.00 46.62 711 CYS A CA 1
ATOM 5548 C C . CYS A 1 711 ? -40.354 -4.817 -13.258 1.00 46.62 711 CYS A C 1
ATOM 5550 O O . CYS A 1 711 ? -41.308 -4.761 -12.483 1.00 46.62 711 CYS A O 1
ATOM 5552 N N . LYS A 1 712 ? -39.724 -5.969 -13.534 1.00 47.81 712 LYS A N 1
ATOM 5553 C CA . LYS A 1 712 ? -40.042 -7.266 -12.892 1.00 47.81 712 LYS A CA 1
ATOM 5554 C C . LYS A 1 712 ? -39.549 -7.334 -11.435 1.00 47.81 712 LYS A C 1
ATOM 5556 O O . LYS A 1 712 ? -38.953 -8.312 -11.008 1.00 47.81 712 LYS A O 1
ATOM 5561 N N . PHE A 1 713 ? -39.753 -6.259 -10.684 1.00 49.94 713 PHE A N 1
ATOM 5562 C CA . PHE A 1 713 ? -39.510 -6.195 -9.251 1.00 49.94 713 PHE A CA 1
ATOM 5563 C C . PHE A 1 713 ? -40.856 -6.489 -8.584 1.00 49.94 713 PHE A C 1
ATOM 5565 O O . PHE A 1 713 ? -41.683 -5.592 -8.438 1.00 49.94 713 PHE A O 1
ATOM 5572 N N . THR A 1 714 ? -41.130 -7.761 -8.279 1.00 50.47 714 THR A N 1
ATOM 5573 C CA . THR A 1 714 ? -42.441 -8.175 -7.734 1.00 50.47 714 THR A CA 1
ATOM 5574 C C . THR A 1 714 ? -42.592 -7.848 -6.249 1.00 50.47 714 THR A C 1
ATOM 5576 O O . THR A 1 714 ? -43.686 -7.956 -5.704 1.00 50.47 714 THR A O 1
ATOM 5579 N N . ALA A 1 715 ? -41.502 -7.466 -5.577 1.00 52.16 715 ALA A N 1
ATOM 5580 C CA . ALA A 1 715 ? -41.508 -7.092 -4.171 1.00 52.16 715 ALA A CA 1
ATOM 5581 C C . ALA A 1 715 ? -41.832 -5.599 -3.997 1.00 52.16 715 ALA A C 1
ATOM 5583 O O . ALA A 1 715 ? -41.335 -4.746 -4.719 1.00 52.16 715 ALA A O 1
ATOM 5584 N N . THR A 1 716 ? -42.648 -5.233 -3.017 1.00 55.09 716 THR A N 1
ATOM 5585 C CA . THR A 1 716 ? -42.852 -3.820 -2.664 1.00 55.09 716 THR A CA 1
ATOM 5586 C C . THR A 1 716 ? -41.614 -3.271 -1.950 1.00 55.09 716 THR A C 1
ATOM 5588 O O . THR A 1 716 ? -41.217 -3.793 -0.912 1.00 55.09 716 THR A O 1
ATOM 5591 N N . VAL A 1 717 ? -41.004 -2.206 -2.484 1.00 51.72 717 VAL A N 1
ATOM 5592 C CA . VAL A 1 717 ? -39.931 -1.468 -1.792 1.00 51.72 717 VAL A CA 1
ATOM 5593 C C . VAL A 1 717 ? -40.533 -0.763 -0.567 1.00 51.72 717 VAL A C 1
ATOM 5595 O O . VAL A 1 717 ? -41.578 -0.120 -0.715 1.00 51.72 717 VAL A O 1
ATOM 5598 N N . PRO A 1 718 ? -39.908 -0.838 0.625 1.00 53.19 718 PRO A N 1
ATOM 5599 C CA . PRO A 1 718 ? -40.342 -0.054 1.778 1.00 53.19 718 PRO A CA 1
ATOM 5600 C C . PRO A 1 718 ? -40.423 1.437 1.421 1.00 53.19 718 PRO A C 1
ATOM 5602 O O . PRO A 1 718 ? -39.506 1.993 0.812 1.00 53.19 718 PRO A O 1
ATOM 5605 N N . LYS A 1 719 ? -41.546 2.088 1.745 1.00 52.81 719 LYS A N 1
ATOM 5606 C CA . LYS A 1 719 ? -41.707 3.530 1.517 1.00 52.81 719 LYS A CA 1
ATOM 5607 C C . LYS A 1 719 ? -40.823 4.298 2.503 1.00 52.81 719 LYS A C 1
ATOM 5609 O O . LYS A 1 719 ? -40.905 4.027 3.699 1.00 52.81 719 LYS A O 1
ATOM 5614 N N . LEU A 1 720 ? -40.082 5.288 1.993 1.00 54.94 720 LEU A N 1
ATOM 5615 C CA . LEU A 1 720 ? -39.300 6.227 2.806 1.00 54.94 720 LEU A CA 1
ATOM 5616 C C . LEU A 1 720 ? -40.183 6.826 3.891 1.00 54.94 720 LEU A C 1
ATOM 5618 O O . LEU A 1 720 ? -41.215 7.436 3.583 1.00 54.94 720 LEU A O 1
ATOM 5622 N N . LYS A 1 721 ? -39.781 6.665 5.157 1.00 56.00 721 LYS A N 1
ATOM 5623 C CA . LYS A 1 721 ? -40.385 7.448 6.240 1.00 56.00 721 LYS A CA 1
ATOM 5624 C C . LYS A 1 721 ? -40.159 8.928 5.922 1.00 56.00 721 LYS A C 1
ATOM 5626 O O . LYS A 1 721 ? -39.041 9.350 5.639 1.00 56.00 721 LYS A O 1
ATOM 5631 N N . LYS A 1 722 ? -41.241 9.712 5.953 1.00 53.31 722 LYS A N 1
ATOM 5632 C CA . LYS A 1 722 ? -41.276 11.136 5.559 1.00 53.31 722 LYS A CA 1
ATOM 5633 C C . LYS A 1 722 ? -40.409 12.054 6.428 1.00 53.31 722 LYS A C 1
ATOM 5635 O O . LYS A 1 722 ? -40.272 13.228 6.105 1.00 53.31 722 LYS A O 1
ATOM 5640 N N . ASP A 1 723 ? -39.835 11.524 7.500 1.00 61.56 723 ASP A N 1
ATOM 5641 C CA . ASP A 1 723 ? -39.110 12.276 8.522 1.00 61.56 723 ASP A CA 1
ATOM 5642 C C . ASP A 1 723 ? -37.693 12.691 8.071 1.00 61.56 723 ASP A C 1
ATOM 5644 O O . ASP A 1 723 ? -37.010 13.420 8.785 1.00 61.56 723 ASP A O 1
ATOM 5648 N N . CYS A 1 724 ? -37.253 12.244 6.887 1.00 66.75 724 CYS A N 1
ATOM 5649 C CA . CYS A 1 724 ? -35.920 12.482 6.337 1.00 66.75 724 CYS A CA 1
ATOM 5650 C C . CYS A 1 724 ? -35.955 12.885 4.858 1.00 66.75 724 CYS A C 1
ATOM 5652 O O . CYS A 1 724 ? -36.393 12.110 4.006 1.00 66.75 724 CYS A O 1
ATOM 5654 N N . ASP A 1 725 ? -35.413 14.063 4.532 1.00 73.81 725 ASP A N 1
ATOM 5655 C CA . ASP A 1 725 ? -35.224 14.492 3.142 1.00 73.81 725 ASP A CA 1
ATOM 5656 C C . ASP A 1 725 ? -33.918 13.940 2.558 1.00 73.81 725 ASP A C 1
ATOM 5658 O O . ASP A 1 725 ? -32.913 14.640 2.407 1.00 73.81 725 ASP A O 1
ATOM 5662 N N . TYR A 1 726 ? -33.932 12.653 2.220 1.00 71.38 726 TYR A N 1
ATOM 5663 C CA . TYR A 1 726 ? -32.776 12.007 1.610 1.00 71.38 726 TYR A CA 1
ATOM 5664 C C . TYR A 1 726 ? -32.423 12.563 0.227 1.00 71.38 726 TYR A C 1
ATOM 5666 O O . TYR A 1 726 ? -31.266 12.450 -0.178 1.00 71.38 726 TYR A O 1
ATOM 5674 N N . LYS A 1 727 ? -33.361 13.211 -0.484 1.00 68.69 727 LYS A N 1
ATOM 5675 C CA . LYS A 1 727 ? -33.082 13.824 -1.795 1.00 68.69 727 LYS A CA 1
ATOM 5676 C C . LYS A 1 727 ? -32.010 14.906 -1.688 1.00 68.69 727 LYS A C 1
ATOM 5678 O O . LYS A 1 727 ? -31.182 15.043 -2.583 1.00 68.69 727 LYS A O 1
ATOM 5683 N N . SER A 1 728 ? -31.959 15.612 -0.557 1.00 63.44 728 SER A N 1
ATOM 5684 C CA . SER A 1 728 ? -30.933 16.623 -0.275 1.00 63.44 728 SER A CA 1
ATOM 5685 C C . SER A 1 728 ? -29.494 16.079 -0.221 1.00 63.44 728 SER A C 1
ATOM 5687 O O . SER A 1 728 ? -28.546 16.858 -0.315 1.00 63.44 728 SER A O 1
ATOM 5689 N N . TYR A 1 729 ? -29.302 14.758 -0.100 1.00 52.69 729 TYR A N 1
ATOM 5690 C CA . TYR A 1 729 ? -27.980 14.116 -0.075 1.00 52.69 729 TYR A CA 1
ATOM 5691 C C . TYR A 1 729 ? -27.431 13.763 -1.466 1.00 52.69 729 TYR A C 1
ATOM 5693 O O . TYR A 1 729 ? -26.310 13.268 -1.564 1.00 52.69 729 TYR A O 1
ATOM 5701 N N . GLY A 1 730 ? -28.175 14.080 -2.532 1.00 50.34 730 GLY A N 1
ATOM 5702 C CA . GLY A 1 730 ? -27.766 13.881 -3.921 1.00 50.34 730 GLY A CA 1
ATOM 5703 C C . GLY A 1 730 ? -28.128 12.504 -4.480 1.00 50.34 730 GLY A C 1
ATOM 5704 O O . GLY A 1 730 ? -28.427 11.563 -3.743 1.00 50.34 730 GLY A O 1
ATOM 5705 N N . ASP A 1 731 ? -28.091 12.384 -5.805 1.00 61.81 731 ASP A N 1
ATOM 5706 C CA . ASP A 1 731 ? -28.634 11.227 -6.537 1.00 61.81 731 ASP A CA 1
ATOM 5707 C C . ASP A 1 731 ? -27.869 9.917 -6.286 1.00 61.81 731 ASP A C 1
ATOM 5709 O O . ASP A 1 731 ? -28.406 8.831 -6.477 1.00 61.81 731 ASP A O 1
ATOM 5713 N N . LEU A 1 732 ? -26.622 10.008 -5.812 1.00 52.12 732 LEU A N 1
ATOM 5714 C CA . LEU A 1 732 ? -25.773 8.853 -5.493 1.00 52.12 732 LEU A CA 1
ATOM 5715 C C . LEU A 1 732 ? -25.996 8.294 -4.079 1.00 52.12 732 LEU A C 1
ATOM 5717 O O . LEU A 1 732 ? -25.437 7.250 -3.741 1.00 52.12 732 LEU A O 1
ATOM 5721 N N . HIS A 1 733 ? -26.785 8.974 -3.243 1.00 71.50 733 HIS A N 1
ATOM 5722 C CA . HIS A 1 733 ? -27.125 8.476 -1.915 1.00 71.50 733 HIS A CA 1
ATOM 5723 C C . HIS A 1 733 ? -27.961 7.195 -2.031 1.00 71.50 733 HIS A C 1
ATOM 5725 O O . HIS A 1 733 ? -28.901 7.148 -2.822 1.00 71.50 733 HIS A O 1
ATOM 5731 N N . THR A 1 734 ? -27.696 6.179 -1.203 1.00 79.75 734 THR A N 1
ATOM 5732 C CA . THR A 1 734 ? -28.347 4.856 -1.284 1.00 79.75 734 THR A CA 1
ATOM 5733 C C . THR A 1 734 ? -29.874 4.954 -1.203 1.00 79.75 734 THR A C 1
ATOM 5735 O O . THR A 1 734 ? -30.597 4.207 -1.860 1.00 79.75 734 THR A O 1
ATOM 5738 N N . ALA A 1 735 ? -30.386 5.935 -0.454 1.00 78.88 735 ALA A N 1
ATOM 5739 C CA . ALA A 1 735 ? -31.818 6.232 -0.399 1.00 78.88 735 ALA A CA 1
ATOM 5740 C C . ALA A 1 735 ? -32.444 6.649 -1.745 1.00 78.88 735 ALA A C 1
ATOM 5742 O O . ALA A 1 735 ? -33.630 6.413 -1.956 1.00 78.88 735 ALA A O 1
ATOM 5743 N N . ASN A 1 736 ? -31.666 7.275 -2.628 1.00 77.50 736 ASN A N 1
ATOM 5744 C CA . ASN A 1 736 ? -32.120 7.871 -3.886 1.00 77.50 736 ASN A CA 1
ATOM 5745 C C . ASN A 1 736 ? -31.811 6.999 -5.106 1.00 77.50 736 ASN A C 1
ATOM 5747 O O . ASN A 1 736 ? -32.228 7.342 -6.207 1.00 77.50 736 ASN A O 1
ATOM 5751 N N . LEU A 1 737 ? -31.113 5.876 -4.915 1.00 71.88 737 LEU A N 1
ATOM 5752 C CA . LEU A 1 737 ? -30.853 4.935 -5.994 1.00 71.88 737 LEU A CA 1
ATOM 5753 C C . LEU A 1 737 ? -32.163 4.321 -6.487 1.00 71.88 737 LEU A C 1
ATOM 5755 O O . LEU A 1 737 ? -32.987 3.834 -5.701 1.00 71.88 737 LEU A O 1
ATOM 5759 N N . ASP A 1 738 ? -32.318 4.309 -7.807 1.00 65.50 738 ASP A N 1
ATOM 5760 C CA . ASP A 1 738 ? -33.379 3.561 -8.458 1.00 65.50 738 ASP A CA 1
ATOM 5761 C C . ASP A 1 738 ? -33.172 2.053 -8.280 1.00 65.50 738 ASP A C 1
ATOM 5763 O O . ASP A 1 738 ? -32.090 1.558 -7.958 1.00 65.50 738 ASP A O 1
ATOM 5767 N N . LYS A 1 739 ? -34.250 1.292 -8.470 1.00 64.12 739 LYS A N 1
ATOM 5768 C CA . LYS A 1 739 ? -34.187 -0.172 -8.464 1.00 64.12 739 LYS A CA 1
ATOM 5769 C C . LYS A 1 739 ? -33.258 -0.659 -9.576 1.00 64.12 739 LYS A C 1
ATOM 5771 O O . LYS A 1 739 ? -33.397 -0.255 -10.731 1.00 64.12 739 LYS A O 1
ATOM 5776 N N . ASN A 1 740 ? -32.356 -1.576 -9.240 1.00 69.00 740 ASN A N 1
ATOM 5777 C CA . ASN A 1 740 ? -31.503 -2.200 -10.234 1.00 69.00 740 ASN A CA 1
ATOM 5778 C C . ASN A 1 740 ? -32.314 -3.214 -11.060 1.00 69.00 740 ASN A C 1
ATOM 5780 O O . ASN A 1 740 ? -32.468 -4.374 -10.678 1.00 69.00 740 ASN A O 1
ATOM 5784 N N . CYS A 1 741 ? -32.821 -2.775 -12.215 1.00 65.38 741 CYS A N 1
ATOM 5785 C CA . CYS A 1 741 ? -33.628 -3.592 -13.127 1.00 65.38 741 CYS A CA 1
ATOM 5786 C C . CYS A 1 741 ? -32.877 -4.798 -13.724 1.00 65.38 741 CYS A C 1
ATOM 5788 O O . CYS A 1 741 ? -33.516 -5.648 -14.341 1.00 65.38 741 CYS A O 1
ATOM 5790 N N . SER A 1 742 ? -31.550 -4.887 -13.556 1.00 62.34 742 SER A N 1
ATOM 5791 C CA . SER A 1 742 ? -30.762 -6.060 -13.966 1.00 62.34 742 SER A CA 1
ATOM 5792 C C . SER A 1 742 ? -30.869 -7.238 -12.988 1.00 62.34 742 SER A C 1
ATOM 5794 O O . SER A 1 742 ? -30.493 -8.356 -13.334 1.00 62.34 742 SER A O 1
ATOM 5796 N N . CYS A 1 743 ? -31.405 -7.012 -11.784 1.00 65.94 743 CYS A N 1
ATOM 5797 C CA . CYS A 1 743 ? -31.586 -8.044 -10.773 1.00 65.94 743 CYS A CA 1
ATOM 5798 C C . CYS A 1 743 ? -33.042 -8.535 -10.743 1.00 65.94 743 CYS A C 1
ATOM 5800 O O . CYS A 1 743 ? -33.963 -7.767 -10.457 1.00 65.94 743 CYS A O 1
ATOM 5802 N N . GLU A 1 744 ? -33.268 -9.826 -11.011 1.00 79.75 744 GLU A N 1
ATOM 5803 C CA . GLU A 1 744 ? -34.603 -10.441 -10.947 1.00 79.75 744 GLU A CA 1
ATOM 5804 C C . GLU A 1 744 ? -34.981 -10.739 -9.486 1.00 79.75 744 GLU A C 1
ATOM 5806 O O . GLU A 1 744 ? -34.940 -11.880 -9.020 1.00 79.75 744 GLU A O 1
ATOM 5811 N N . VAL A 1 745 ? -35.296 -9.683 -8.735 1.00 77.88 745 VAL A N 1
ATOM 5812 C CA . VAL A 1 745 ? -35.711 -9.758 -7.330 1.00 77.88 745 VAL A CA 1
ATOM 5813 C C . VAL A 1 745 ? -37.180 -10.162 -7.241 1.00 77.88 745 VAL A C 1
ATOM 5815 O O . VAL A 1 745 ? -38.066 -9.405 -7.646 1.00 77.88 745 VAL A O 1
ATOM 5818 N N . HIS A 1 746 ? -37.454 -11.323 -6.643 1.00 79.19 746 HIS A N 1
ATOM 5819 C CA . HIS A 1 746 ? -38.824 -11.794 -6.396 1.00 79.19 746 HIS A CA 1
ATOM 5820 C C . HIS A 1 746 ? -39.245 -11.760 -4.922 1.00 79.19 746 HIS A C 1
ATOM 5822 O O . HIS A 1 746 ? -40.439 -11.854 -4.637 1.00 79.19 746 HIS A O 1
ATOM 5828 N N . LYS A 1 747 ? -38.309 -11.581 -3.979 1.00 84.44 747 LYS A N 1
ATOM 5829 C CA . LYS A 1 747 ? -38.606 -11.270 -2.567 1.00 84.44 747 LYS A CA 1
ATOM 5830 C C . LYS A 1 747 ? -37.604 -10.235 -2.052 1.00 84.44 747 LYS A C 1
ATOM 5832 O O . LYS A 1 747 ? -36.409 -10.377 -2.272 1.00 84.44 747 LYS A O 1
ATOM 5837 N N . ALA A 1 748 ? -38.076 -9.218 -1.345 1.00 87.00 748 ALA A N 1
ATOM 5838 C CA . ALA A 1 748 ? -37.241 -8.201 -0.711 1.00 87.00 748 ALA A CA 1
ATOM 5839 C C . ALA A 1 748 ? -37.832 -7.833 0.651 1.00 87.00 748 ALA A C 1
ATOM 5841 O O . ALA A 1 748 ? -39.036 -7.995 0.858 1.00 87.00 748 ALA A O 1
ATOM 5842 N N . GLY A 1 749 ? -36.998 -7.324 1.550 1.00 85.56 749 GLY A N 1
ATOM 5843 C CA . GLY A 1 749 ? -37.407 -6.956 2.900 1.00 85.56 749 GLY A CA 1
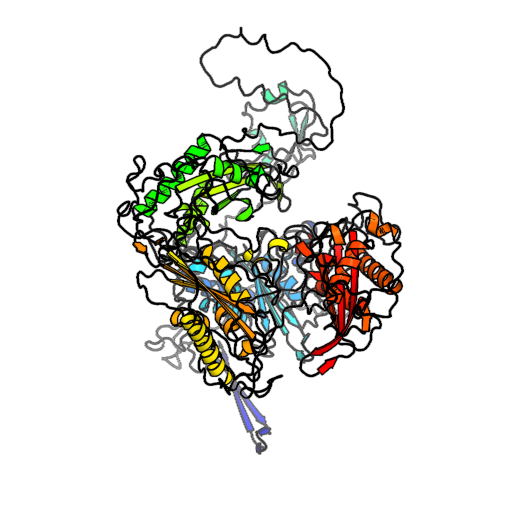ATOM 5844 C C . GLY A 1 749 ? -37.014 -7.989 3.949 1.00 85.56 749 GLY A C 1
ATOM 5845 O O . GLY A 1 749 ? -36.599 -9.107 3.642 1.00 85.56 749 GLY A O 1
ATOM 5846 N N . VAL A 1 750 ? -37.186 -7.573 5.199 1.00 89.25 750 VAL A N 1
ATOM 5847 C CA . VAL A 1 750 ? -36.973 -8.367 6.412 1.00 89.25 750 VAL A CA 1
ATOM 5848 C C . VAL A 1 750 ? -38.306 -8.419 7.155 1.00 89.25 750 VAL A C 1
ATOM 5850 O O . VAL A 1 750 ? -38.891 -7.361 7.410 1.00 89.25 750 VAL A O 1
ATOM 5853 N N . THR A 1 751 ? -38.811 -9.621 7.451 1.00 88.56 751 THR A N 1
ATOM 5854 C CA . THR A 1 751 ? -40.074 -9.787 8.204 1.00 88.56 751 THR A CA 1
ATOM 5855 C C . THR A 1 751 ? -39.885 -9.442 9.679 1.00 88.56 751 THR A C 1
ATOM 5857 O O . THR A 1 751 ? -38.754 -9.398 10.156 1.00 88.56 751 THR A O 1
ATOM 5860 N N . ASP A 1 752 ? -40.963 -9.194 10.424 1.00 87.38 752 ASP A N 1
ATOM 5861 C CA . ASP A 1 752 ? -40.848 -8.852 11.848 1.00 87.38 752 ASP A CA 1
ATOM 5862 C C . ASP A 1 752 ? -40.235 -10.000 12.667 1.00 87.38 752 ASP A C 1
ATOM 5864 O O . ASP A 1 752 ? -39.389 -9.754 13.526 1.00 87.38 752 ASP A O 1
ATOM 5868 N N . GLU A 1 753 ? -40.525 -11.253 12.309 1.00 88.94 753 GLU A N 1
ATOM 5869 C CA . GLU A 1 753 ? -39.885 -12.427 12.911 1.00 88.94 753 GLU A CA 1
ATOM 5870 C C . GLU A 1 753 ? -38.376 -12.464 12.615 1.00 88.94 753 GLU A C 1
ATOM 5872 O O . GLU A 1 753 ? -37.567 -12.781 13.488 1.00 88.94 753 GLU A O 1
ATOM 5877 N N . GLU A 1 754 ? -37.966 -12.102 11.393 1.00 92.19 754 GLU A N 1
ATOM 5878 C CA . GLU A 1 754 ? -36.548 -11.996 11.038 1.00 92.19 754 GLU A CA 1
ATOM 5879 C C . GLU A 1 754 ? -35.870 -10.829 11.772 1.00 92.19 754 GLU A C 1
ATOM 5881 O O . GLU A 1 754 ? -34.724 -10.970 12.189 1.00 92.19 754 GLU A O 1
ATOM 5886 N N . LYS A 1 755 ? -36.557 -9.699 11.997 1.00 94.00 755 LYS A N 1
ATOM 5887 C CA . LYS A 1 755 ? -36.026 -8.580 12.801 1.00 94.00 755 LYS A CA 1
ATOM 5888 C C . LYS A 1 755 ? -35.745 -9.014 14.236 1.00 94.00 755 LYS A C 1
ATOM 5890 O O . LYS A 1 755 ? -34.666 -8.732 14.761 1.00 94.00 755 LYS A O 1
ATOM 5895 N N . GLU A 1 756 ? -36.693 -9.712 14.859 1.00 92.12 756 GLU A N 1
ATOM 5896 C CA . GLU A 1 756 ? -36.529 -10.260 16.207 1.00 92.12 756 GLU A CA 1
ATOM 5897 C C . GLU A 1 756 ? -35.375 -11.262 16.266 1.00 92.12 756 GLU A C 1
ATOM 5899 O O . GLU A 1 756 ? -34.548 -11.191 17.177 1.00 92.12 756 GLU A O 1
ATOM 5904 N N . GLN A 1 757 ? -35.264 -12.140 15.264 1.00 93.75 757 GLN A N 1
ATOM 5905 C CA . GLN A 1 757 ? -34.166 -13.098 15.152 1.00 93.75 757 GLN A CA 1
ATOM 5906 C C . GLN A 1 757 ? -32.807 -12.399 15.014 1.00 93.75 757 GLN A C 1
ATOM 5908 O O . GLN A 1 757 ? -31.868 -12.739 15.731 1.00 93.75 757 GLN A O 1
ATOM 5913 N N . ILE A 1 758 ? -32.687 -11.402 14.132 1.00 96.88 758 ILE A N 1
ATOM 5914 C CA . ILE A 1 758 ? -31.446 -10.643 13.923 1.00 96.88 758 ILE A CA 1
ATOM 5915 C C . ILE A 1 758 ? -31.008 -9.967 15.222 1.00 96.88 758 ILE A C 1
ATOM 5917 O O . ILE A 1 758 ? -29.843 -10.094 15.606 1.00 96.88 758 ILE A O 1
ATOM 5921 N N . LEU A 1 759 ? -31.928 -9.271 15.901 1.00 96.00 759 LEU A N 1
ATOM 5922 C CA . LEU A 1 759 ? -31.649 -8.622 17.182 1.00 96.00 759 LEU A CA 1
ATOM 5923 C C . LEU A 1 759 ? -31.226 -9.632 18.242 1.00 96.00 759 LEU A C 1
ATOM 5925 O O . LEU A 1 759 ? -30.256 -9.394 18.960 1.00 96.00 759 LEU A O 1
ATOM 5929 N N . LYS A 1 760 ? -31.944 -10.756 18.336 1.00 94.00 760 LYS A N 1
ATOM 5930 C CA . LYS A 1 760 ? -31.644 -11.812 19.298 1.00 94.00 760 LYS A CA 1
ATOM 5931 C C . LYS A 1 760 ? -30.231 -12.353 19.090 1.00 94.00 760 LYS A C 1
ATOM 5933 O O . LYS A 1 760 ? -29.441 -12.312 20.018 1.00 94.00 760 LYS A O 1
ATOM 5938 N N . VAL A 1 761 ? -29.882 -12.774 17.874 1.00 95.25 761 VAL A N 1
ATOM 5939 C CA . VAL A 1 761 ? -28.570 -13.382 17.584 1.00 95.25 761 VAL A CA 1
ATOM 5940 C C . VAL A 1 761 ? -27.420 -12.401 17.831 1.00 95.25 761 VAL A C 1
ATOM 5942 O O . VAL A 1 761 ? -26.404 -12.783 18.407 1.00 95.25 761 VAL A O 1
ATOM 5945 N N . HIS A 1 762 ? -27.565 -11.129 17.440 1.00 98.12 762 HIS A N 1
ATOM 5946 C CA . HIS A 1 762 ? -26.535 -10.126 17.729 1.00 98.12 762 HIS A CA 1
ATOM 5947 C C . HIS A 1 762 ? -26.362 -9.907 19.235 1.00 98.12 762 HIS A C 1
ATOM 5949 O O . HIS A 1 762 ? -25.232 -9.862 19.717 1.00 98.12 762 HIS A O 1
ATOM 5955 N N . ASN A 1 763 ? -27.462 -9.772 19.979 1.00 97.69 763 ASN A N 1
ATOM 5956 C CA . ASN A 1 763 ? -27.403 -9.524 21.417 1.00 97.69 763 ASN A CA 1
ATOM 5957 C C . ASN A 1 763 ? -26.947 -10.758 22.209 1.00 97.69 763 ASN A C 1
ATOM 5959 O O . ASN A 1 763 ? -26.200 -10.587 23.165 1.00 97.69 763 ASN A O 1
ATOM 5963 N N . ASP A 1 764 ? -27.274 -11.976 21.768 1.00 96.69 764 ASP A N 1
ATOM 5964 C CA . ASP A 1 764 ? -26.740 -13.224 22.331 1.00 96.69 764 ASP A CA 1
ATOM 5965 C C . ASP A 1 764 ? -25.204 -13.269 22.202 1.00 96.69 764 ASP A C 1
ATOM 5967 O O . ASP A 1 764 ? -24.503 -13.532 23.178 1.00 96.69 764 ASP A O 1
ATOM 5971 N N . TYR A 1 765 ? -24.653 -12.947 21.023 1.00 98.12 765 TYR A N 1
ATOM 5972 C CA . TYR A 1 765 ? -23.199 -12.883 20.823 1.00 98.12 765 TYR A CA 1
ATOM 5973 C C . TYR A 1 765 ? -22.530 -11.763 21.621 1.00 98.12 765 TYR A C 1
ATOM 5975 O O . TYR A 1 765 ? -21.437 -11.949 22.159 1.00 98.12 765 TYR A O 1
ATOM 5983 N N . ARG A 1 766 ? -23.183 -10.601 21.719 1.00 98.12 766 ARG A N 1
ATOM 5984 C CA . ARG A 1 766 ? -22.704 -9.491 22.548 1.00 98.12 766 ARG A CA 1
ATOM 5985 C C . ARG A 1 766 ? -22.684 -9.877 24.023 1.00 98.12 766 ARG A C 1
ATOM 5987 O O . ARG A 1 766 ? -21.691 -9.593 24.685 1.00 98.12 766 ARG A O 1
ATOM 5994 N N . ALA A 1 767 ? -23.717 -10.558 24.519 1.00 96.75 767 ALA A N 1
ATOM 5995 C CA . ALA A 1 767 ? -23.789 -11.043 25.896 1.00 96.75 767 ALA A CA 1
ATOM 5996 C C . ALA A 1 767 ? -22.721 -12.112 26.182 1.00 96.75 767 ALA A C 1
ATOM 5998 O O . ALA A 1 767 ? -22.047 -12.028 27.205 1.00 96.75 767 ALA A O 1
ATOM 5999 N N . LEU A 1 768 ? -22.488 -13.040 25.243 1.00 97.12 768 LEU A N 1
ATOM 6000 C CA . LEU A 1 768 ? -21.456 -14.082 25.347 1.00 97.12 768 LEU A CA 1
ATOM 6001 C C . LEU A 1 768 ? -20.034 -13.509 25.498 1.00 97.12 768 LEU A C 1
ATOM 6003 O O . LEU A 1 768 ? -19.217 -14.031 26.257 1.00 97.12 768 LEU A O 1
ATOM 6007 N N . VAL A 1 769 ? -19.716 -12.436 24.768 1.00 97.19 769 VAL A N 1
ATOM 6008 C CA . VAL A 1 769 ? -18.422 -11.748 24.913 1.00 97.19 769 VAL A CA 1
ATOM 6009 C C . VAL A 1 769 ? -18.407 -10.880 26.169 1.00 97.19 769 VAL A C 1
ATOM 6011 O O . VAL A 1 769 ? -17.418 -10.888 26.898 1.00 97.19 769 VAL A O 1
ATOM 6014 N N . ALA A 1 770 ? -19.501 -10.170 26.468 1.00 96.88 770 ALA A N 1
ATOM 6015 C CA . ALA A 1 770 ? -19.609 -9.337 27.663 1.00 96.88 770 ALA A CA 1
ATOM 6016 C C . ALA A 1 770 ? -19.385 -10.146 28.948 1.00 96.88 770 ALA A C 1
ATOM 6018 O O . ALA A 1 770 ? -18.646 -9.682 29.813 1.00 96.88 770 ALA A O 1
ATOM 6019 N N . SER A 1 771 ? -19.933 -11.365 29.038 1.00 95.62 771 SER A N 1
ATOM 6020 C CA . SER A 1 771 ? -19.773 -12.268 30.187 1.00 95.62 771 SER A CA 1
ATOM 6021 C C . SER A 1 771 ? -18.341 -12.782 30.384 1.00 95.62 771 SER A C 1
ATOM 6023 O O . SER A 1 771 ? -17.970 -13.142 31.500 1.00 95.62 771 SER A O 1
ATOM 6025 N N . GLY A 1 772 ? -17.515 -12.786 29.329 1.00 92.75 772 GLY A N 1
ATOM 6026 C CA . GLY A 1 772 ? -16.197 -13.433 29.319 1.00 92.75 772 GLY A CA 1
ATOM 6027 C C . GLY A 1 772 ? -16.240 -14.939 29.011 1.00 92.75 772 GLY A C 1
ATOM 6028 O O . GLY A 1 772 ? -15.267 -15.665 29.261 1.00 92.75 772 GLY A O 1
ATOM 6029 N N . ASP A 1 773 ? -17.355 -15.436 28.472 1.00 94.75 773 ASP A N 1
ATOM 6030 C CA . ASP A 1 773 ? -17.526 -16.857 28.157 1.00 94.75 773 ASP A CA 1
ATOM 6031 C C . ASP A 1 773 ? -17.044 -17.253 26.758 1.00 94.75 773 ASP A C 1
ATOM 6033 O O . ASP A 1 773 ? -16.793 -18.435 26.523 1.00 94.75 773 ASP A O 1
ATOM 6037 N N . GLU A 1 774 ? -16.815 -16.301 25.850 1.00 95.19 774 GLU A N 1
ATOM 6038 C CA . GLU A 1 774 ? -16.197 -16.575 24.547 1.00 95.19 774 GLU A CA 1
ATOM 6039 C C . GLU A 1 774 ? -14.720 -16.978 24.700 1.00 95.19 774 GLU A C 1
ATOM 6041 O O . GLU A 1 774 ? -13.832 -16.158 24.949 1.00 95.19 774 GLU A O 1
ATOM 6046 N N . LYS A 1 775 ? -14.446 -18.278 24.546 1.00 91.31 775 LYS A N 1
ATOM 6047 C CA . LYS A 1 775 ? -13.116 -18.855 24.782 1.00 91.31 775 LYS A CA 1
ATOM 6048 C C . LYS A 1 775 ? -12.157 -18.738 23.589 1.00 91.31 775 LYS A C 1
ATOM 6050 O O . LYS A 1 775 ? -10.978 -19.051 23.741 1.00 91.31 775 LYS A O 1
ATOM 6055 N N . ARG A 1 776 ? -12.625 -18.308 22.413 1.00 90.62 776 ARG A N 1
ATOM 6056 C CA . ARG A 1 776 ? -11.813 -18.193 21.186 1.00 90.62 776 ARG A CA 1
ATOM 6057 C C . ARG A 1 776 ? -11.009 -16.883 21.119 1.00 90.62 776 ARG A C 1
ATOM 6059 O O . ARG A 1 776 ? -11.251 -15.941 21.869 1.00 90.62 776 ARG A O 1
ATOM 6066 N N . GLY A 1 777 ? -10.024 -16.842 20.220 1.00 81.50 777 GLY A N 1
ATOM 6067 C CA . GLY A 1 777 ? -9.120 -15.708 19.974 1.00 81.50 777 GLY A CA 1
ATOM 6068 C C . GLY A 1 777 ? -7.703 -16.168 19.618 1.00 81.50 777 GLY A C 1
ATOM 6069 O O . GLY A 1 777 ? -7.338 -17.306 19.919 1.00 81.50 777 GLY A O 1
ATOM 6070 N N . ASN A 1 778 ? -6.892 -15.291 19.018 1.00 75.50 778 ASN A N 1
ATOM 6071 C CA . ASN A 1 778 ? -5.515 -15.610 18.616 1.00 75.50 778 ASN A CA 1
ATOM 6072 C C . ASN A 1 778 ? -4.513 -14.460 18.889 1.00 75.50 778 ASN A C 1
ATOM 6074 O O . ASN A 1 778 ? -4.274 -13.642 18.004 1.00 75.50 778 ASN A O 1
ATOM 6078 N N . PRO A 1 779 ? -3.909 -14.374 20.092 1.00 67.44 779 PRO A N 1
ATOM 6079 C CA . PRO A 1 779 ? -4.161 -15.221 21.258 1.00 67.44 779 PRO A CA 1
ATOM 6080 C C . PRO A 1 779 ? -5.500 -14.885 21.940 1.00 67.44 779 PRO A C 1
ATOM 6082 O O . PRO A 1 779 ? -5.898 -13.722 22.011 1.00 67.44 779 PRO A O 1
ATOM 6085 N N . GLY A 1 780 ? -6.195 -15.915 22.434 1.00 76.44 780 GLY A N 1
ATOM 6086 C CA . GLY A 1 780 ? -7.453 -15.819 23.189 1.00 76.44 780 GLY A CA 1
ATOM 6087 C C . GLY A 1 780 ? -7.283 -16.173 24.675 1.00 76.44 780 GLY A C 1
ATOM 6088 O O . GLY A 1 780 ? -6.151 -16.368 25.127 1.00 76.44 780 GLY A O 1
ATOM 6089 N N . PRO A 1 781 ? -8.377 -16.276 25.452 1.00 89.06 781 PRO A N 1
ATOM 6090 C CA . PRO A 1 781 ? -9.774 -16.000 25.084 1.00 89.06 781 PRO A CA 1
ATOM 6091 C C . PRO A 1 781 ? -10.068 -14.494 24.950 1.00 89.06 781 PRO A C 1
ATOM 6093 O O . PRO A 1 781 ? -9.234 -13.665 25.335 1.00 89.06 781 PRO A O 1
ATOM 6096 N N . GLN A 1 782 ? -11.241 -14.128 24.420 1.00 89.44 782 GLN A N 1
ATOM 6097 C CA . GLN A 1 782 ? -11.677 -12.728 24.415 1.00 89.44 782 GLN A CA 1
ATOM 6098 C C . GLN A 1 782 ? -11.942 -12.242 25.851 1.00 89.44 782 GLN A C 1
ATOM 6100 O O . GLN A 1 782 ? -12.533 -12.971 26.649 1.00 89.44 782 GLN A O 1
ATOM 6105 N N . PRO A 1 783 ? -11.510 -11.021 26.214 1.00 93.19 783 PRO A N 1
ATOM 6106 C CA . PRO A 1 783 ? -11.772 -10.466 27.535 1.00 93.19 783 PRO A CA 1
ATOM 6107 C C . PRO A 1 783 ? -13.254 -10.101 27.693 1.00 93.19 783 PRO A C 1
ATOM 6109 O O . PRO A 1 783 ? -13.898 -9.715 26.717 1.00 93.19 783 PRO A O 1
ATOM 6112 N N . SER A 1 784 ? -13.766 -10.156 28.927 1.00 95.19 784 SER A N 1
ATOM 6113 C CA . SER A 1 784 ? -15.119 -9.696 29.265 1.00 95.19 784 SER A CA 1
ATOM 6114 C C . SER A 1 784 ? -15.285 -8.195 29.012 1.00 95.19 784 SER A C 1
ATOM 6116 O O . SER A 1 784 ? -14.329 -7.424 29.144 1.00 95.19 784 SER A O 1
ATOM 6118 N N . GLY A 1 785 ? -16.500 -7.778 28.660 1.00 95.50 785 GLY A N 1
ATOM 6119 C CA . GLY A 1 785 ? -16.825 -6.401 28.293 1.00 95.50 785 GLY A CA 1
ATOM 6120 C C . GLY A 1 785 ? -17.740 -5.715 29.305 1.00 95.50 785 GLY A C 1
ATOM 6121 O O . GLY A 1 785 ? -18.833 -6.201 29.579 1.00 95.50 785 GLY A O 1
ATOM 6122 N N . SER A 1 786 ? -17.340 -4.553 29.821 1.00 94.69 786 SER A N 1
ATOM 6123 C CA . SER A 1 786 ? -18.083 -3.828 30.862 1.00 94.69 786 SER A CA 1
ATOM 6124 C C . SER A 1 786 ? -19.116 -2.829 30.347 1.00 94.69 786 SER A C 1
ATOM 6126 O O . SER A 1 786 ? -20.006 -2.440 31.104 1.00 94.69 786 SER A O 1
ATOM 6128 N N . ASN A 1 787 ? -19.011 -2.405 29.084 1.00 94.44 787 ASN A N 1
ATOM 6129 C CA . ASN A 1 787 ? -19.809 -1.314 28.512 1.00 94.44 787 ASN A CA 1
ATOM 6130 C C . ASN A 1 787 ? -20.538 -1.681 27.202 1.00 94.44 787 ASN A C 1
ATOM 6132 O O . ASN A 1 787 ? -20.982 -0.792 26.470 1.00 94.44 787 ASN A O 1
ATOM 6136 N N . ILE A 1 788 ? -20.643 -2.972 26.875 1.00 95.94 788 ILE A N 1
ATOM 6137 C CA . ILE A 1 788 ? -21.292 -3.438 25.643 1.00 95.94 788 ILE A CA 1
ATOM 6138 C C . ILE A 1 788 ? -22.807 -3.229 25.762 1.00 95.94 788 ILE A C 1
ATOM 6140 O O . ILE A 1 788 ? -23.438 -3.712 26.698 1.00 95.94 788 ILE A O 1
ATOM 6144 N N . LYS A 1 789 ? -23.405 -2.500 24.815 1.00 95.00 789 LYS A N 1
ATOM 6145 C CA . LYS A 1 789 ? -24.843 -2.179 24.826 1.00 95.00 789 LYS A CA 1
ATOM 6146 C C . LYS A 1 789 ? -25.708 -3.251 24.167 1.00 95.00 789 LYS A C 1
ATOM 6148 O O . LYS A 1 789 ? -25.280 -3.856 23.188 1.00 95.00 789 LYS A O 1
ATOM 6153 N N . GLU A 1 790 ? -26.945 -3.413 24.619 1.00 95.31 790 GLU A N 1
ATOM 6154 C CA . GLU A 1 790 ? -27.999 -4.112 23.874 1.00 95.31 790 GLU A CA 1
ATOM 6155 C C . GLU A 1 790 ? -28.338 -3.331 22.592 1.00 95.31 790 GLU A C 1
ATOM 6157 O O . GLU A 1 790 ? -28.586 -2.131 22.650 1.00 95.31 790 GLU A O 1
ATOM 6162 N N . LEU A 1 791 ? -28.363 -3.977 21.428 1.00 96.44 791 LEU A N 1
ATOM 6163 C CA . LEU A 1 791 ? -28.775 -3.340 20.175 1.00 96.44 791 LEU A CA 1
ATOM 6164 C C . LEU A 1 791 ? -30.299 -3.227 20.078 1.00 96.44 791 LEU A C 1
ATOM 6166 O O . LEU A 1 791 ? -31.016 -4.188 20.367 1.00 96.44 791 LEU A O 1
ATOM 6170 N N . LEU A 1 792 ? -30.778 -2.078 19.595 1.00 94.50 792 LEU A N 1
ATOM 6171 C CA . LEU A 1 792 ? -32.180 -1.821 19.252 1.00 94.50 792 LEU A CA 1
ATOM 6172 C C . LEU A 1 792 ? -32.376 -1.754 17.730 1.00 94.50 792 LEU A C 1
ATOM 6174 O O . LEU A 1 792 ? -31.479 -1.348 16.994 1.00 94.50 792 LEU A O 1
ATOM 6178 N N . TRP A 1 793 ? -33.565 -2.116 17.242 1.00 94.25 793 TRP A N 1
ATOM 6179 C CA . TRP A 1 793 ? -33.876 -2.002 15.812 1.00 94.25 793 TRP A CA 1
ATOM 6180 C C . TRP A 1 793 ? -34.136 -0.549 15.396 1.00 94.25 793 TRP A C 1
ATOM 6182 O O . TRP A 1 793 ? -34.901 0.159 16.059 1.00 94.25 793 TRP A O 1
ATOM 6192 N N . ASN A 1 794 ? -33.567 -0.138 14.260 1.00 91.69 794 ASN A N 1
ATOM 6193 C CA . ASN A 1 794 ? -33.782 1.169 13.645 1.00 91.69 794 ASN A CA 1
ATOM 6194 C C . ASN A 1 794 ? -34.240 1.054 12.185 1.00 91.69 794 ASN A C 1
ATOM 6196 O O . ASN A 1 794 ? -33.528 0.540 11.319 1.00 91.69 794 ASN A O 1
ATOM 6200 N N . ASP A 1 795 ? -35.412 1.622 11.898 1.00 86.56 795 ASP A N 1
ATOM 6201 C CA . ASP A 1 795 ? -36.018 1.551 10.567 1.00 86.56 795 ASP A CA 1
ATOM 6202 C C . ASP A 1 795 ? -35.283 2.379 9.503 1.00 86.56 795 ASP A C 1
ATOM 6204 O O . ASP A 1 795 ? -35.294 1.984 8.342 1.00 86.56 795 ASP A O 1
ATOM 6208 N N . GLN A 1 796 ? -34.628 3.495 9.858 1.00 86.50 796 GLN A N 1
ATOM 6209 C CA . GLN A 1 796 ? -33.853 4.287 8.888 1.00 86.50 796 GLN A CA 1
ATOM 6210 C C . GLN A 1 796 ? -32.612 3.512 8.427 1.00 86.50 796 GLN A C 1
ATOM 6212 O O . GLN A 1 796 ? -32.331 3.450 7.233 1.00 86.50 796 GLN A O 1
ATOM 6217 N N . LEU A 1 797 ? -31.884 2.881 9.358 1.00 90.88 797 LEU A N 1
ATOM 6218 C CA . LEU A 1 797 ? -30.745 2.017 9.026 1.00 90.88 797 LEU A CA 1
ATOM 6219 C C . LEU A 1 797 ? -31.191 0.826 8.168 1.00 90.88 797 LEU A C 1
ATOM 6221 O O . LEU A 1 797 ? -30.525 0.511 7.179 1.00 90.88 797 LEU A O 1
ATOM 6225 N N . ALA A 1 798 ? -32.329 0.213 8.514 1.00 91.44 798 ALA A N 1
ATOM 6226 C CA . ALA A 1 798 ? -32.891 -0.925 7.792 1.00 91.44 798 ALA A CA 1
ATOM 6227 C C . ALA A 1 798 ? -33.340 -0.544 6.381 1.00 91.44 798 ALA A C 1
ATOM 6229 O O . ALA A 1 798 ? -33.106 -1.290 5.435 1.00 91.44 798 ALA A O 1
ATOM 6230 N N . GLU A 1 799 ? -33.932 0.636 6.218 1.00 86.75 799 GLU A N 1
ATOM 6231 C CA . GLU A 1 799 ? -34.337 1.141 4.915 1.00 86.75 799 GLU A CA 1
ATOM 6232 C C . GLU A 1 799 ? -33.137 1.366 3.988 1.00 86.75 799 GLU A C 1
ATOM 6234 O O . GLU A 1 799 ? -33.154 0.912 2.842 1.00 86.75 799 GLU A O 1
ATOM 6239 N N . ILE A 1 800 ? -32.078 2.020 4.473 1.00 88.94 800 ILE A N 1
ATOM 6240 C CA . ILE A 1 800 ? -30.853 2.215 3.689 1.00 88.94 800 ILE A CA 1
ATOM 6241 C C . ILE A 1 800 ? -30.206 0.868 3.349 1.00 88.94 800 ILE A C 1
ATOM 6243 O O . ILE A 1 800 ? -29.857 0.636 2.193 1.00 88.94 800 ILE A O 1
ATOM 6247 N N . ALA A 1 801 ? -30.111 -0.049 4.317 1.00 92.00 801 ALA A N 1
ATOM 6248 C CA . ALA A 1 801 ? -29.582 -1.394 4.093 1.00 92.00 801 ALA A CA 1
ATOM 6249 C C . ALA A 1 801 ? -30.409 -2.162 3.048 1.00 92.00 801 ALA A C 1
ATOM 6251 O O . ALA A 1 801 ? -29.854 -2.832 2.179 1.00 92.00 801 ALA A O 1
ATOM 6252 N N . GLN A 1 802 ? -31.738 -2.027 3.083 1.00 90.44 802 GLN A N 1
ATOM 6253 C CA . GLN A 1 802 ? -32.634 -2.645 2.110 1.00 90.44 802 GLN A CA 1
ATOM 6254 C C . GLN A 1 802 ? -32.478 -2.037 0.719 1.00 90.44 802 GLN A C 1
ATOM 6256 O O . GLN A 1 802 ? -32.478 -2.768 -0.268 1.00 90.44 802 GLN A O 1
ATOM 6261 N N . ARG A 1 803 ? -32.330 -0.714 0.616 1.00 86.38 803 ARG A N 1
ATOM 6262 C CA . ARG A 1 803 ? -32.096 -0.047 -0.669 1.00 86.38 803 ARG A CA 1
ATOM 6263 C C . ARG A 1 803 ? -30.762 -0.433 -1.278 1.00 86.38 803 ARG A C 1
ATOM 6265 O O . ARG A 1 803 ? -30.716 -0.632 -2.488 1.00 86.38 803 ARG A O 1
ATOM 6272 N N . TRP A 1 804 ? -29.735 -0.625 -0.452 1.00 89.25 804 TRP A N 1
ATOM 6273 C CA . TRP A 1 804 ? -28.476 -1.202 -0.904 1.00 89.25 804 TRP A CA 1
ATOM 6274 C C . TRP A 1 804 ? -28.663 -2.646 -1.362 1.00 89.25 804 TRP A C 1
ATOM 6276 O O . TRP A 1 804 ? -28.298 -2.968 -2.483 1.00 89.25 804 TRP A O 1
ATOM 6286 N N . ALA A 1 805 ? -29.335 -3.496 -0.577 1.00 87.88 805 ALA A N 1
ATOM 6287 C CA . ALA A 1 805 ? -29.628 -4.878 -0.964 1.00 87.88 805 ALA A CA 1
ATOM 6288 C C . ALA A 1 805 ? -30.404 -4.969 -2.296 1.00 87.88 805 ALA A C 1
ATOM 6290 O O . ALA A 1 805 ? -30.119 -5.843 -3.110 1.00 87.88 805 ALA A O 1
ATOM 6291 N N . ASN A 1 806 ? -31.319 -4.031 -2.567 1.00 85.00 806 ASN A N 1
ATOM 6292 C CA . ASN A 1 806 ? -32.063 -3.941 -3.831 1.00 85.00 806 ASN A CA 1
ATOM 6293 C C . ASN A 1 806 ? -31.179 -3.649 -5.054 1.00 85.00 806 ASN A C 1
ATOM 6295 O O . ASN A 1 806 ? -31.620 -3.876 -6.180 1.00 85.00 806 ASN A O 1
ATOM 6299 N N . GLN A 1 807 ? -29.949 -3.168 -4.855 1.00 81.75 807 GLN A N 1
ATOM 6300 C CA . GLN A 1 807 ? -28.968 -3.017 -5.931 1.00 81.75 807 GLN A CA 1
ATOM 6301 C C . GLN A 1 807 ? -28.300 -4.345 -6.306 1.00 81.75 807 GLN A C 1
ATOM 6303 O O . GLN A 1 807 ? -27.588 -4.409 -7.306 1.00 81.75 807 GLN A O 1
ATOM 6308 N N . CYS A 1 808 ? -28.546 -5.404 -5.528 1.00 75.62 808 CYS A N 1
ATOM 6309 C CA . CYS A 1 808 ? -27.860 -6.690 -5.600 1.00 75.62 808 CYS A CA 1
ATOM 6310 C C . CYS A 1 808 ? -26.324 -6.537 -5.575 1.00 75.62 808 CYS A C 1
ATOM 6312 O O . CYS A 1 808 ? -25.638 -7.047 -6.464 1.00 75.62 808 CYS A O 1
ATOM 6314 N N . PRO A 1 809 ? -25.779 -5.821 -4.568 1.00 69.25 809 PRO A N 1
ATOM 6315 C CA . PRO A 1 809 ? -24.370 -5.479 -4.491 1.00 69.25 809 PRO A CA 1
ATOM 6316 C C . PRO A 1 809 ? -23.572 -6.753 -4.245 1.00 69.25 809 PRO A C 1
ATOM 6318 O O . PRO A 1 809 ? -23.778 -7.469 -3.262 1.00 69.25 809 PRO A O 1
ATOM 6321 N N . PHE A 1 810 ? -22.666 -7.066 -5.161 1.00 58.62 810 PHE A N 1
ATOM 6322 C CA . PHE A 1 810 ? -21.851 -8.257 -5.038 1.00 58.62 810 PHE A CA 1
ATOM 6323 C C . PHE A 1 810 ? -20.579 -7.933 -4.253 1.00 58.62 810 PHE A C 1
ATOM 6325 O O . PHE A 1 810 ? -19.655 -7.351 -4.808 1.00 58.62 810 PHE A O 1
ATOM 6332 N N . LEU A 1 811 ? -20.566 -8.287 -2.959 1.00 52.81 811 LEU A N 1
ATOM 6333 C CA . LEU A 1 811 ? -19.436 -8.077 -2.035 1.00 52.81 811 LEU A CA 1
ATOM 6334 C C . LEU A 1 811 ? -18.972 -6.620 -1.878 1.00 52.81 811 LEU A C 1
ATOM 6336 O O . LEU A 1 811 ? -17.865 -6.363 -1.424 1.00 52.81 811 LEU A O 1
ATOM 6340 N N . GLN A 1 812 ? -19.826 -5.660 -2.224 1.00 60.34 812 GLN A N 1
ATOM 6341 C CA . GLN A 1 812 ? -19.465 -4.252 -2.215 1.00 60.34 812 GLN A CA 1
ATOM 6342 C C . GLN A 1 812 ? -20.281 -3.479 -1.187 1.00 60.34 812 GLN A C 1
ATOM 6344 O O . GLN A 1 812 ? -21.512 -3.551 -1.163 1.00 60.34 812 GLN A O 1
ATOM 6349 N N . HIS A 1 813 ? -19.581 -2.695 -0.376 1.00 72.44 813 HIS A N 1
ATOM 6350 C CA . HIS A 1 813 ? -20.189 -1.676 0.463 1.00 72.44 813 HIS A CA 1
ATOM 6351 C C . HIS A 1 813 ? -20.531 -0.434 -0.361 1.00 72.44 813 HIS A C 1
ATOM 6353 O O . HIS A 1 813 ? -19.784 -0.042 -1.260 1.00 72.44 813 HIS A O 1
ATOM 6359 N N . ASP A 1 814 ? -21.625 0.238 -0.019 1.00 61.41 814 ASP A N 1
ATOM 6360 C CA . ASP A 1 814 ? -21.774 1.640 -0.399 1.00 61.41 814 ASP A CA 1
ATOM 6361 C C . ASP A 1 814 ? -20.767 2.503 0.383 1.00 61.41 814 ASP A C 1
ATOM 6363 O O . ASP A 1 814 ? -20.031 2.027 1.248 1.00 61.41 814 ASP A O 1
ATOM 6367 N N . THR A 1 815 ? -20.654 3.792 0.069 1.00 63.00 815 THR A N 1
ATOM 6368 C CA . THR A 1 815 ? -19.757 4.679 0.829 1.00 63.00 815 THR A CA 1
ATOM 6369 C C . THR A 1 815 ? -20.427 5.135 2.127 1.00 63.00 815 THR A C 1
ATOM 6371 O O . THR A 1 815 ? -21.654 5.228 2.189 1.00 63.00 815 THR A O 1
ATOM 6374 N N . TYR A 1 816 ? -19.648 5.518 3.150 1.00 55.03 816 TYR A N 1
ATOM 6375 C CA . TYR A 1 816 ? -20.193 6.140 4.372 1.00 55.03 816 TYR A CA 1
ATOM 6376 C C . TYR A 1 816 ? -21.124 7.327 4.067 1.00 55.03 816 TYR A C 1
ATOM 6378 O O . TYR A 1 816 ? -22.146 7.495 4.727 1.00 55.03 816 TYR A O 1
ATOM 6386 N N . ALA A 1 817 ? -20.793 8.121 3.041 1.00 54.97 817 ALA A N 1
ATOM 6387 C CA . ALA A 1 817 ? -21.602 9.254 2.600 1.00 54.97 817 ALA A CA 1
ATOM 6388 C C . ALA A 1 817 ? -22.944 8.829 1.986 1.00 54.97 817 ALA A C 1
ATOM 6390 O O . ALA A 1 817 ? -23.924 9.554 2.130 1.00 54.97 817 ALA A O 1
ATOM 6391 N N . ASN A 1 818 ? -22.995 7.663 1.339 1.00 70.62 818 ASN A N 1
ATOM 6392 C CA . ASN A 1 818 ? -24.197 7.159 0.680 1.00 70.62 818 ASN A CA 1
ATOM 6393 C C . ASN A 1 818 ? -25.119 6.387 1.636 1.00 70.62 818 ASN A C 1
ATOM 6395 O O . ASN A 1 818 ? -26.321 6.352 1.384 1.00 70.62 818 ASN A O 1
ATOM 6399 N N . ARG A 1 819 ? -24.590 5.814 2.732 1.00 80.56 819 ARG A N 1
ATOM 6400 C CA . ARG A 1 819 ? -25.380 5.072 3.739 1.00 80.56 819 ARG A CA 1
ATOM 6401 C C . ARG A 1 819 ? -25.762 5.844 4.999 1.00 80.56 819 ARG A C 1
ATOM 6403 O O . ARG A 1 819 ? -26.256 5.252 5.961 1.00 80.56 819 ARG A O 1
ATOM 6410 N N . ARG A 1 820 ? -25.504 7.149 5.037 1.00 78.44 820 ARG A N 1
ATOM 6411 C CA . ARG A 1 820 ? -25.894 7.998 6.169 1.00 78.44 820 ARG A CA 1
ATOM 6412 C C . ARG A 1 820 ? -27.416 8.011 6.346 1.00 78.44 820 ARG A C 1
ATOM 6414 O O . ARG A 1 820 ? -28.191 7.920 5.397 1.00 78.44 820 ARG A O 1
ATOM 6421 N N . THR A 1 821 ? -27.851 8.179 7.584 1.00 79.44 821 THR A N 1
ATOM 6422 C CA . THR A 1 821 ? -29.256 8.427 7.937 1.00 79.44 821 THR A CA 1
ATOM 6423 C C . THR A 1 821 ? -29.377 9.781 8.632 1.00 79.44 821 THR A C 1
ATOM 6425 O O . THR A 1 821 ? -28.360 10.406 8.938 1.00 79.44 821 THR A O 1
ATOM 6428 N N . CYS A 1 822 ? -30.595 10.257 8.899 1.00 75.50 822 CYS A N 1
ATOM 6429 C CA . CYS A 1 822 ? -30.754 11.491 9.677 1.00 75.50 822 CYS A CA 1
ATOM 6430 C C . CYS A 1 822 ? -30.285 11.320 11.120 1.00 75.50 822 CYS A C 1
ATOM 6432 O O . CYS A 1 822 ? -29.781 12.268 11.716 1.00 75.50 822 CYS A O 1
ATOM 6434 N N . ASN A 1 823 ? -30.437 10.113 11.670 1.00 74.38 823 ASN A N 1
ATOM 6435 C CA . ASN A 1 823 ? -30.038 9.812 13.041 1.00 74.38 823 ASN A CA 1
ATOM 6436 C C . ASN A 1 823 ? -28.548 9.435 13.142 1.00 74.38 823 ASN A C 1
ATOM 6438 O O . ASN A 1 823 ? -27.941 9.621 14.193 1.00 74.38 823 ASN A O 1
ATOM 6442 N N . PHE A 1 824 ? -27.950 8.933 12.055 1.00 77.12 824 PHE A N 1
ATOM 6443 C CA . PHE A 1 824 ? -26.563 8.463 12.015 1.00 77.12 824 PHE A CA 1
ATOM 6444 C C . PHE A 1 824 ? -25.823 9.011 10.785 1.00 77.12 824 PHE A C 1
ATOM 6446 O O . PHE A 1 824 ? -25.911 8.423 9.702 1.00 77.12 824 PHE A O 1
ATOM 6453 N N . PRO A 1 825 ? -25.050 10.105 10.940 1.00 65.38 825 PRO A N 1
ATOM 6454 C CA . PRO A 1 825 ? -24.222 10.671 9.870 1.00 65.38 825 PRO A CA 1
ATOM 6455 C C . PRO A 1 825 ? -23.134 9.718 9.358 1.00 65.38 825 PRO A C 1
ATOM 6457 O O . PRO A 1 825 ? -22.690 9.850 8.221 1.00 65.38 825 PRO A O 1
ATOM 6460 N N . VAL A 1 826 ? -22.716 8.765 10.196 1.00 65.75 826 VAL A N 1
ATOM 6461 C CA . VAL A 1 826 ? -21.790 7.682 9.856 1.00 65.75 826 VAL A CA 1
ATOM 6462 C C . VAL A 1 826 ? -22.380 6.380 10.392 1.00 65.75 826 VAL A C 1
ATOM 6464 O O . VAL A 1 826 ? -22.574 6.237 11.601 1.00 65.75 826 VAL A O 1
ATOM 6467 N N . ALA A 1 827 ? -22.670 5.444 9.490 1.00 78.69 827 ALA A N 1
ATOM 6468 C CA . ALA A 1 827 ? -23.155 4.107 9.821 1.00 78.69 827 ALA A CA 1
ATOM 6469 C C . ALA A 1 827 ? -22.105 3.051 9.446 1.00 78.69 827 ALA A C 1
ATOM 6471 O O . ALA A 1 827 ? -21.427 3.189 8.428 1.00 78.69 827 ALA A O 1
ATOM 6472 N N . GLY A 1 828 ? -21.953 2.010 10.262 1.00 83.12 828 GLY A N 1
ATOM 6473 C CA . GLY A 1 828 ? -21.194 0.807 9.908 1.00 83.12 828 GLY A CA 1
ATOM 6474 C C . GLY A 1 828 ? -22.010 -0.096 8.986 1.00 83.12 828 GLY A C 1
ATOM 6475 O O . GLY A 1 828 ? -23.216 0.119 8.858 1.00 83.12 828 GLY A O 1
ATOM 6476 N N . GLN A 1 829 ? -21.390 -1.097 8.356 1.00 92.81 829 GLN A N 1
ATOM 6477 C CA . GLN A 1 829 ? -22.099 -2.034 7.482 1.00 92.81 829 GLN A CA 1
ATOM 6478 C C . GLN A 1 829 ? -21.429 -3.411 7.448 1.00 92.81 829 GLN A C 1
ATOM 6480 O O . GLN A 1 829 ? -20.227 -3.485 7.240 1.00 92.81 829 GLN A O 1
ATOM 6485 N N . ASN A 1 830 ? -22.224 -4.478 7.551 1.00 93.38 830 ASN A N 1
ATOM 6486 C CA . ASN A 1 830 ? -21.809 -5.852 7.262 1.00 93.38 830 ASN A CA 1
ATOM 6487 C C . ASN A 1 830 ? -22.680 -6.427 6.135 1.00 93.38 830 ASN A C 1
ATOM 6489 O O . ASN A 1 830 ? -23.886 -6.165 6.085 1.00 93.38 830 ASN A O 1
ATOM 6493 N N . ILE A 1 831 ? -22.083 -7.223 5.242 1.00 89.94 831 ILE A N 1
ATOM 6494 C CA . ILE A 1 831 ? -22.778 -7.860 4.112 1.00 89.94 831 ILE A CA 1
ATOM 6495 C C . ILE A 1 831 ? -22.526 -9.371 4.133 1.00 89.94 831 ILE A C 1
ATOM 6497 O O . ILE A 1 831 ? -21.438 -9.840 4.454 1.00 89.94 831 ILE A O 1
ATOM 6501 N N . TYR A 1 832 ? -23.551 -10.155 3.811 1.00 87.12 832 TYR A N 1
ATOM 6502 C CA . TYR A 1 832 ? -23.465 -11.601 3.640 1.00 87.12 832 TYR A CA 1
ATOM 6503 C C . TYR A 1 832 ? -24.289 -12.026 2.427 1.00 87.12 832 TYR A C 1
ATOM 6505 O O . TYR A 1 832 ? -25.383 -11.516 2.196 1.00 87.12 832 TYR A O 1
ATOM 6513 N N . TYR A 1 833 ? -23.800 -12.992 1.656 1.00 83.56 833 TYR A N 1
ATOM 6514 C CA . TYR A 1 833 ? -24.533 -13.545 0.522 1.00 83.56 833 TYR A CA 1
ATOM 6515 C C . TYR A 1 833 ? -24.507 -15.075 0.545 1.00 83.56 833 TYR A C 1
ATOM 6517 O O . TYR A 1 833 ? -23.628 -15.711 1.128 1.00 83.56 833 TYR A O 1
ATOM 6525 N N . THR A 1 834 ? -25.487 -15.694 -0.110 1.00 78.81 834 THR A N 1
ATOM 6526 C CA . THR A 1 834 ? -25.501 -17.141 -0.323 1.00 78.81 834 THR A CA 1
ATOM 6527 C C . THR A 1 834 ? -26.197 -17.507 -1.630 1.00 78.81 834 THR A C 1
ATOM 6529 O O . THR A 1 834 ? -27.260 -16.981 -1.965 1.00 78.81 834 THR A O 1
ATOM 6532 N N . TRP A 1 835 ? -25.621 -18.461 -2.359 1.00 80.00 835 TRP A N 1
ATOM 6533 C CA . TRP A 1 835 ? -26.233 -19.058 -3.544 1.00 80.00 835 TRP A CA 1
ATOM 6534 C C . TRP A 1 835 ? -26.870 -20.384 -3.151 1.00 80.00 835 TRP A C 1
ATOM 6536 O O . TRP A 1 835 ? -26.222 -21.426 -3.076 1.00 80.00 835 TRP A O 1
ATOM 6546 N N . THR A 1 836 ? -28.156 -20.339 -2.818 1.00 75.12 836 THR A N 1
ATOM 6547 C CA . THR A 1 836 ? -28.920 -21.524 -2.430 1.00 75.12 836 THR A CA 1
ATOM 6548 C C . THR A 1 836 ? -30.292 -21.493 -3.079 1.00 75.12 836 THR A C 1
ATOM 6550 O O . THR A 1 836 ? -30.912 -20.443 -3.179 1.00 75.12 836 THR A O 1
ATOM 6553 N N . ASN A 1 837 ? -30.801 -22.656 -3.481 1.00 80.56 837 ASN A N 1
ATOM 6554 C CA . ASN A 1 837 ? -32.188 -22.791 -3.926 1.00 80.56 837 ASN A CA 1
ATOM 6555 C C . ASN A 1 837 ? -33.175 -22.966 -2.762 1.00 80.56 837 ASN A C 1
ATOM 6557 O O . ASN A 1 837 ? -34.386 -22.919 -2.980 1.00 80.56 837 ASN A O 1
ATOM 6561 N N . SER A 1 838 ? -32.679 -23.111 -1.527 1.00 80.56 838 SER A N 1
ATOM 6562 C CA . SER A 1 838 ? -33.513 -23.186 -0.327 1.00 80.56 838 SER A CA 1
ATOM 6563 C C . SER A 1 838 ? -34.350 -21.920 -0.165 1.00 80.56 838 SER A C 1
ATOM 6565 O O . SER A 1 838 ? -33.845 -20.815 -0.337 1.00 80.56 838 SER A O 1
ATOM 6567 N N . LYS A 1 839 ? -35.616 -22.060 0.233 1.00 76.12 839 LYS A N 1
ATOM 6568 C CA . LYS A 1 839 ? -36.474 -20.920 0.594 1.00 76.12 839 LYS A CA 1
ATOM 6569 C C . LYS A 1 839 ? -36.269 -20.449 2.041 1.00 76.12 839 LYS A C 1
ATOM 6571 O O . LYS A 1 839 ? -36.768 -19.386 2.396 1.00 76.12 839 LYS A O 1
ATOM 6576 N N . LYS A 1 840 ? -35.545 -21.217 2.869 1.00 81.56 840 LYS A N 1
ATOM 6577 C CA . LYS A 1 840 ? -35.312 -20.883 4.284 1.00 81.56 840 LYS A CA 1
ATOM 6578 C C . LYS A 1 840 ? -34.436 -19.636 4.417 1.00 81.56 840 LYS A C 1
ATOM 6580 O O . LYS A 1 840 ? -33.494 -19.456 3.639 1.00 81.56 840 LYS A O 1
ATOM 6585 N N . SER A 1 841 ? -34.745 -18.812 5.415 1.00 77.50 841 SER A N 1
ATOM 6586 C CA . SER A 1 841 ? -33.874 -17.713 5.827 1.00 77.50 841 SER A CA 1
ATOM 6587 C C . SER A 1 841 ? -32.574 -18.260 6.423 1.00 77.50 841 SER A C 1
ATOM 6589 O O . SER A 1 841 ? -32.563 -19.354 6.990 1.00 77.50 841 SER A O 1
ATOM 6591 N N . VAL A 1 842 ? -31.467 -17.535 6.249 1.00 84.56 842 VAL A N 1
ATOM 6592 C CA . VAL A 1 842 ? -30.141 -17.927 6.754 1.00 84.56 842 VAL A CA 1
ATOM 6593 C C . VAL A 1 842 ? -29.467 -16.812 7.563 1.00 84.56 842 VAL A C 1
ATOM 6595 O O . VAL A 1 842 ? -28.241 -16.784 7.648 1.00 84.56 842 VAL A O 1
ATOM 6598 N N . TRP A 1 843 ? -30.251 -15.915 8.176 1.00 89.00 843 TRP A N 1
ATOM 6599 C CA . TRP A 1 843 ? -29.749 -14.827 9.028 1.00 89.00 843 TRP A CA 1
ATOM 6600 C C . TRP A 1 843 ? -28.795 -15.316 10.122 1.00 89.00 843 TRP A C 1
ATOM 6602 O O . TRP A 1 843 ? -27.679 -14.817 10.203 1.00 89.00 843 TRP A O 1
ATOM 6612 N N . GLU A 1 844 ? -29.167 -16.348 10.887 1.00 85.56 844 GLU A N 1
ATOM 6613 C CA . GLU A 1 844 ? -28.298 -16.954 11.914 1.00 85.56 844 GLU A CA 1
ATOM 6614 C C . GLU A 1 844 ? -26.937 -17.384 11.361 1.00 85.56 844 GLU A C 1
ATOM 6616 O O . GLU A 1 844 ? -25.899 -17.127 11.964 1.00 85.56 844 GLU A O 1
ATOM 6621 N N . ARG A 1 845 ? -26.922 -18.001 10.174 1.00 83.06 845 ARG A N 1
ATOM 6622 C CA . ARG A 1 845 ? -25.679 -18.426 9.525 1.00 83.06 845 ARG A CA 1
ATOM 6623 C C . ARG A 1 845 ? -24.847 -17.229 9.071 1.00 83.06 845 ARG A C 1
ATOM 6625 O O . ARG A 1 845 ? -23.630 -17.272 9.212 1.00 83.06 845 ARG A O 1
ATOM 6632 N N . GLY A 1 846 ? -25.481 -16.203 8.503 1.00 84.00 846 GLY A N 1
ATOM 6633 C CA . GLY A 1 846 ? -24.802 -14.988 8.050 1.00 84.00 846 GLY A CA 1
ATOM 6634 C C . GLY A 1 846 ? -24.171 -14.221 9.210 1.00 84.00 846 GLY A C 1
ATOM 6635 O O . GLY A 1 846 ? -22.974 -13.952 9.189 1.00 84.00 846 GLY A O 1
ATOM 6636 N N . ILE A 1 847 ? -24.942 -13.976 10.270 1.00 91.44 847 ILE A N 1
ATOM 6637 C CA . ILE A 1 847 ? -24.463 -13.302 11.484 1.00 91.44 847 ILE A CA 1
ATOM 6638 C C . ILE A 1 847 ? -23.399 -14.154 12.183 1.00 91.44 847 ILE A C 1
ATOM 6640 O O . ILE A 1 847 ? -22.368 -13.637 12.601 1.00 91.44 847 ILE A O 1
ATOM 6644 N N . GLY A 1 848 ? -23.588 -15.476 12.239 1.00 83.25 848 GLY A N 1
ATOM 6645 C CA . GLY A 1 848 ? -22.579 -16.394 12.760 1.00 83.25 848 GLY A CA 1
ATOM 6646 C C . GLY A 1 848 ? -21.273 -16.364 11.962 1.00 83.25 848 GLY A C 1
ATOM 6647 O O . GLY A 1 848 ? -20.203 -16.497 12.546 1.00 83.25 848 GLY A O 1
ATOM 6648 N N . ARG A 1 849 ? -21.314 -16.152 10.638 1.00 83.62 849 ARG A N 1
ATOM 6649 C CA . ARG A 1 849 ? -20.102 -15.966 9.819 1.00 83.62 849 ARG A CA 1
ATOM 6650 C C . ARG A 1 849 ? -19.364 -14.685 10.188 1.00 83.62 849 ARG A C 1
ATOM 6652 O O . ARG A 1 849 ? -18.162 -14.776 10.398 1.00 83.62 849 ARG A O 1
ATOM 6659 N N . TRP A 1 850 ? -20.075 -13.566 10.332 1.00 91.25 850 TRP A N 1
ATOM 6660 C CA . TRP A 1 850 ? -19.493 -12.311 10.822 1.00 91.25 850 TRP A CA 1
ATOM 6661 C C . TRP A 1 850 ? -18.864 -12.488 12.208 1.00 91.25 850 TRP A C 1
ATOM 6663 O O . TRP A 1 850 ? -17.738 -12.074 12.437 1.00 91.25 850 TRP A O 1
ATOM 6673 N N . TYR A 1 851 ? -19.557 -13.167 13.125 1.00 90.56 851 TYR A N 1
ATOM 6674 C CA . TYR A 1 851 ? -19.066 -13.386 14.484 1.00 90.56 851 TYR A CA 1
ATOM 6675 C C . TYR A 1 851 ? -17.855 -14.330 14.561 1.00 90.56 851 TYR A C 1
ATOM 6677 O O . TYR A 1 851 ? -16.964 -14.136 15.382 1.00 90.56 851 TYR A O 1
ATOM 6685 N N . ASN A 1 852 ? -17.793 -15.362 13.715 1.00 86.44 852 ASN A N 1
ATOM 6686 C CA . ASN A 1 852 ? -16.757 -16.398 13.786 1.00 86.44 852 ASN A CA 1
ATOM 6687 C C . ASN A 1 852 ? -15.331 -15.902 13.505 1.00 86.44 852 ASN A C 1
ATOM 6689 O O . ASN A 1 852 ? -14.378 -16.617 13.823 1.00 86.44 852 ASN A O 1
ATOM 6693 N N . GLU A 1 853 ? -15.170 -14.686 12.985 1.00 88.25 853 GLU A N 1
ATOM 6694 C CA . GLU A 1 853 ? -13.873 -14.006 12.905 1.00 88.25 853 GLU A CA 1
ATOM 6695 C C . GLU A 1 853 ? -13.209 -13.830 14.281 1.00 88.25 853 GLU A C 1
ATOM 6697 O O . GLU A 1 853 ? -11.988 -13.717 14.359 1.00 88.25 853 GLU A O 1
ATOM 6702 N N . VAL A 1 854 ? -13.966 -13.939 15.382 1.00 86.69 854 VAL A N 1
ATOM 6703 C CA . VAL A 1 854 ? -13.433 -13.993 16.752 1.00 86.69 854 VAL A CA 1
ATOM 6704 C C . VAL A 1 854 ? -12.303 -15.010 16.935 1.00 86.69 854 VAL A C 1
ATOM 6706 O O . VAL A 1 854 ? -11.416 -14.800 17.755 1.00 86.69 854 VAL A O 1
ATOM 6709 N N . ALA A 1 855 ? -12.283 -16.095 16.152 1.00 83.06 855 ALA A N 1
ATOM 6710 C CA . ALA A 1 855 ? -11.206 -17.083 16.192 1.00 83.06 855 ALA A CA 1
ATOM 6711 C C . ALA A 1 855 ? -9.838 -16.511 15.772 1.00 83.06 855 ALA A C 1
ATOM 6713 O O . ALA A 1 855 ? -8.808 -17.020 16.207 1.00 83.06 855 ALA A O 1
ATOM 6714 N N . GLN A 1 856 ? -9.831 -15.460 14.951 1.00 76.88 856 GLN A N 1
ATOM 6715 C CA . GLN A 1 856 ? -8.634 -14.767 14.468 1.00 76.88 856 GLN A CA 1
ATOM 6716 C C . GLN A 1 856 ? -8.313 -13.514 15.297 1.00 76.88 856 GLN A C 1
ATOM 6718 O O . GLN A 1 856 ? -7.212 -12.981 15.211 1.00 76.88 856 GLN A O 1
ATOM 6723 N N . MET A 1 857 ? -9.248 -13.062 16.136 1.00 76.12 857 MET A N 1
ATOM 6724 C CA . MET A 1 857 ? -9.110 -11.839 16.917 1.00 76.12 857 MET A CA 1
ATOM 6725 C C . MET A 1 857 ? -8.137 -12.009 18.091 1.00 76.12 857 MET A C 1
ATOM 6727 O O . MET A 1 857 ? -8.400 -12.761 19.034 1.00 76.12 857 MET A O 1
ATOM 6731 N N . ALA A 1 858 ? -7.033 -11.263 18.084 1.00 75.56 858 ALA A N 1
ATOM 6732 C CA . ALA A 1 858 ? -6.122 -11.181 19.222 1.00 75.56 858 ALA A CA 1
ATOM 6733 C C . ALA A 1 858 ? -6.760 -10.396 20.378 1.00 75.56 858 ALA A C 1
ATOM 6735 O O . ALA A 1 858 ? -7.202 -9.261 20.200 1.00 75.56 858 ALA A O 1
ATOM 6736 N N . ASN A 1 859 ? -6.751 -10.956 21.589 1.00 76.56 859 ASN A N 1
ATOM 6737 C CA . ASN A 1 859 ? -7.364 -10.333 22.768 1.00 76.56 859 ASN A CA 1
ATOM 6738 C C . ASN A 1 859 ? -6.794 -8.941 23.118 1.00 76.56 859 ASN A C 1
ATOM 6740 O O . ASN A 1 859 ? -7.450 -8.158 23.805 1.00 76.56 859 ASN A O 1
ATOM 6744 N N . ILE A 1 860 ? -5.583 -8.612 22.660 1.00 68.19 860 ILE A N 1
ATOM 6745 C CA . ILE A 1 860 ? -4.941 -7.307 22.856 1.00 68.19 860 ILE A CA 1
ATOM 6746 C C . ILE A 1 860 ? -5.576 -6.202 21.998 1.00 68.19 860 ILE A C 1
ATOM 6748 O O . ILE A 1 860 ? -5.574 -5.043 22.402 1.00 68.19 860 ILE A O 1
ATOM 6752 N N . LEU A 1 861 ? -6.183 -6.556 20.860 1.00 71.19 861 LEU A N 1
ATOM 6753 C CA . LEU A 1 861 ? -6.799 -5.605 19.926 1.00 71.19 861 LEU A CA 1
ATOM 6754 C C . LEU A 1 861 ? -8.150 -5.061 20.424 1.00 71.19 861 LEU A C 1
ATOM 6756 O O . LEU A 1 861 ? -8.696 -4.127 19.845 1.00 71.19 861 LEU A O 1
ATOM 6760 N N . VAL A 1 862 ? -8.686 -5.589 21.530 1.00 77.12 862 VAL A N 1
ATOM 6761 C CA . VAL A 1 862 ? -9.900 -5.053 22.173 1.00 77.12 862 VAL A CA 1
ATOM 6762 C C . VAL A 1 862 ? -9.721 -3.597 22.610 1.00 77.12 862 VAL A C 1
ATOM 6764 O O . VAL A 1 862 ? -10.636 -2.787 22.452 1.00 77.12 862 VAL A O 1
ATOM 6767 N N . ASP A 1 863 ? -8.530 -3.240 23.097 1.00 67.88 863 ASP A N 1
ATOM 6768 C CA . ASP A 1 863 ? -8.250 -1.900 23.627 1.00 67.88 863 ASP A CA 1
ATOM 6769 C C . ASP A 1 863 ? -7.951 -0.871 22.526 1.00 67.88 863 ASP A C 1
ATOM 6771 O O . ASP A 1 863 ? -7.949 0.335 22.781 1.00 67.88 863 ASP A O 1
ATOM 6775 N N . PHE A 1 864 ? -7.683 -1.343 21.307 1.00 62.50 864 PHE A N 1
ATOM 6776 C CA . PHE A 1 864 ? -7.291 -0.525 20.168 1.00 62.50 864 PHE A CA 1
ATOM 6777 C C . PHE A 1 864 ? -7.557 -1.288 18.867 1.00 62.50 864 PHE A C 1
ATOM 6779 O O . PHE A 1 864 ? -6.845 -2.237 18.537 1.00 62.50 864 PHE A O 1
ATOM 6786 N N . TYR A 1 865 ? -8.561 -0.850 18.113 1.00 64.06 865 TYR A N 1
ATOM 6787 C CA . TYR A 1 865 ? -8.837 -1.361 16.779 1.00 64.06 865 TYR A CA 1
ATOM 6788 C C . TYR A 1 865 ? -7.758 -0.883 15.797 1.00 64.06 865 TYR A C 1
ATOM 6790 O O . TYR A 1 865 ? -7.552 0.321 15.634 1.00 64.06 865 TYR A O 1
ATOM 6798 N N . ALA A 1 866 ? -7.077 -1.818 15.140 1.00 47.72 866 ALA A N 1
ATOM 6799 C CA . ALA A 1 866 ? -6.152 -1.556 14.041 1.00 47.72 866 ALA A CA 1
ATOM 6800 C C . ALA A 1 866 ? -6.770 -2.075 12.739 1.00 47.72 866 ALA A C 1
ATOM 6802 O O . ALA A 1 866 ? -7.475 -3.083 12.763 1.00 47.72 866 ALA A O 1
ATOM 6803 N N . GLU A 1 867 ? -6.521 -1.387 11.624 1.00 45.94 867 GLU A N 1
ATOM 6804 C CA . GLU A 1 867 ? -6.925 -1.895 10.314 1.00 45.94 867 GLU A CA 1
ATOM 6805 C C . GLU A 1 867 ? -6.115 -3.156 10.020 1.00 45.94 867 GLU A C 1
ATOM 6807 O O . GLU A 1 867 ? -4.886 -3.113 9.958 1.00 45.94 867 GLU A O 1
ATOM 6812 N N . ASP A 1 868 ? -6.815 -4.274 9.882 1.00 41.22 868 ASP A N 1
ATOM 6813 C CA . ASP A 1 868 ? -6.308 -5.486 9.256 1.00 41.22 868 ASP A CA 1
ATOM 6814 C C . ASP A 1 868 ? -7.179 -5.720 8.019 1.00 41.22 868 ASP A C 1
ATOM 6816 O O . ASP A 1 868 ? -8.386 -5.459 8.062 1.00 41.22 868 ASP A O 1
ATOM 6820 N N . GLU A 1 869 ? -6.573 -6.136 6.909 1.00 43.09 869 GLU A N 1
ATOM 6821 C CA . GLU A 1 869 ? -7.232 -6.300 5.605 1.00 43.09 869 GLU A CA 1
ATOM 6822 C C . GLU A 1 869 ? -8.280 -7.442 5.663 1.00 43.09 869 GLU A C 1
ATOM 6824 O O . GLU A 1 869 ? -8.020 -8.579 5.278 1.00 43.09 869 GLU A O 1
ATOM 6829 N N . GLU A 1 870 ? -9.473 -7.110 6.175 1.00 50.00 870 GLU A N 1
ATOM 6830 C CA . GLU A 1 870 ? -10.742 -7.868 6.199 1.00 50.00 870 GLU A CA 1
ATOM 6831 C C . GLU A 1 870 ? -10.852 -9.125 7.092 1.00 50.00 870 GLU A C 1
ATOM 6833 O O . GLU A 1 870 ? -11.869 -9.815 7.056 1.00 50.00 870 GLU A O 1
ATOM 6838 N N . THR A 1 871 ? -9.889 -9.429 7.961 1.00 60.56 871 THR A N 1
ATOM 6839 C CA . THR A 1 871 ? -9.917 -10.674 8.767 1.00 60.56 871 THR A CA 1
ATOM 6840 C C . THR A 1 871 ? -10.846 -10.640 9.993 1.00 60.56 871 THR A C 1
ATOM 6842 O O . THR A 1 871 ? -11.305 -11.701 10.426 1.00 60.56 871 THR A O 1
ATOM 6845 N N . ILE A 1 872 ? -11.110 -9.454 10.566 1.00 75.44 872 ILE A N 1
ATOM 6846 C CA . ILE A 1 872 ? -11.843 -9.278 11.844 1.00 75.44 872 ILE A CA 1
ATOM 6847 C C . ILE A 1 872 ? -12.933 -8.190 11.833 1.00 75.44 872 ILE A C 1
ATOM 6849 O O . ILE A 1 872 ? -13.620 -7.993 12.839 1.00 75.44 872 ILE A O 1
ATOM 6853 N N . GLY A 1 873 ? -13.085 -7.459 10.723 1.00 76.69 873 GLY A N 1
ATOM 6854 C CA . GLY A 1 873 ? -13.909 -6.248 10.650 1.00 76.69 873 GLY A CA 1
ATOM 6855 C C . GLY A 1 873 ? -15.409 -6.487 10.857 1.00 76.69 873 GLY A C 1
ATOM 6856 O O . GLY A 1 873 ? -16.099 -5.636 11.428 1.00 76.69 873 GLY A O 1
ATOM 6857 N N . HIS A 1 874 ? -15.939 -7.643 10.451 1.00 88.69 874 HIS A N 1
ATOM 6858 C CA . HIS A 1 874 ? -17.351 -7.941 10.665 1.00 88.69 874 HIS A CA 1
ATOM 6859 C C . HIS A 1 874 ? -17.612 -8.246 12.141 1.00 88.69 874 HIS A C 1
ATOM 6861 O O . HIS A 1 874 ? -18.579 -7.723 12.706 1.00 88.69 874 HIS A O 1
ATOM 6867 N N . TYR A 1 875 ? -16.738 -9.033 12.781 1.00 92.75 875 TYR A N 1
ATOM 6868 C CA . TYR A 1 875 ? -16.817 -9.336 14.213 1.00 92.75 875 TYR A CA 1
ATOM 6869 C C . TYR A 1 875 ? -16.718 -8.070 15.063 1.00 92.75 875 TYR A C 1
ATOM 6871 O O . TYR A 1 875 ? -17.567 -7.840 15.928 1.00 92.75 875 TYR A O 1
ATOM 6879 N N . THR A 1 876 ? -15.733 -7.208 14.804 1.00 91.81 876 THR A N 1
ATOM 6880 C CA . THR A 1 876 ? -15.537 -5.994 15.607 1.00 91.81 876 THR A CA 1
ATOM 6881 C C . THR A 1 876 ? -16.730 -5.045 15.515 1.00 91.81 876 THR A C 1
ATOM 6883 O O . THR A 1 876 ? -17.105 -4.451 16.526 1.00 91.81 876 THR A O 1
ATOM 6886 N N . GLN A 1 877 ? -17.404 -4.963 14.363 1.00 94.25 877 GLN A N 1
ATOM 6887 C CA . GLN A 1 877 ? -18.625 -4.168 14.223 1.00 94.25 877 GLN A CA 1
ATOM 6888 C C . GLN A 1 877 ? -19.808 -4.768 15.002 1.00 94.25 877 GLN A C 1
ATOM 6890 O O . GLN A 1 877 ? -20.563 -4.017 15.625 1.00 94.25 877 GLN A O 1
ATOM 6895 N N . VAL A 1 878 ? -19.963 -6.100 15.018 1.00 95.94 878 VAL A N 1
ATOM 6896 C CA . VAL A 1 878 ? -21.002 -6.779 15.822 1.00 95.94 878 VAL A CA 1
ATOM 6897 C C . VAL A 1 878 ? -20.798 -6.503 17.317 1.00 95.94 878 VAL A C 1
ATOM 6899 O O . VAL A 1 878 ? -21.780 -6.342 18.044 1.00 95.94 878 VAL A O 1
ATOM 6902 N N . LEU A 1 879 ? -19.545 -6.400 17.778 1.00 96.44 879 LEU A N 1
ATOM 6903 C CA . LEU A 1 879 ? -19.185 -6.244 19.196 1.00 96.44 879 LEU A CA 1
ATOM 6904 C C . LEU A 1 879 ? -18.918 -4.802 19.637 1.00 96.44 879 LEU A C 1
ATOM 6906 O O . LEU A 1 879 ? -18.680 -4.563 20.821 1.00 96.44 879 LEU A O 1
ATOM 6910 N N . TRP A 1 880 ? -19.000 -3.828 18.731 1.00 95.25 880 TRP A N 1
ATOM 6911 C CA . TRP A 1 880 ? -18.659 -2.444 19.047 1.00 95.25 880 TRP A CA 1
ATOM 6912 C C . TRP A 1 880 ? -19.558 -1.880 20.160 1.00 95.25 880 TRP A C 1
ATOM 6914 O O . TRP A 1 880 ? -20.789 -1.867 20.040 1.00 95.25 880 TRP A O 1
ATOM 6924 N N . ALA A 1 881 ? -18.960 -1.426 21.262 1.00 92.75 881 ALA A N 1
ATOM 6925 C CA . ALA A 1 881 ? -19.683 -1.024 22.469 1.00 92.75 881 ALA A CA 1
ATOM 6926 C C . ALA A 1 881 ? -20.496 0.263 22.278 1.00 92.75 881 ALA A C 1
ATOM 6928 O O . ALA A 1 881 ? -21.586 0.397 22.834 1.00 92.75 881 ALA A O 1
ATOM 6929 N N . GLU A 1 882 ? -19.994 1.212 21.477 1.00 89.69 882 GLU A N 1
ATOM 6930 C CA . GLU A 1 882 ? -20.697 2.478 21.226 1.00 89.69 882 GLU A CA 1
ATOM 6931 C C . GLU A 1 882 ? -21.949 2.290 20.352 1.00 89.69 882 GLU A C 1
ATOM 6933 O O . GLU A 1 882 ? -22.910 3.048 20.527 1.00 89.69 882 GLU A O 1
ATOM 6938 N N . THR A 1 883 ? -21.963 1.274 19.477 1.00 94.56 883 THR A N 1
ATOM 6939 C CA . THR A 1 883 ? -23.089 0.945 18.593 1.00 94.56 883 THR A CA 1
ATOM 6940 C C . THR A 1 883 ? -24.304 0.544 19.425 1.00 94.56 883 THR A C 1
ATOM 6942 O O . THR A 1 883 ? -24.232 -0.358 20.259 1.00 94.56 883 THR A O 1
ATOM 6945 N N . ALA A 1 884 ? -25.416 1.242 19.199 1.00 91.62 884 ALA A N 1
ATOM 6946 C CA . ALA A 1 884 ? -26.646 1.112 19.980 1.00 91.62 884 ALA A CA 1
ATOM 6947 C C . ALA A 1 884 ? -27.829 0.623 19.136 1.00 91.62 884 ALA A C 1
ATOM 6949 O O . ALA A 1 884 ? -28.781 0.054 19.666 1.00 91.62 884 ALA A O 1
ATOM 6950 N N . GLU A 1 885 ? -27.782 0.840 17.823 1.00 95.00 885 GLU A N 1
ATOM 6951 C CA . GLU A 1 885 ? -28.885 0.561 16.917 1.00 95.00 885 GLU A CA 1
ATOM 6952 C C . GLU A 1 885 ? -28.409 -0.188 15.668 1.00 95.00 885 GLU A C 1
ATOM 6954 O O . GLU A 1 885 ? -27.304 0.031 15.167 1.00 95.00 885 GLU A O 1
ATOM 6959 N N . ILE A 1 886 ? -29.257 -1.080 15.162 1.00 96.81 886 ILE A N 1
ATOM 6960 C CA . ILE A 1 886 ? -29.018 -1.875 13.956 1.00 96.81 886 ILE A CA 1
ATOM 6961 C C . ILE A 1 886 ? -30.260 -1.847 13.070 1.00 96.81 886 ILE A C 1
ATOM 6963 O O . ILE A 1 886 ? -31.391 -1.848 13.555 1.00 96.81 886 ILE A O 1
ATOM 6967 N N . GLY A 1 887 ? -30.062 -1.845 11.759 1.00 95.81 887 GLY A N 1
ATOM 6968 C CA . GLY A 1 887 ? -31.139 -2.076 10.810 1.00 95.81 887 GLY A CA 1
ATOM 6969 C C . GLY A 1 887 ? -30.622 -2.823 9.595 1.00 95.81 887 GLY A C 1
ATOM 6970 O O . GLY A 1 887 ? -29.557 -2.501 9.071 1.00 95.81 887 GLY A O 1
ATOM 6971 N N . CYS A 1 888 ? -31.369 -3.831 9.156 1.00 96.50 888 CYS A N 1
ATOM 6972 C CA . CYS A 1 888 ? -30.922 -4.735 8.106 1.00 96.50 888 CYS A CA 1
ATOM 6973 C C . CYS A 1 888 ? -31.916 -4.829 6.947 1.00 96.50 888 CYS A C 1
ATOM 6975 O O . CYS A 1 888 ? -33.115 -4.612 7.115 1.00 96.50 888 CYS A O 1
ATOM 6977 N N . GLY A 1 889 ? -31.392 -5.177 5.776 1.00 93.56 889 GLY A N 1
ATOM 6978 C CA . GLY A 1 889 ? -32.123 -5.423 4.544 1.00 93.56 889 GLY A CA 1
ATOM 6979 C C . GLY A 1 889 ? -31.728 -6.756 3.919 1.00 93.56 889 GLY A C 1
ATOM 6980 O O . GLY A 1 889 ? -30.604 -7.229 4.094 1.00 93.56 889 GLY A O 1
ATOM 6981 N N . ALA A 1 890 ? -32.649 -7.362 3.178 1.00 91.88 890 ALA A N 1
ATOM 6982 C CA . ALA A 1 890 ? -32.393 -8.589 2.443 1.00 91.88 890 ALA A CA 1
ATOM 6983 C C . ALA A 1 890 ? -33.122 -8.621 1.101 1.00 91.88 890 ALA A C 1
ATOM 6985 O O . ALA A 1 890 ? -34.226 -8.092 0.950 1.00 91.88 890 ALA A O 1
ATOM 6986 N N . VAL A 1 891 ? -32.516 -9.285 0.123 1.00 89.19 891 VAL A N 1
ATOM 6987 C CA . VAL A 1 891 ? -33.171 -9.629 -1.143 1.00 89.19 891 VAL A CA 1
ATOM 6988 C C . VAL A 1 891 ? -32.980 -11.100 -1.454 1.00 89.19 891 VAL A C 1
ATOM 6990 O O . VAL A 1 891 ? -31.934 -11.682 -1.167 1.00 89.19 891 VAL A O 1
ATOM 6993 N N . VAL A 1 892 ? -34.002 -11.689 -2.067 1.00 87.31 892 VAL A N 1
ATOM 6994 C CA . VAL A 1 892 ? -33.951 -12.980 -2.738 1.00 87.31 892 VAL A CA 1
ATOM 6995 C C . VAL A 1 892 ? -34.201 -12.730 -4.211 1.00 87.31 892 VAL A C 1
ATOM 6997 O O . VAL A 1 892 ? -35.212 -12.138 -4.598 1.00 87.31 892 VAL A O 1
ATOM 7000 N N . TYR A 1 893 ? -33.266 -13.187 -5.022 1.00 85.31 893 TYR A N 1
ATOM 7001 C CA . TYR A 1 893 ? -33.253 -12.910 -6.442 1.00 85.31 893 TYR A CA 1
ATOM 7002 C C . TYR A 1 893 ? -32.874 -14.160 -7.217 1.00 85.31 893 TYR A C 1
ATOM 7004 O O . TYR A 1 893 ? -32.246 -15.088 -6.685 1.00 85.31 893 TYR A O 1
ATOM 7012 N N . LYS A 1 894 ? -33.291 -14.194 -8.479 1.00 83.38 894 LYS A N 1
ATOM 7013 C CA . LYS A 1 894 ? -32.804 -15.196 -9.413 1.00 83.38 894 LYS A CA 1
ATOM 7014 C C . LYS A 1 894 ? -31.476 -14.738 -9.976 1.00 83.38 894 LYS A C 1
ATOM 7016 O O . LYS A 1 894 ? -31.305 -13.592 -10.386 1.00 83.38 894 LYS A O 1
ATOM 7021 N N . THR A 1 895 ? -30.521 -15.648 -9.973 1.00 75.94 895 THR A N 1
ATOM 7022 C CA . THR A 1 895 ? -29.216 -15.417 -10.570 1.00 75.94 895 THR A CA 1
ATOM 7023 C C . THR A 1 895 ? -28.674 -16.722 -11.103 1.00 75.94 895 THR A C 1
ATOM 7025 O O . THR A 1 895 ? -29.059 -17.809 -10.667 1.00 75.94 895 THR A O 1
ATOM 7028 N N . GLU A 1 896 ? -27.772 -16.608 -12.055 1.00 68.69 896 GLU A N 1
ATOM 7029 C CA . GLU A 1 896 ? -27.057 -17.733 -12.613 1.00 68.69 896 GLU A CA 1
ATOM 7030 C C . GLU A 1 896 ? -25.606 -17.614 -12.174 1.00 68.69 896 GLU A C 1
ATOM 7032 O O . GLU A 1 896 ? -24.991 -16.549 -12.258 1.00 68.69 896 GLU A O 1
ATOM 7037 N N . PHE A 1 897 ? -25.079 -18.694 -11.614 1.00 47.75 897 PHE A N 1
ATOM 7038 C CA . PHE A 1 897 ? -23.693 -18.745 -11.188 1.00 47.75 897 PHE A CA 1
ATOM 7039 C C . PHE A 1 897 ? -23.146 -20.121 -11.533 1.00 47.75 897 PHE A C 1
ATOM 7041 O O . PHE A 1 897 ? -23.639 -21.123 -11.021 1.00 47.75 897 PHE A O 1
ATOM 7048 N N . ARG A 1 898 ? -22.132 -20.161 -12.405 1.00 40.69 898 ARG A N 1
ATOM 7049 C CA . ARG A 1 898 ? -21.552 -21.398 -12.956 1.00 40.69 898 ARG A CA 1
ATOM 7050 C C . ARG A 1 898 ? -22.564 -22.278 -13.710 1.00 40.69 898 ARG A C 1
ATOM 7052 O O . ARG A 1 898 ? -22.638 -23.467 -13.424 1.00 40.69 898 ARG A O 1
ATOM 7059 N N . ASP A 1 899 ? -23.405 -21.683 -14.560 1.00 47.56 899 ASP A N 1
ATOM 7060 C CA . ASP A 1 899 ? -24.497 -22.358 -15.297 1.00 47.56 899 ASP A CA 1
ATOM 7061 C C . ASP A 1 899 ? -25.526 -23.088 -14.403 1.00 47.56 899 ASP A C 1
ATOM 7063 O O . ASP A 1 899 ? -26.432 -23.786 -14.863 1.00 47.56 899 ASP A O 1
ATOM 7067 N N . ILE A 1 900 ? -25.434 -22.886 -13.085 1.00 50.16 900 ILE A N 1
ATOM 7068 C CA . ILE A 1 900 ? -26.407 -23.340 -12.104 1.00 50.16 900 ILE A CA 1
ATOM 7069 C C . ILE A 1 900 ? -27.343 -22.170 -11.835 1.00 50.16 900 ILE A C 1
ATOM 7071 O O . ILE A 1 900 ? -26.951 -21.112 -11.330 1.00 50.16 900 ILE A O 1
ATOM 7075 N N . LYS A 1 901 ? -28.618 -22.373 -12.163 1.00 76.56 901 LYS A N 1
ATOM 7076 C CA . LYS A 1 901 ? -29.676 -21.404 -11.887 1.00 76.56 901 LYS A CA 1
ATOM 7077 C C . LYS A 1 901 ? -30.037 -21.454 -10.408 1.00 76.56 901 LYS A C 1
ATOM 7079 O O . LYS A 1 901 ? -30.581 -22.441 -9.900 1.00 76.56 901 LYS A O 1
ATOM 7084 N N . PHE A 1 902 ? -29.740 -20.363 -9.715 1.00 76.56 902 PHE A N 1
ATOM 7085 C CA . PHE A 1 902 ? -30.160 -20.132 -8.347 1.00 76.56 902 PHE A CA 1
ATOM 7086 C C . PHE A 1 902 ? -31.423 -19.292 -8.368 1.00 76.56 902 PHE A C 1
ATOM 7088 O O . PHE A 1 902 ? -31.388 -18.073 -8.502 1.00 76.56 902 PHE A O 1
ATOM 7095 N N . ASN A 1 903 ? -32.555 -19.956 -8.190 1.00 83.81 903 ASN A N 1
ATOM 7096 C CA . ASN A 1 903 ? -33.852 -19.305 -8.113 1.00 83.81 903 ASN A CA 1
ATOM 7097 C C . ASN A 1 903 ? -34.078 -18.601 -6.770 1.00 83.81 903 ASN A C 1
ATOM 7099 O O . ASN A 1 903 ? -35.095 -17.942 -6.622 1.00 83.81 903 ASN A O 1
ATOM 7103 N N . ASN A 1 904 ? -33.200 -18.780 -5.773 1.00 84.25 904 ASN A N 1
ATOM 7104 C CA . ASN A 1 904 ? -33.342 -18.177 -4.443 1.00 84.25 904 ASN A CA 1
ATOM 7105 C C . ASN A 1 904 ? -32.004 -17.696 -3.846 1.00 84.25 904 ASN A C 1
ATOM 7107 O O . ASN A 1 904 ? -31.799 -17.828 -2.630 1.00 84.25 904 ASN A O 1
ATOM 7111 N N . ALA A 1 905 ? -31.097 -17.154 -4.670 1.00 84.12 905 ALA A N 1
ATOM 7112 C CA . ALA A 1 905 ? -29.887 -16.508 -4.158 1.00 84.12 905 ALA A CA 1
ATOM 7113 C C . ALA A 1 905 ? -30.264 -15.348 -3.231 1.00 84.12 905 ALA A C 1
ATOM 7115 O O . ALA A 1 905 ? -31.280 -14.691 -3.451 1.00 84.12 905 ALA A O 1
ATOM 7116 N N . LYS A 1 906 ? -29.487 -15.140 -2.164 1.00 85.88 906 LYS A N 1
ATOM 7117 C CA . LYS A 1 906 ? -29.821 -14.176 -1.109 1.00 85.88 906 LYS A CA 1
ATOM 7118 C C . LYS A 1 906 ? -28.658 -13.255 -0.812 1.00 85.88 906 LYS A C 1
ATOM 7120 O O . LYS A 1 906 ? -27.526 -13.726 -0.715 1.00 85.88 906 LYS A O 1
ATOM 7125 N N . ILE A 1 907 ? -28.968 -11.983 -0.605 1.00 88.50 907 ILE A N 1
ATOM 7126 C CA . ILE A 1 907 ? -28.056 -10.973 -0.067 1.00 88.50 907 ILE A CA 1
ATOM 7127 C C . ILE A 1 907 ? -28.680 -10.422 1.211 1.00 88.50 907 ILE A C 1
ATOM 7129 O O . ILE A 1 907 ? -29.882 -10.165 1.255 1.00 88.50 907 ILE A O 1
ATOM 7133 N N . TYR A 1 908 ? -27.843 -10.250 2.224 1.00 90.88 908 TYR A N 1
ATOM 7134 C CA . TYR A 1 908 ? -28.153 -9.765 3.557 1.00 90.88 908 TYR A CA 1
ATOM 7135 C C . TYR A 1 908 ? -27.217 -8.600 3.872 1.00 90.88 908 TYR A C 1
ATOM 7137 O O . TYR A 1 908 ? -26.003 -8.734 3.735 1.00 90.88 908 TYR A O 1
ATOM 7145 N N . VAL A 1 909 ? -27.767 -7.465 4.286 1.00 94.50 909 VAL A N 1
ATOM 7146 C CA . VAL A 1 909 ? -27.018 -6.245 4.613 1.00 94.50 909 VAL A CA 1
ATOM 7147 C C . VAL A 1 909 ? -27.479 -5.769 5.981 1.00 94.50 909 VAL A C 1
ATOM 7149 O O . VAL A 1 909 ? -28.680 -5.652 6.194 1.00 94.50 909 VAL A O 1
ATOM 7152 N N . CYS A 1 910 ? -26.564 -5.466 6.895 1.00 96.50 910 CYS A N 1
ATOM 7153 C CA . CYS A 1 910 ? -26.876 -4.824 8.172 1.00 96.50 910 CYS A CA 1
ATOM 7154 C C . CYS A 1 910 ? -26.084 -3.531 8.311 1.00 96.50 910 CYS A C 1
ATOM 7156 O O . CYS A 1 910 ? -24.866 -3.552 8.165 1.00 96.50 910 CYS A O 1
ATOM 7158 N N . ASN A 1 911 ? -26.767 -2.428 8.618 1.00 96.56 911 ASN A N 1
ATOM 7159 C CA . ASN A 1 911 ? -26.161 -1.145 8.952 1.00 96.56 911 ASN A CA 1
ATOM 7160 C C . ASN A 1 911 ? -26.209 -0.907 10.470 1.00 96.56 911 ASN A C 1
ATOM 7162 O O . ASN A 1 911 ? -27.205 -1.231 11.120 1.00 96.56 911 ASN A O 1
ATOM 7166 N N . TYR A 1 912 ? -25.155 -0.299 11.017 1.00 96.06 912 TYR A N 1
ATOM 7167 C CA . TYR A 1 912 ? -24.929 -0.143 12.460 1.00 96.06 912 TYR A CA 1
ATOM 7168 C C . TYR A 1 912 ? -24.777 1.332 12.851 1.00 96.06 912 TYR A C 1
ATOM 7170 O O . TYR A 1 912 ? -24.008 2.061 12.221 1.00 96.06 912 TYR A O 1
ATOM 7178 N N . GLY A 1 913 ? -25.484 1.777 13.891 1.00 86.81 913 GLY A N 1
ATOM 7179 C CA . GLY A 1 913 ? -25.510 3.167 14.346 1.00 86.81 913 GLY A CA 1
ATOM 7180 C C . GLY A 1 913 ? -25.255 3.323 15.853 1.00 86.81 913 GLY A C 1
ATOM 7181 O O . GLY A 1 913 ? -25.930 2.681 16.659 1.00 86.81 913 GLY A O 1
ATOM 7182 N N . PRO A 1 914 ? -24.324 4.197 16.276 1.00 84.81 914 PRO A N 1
ATOM 7183 C CA . PRO A 1 914 ? -23.227 4.773 15.491 1.00 84.81 914 PRO A CA 1
ATOM 7184 C C . PRO A 1 914 ? -22.273 3.702 14.929 1.00 84.81 914 PRO A C 1
ATOM 7186 O O . PRO A 1 914 ? -22.231 2.578 15.439 1.00 84.81 914 PRO A O 1
ATOM 7189 N N . ALA A 1 915 ? -21.512 4.055 13.889 1.00 81.88 915 ALA A N 1
ATOM 7190 C CA . ALA A 1 915 ? -20.533 3.163 13.267 1.00 81.88 915 ALA A CA 1
ATOM 7191 C C . ALA A 1 915 ? -19.437 2.697 14.242 1.00 81.88 915 ALA A C 1
ATOM 7193 O O . ALA A 1 915 ? -18.963 3.476 15.072 1.00 81.88 915 ALA A O 1
ATOM 7194 N N . GLY A 1 916 ? -19.032 1.435 14.104 1.00 80.25 916 GLY A N 1
ATOM 7195 C CA . GLY A 1 916 ? -17.854 0.869 14.751 1.00 80.25 916 GLY A CA 1
ATOM 7196 C C . GLY A 1 916 ? -16.627 0.889 13.842 1.00 80.25 916 GLY A C 1
ATOM 7197 O O . GLY A 1 916 ? -16.564 1.675 12.899 1.00 80.25 916 GLY A O 1
ATOM 7198 N N . ASN A 1 917 ? -15.649 0.030 14.139 1.00 79.31 917 ASN A N 1
ATOM 7199 C CA . ASN A 1 917 ? -14.401 -0.133 13.377 1.00 79.31 917 ASN A CA 1
ATOM 7200 C C . ASN A 1 917 ? -13.627 1.178 13.184 1.00 79.31 917 ASN A C 1
ATOM 7202 O O . ASN A 1 917 ? -13.006 1.422 12.151 1.00 79.31 917 ASN A O 1
ATOM 7206 N N . ILE A 1 918 ? -13.682 2.052 14.188 1.00 63.41 918 ILE A N 1
ATOM 7207 C CA . ILE A 1 918 ? -12.979 3.330 14.151 1.00 63.41 918 ILE A CA 1
ATOM 7208 C C . ILE A 1 918 ? -11.527 3.077 14.545 1.00 63.41 918 ILE A C 1
ATOM 7210 O O . ILE A 1 918 ? -11.254 2.637 15.664 1.00 63.41 918 ILE A O 1
ATOM 7214 N N . LEU A 1 919 ? -10.602 3.381 13.633 1.00 54.16 919 LEU A N 1
ATOM 7215 C CA . LEU A 1 919 ? -9.170 3.204 13.856 1.00 54.16 919 LEU A CA 1
ATOM 7216 C C . LEU A 1 919 ? -8.718 3.854 15.162 1.00 54.16 919 LEU A C 1
ATOM 7218 O O . LEU A 1 919 ? -8.999 5.015 15.462 1.00 54.16 919 LEU A O 1
ATOM 7222 N N . GLY A 1 920 ? -8.028 3.047 15.952 1.00 47.41 920 GLY A N 1
ATOM 7223 C CA . GLY A 1 920 ? -7.461 3.383 17.239 1.00 47.41 920 GLY A CA 1
ATOM 7224 C C . GLY A 1 920 ? -8.431 3.589 18.396 1.00 47.41 920 GLY A C 1
ATOM 7225 O O . GLY A 1 920 ? -7.991 3.945 19.492 1.00 47.41 920 GLY A O 1
ATOM 7226 N N . LYS A 1 921 ? -9.730 3.343 18.201 1.00 66.62 921 LYS A N 1
ATOM 7227 C CA . LYS A 1 921 ? -10.692 3.245 19.304 1.00 66.62 921 LYS A CA 1
ATOM 7228 C C . LYS A 1 921 ? -10.766 1.819 19.848 1.00 66.62 921 LYS A C 1
ATOM 7230 O O . LYS A 1 921 ? -10.559 0.858 19.116 1.00 66.62 921 LYS A O 1
ATOM 7235 N N . SER A 1 922 ? -11.098 1.682 21.129 1.00 74.06 922 SER A N 1
ATOM 7236 C CA . SER A 1 922 ? -11.409 0.382 21.731 1.00 74.06 922 SER A CA 1
ATOM 7237 C C . SER A 1 922 ? -12.722 -0.164 21.172 1.00 74.06 922 SER A C 1
ATOM 7239 O O . SER A 1 922 ? -13.696 0.588 21.077 1.00 74.06 922 SER A O 1
ATOM 7241 N N . ILE A 1 923 ? -12.778 -1.466 20.901 1.00 87.31 923 ILE A N 1
ATOM 7242 C CA . ILE A 1 923 ? -14.007 -2.142 20.455 1.00 87.31 923 ILE A CA 1
ATOM 7243 C C . ILE A 1 923 ? -15.020 -2.157 21.604 1.00 87.31 923 ILE A C 1
ATOM 7245 O O . ILE A 1 923 ? -16.176 -1.782 21.424 1.00 87.31 923 ILE A O 1
ATOM 7249 N N . TYR A 1 924 ? -14.562 -2.524 22.801 1.00 93.81 924 TYR A N 1
ATOM 7250 C CA . TYR A 1 924 ? -15.292 -2.426 24.062 1.00 93.81 924 TYR A CA 1
ATOM 7251 C C . TYR A 1 924 ? -14.307 -2.271 25.226 1.00 93.81 924 TYR A C 1
ATOM 7253 O O . TYR A 1 924 ? -13.108 -2.501 25.075 1.00 93.81 924 TYR A O 1
ATOM 7261 N N . GLN A 1 925 ? -14.795 -1.848 26.390 1.00 89.38 925 GLN A N 1
ATOM 7262 C CA . GLN A 1 925 ? -13.979 -1.721 27.596 1.00 89.38 925 GLN A CA 1
ATOM 7263 C C . GLN A 1 925 ? -13.935 -3.049 28.338 1.00 89.38 925 GLN A C 1
ATOM 7265 O O . GLN A 1 925 ? -14.970 -3.679 28.548 1.00 89.38 925 GLN A O 1
ATOM 7270 N N . ARG A 1 926 ? -12.737 -3.464 28.754 1.00 90.69 926 ARG A N 1
ATOM 7271 C CA . ARG A 1 926 ? -12.569 -4.652 29.591 1.00 90.69 926 ARG A CA 1
ATOM 7272 C C . ARG A 1 926 ? -13.172 -4.413 30.970 1.00 90.69 926 ARG A C 1
ATOM 7274 O O . ARG A 1 926 ? -12.963 -3.355 31.560 1.00 90.69 926 ARG A O 1
ATOM 7281 N N . GLY A 1 927 ? -13.832 -5.421 31.520 1.00 90.69 927 GLY A N 1
ATOM 7282 C CA . GLY A 1 927 ? -14.282 -5.390 32.908 1.00 90.69 927 GLY A CA 1
ATOM 7283 C C . GLY A 1 927 ? -15.459 -6.312 33.168 1.00 90.69 927 GLY A C 1
ATOM 7284 O O . GLY A 1 927 ? -15.847 -7.099 32.303 1.00 90.69 927 GLY A O 1
ATOM 7285 N N . SER A 1 928 ? -16.004 -6.228 34.380 1.00 93.06 928 SER A N 1
ATOM 7286 C CA . SER A 1 928 ? -17.156 -7.035 34.777 1.00 93.06 928 SER A CA 1
ATOM 7287 C C . SER A 1 928 ? -18.392 -6.673 33.942 1.00 93.06 928 SER A C 1
ATOM 7289 O O . SER A 1 928 ? -18.588 -5.493 33.641 1.00 93.06 928 SER A O 1
ATOM 7291 N N . PRO A 1 929 ? -19.257 -7.644 33.600 1.00 95.56 929 PRO A N 1
ATOM 7292 C CA . PRO A 1 929 ? -20.387 -7.406 32.708 1.00 95.56 929 PRO A CA 1
ATOM 7293 C C . PRO A 1 929 ? -21.295 -6.281 33.211 1.00 95.56 929 PRO A C 1
ATOM 7295 O O . PRO A 1 929 ? -21.722 -6.263 34.377 1.00 95.56 929 PRO A O 1
ATOM 7298 N N . ALA A 1 930 ? -21.578 -5.335 32.318 1.00 91.31 930 ALA A N 1
ATOM 7299 C CA . ALA A 1 930 ? -22.413 -4.168 32.577 1.00 91.31 930 ALA A CA 1
ATOM 7300 C C . ALA A 1 930 ? -21.982 -3.310 33.795 1.00 91.31 930 ALA A C 1
ATOM 7302 O O . ALA A 1 930 ? -22.823 -2.660 34.422 1.00 91.31 930 ALA A O 1
ATOM 7303 N N . SER A 1 931 ? -20.698 -3.324 34.185 1.00 91.62 931 SER A N 1
ATOM 7304 C CA . SER A 1 931 ? -20.202 -2.524 35.319 1.00 91.62 931 SER A CA 1
ATOM 7305 C C . SER A 1 931 ? -19.962 -1.055 34.976 1.00 91.62 931 SER A C 1
ATOM 7307 O O . SER A 1 931 ? -20.011 -0.217 35.866 1.00 91.62 931 SER A O 1
ATOM 7309 N N . GLU A 1 932 ? -19.721 -0.743 33.701 1.00 89.62 932 GLU A N 1
ATOM 7310 C CA . GLU A 1 932 ? -19.417 0.607 33.199 1.00 89.62 932 GLU A CA 1
ATOM 7311 C C . GLU A 1 932 ? -20.560 1.141 32.320 1.00 89.62 932 GLU A C 1
ATOM 7313 O O . GLU A 1 932 ? -20.361 1.903 31.369 1.00 89.62 932 GLU A O 1
ATOM 7318 N N . CYS A 1 933 ? -21.792 0.711 32.603 1.00 84.38 933 CYS A N 1
ATOM 7319 C CA . CYS A 1 933 ? -22.951 1.239 31.904 1.00 84.38 933 CYS A CA 1
ATOM 7320 C C . CYS A 1 933 ? -23.176 2.702 32.282 1.00 84.38 933 CYS A C 1
ATOM 7322 O O . CYS A 1 933 ? -23.349 3.054 33.445 1.00 84.38 933 CYS A O 1
ATOM 7324 N N . ILE A 1 934 ? -23.205 3.559 31.260 1.00 76.31 934 ILE A N 1
ATOM 7325 C CA . ILE A 1 934 ? -23.611 4.965 31.403 1.00 76.31 934 ILE A CA 1
ATOM 7326 C C . ILE A 1 934 ? -25.102 5.040 31.781 1.00 76.31 934 ILE A C 1
ATOM 7328 O O . ILE A 1 934 ? -25.533 5.935 32.504 1.00 76.31 934 ILE A O 1
ATOM 7332 N N . THR A 1 935 ? -25.886 4.094 31.268 1.00 73.12 935 THR A N 1
ATOM 7333 C CA . THR A 1 935 ? -27.293 3.834 31.592 1.00 73.12 935 THR A CA 1
ATOM 7334 C C . THR A 1 935 ? -27.405 2.699 32.618 1.00 73.12 935 THR A C 1
ATOM 7336 O O . THR A 1 935 ? -26.406 2.214 33.144 1.00 73.12 935 THR A O 1
ATOM 7339 N N . LYS A 1 936 ? -28.624 2.240 32.916 1.00 87.31 936 LYS A N 1
ATOM 7340 C CA . LYS A 1 936 ? -28.822 1.008 33.693 1.00 87.31 936 LYS A CA 1
ATOM 7341 C C . LYS A 1 936 ? -28.475 -0.239 32.863 1.00 87.31 936 LYS A C 1
ATOM 7343 O O . LYS A 1 936 ? -28.310 -0.176 31.644 1.00 87.31 936 LYS A O 1
ATOM 7348 N N . LYS A 1 937 ? -28.377 -1.389 33.532 1.00 90.19 937 LYS A N 1
ATOM 7349 C CA . LYS A 1 937 ? -28.239 -2.696 32.872 1.00 90.19 937 LYS A CA 1
ATOM 7350 C C . LYS A 1 937 ? -29.482 -3.008 32.035 1.00 90.19 937 LYS A C 1
ATOM 7352 O O . LYS A 1 937 ? -30.581 -2.575 32.388 1.00 90.19 937 LYS A O 1
ATOM 7357 N N . SER A 1 938 ? -29.316 -3.758 30.948 1.00 93.00 938 SER A N 1
ATOM 7358 C CA . SER A 1 938 ? -30.456 -4.256 30.180 1.00 93.00 938 SER A CA 1
ATOM 7359 C C . SER A 1 938 ? -31.273 -5.226 31.032 1.00 93.00 938 SER A C 1
ATOM 7361 O O . SER A 1 938 ? -30.737 -6.098 31.715 1.00 93.00 938 SER A O 1
ATOM 7363 N N . ASN A 1 939 ? -32.596 -5.085 30.966 1.00 89.06 939 ASN A N 1
ATOM 7364 C CA . ASN A 1 939 ? -33.520 -6.004 31.627 1.00 89.06 939 ASN A CA 1
ATOM 7365 C C . ASN A 1 939 ? -33.589 -7.370 30.921 1.00 89.06 939 ASN A C 1
ATOM 7367 O O . ASN A 1 939 ? -34.014 -8.344 31.535 1.00 89.06 939 ASN A O 1
ATOM 7371 N N . LYS A 1 940 ? -33.232 -7.431 29.629 1.00 91.94 940 LYS A N 1
ATOM 7372 C CA . LYS A 1 940 ? -33.333 -8.640 28.799 1.00 91.94 940 LYS A CA 1
ATOM 7373 C C . LYS A 1 940 ? -32.010 -9.404 28.719 1.00 91.94 940 LYS A C 1
ATOM 7375 O O . LYS A 1 940 ? -32.035 -10.628 28.682 1.00 91.94 940 LYS A O 1
ATOM 7380 N N . TYR A 1 941 ? -30.888 -8.686 28.725 1.00 94.88 941 TYR A N 1
ATOM 7381 C CA . TYR A 1 941 ? -29.534 -9.245 28.710 1.00 94.88 941 TYR A CA 1
ATOM 7382 C C . TYR A 1 941 ? -28.732 -8.636 29.872 1.00 94.88 941 TYR A C 1
ATOM 7384 O O . TYR A 1 941 ? -28.132 -7.575 29.693 1.00 94.88 941 TYR A O 1
ATOM 7392 N N . PRO A 1 942 ? -28.741 -9.244 31.073 1.00 92.88 942 PRO A N 1
ATOM 7393 C CA . PRO A 1 942 ? -28.130 -8.667 32.279 1.00 92.88 942 PRO A CA 1
ATOM 7394 C C . PRO A 1 942 ? -26.632 -8.333 32.162 1.00 92.88 942 PRO A C 1
ATOM 7396 O O . PRO A 1 942 ? -26.116 -7.513 32.927 1.00 92.88 942 PRO A O 1
ATOM 7399 N N . GLU A 1 943 ? -25.935 -8.959 31.214 1.00 95.88 943 GLU A N 1
ATOM 7400 C CA . GLU A 1 943 ? -24.525 -8.747 30.885 1.00 95.88 943 GLU A CA 1
ATOM 7401 C C . GLU A 1 943 ? -24.284 -7.468 30.063 1.00 95.88 943 GLU A C 1
ATOM 7403 O O . GLU A 1 943 ? -23.148 -7.000 29.976 1.00 95.88 943 GLU A O 1
ATOM 7408 N N . LEU A 1 944 ? -25.338 -6.895 29.469 1.00 96.88 944 LEU A N 1
ATOM 7409 C CA . LEU A 1 944 ? -25.286 -5.739 28.574 1.00 96.88 944 LEU A CA 1
ATOM 7410 C C . LEU A 1 944 ? -25.847 -4.465 29.218 1.00 96.88 944 LEU A C 1
ATOM 7412 O O . LEU A 1 944 ? -26.686 -4.488 30.119 1.00 96.88 944 LEU A O 1
ATOM 7416 N N . CYS A 1 945 ? -25.426 -3.319 28.692 1.00 94.56 945 CYS A N 1
ATOM 7417 C CA . CYS A 1 945 ? -25.986 -2.014 29.030 1.00 94.56 945 CYS A CA 1
ATOM 7418 C C . CYS A 1 945 ? -27.280 -1.733 28.258 1.00 94.56 945 CYS A C 1
ATOM 7420 O O . CYS A 1 945 ? -27.393 -2.077 27.081 1.00 94.56 945 CYS A O 1
ATOM 7422 N N . GLU A 1 946 ? -28.242 -1.054 28.885 1.00 91.56 946 GLU A N 1
ATOM 7423 C CA . GLU A 1 946 ? -29.467 -0.613 28.213 1.00 91.56 946 GLU A CA 1
ATOM 7424 C C . GLU A 1 946 ? -29.154 0.473 27.168 1.00 91.56 946 GLU A C 1
ATOM 7426 O O . GLU A 1 946 ? -28.482 1.466 27.464 1.00 91.56 946 GLU A O 1
ATOM 7431 N N . SER A 1 947 ? -29.668 0.316 25.948 1.00 86.44 947 SER A N 1
ATOM 7432 C CA . SER A 1 947 ? -29.582 1.346 24.905 1.00 86.44 947 SER A CA 1
ATOM 7433 C C . SER A 1 947 ? -30.742 2.335 24.966 1.00 86.44 947 SER A C 1
ATOM 7435 O O . SER A 1 947 ? -31.889 1.966 25.208 1.00 86.44 947 SER A O 1
ATOM 7437 N N . THR A 1 948 ? -30.464 3.599 24.648 1.00 74.62 948 THR A N 1
ATOM 7438 C CA . THR A 1 948 ? -31.476 4.637 24.415 1.00 74.62 948 THR A CA 1
ATOM 7439 C C . THR A 1 948 ? -31.583 4.929 22.916 1.00 74.62 948 THR A C 1
ATOM 7441 O O . THR A 1 948 ? -30.565 5.058 22.239 1.00 74.62 948 THR A O 1
ATOM 7444 N N . ARG A 1 949 ? -32.810 5.024 22.375 1.00 65.75 949 ARG A N 1
ATOM 7445 C CA . ARG A 1 949 ? -33.025 5.374 20.956 1.00 65.75 949 ARG A CA 1
ATOM 7446 C C . ARG A 1 949 ? -32.598 6.818 20.685 1.00 65.75 949 ARG A C 1
ATOM 7448 O O . ARG A 1 949 ? -32.992 7.724 21.423 1.00 65.75 949 ARG A O 1
ATOM 7455 N N . ALA A 1 950 ? -31.875 7.050 19.593 1.00 53.19 950 ALA A N 1
ATOM 7456 C CA . ALA A 1 950 ? -31.558 8.387 19.107 1.00 53.19 950 ALA A CA 1
ATOM 7457 C C . ALA A 1 950 ? -32.844 9.112 18.662 1.00 53.19 950 ALA A C 1
ATOM 7459 O O . ALA A 1 950 ? -33.587 8.629 17.802 1.00 53.19 950 ALA A O 1
ATOM 7460 N N . ARG A 1 951 ? -33.141 10.276 19.257 1.00 42.78 951 ARG A N 1
ATOM 7461 C CA . ARG A 1 951 ? -34.321 11.085 18.905 1.00 42.78 951 ARG A CA 1
ATOM 7462 C C . ARG A 1 951 ? -34.058 11.824 17.578 1.00 42.78 951 ARG A C 1
ATOM 7464 O O . ARG A 1 951 ? -33.011 12.464 17.480 1.00 42.78 951 ARG A O 1
ATOM 7471 N N . PRO A 1 952 ? -34.965 11.782 16.581 1.00 38.53 952 PRO A N 1
ATOM 7472 C CA . PRO A 1 952 ? -34.818 12.597 15.376 1.00 38.53 952 PRO A CA 1
ATOM 7473 C C . PRO A 1 952 ? -34.880 14.092 15.743 1.00 38.53 952 PRO A C 1
ATOM 7475 O O . PRO A 1 952 ? -35.672 14.466 16.617 1.00 38.53 952 PRO A O 1
ATOM 7478 N N . PRO A 1 953 ? -34.078 14.965 15.109 1.00 31.55 953 PRO A N 1
ATOM 7479 C CA . PRO A 1 953 ? -34.190 16.402 15.322 1.00 31.55 953 PRO A CA 1
ATOM 7480 C C . PRO A 1 953 ? -35.526 16.898 14.746 1.00 31.55 953 PRO A C 1
ATOM 7482 O O . PRO A 1 953 ? -35.778 16.794 13.550 1.00 31.55 953 PRO A O 1
ATOM 7485 N N . THR A 1 954 ? -36.415 17.418 15.595 1.00 28.47 954 THR A N 1
ATOM 7486 C CA . THR A 1 954 ? -37.687 18.030 15.173 1.00 28.47 954 THR A CA 1
ATOM 7487 C C . THR A 1 954 ? -37.450 19.326 14.385 1.00 28.47 954 THR A C 1
ATOM 7489 O O . THR A 1 954 ? -36.690 20.171 14.864 1.00 28.47 954 THR A O 1
ATOM 7492 N N . PRO A 1 955 ? -38.131 19.553 13.241 1.00 34.59 955 PRO A N 1
ATOM 7493 C CA . PRO A 1 955 ? -38.116 20.846 12.562 1.00 34.59 955 PRO A CA 1
ATOM 7494 C C . PRO A 1 955 ? -39.003 21.833 13.337 1.00 34.59 955 PRO A C 1
ATOM 7496 O O . PRO A 1 955 ? -40.202 21.606 13.498 1.00 34.59 955 PRO A O 1
ATOM 7499 N N . ALA A 1 956 ? -38.422 22.912 13.864 1.00 26.61 956 ALA A N 1
ATOM 7500 C CA . ALA A 1 956 ? -39.171 23.922 14.613 1.00 26.61 956 ALA A CA 1
ATOM 7501 C C . ALA A 1 956 ? -39.940 24.880 13.667 1.00 26.61 956 ALA A C 1
ATOM 7503 O O . ALA A 1 956 ? -39.405 25.235 12.612 1.00 26.61 956 ALA A O 1
ATOM 7504 N N . PRO A 1 957 ? -41.164 25.332 14.026 1.00 27.14 957 PRO A N 1
ATOM 7505 C CA . PRO A 1 957 ? -41.894 26.370 13.290 1.00 27.14 957 PRO A CA 1
ATOM 7506 C C . PRO A 1 957 ? -41.153 27.717 13.344 1.00 27.14 957 PRO A C 1
ATOM 7508 O O . PRO A 1 957 ? -40.318 27.911 14.230 1.00 27.14 957 PRO A O 1
ATOM 7511 N N . PRO A 1 958 ? -41.473 28.683 12.457 1.00 33.84 958 PRO A N 1
ATOM 7512 C CA . PRO A 1 958 ? -40.865 30.008 12.466 1.00 33.84 958 PRO A CA 1
ATOM 7513 C C . PRO A 1 958 ? -41.434 30.825 13.631 1.00 33.84 958 PRO A C 1
ATOM 7515 O O . PRO A 1 958 ? -42.266 31.710 13.455 1.00 33.84 958 PRO A O 1
ATOM 7518 N N . THR A 1 959 ? -41.011 30.509 14.850 1.00 24.97 959 THR A N 1
ATOM 7519 C CA . THR A 1 959 ? -41.268 31.339 16.018 1.00 24.97 959 THR A CA 1
ATOM 7520 C C . THR A 1 959 ? -40.140 32.340 16.153 1.00 24.97 959 THR A C 1
ATOM 7522 O O . THR A 1 959 ? -38.958 32.004 16.224 1.00 24.97 959 THR A O 1
ATOM 7525 N N . THR A 1 960 ? -40.548 33.597 16.156 1.00 33.53 960 THR A N 1
ATOM 7526 C CA . THR A 1 960 ? -39.785 34.803 16.435 1.00 33.53 960 THR A CA 1
ATOM 7527 C C . THR A 1 960 ? -39.130 34.733 17.814 1.00 33.53 960 THR A C 1
ATOM 7529 O O . THR A 1 960 ? -39.659 35.279 18.773 1.00 33.53 960 THR A O 1
ATOM 7532 N N . GLN A 1 961 ? -38.015 34.014 17.911 1.00 26.56 961 GLN A N 1
ATOM 7533 C CA . GLN A 1 961 ? -36.822 34.272 18.725 1.00 26.56 961 GLN A CA 1
ATOM 7534 C C . GLN A 1 961 ? -35.913 33.026 18.644 1.00 26.56 961 GLN A C 1
ATOM 7536 O O . GLN A 1 961 ? -36.394 31.908 18.827 1.00 26.56 961 GLN A O 1
ATOM 7541 N N . PRO A 1 962 ? -34.621 33.183 18.300 1.00 28.23 962 PRO A N 1
ATOM 7542 C CA . PRO A 1 962 ? -33.726 32.055 18.051 1.00 28.23 962 PRO A CA 1
ATOM 7543 C C . PRO A 1 962 ? -33.387 31.311 19.356 1.00 28.23 962 PRO A C 1
ATOM 7545 O O . PRO A 1 962 ? -33.065 31.978 20.340 1.00 28.23 962 PRO A O 1
ATOM 7548 N N . PRO A 1 963 ? -33.391 29.962 19.379 1.00 30.39 963 PRO A N 1
ATOM 7549 C CA . PRO A 1 963 ? -32.831 29.203 20.492 1.00 30.39 963 PRO A CA 1
ATOM 7550 C C . PRO A 1 963 ? -31.309 29.380 20.506 1.00 30.39 963 PRO A C 1
ATOM 7552 O O . PRO A 1 963 ? -30.676 29.470 19.450 1.00 30.39 963 PRO A O 1
ATOM 7555 N N . ASP A 1 964 ? -30.748 29.479 21.708 1.00 37.03 964 ASP A N 1
ATOM 7556 C CA . ASP A 1 964 ? -29.378 29.900 21.992 1.00 37.03 964 ASP A CA 1
ATOM 7557 C C . ASP A 1 964 ? -28.321 29.287 21.063 1.00 37.03 964 ASP A C 1
ATOM 7559 O O . ASP A 1 964 ? -27.850 28.159 21.214 1.00 37.03 964 ASP A O 1
ATOM 7563 N N . VAL A 1 965 ? -27.901 30.112 20.103 1.00 36.19 965 VAL A N 1
ATOM 7564 C CA . VAL A 1 965 ? -26.638 29.998 19.380 1.00 36.19 965 VAL A CA 1
ATOM 7565 C C . VAL A 1 965 ? -25.537 29.779 20.416 1.00 36.19 965 VAL A C 1
ATOM 7567 O O . VAL A 1 965 ? -25.445 30.580 21.344 1.00 36.19 965 VAL A O 1
ATOM 7570 N N . CYS A 1 966 ? -24.682 28.759 20.243 1.00 40.50 966 CYS A N 1
ATOM 7571 C CA . CYS A 1 966 ? -23.429 28.593 20.994 1.00 40.50 966 CYS A CA 1
ATOM 7572 C C . CYS A 1 966 ? -22.620 29.921 20.894 1.00 40.50 966 CYS A C 1
ATOM 7574 O O . CYS A 1 966 ? -21.846 30.134 19.954 1.00 40.50 966 CYS A O 1
ATOM 7576 N N . ARG A 1 967 ? -22.876 30.878 21.805 1.00 38.91 967 ARG A N 1
ATOM 7577 C CA . ARG A 1 967 ? -22.265 32.215 21.863 1.00 38.91 967 ARG A CA 1
ATOM 7578 C C . ARG A 1 967 ? -20.904 32.059 22.520 1.00 38.91 967 ARG A C 1
ATOM 7580 O O . ARG A 1 967 ? -20.744 32.235 23.721 1.00 38.91 967 ARG A O 1
ATOM 7587 N N . PHE A 1 968 ? -19.909 31.728 21.711 1.00 43.06 968 PHE A N 1
ATOM 7588 C CA . PHE A 1 968 ? -18.516 31.893 22.105 1.00 43.06 968 PHE A CA 1
ATOM 7589 C C . PHE A 1 968 ? -18.219 33.401 22.138 1.00 43.06 968 PHE A C 1
ATOM 7591 O O . PHE A 1 968 ? -18.305 34.064 21.107 1.00 43.06 968 PHE A O 1
ATOM 7598 N N . THR A 1 969 ? -17.926 33.959 23.313 1.00 34.97 969 THR A N 1
ATOM 7599 C CA . THR A 1 969 ? -17.722 35.404 23.550 1.00 34.97 969 THR A CA 1
ATOM 7600 C C . THR A 1 969 ? -16.327 35.921 23.181 1.00 34.97 969 THR A C 1
ATOM 7602 O O . THR A 1 969 ? -15.994 37.056 23.511 1.00 34.97 969 THR A O 1
ATOM 7605 N N . ALA A 1 970 ? -15.502 35.147 22.474 1.00 38.91 970 ALA A N 1
ATOM 7606 C CA . ALA A 1 970 ? -14.200 35.628 22.017 1.00 38.91 970 ALA A CA 1
ATOM 7607 C C . ALA A 1 970 ? -14.317 36.316 20.640 1.00 38.91 970 ALA A C 1
ATOM 7609 O O . ALA A 1 970 ? -14.938 35.757 19.728 1.00 38.91 970 ALA A O 1
ATOM 7610 N N . PRO A 1 971 ? -13.730 37.512 20.458 1.00 35.16 971 PRO A N 1
ATOM 7611 C CA . PRO A 1 971 ? -13.797 38.243 19.203 1.00 35.16 971 PRO A CA 1
ATOM 7612 C C . PRO A 1 971 ? -13.024 37.487 18.119 1.00 35.16 971 PRO A C 1
ATOM 7614 O O . PRO A 1 971 ? -11.800 37.402 18.150 1.00 35.16 971 PRO A O 1
ATOM 7617 N N . VAL A 1 972 ? -13.736 36.960 17.123 1.00 36.06 972 VAL A N 1
ATOM 7618 C CA . VAL A 1 972 ? -13.122 36.671 15.823 1.00 36.06 972 VAL A CA 1
ATOM 7619 C C . VAL A 1 972 ? -12.696 38.030 15.249 1.00 36.06 972 VAL A C 1
ATOM 7621 O O . VAL A 1 972 ? -13.554 38.920 15.189 1.00 36.06 972 VAL A O 1
ATOM 7624 N N . PRO A 1 973 ? -11.428 38.237 14.840 1.00 36.38 973 PRO A N 1
ATOM 7625 C CA . PRO A 1 973 ? -11.010 39.481 14.203 1.00 36.38 973 PRO A CA 1
ATOM 7626 C C . PRO A 1 973 ? -11.978 39.824 13.064 1.00 36.38 973 PRO A C 1
ATOM 7628 O O . PRO A 1 973 ? -12.381 38.919 12.326 1.00 36.38 973 PRO A O 1
ATOM 7631 N N . PRO A 1 974 ? -12.406 41.088 12.910 1.00 34.66 974 PRO A N 1
ATOM 7632 C CA . PRO A 1 974 ? -13.415 41.459 11.928 1.00 34.66 974 PRO A CA 1
ATOM 7633 C C . PRO A 1 974 ? -12.887 41.201 10.512 1.00 34.66 974 PRO A C 1
ATOM 7635 O O . PRO A 1 974 ? -12.202 42.026 9.909 1.00 34.66 974 PRO A O 1
ATOM 7638 N N . ILE A 1 975 ? -13.224 40.037 9.954 1.00 39.84 975 ILE A N 1
ATOM 7639 C CA . ILE A 1 975 ? -12.955 39.711 8.556 1.00 39.84 975 ILE A CA 1
ATOM 7640 C C . ILE A 1 975 ? -13.814 40.665 7.727 1.00 39.84 975 ILE A C 1
ATOM 7642 O O . ILE A 1 975 ? -15.045 40.578 7.736 1.00 39.84 975 ILE A O 1
ATOM 7646 N N . LYS A 1 976 ? -13.165 41.604 7.026 1.00 38.66 976 LYS A N 1
ATOM 7647 C CA . LYS A 1 976 ? -13.820 42.588 6.154 1.00 38.66 976 LYS A CA 1
ATOM 7648 C C . LYS A 1 976 ? -14.890 41.887 5.302 1.00 38.66 976 LYS A C 1
ATOM 7650 O O . LYS A 1 976 ? -14.574 40.973 4.538 1.00 38.66 976 LYS A O 1
ATOM 7655 N N . LYS A 1 977 ? -16.148 42.352 5.398 1.00 40.47 977 LYS A N 1
ATOM 7656 C CA . LYS A 1 977 ? -17.340 41.852 4.663 1.00 40.47 977 LYS A CA 1
ATOM 7657 C C . LYS A 1 977 ? -17.103 41.629 3.157 1.00 40.47 977 LYS A C 1
ATOM 7659 O O . LYS A 1 977 ? -17.809 40.844 2.531 1.00 40.47 977 LYS A O 1
ATOM 7664 N N . ASN A 1 978 ? -16.096 42.285 2.585 1.00 41.44 978 ASN A N 1
ATOM 7665 C CA . ASN A 1 978 ? -15.761 42.243 1.166 1.00 41.44 978 ASN A CA 1
ATOM 7666 C C . ASN A 1 978 ? -15.093 40.928 0.707 1.00 41.44 978 ASN A C 1
ATOM 7668 O O . ASN A 1 978 ? -15.159 40.622 -0.481 1.00 41.44 978 ASN A O 1
ATOM 7672 N N . ILE A 1 979 ? -14.511 40.115 1.603 1.00 43.88 979 ILE A N 1
ATOM 7673 C CA . ILE A 1 979 ? -13.835 38.850 1.225 1.00 43.88 979 ILE A CA 1
ATOM 7674 C C . ILE A 1 979 ? -14.849 37.741 0.875 1.00 43.88 979 ILE A C 1
ATOM 7676 O O . ILE A 1 979 ? -14.603 36.928 -0.014 1.00 43.88 979 ILE A O 1
ATOM 7680 N N . TRP A 1 980 ? -16.044 37.765 1.475 1.00 40.34 980 TRP A N 1
ATOM 7681 C CA . TRP A 1 980 ? -17.118 36.795 1.208 1.00 40.34 980 TRP A CA 1
ATOM 7682 C C . TRP A 1 980 ? -17.817 36.976 -0.154 1.00 40.34 980 TRP A C 1
ATOM 7684 O O . TRP A 1 980 ? -18.595 36.111 -0.557 1.00 40.34 980 TRP A O 1
ATOM 7694 N N . ARG A 1 981 ? -17.570 38.081 -0.879 1.00 42.91 981 ARG A N 1
ATOM 7695 C CA . ARG A 1 981 ? -18.286 38.402 -2.130 1.00 42.91 981 ARG A CA 1
ATOM 7696 C C . ARG A 1 981 ? -17.715 37.739 -3.390 1.00 42.91 981 ARG A C 1
ATOM 7698 O O . ARG A 1 981 ? -18.485 37.508 -4.313 1.00 42.91 981 ARG A O 1
ATOM 7705 N N . LYS A 1 982 ? -16.416 37.407 -3.450 1.00 46.53 982 LYS A N 1
ATOM 7706 C CA . LYS A 1 982 ? -15.796 36.825 -4.668 1.00 46.53 982 LYS A CA 1
ATOM 7707 C C . LYS A 1 982 ? -15.973 35.306 -4.803 1.00 46.53 982 LYS A C 1
ATOM 7709 O O . LYS A 1 982 ? -15.876 34.776 -5.901 1.00 46.53 982 LYS A O 1
ATOM 7714 N N . CYS A 1 983 ? -16.272 34.606 -3.711 1.00 54.12 983 CYS A N 1
ATOM 7715 C CA . CYS A 1 983 ? -16.696 33.210 -3.728 1.00 54.12 983 CYS A CA 1
ATOM 7716 C C . CYS A 1 983 ? -17.574 32.970 -2.499 1.00 54.12 983 CYS A C 1
ATOM 7718 O O . CYS A 1 983 ? -17.087 33.039 -1.371 1.00 54.12 983 CYS A O 1
ATOM 7720 N N . ASN A 1 984 ? -18.871 32.728 -2.683 1.00 60.12 984 ASN A N 1
ATOM 7721 C CA . ASN A 1 984 ? -19.770 32.479 -1.559 1.00 60.12 984 ASN A CA 1
ATOM 7722 C C . ASN A 1 984 ? -19.570 31.042 -1.049 1.00 60.12 984 ASN A C 1
ATOM 7724 O O . ASN A 1 984 ? -20.344 30.155 -1.390 1.00 60.12 984 ASN A O 1
ATOM 7728 N N . PHE A 1 985 ? -18.506 30.808 -0.272 1.00 54.47 985 PHE A N 1
ATOM 7729 C CA . PHE A 1 985 ? -18.087 29.489 0.229 1.00 54.47 985 PHE A CA 1
ATOM 7730 C C . PHE A 1 985 ? -19.232 28.650 0.796 1.00 54.47 985 PHE A C 1
ATOM 7732 O O . PHE A 1 985 ? -19.320 27.460 0.506 1.00 54.47 985 PHE A O 1
ATOM 7739 N N . ARG A 1 986 ? -20.135 29.292 1.549 1.00 52.78 986 ARG A N 1
ATOM 7740 C CA . ARG A 1 986 ? -21.282 28.619 2.160 1.00 52.78 986 ARG A CA 1
ATOM 7741 C C . ARG A 1 986 ? -22.351 28.185 1.164 1.00 52.78 986 ARG A C 1
ATOM 7743 O O . ARG A 1 986 ? -22.995 27.172 1.387 1.00 52.78 986 ARG A O 1
ATOM 7750 N N . LYS A 1 987 ? -22.537 28.934 0.072 1.00 56.50 987 LYS A N 1
ATOM 7751 C CA . LYS A 1 987 ? -23.480 28.571 -1.000 1.00 56.50 987 LYS A CA 1
ATOM 7752 C C . LYS A 1 987 ? -22.860 27.673 -2.072 1.00 56.50 987 LYS A C 1
ATOM 7754 O O . LYS A 1 987 ? -23.590 26.950 -2.734 1.00 56.50 987 LYS A O 1
ATOM 7759 N N . LYS A 1 988 ? -21.541 27.752 -2.285 1.00 59.59 988 LYS A N 1
ATOM 7760 C CA . LYS A 1 988 ? -20.837 27.023 -3.353 1.00 59.59 988 LYS A CA 1
ATOM 7761 C C . LYS A 1 988 ? -20.637 25.545 -3.024 1.00 59.59 988 LYS A C 1
ATOM 7763 O O . LYS A 1 988 ? -20.626 24.721 -3.932 1.00 59.59 988 LYS A O 1
ATOM 7768 N N . TYR A 1 989 ? -20.431 25.223 -1.752 1.00 61.75 989 TYR A N 1
ATOM 7769 C CA . TYR A 1 989 ? -20.123 23.866 -1.320 1.00 61.75 989 TYR A CA 1
ATOM 7770 C C . TYR A 1 989 ? -21.291 23.244 -0.549 1.00 61.75 989 TYR A C 1
ATOM 7772 O O . TYR A 1 989 ? -22.046 23.977 0.091 1.00 61.75 989 TYR A O 1
ATOM 7780 N N . PRO A 1 990 ? -21.463 21.911 -0.607 1.00 60.78 990 PRO A N 1
ATOM 7781 C CA . PRO A 1 990 ? -22.546 21.233 0.098 1.00 60.78 990 PRO A CA 1
ATOM 7782 C C . PRO A 1 990 ? -22.393 21.367 1.625 1.00 60.78 990 PRO A C 1
ATOM 7784 O O . PRO A 1 990 ? -21.295 21.666 2.107 1.00 60.78 990 PRO A O 1
ATOM 7787 N N . PRO A 1 991 ? -23.449 21.099 2.415 1.00 63.50 991 PRO A N 1
ATOM 7788 C CA . PRO A 1 991 ? -23.380 21.112 3.882 1.00 63.50 991 PRO A CA 1
ATOM 7789 C C . PRO A 1 991 ? -22.309 20.181 4.479 1.00 63.50 991 PRO A C 1
ATOM 7791 O O . PRO A 1 991 ? -21.853 20.396 5.594 1.00 63.50 991 PRO A O 1
ATOM 7794 N N . THR A 1 992 ? -21.888 19.157 3.730 1.00 55.59 992 THR A N 1
ATOM 7795 C CA . THR A 1 992 ? -20.839 18.191 4.102 1.00 55.59 992 THR A CA 1
ATOM 7796 C C . THR A 1 992 ? -19.412 18.716 3.944 1.00 55.59 992 THR A C 1
ATOM 7798 O O . THR A 1 992 ? -18.474 18.088 4.427 1.00 55.59 992 THR A O 1
ATOM 7801 N N . HIS A 1 993 ? -19.226 19.842 3.257 1.00 73.94 993 HIS A N 1
ATOM 7802 C CA . HIS A 1 993 ? -17.919 20.468 3.106 1.00 73.94 993 HIS A CA 1
ATOM 7803 C C . HIS A 1 993 ? -17.447 21.044 4.443 1.00 73.94 993 HIS A C 1
ATOM 7805 O O . HIS A 1 993 ? -18.250 21.634 5.162 1.00 73.94 993 HIS A O 1
ATOM 7811 N N . THR A 1 994 ? -16.146 20.966 4.745 1.00 79.38 994 THR A N 1
ATOM 7812 C CA . THR A 1 994 ? -15.581 21.330 6.057 1.00 79.38 994 THR A CA 1
ATOM 7813 C C . THR A 1 994 ? -16.022 22.725 6.522 1.00 79.38 994 THR A C 1
ATOM 7815 O O . THR A 1 994 ? -16.403 22.908 7.672 1.00 79.38 994 THR A O 1
ATOM 7818 N N . VAL A 1 995 ? -16.072 23.705 5.612 1.00 75.38 995 VAL A N 1
ATOM 7819 C CA . VAL A 1 995 ? -16.513 25.092 5.893 1.00 75.38 995 VAL A CA 1
ATOM 7820 C C . VAL A 1 995 ? -17.983 25.246 6.325 1.00 75.38 995 VAL A C 1
ATOM 7822 O O . VAL A 1 995 ? -18.351 26.271 6.905 1.00 75.38 995 VAL A O 1
ATOM 7825 N N . ASN A 1 996 ? -18.821 24.258 6.010 1.00 75.38 996 ASN A N 1
ATOM 7826 C CA . ASN A 1 996 ? -20.262 24.257 6.257 1.00 75.38 996 ASN A CA 1
ATOM 7827 C C . ASN A 1 996 ? -20.674 23.354 7.415 1.00 75.38 996 ASN A C 1
ATOM 7829 O O . ASN A 1 996 ? -21.850 23.351 7.775 1.00 75.38 996 ASN A O 1
ATOM 7833 N N . LEU A 1 997 ? -19.724 22.631 8.009 1.00 69.06 997 LEU A N 1
ATOM 7834 C CA . LEU A 1 997 ? -19.989 21.843 9.198 1.00 69.06 997 LEU A CA 1
ATOM 7835 C C . LEU A 1 997 ? -20.441 22.765 10.331 1.00 69.06 997 LEU A C 1
ATOM 7837 O O . LEU A 1 997 ? -19.832 23.807 10.605 1.00 69.06 997 LEU A O 1
ATOM 7841 N N . GLU A 1 998 ? -21.522 22.371 10.997 1.00 69.38 998 GLU A N 1
ATOM 7842 C CA . GLU A 1 998 ? -21.936 23.029 12.226 1.00 69.38 998 GLU A CA 1
ATOM 7843 C C . GLU A 1 998 ? -20.849 22.849 13.290 1.00 69.38 998 GLU A C 1
ATOM 7845 O O . GLU A 1 998 ? -20.090 21.876 13.287 1.00 69.38 998 GLU A O 1
ATOM 7850 N N . LYS A 1 999 ? -20.714 23.830 14.186 1.00 65.88 999 LYS A N 1
ATOM 7851 C CA . LYS A 1 999 ? -19.740 23.722 15.274 1.00 65.88 999 LYS A CA 1
ATOM 7852 C C . LYS A 1 999 ? -20.149 22.559 16.170 1.00 65.88 999 LYS A C 1
ATOM 7854 O O . LYS A 1 999 ? -21.295 22.494 16.607 1.00 65.88 999 LYS A O 1
ATOM 7859 N N . ASN A 1 1000 ? -19.202 21.685 16.487 1.00 68.50 1000 ASN A N 1
ATOM 7860 C CA . ASN A 1 1000 ? -19.459 20.564 17.371 1.00 68.50 1000 ASN A CA 1
ATOM 7861 C C . ASN A 1 1000 ? -19.605 21.058 18.823 1.00 68.50 1000 ASN A C 1
ATOM 7863 O O . ASN A 1 1000 ? -18.613 21.171 19.537 1.00 68.50 1000 ASN A O 1
ATOM 7867 N N . CYS A 1 1001 ? -20.829 21.353 19.282 1.00 63.03 1001 CYS A N 1
ATOM 7868 C CA . CYS A 1 1001 ? -21.049 21.859 20.647 1.00 63.03 1001 CYS A CA 1
ATOM 7869 C C . CYS A 1 1001 ? -20.821 20.790 21.750 1.00 63.03 1001 CYS A C 1
ATOM 7871 O O . CYS A 1 1001 ? -20.862 21.131 22.929 1.00 63.03 1001 CYS A O 1
ATOM 7873 N N . SER A 1 1002 ? -20.511 19.526 21.404 1.00 62.06 1002 SER A N 1
ATOM 7874 C CA . SER A 1 1002 ? -19.954 18.549 22.367 1.00 62.06 1002 SER A CA 1
ATOM 7875 C C . SER A 1 1002 ? -18.485 18.825 22.703 1.00 62.06 1002 SER A C 1
ATOM 7877 O O . SER A 1 1002 ? -17.989 18.418 23.754 1.00 62.06 1002 SER A O 1
ATOM 7879 N N . CYS A 1 1003 ? -17.799 19.572 21.838 1.00 62.16 1003 CYS A N 1
ATOM 7880 C CA . CYS A 1 1003 ? -16.489 20.104 22.125 1.00 62.16 1003 CYS A CA 1
ATOM 7881 C C . CYS A 1 1003 ? -16.646 21.342 23.017 1.00 62.16 1003 CYS A C 1
ATOM 7883 O O . CYS A 1 1003 ? -17.095 22.399 22.576 1.00 62.16 1003 CYS A O 1
ATOM 7885 N N . GLN A 1 1004 ? -16.321 21.202 24.301 1.00 66.94 1004 GLN A N 1
ATOM 7886 C CA . GLN A 1 1004 ? -16.395 22.280 25.290 1.00 66.94 1004 GLN A CA 1
ATOM 7887 C C . GLN A 1 1004 ? -15.246 23.275 25.070 1.00 66.94 1004 GLN A C 1
ATOM 7889 O O . GLN A 1 1004 ? -14.237 23.247 25.770 1.00 66.94 1004 GLN A O 1
ATOM 7894 N N . VAL A 1 1005 ? -15.363 24.098 24.028 1.00 62.72 1005 VAL A N 1
ATOM 7895 C CA . VAL A 1 1005 ? -14.307 25.003 23.563 1.00 62.72 1005 VAL A CA 1
ATOM 7896 C C . VAL A 1 1005 ? -14.134 26.208 24.493 1.00 62.72 1005 VAL A C 1
ATOM 7898 O O . VAL A 1 1005 ? -15.085 26.937 24.761 1.00 62.72 1005 VAL A O 1
ATOM 7901 N N . HIS A 1 1006 ? -12.894 26.456 24.911 1.00 61.19 1006 HIS A N 1
ATOM 7902 C CA . HIS A 1 1006 ? -12.470 27.610 25.705 1.00 61.19 1006 HIS A CA 1
ATOM 7903 C C . HIS A 1 1006 ? -12.005 28.785 24.840 1.00 61.19 1006 HIS A C 1
ATOM 7905 O O . HIS A 1 1006 ? -12.366 29.928 25.109 1.00 61.19 1006 HIS A O 1
ATOM 7911 N N . THR A 1 1007 ? -11.225 28.522 23.787 1.00 61.50 1007 THR A N 1
ATOM 7912 C CA . THR A 1 1007 ? -10.755 29.547 22.842 1.00 61.50 1007 THR A CA 1
ATOM 7913 C C . THR A 1 1007 ? -10.794 29.032 21.405 1.00 61.50 1007 THR A C 1
ATOM 7915 O O . THR A 1 1007 ? -10.605 27.841 21.139 1.00 61.50 1007 THR A O 1
ATOM 7918 N N . LEU A 1 1008 ? -11.066 29.950 20.476 1.00 65.88 1008 LEU A N 1
ATOM 7919 C CA . LEU A 1 1008 ? -11.214 29.692 19.046 1.00 65.88 1008 LEU A CA 1
ATOM 7920 C C . LEU A 1 1008 ? -10.273 30.588 18.252 1.00 65.88 1008 LEU A C 1
ATOM 7922 O O . LEU A 1 1008 ? -10.176 31.779 18.543 1.00 65.88 1008 LEU A O 1
ATOM 7926 N N . GLY A 1 1009 ? -9.720 30.046 17.171 1.00 73.38 1009 GLY A N 1
ATOM 7927 C CA . GLY A 1 1009 ? -9.022 30.847 16.175 1.00 73.38 1009 GLY A CA 1
ATOM 7928 C C . GLY A 1 1009 ? -7.512 30.856 16.344 1.00 73.38 1009 GLY A C 1
ATOM 7929 O O . GLY A 1 1009 ? -6.953 30.254 17.255 1.00 73.38 1009 GLY A O 1
ATOM 7930 N N . VAL A 1 1010 ? -6.884 31.561 15.413 1.00 83.12 1010 VAL A N 1
ATOM 7931 C CA . VAL A 1 1010 ? -5.462 31.895 15.408 1.00 83.12 1010 VAL A CA 1
ATOM 7932 C C . VAL A 1 1010 ? -5.388 33.415 15.512 1.00 83.12 1010 VAL A C 1
ATOM 7934 O O . VAL A 1 1010 ? -6.059 34.097 14.731 1.00 83.12 1010 VAL A O 1
ATOM 7937 N N . SER A 1 1011 ? -4.649 33.947 16.487 1.00 83.88 1011 SER A N 1
ATOM 7938 C CA . SER A 1 1011 ? -4.459 35.399 16.624 1.00 83.88 1011 SER A CA 1
ATOM 7939 C C . SER A 1 1011 ? -3.577 35.955 15.496 1.00 83.88 1011 SER A C 1
ATOM 7941 O O . SER A 1 1011 ? -2.922 35.197 14.779 1.00 83.88 1011 SER A O 1
ATOM 7943 N N . GLU A 1 1012 ? -3.537 37.278 15.305 1.00 83.00 1012 GLU A N 1
ATOM 7944 C CA . GLU A 1 1012 ? -2.635 37.866 14.299 1.00 83.00 1012 GLU A CA 1
ATOM 7945 C C . GLU A 1 1012 ? -1.158 37.653 14.671 1.00 83.00 1012 GLU A C 1
ATOM 7947 O O . GLU A 1 1012 ? -0.331 37.411 13.792 1.00 83.00 1012 GLU A O 1
ATOM 7952 N N . GLU A 1 1013 ? -0.832 37.639 15.965 1.00 83.12 1013 GLU A N 1
ATOM 7953 C CA . GLU A 1 1013 ? 0.507 37.311 16.460 1.00 83.12 1013 GLU A CA 1
ATOM 7954 C C . GLU A 1 1013 ? 0.868 35.847 16.167 1.00 83.12 1013 GLU A C 1
ATOM 7956 O O . GLU A 1 1013 ? 1.957 35.569 15.667 1.00 83.12 1013 GLU A O 1
ATOM 7961 N N . GLU A 1 1014 ? -0.053 34.907 16.412 1.00 87.75 1014 GLU A N 1
ATOM 7962 C CA . GLU A 1 1014 ? 0.149 33.484 16.105 1.00 87.75 1014 GLU A CA 1
ATOM 7963 C C . GLU A 1 1014 ? 0.246 33.237 14.596 1.00 87.75 1014 GLU A C 1
ATOM 7965 O O . GLU A 1 1014 ? 1.062 32.438 14.144 1.00 87.75 1014 GLU A O 1
ATOM 7970 N N . LYS A 1 1015 ? -0.544 33.945 13.785 1.00 91.50 1015 LYS A N 1
ATOM 7971 C CA . LYS A 1 1015 ? -0.449 33.895 12.322 1.00 91.50 1015 LYS A CA 1
ATOM 7972 C C . LYS A 1 1015 ? 0.941 34.315 11.847 1.00 91.50 1015 LYS A C 1
ATOM 7974 O O . LYS A 1 1015 ? 1.516 33.629 10.998 1.00 91.50 1015 LYS A O 1
ATOM 7979 N N . GLN A 1 1016 ? 1.489 35.402 12.395 1.00 89.38 1016 GLN A N 1
ATOM 7980 C CA . GLN A 1 1016 ? 2.843 35.838 12.061 1.00 89.38 1016 GLN A CA 1
ATOM 7981 C C . GLN A 1 1016 ? 3.894 34.834 12.562 1.00 89.38 1016 GLN A C 1
ATOM 7983 O O . GLN A 1 1016 ? 4.824 34.521 11.823 1.00 89.38 1016 GLN A O 1
ATOM 7988 N N . GLU A 1 1017 ? 3.723 34.266 13.764 1.00 91.25 1017 GLU A N 1
ATOM 7989 C CA . GLU A 1 1017 ? 4.581 33.188 14.286 1.00 91.25 1017 GLU A CA 1
ATOM 7990 C C . GLU A 1 1017 ? 4.613 31.989 13.323 1.00 91.25 1017 GLU A C 1
ATOM 7992 O O . GLU A 1 1017 ? 5.690 31.502 12.972 1.00 91.25 1017 GLU A O 1
ATOM 7997 N N . ILE A 1 1018 ? 3.445 31.534 12.856 1.00 94.94 1018 ILE A N 1
ATOM 7998 C CA . ILE A 1 1018 ? 3.303 30.391 11.947 1.00 94.94 1018 ILE A CA 1
ATOM 7999 C C . ILE A 1 1018 ? 4.009 30.660 10.616 1.00 94.94 1018 ILE A C 1
ATOM 8001 O O . ILE A 1 1018 ? 4.793 29.814 10.180 1.00 94.94 1018 ILE A O 1
ATOM 8005 N N . LEU A 1 1019 ? 3.741 31.804 9.974 1.00 94.56 1019 LEU A N 1
ATOM 8006 C CA . LEU A 1 1019 ? 4.350 32.170 8.689 1.00 94.56 1019 LEU A CA 1
ATOM 8007 C C . LEU A 1 1019 ? 5.868 32.292 8.808 1.00 94.56 1019 LEU A C 1
ATOM 8009 O O . LEU A 1 1019 ? 6.594 31.638 8.057 1.00 94.56 1019 LEU A O 1
ATOM 8013 N N . ASN A 1 1020 ? 6.341 33.056 9.797 1.00 93.75 1020 ASN A N 1
ATOM 8014 C CA . ASN A 1 1020 ? 7.766 33.294 10.004 1.00 93.75 1020 ASN A CA 1
ATOM 8015 C C . ASN A 1 1020 ? 8.508 31.985 10.255 1.00 93.75 1020 ASN A C 1
ATOM 8017 O O . ASN A 1 1020 ? 9.570 31.756 9.677 1.00 93.75 1020 ASN A O 1
ATOM 8021 N N . LEU A 1 1021 ? 7.955 31.099 11.091 1.00 96.19 1021 LEU A N 1
ATOM 8022 C CA . LEU A 1 1021 ? 8.601 29.829 11.398 1.00 96.19 1021 LEU A CA 1
ATOM 8023 C C . LEU A 1 1021 ? 8.633 28.899 10.178 1.00 96.19 1021 LEU A C 1
ATOM 8025 O O . LEU A 1 1021 ? 9.683 28.322 9.898 1.00 96.19 1021 LEU A O 1
ATOM 8029 N N . HIS A 1 1022 ? 7.539 28.783 9.417 1.00 97.88 1022 HIS A N 1
ATOM 8030 C CA . HIS A 1 1022 ? 7.536 27.974 8.194 1.00 97.88 1022 HIS A CA 1
ATOM 8031 C C . HIS A 1 1022 ? 8.537 28.505 7.162 1.00 97.88 1022 HIS A C 1
ATOM 8033 O O . HIS A 1 1022 ? 9.348 27.730 6.658 1.00 97.88 1022 HIS A O 1
ATOM 8039 N N . ASN A 1 1023 ? 8.535 29.811 6.881 1.00 97.38 1023 ASN A N 1
ATOM 8040 C CA . ASN A 1 1023 ? 9.430 30.403 5.885 1.00 97.38 1023 ASN A CA 1
ATOM 8041 C C . ASN A 1 1023 ? 10.896 30.397 6.335 1.00 97.38 1023 ASN A C 1
ATOM 8043 O O . ASN A 1 1023 ? 11.780 30.136 5.522 1.00 97.38 1023 ASN A O 1
ATOM 8047 N N . THR A 1 1024 ? 11.176 30.545 7.633 1.00 97.06 1024 THR A N 1
ATOM 8048 C CA . THR A 1 1024 ? 12.534 30.375 8.182 1.00 97.06 1024 THR A CA 1
ATOM 8049 C C . THR A 1 1024 ? 13.048 28.949 7.973 1.00 97.06 1024 THR A C 1
ATOM 8051 O O . THR A 1 1024 ? 14.190 28.747 7.557 1.00 97.06 1024 THR A O 1
ATOM 8054 N N . LEU A 1 1025 ? 12.208 27.943 8.231 1.00 97.50 1025 LEU A N 1
ATOM 8055 C CA . LEU A 1 1025 ? 12.564 26.535 8.051 1.00 97.50 1025 LEU A CA 1
ATOM 8056 C C . LEU A 1 1025 ? 12.705 26.164 6.566 1.00 97.50 1025 LEU A C 1
ATOM 8058 O O . LEU A 1 1025 ? 13.675 25.505 6.194 1.00 97.50 1025 LEU A O 1
ATOM 8062 N N . ARG A 1 1026 ? 11.811 26.655 5.698 1.00 97.56 1026 ARG A N 1
ATOM 8063 C CA . ARG A 1 1026 ? 11.926 26.516 4.235 1.00 97.56 1026 ARG A CA 1
ATOM 8064 C C . ARG A 1 1026 ? 13.214 27.156 3.720 1.00 97.56 1026 ARG A C 1
ATOM 8066 O O . ARG A 1 1026 ? 13.963 26.514 2.994 1.00 97.56 1026 ARG A O 1
ATOM 8073 N N . SER A 1 1027 ? 13.525 28.375 4.161 1.00 96.69 1027 SER A N 1
ATOM 8074 C CA . SER A 1 1027 ? 14.751 29.101 3.804 1.00 96.69 1027 SER A CA 1
ATOM 8075 C C . SER A 1 1027 ? 16.011 28.362 4.268 1.00 96.69 1027 SER A C 1
ATOM 8077 O O . SER A 1 1027 ? 17.022 28.346 3.561 1.00 96.69 1027 SER A O 1
ATOM 8079 N N . LYS A 1 1028 ? 15.962 27.704 5.433 1.00 96.50 1028 LYS A N 1
ATOM 8080 C CA . LYS A 1 1028 ? 17.055 26.860 5.932 1.00 96.50 1028 LYS A CA 1
ATOM 8081 C C . LYS A 1 1028 ? 17.325 25.671 5.003 1.00 96.50 1028 LYS A C 1
ATOM 8083 O O . LYS A 1 1028 ? 18.491 25.417 4.702 1.00 96.50 1028 LYS A O 1
ATOM 8088 N N . VAL A 1 1029 ? 16.284 24.970 4.548 1.00 95.69 1029 VAL A N 1
ATOM 8089 C CA . VAL A 1 1029 ? 16.416 23.850 3.594 1.00 95.69 1029 VAL A CA 1
ATOM 8090 C C . VAL A 1 1029 ? 16.867 24.356 2.224 1.00 95.69 1029 VAL A C 1
ATOM 8092 O O . VAL A 1 1029 ? 17.848 23.850 1.694 1.00 95.69 1029 VAL A O 1
ATOM 8095 N N . ALA A 1 1030 ? 16.254 25.421 1.702 1.00 95.31 1030 ALA A N 1
ATOM 8096 C CA . ALA A 1 1030 ? 16.605 26.002 0.404 1.00 95.31 1030 ALA A CA 1
ATOM 8097 C C . ALA A 1 1030 ? 18.089 26.390 0.315 1.00 95.31 1030 ALA A C 1
ATOM 8099 O O . ALA A 1 1030 ? 18.751 26.131 -0.682 1.00 95.31 1030 ALA A O 1
ATOM 8100 N N . GLN A 1 1031 ? 18.649 26.942 1.395 1.00 94.25 1031 GLN A N 1
ATOM 8101 C CA . GLN A 1 1031 ? 20.068 27.303 1.489 1.00 94.25 1031 GLN A CA 1
ATOM 8102 C C . GLN A 1 1031 ? 21.010 26.116 1.769 1.00 94.25 1031 GLN A C 1
ATOM 8104 O O . GLN A 1 1031 ? 22.202 26.342 1.981 1.00 94.25 1031 GLN A O 1
ATOM 8109 N N . GLY A 1 1032 ? 20.505 24.881 1.856 1.00 90.62 1032 GLY A N 1
ATOM 8110 C CA . GLY A 1 1032 ? 21.300 23.701 2.217 1.00 90.62 1032 GLY A CA 1
ATOM 8111 C C . GLY A 1 1032 ? 21.858 23.755 3.644 1.00 90.62 1032 GLY A C 1
ATOM 8112 O O . GLY A 1 1032 ? 22.887 23.155 3.943 1.00 90.62 1032 GLY A O 1
ATOM 8113 N N . LYS A 1 1033 ? 21.219 24.519 4.542 1.00 92.88 1033 LYS A N 1
ATOM 8114 C CA . LYS A 1 1033 ? 21.642 24.686 5.945 1.00 92.88 1033 LYS A CA 1
ATOM 8115 C C . LYS A 1 1033 ? 20.991 23.672 6.888 1.00 92.88 1033 LYS A C 1
ATOM 8117 O O . LYS A 1 1033 ? 21.288 23.681 8.088 1.00 92.88 1033 LYS A O 1
ATOM 8122 N N . GLU A 1 1034 ? 20.078 22.832 6.401 1.00 93.81 1034 GLU A N 1
ATOM 8123 C CA . GLU A 1 1034 ? 19.498 21.756 7.201 1.00 93.81 1034 GLU A CA 1
ATOM 8124 C C . GLU A 1 1034 ? 20.476 20.587 7.308 1.00 93.81 1034 GLU A C 1
ATOM 8126 O O . GLU A 1 1034 ? 20.828 19.958 6.322 1.00 93.81 1034 GLU A O 1
ATOM 8131 N N . LYS A 1 1035 ? 20.924 20.317 8.535 1.00 88.62 1035 LYS A N 1
ATOM 8132 C CA . LYS A 1 1035 ? 21.973 19.335 8.830 1.00 88.62 1035 LYS A CA 1
ATOM 8133 C C . LYS A 1 1035 ? 21.432 17.922 9.059 1.00 88.62 1035 LYS A C 1
ATOM 8135 O O . LYS A 1 1035 ? 22.224 16.994 9.184 1.00 88.62 1035 LYS A O 1
ATOM 8140 N N . LYS A 1 1036 ? 20.111 17.779 9.172 1.00 85.06 1036 LYS A N 1
ATOM 8141 C CA . LYS A 1 1036 ? 19.388 16.519 9.386 1.00 85.06 1036 LYS A CA 1
ATOM 8142 C C . LYS A 1 1036 ? 18.844 15.975 8.054 1.00 85.06 1036 LYS A C 1
ATOM 8144 O O . LYS A 1 1036 ? 18.532 16.771 7.175 1.00 85.06 1036 LYS A O 1
ATOM 8149 N N . GLY A 1 1037 ? 18.698 14.654 7.955 1.00 72.44 1037 GLY A N 1
ATOM 8150 C CA . GLY A 1 1037 ? 18.319 13.901 6.750 1.00 72.44 1037 GLY A CA 1
ATOM 8151 C C . GLY A 1 1037 ? 18.897 12.481 6.807 1.00 72.44 1037 GLY A C 1
ATOM 8152 O O . GLY A 1 1037 ? 19.837 12.237 7.571 1.00 72.44 1037 GLY A O 1
ATOM 8153 N N . ASP A 1 1038 ? 18.343 11.549 6.028 1.00 63.72 1038 ASP A N 1
ATOM 8154 C CA . ASP A 1 1038 ? 18.770 10.142 6.028 1.00 63.72 1038 ASP A CA 1
ATOM 8155 C C . ASP A 1 1038 ? 19.384 9.705 4.670 1.00 63.72 1038 ASP A C 1
ATOM 8157 O O . ASP A 1 1038 ? 18.679 9.518 3.680 1.00 63.72 1038 ASP A O 1
ATOM 8161 N N . PRO A 1 1039 ? 20.712 9.569 4.532 1.00 42.97 1039 PRO A N 1
ATOM 8162 C CA . PRO A 1 1039 ? 21.746 10.058 5.430 1.00 42.97 1039 PRO A CA 1
ATOM 8163 C C . PRO A 1 1039 ? 22.118 11.519 5.126 1.00 42.97 1039 PRO A C 1
ATOM 8165 O O . PRO A 1 1039 ? 22.165 11.940 3.968 1.00 42.97 1039 PRO A O 1
ATOM 8168 N N . GLY A 1 1040 ? 22.507 12.261 6.162 1.00 62.28 1040 GLY A N 1
ATOM 8169 C CA . GLY A 1 1040 ? 23.213 13.540 6.036 1.00 62.28 1040 GLY A CA 1
ATOM 8170 C C . GLY A 1 1040 ? 22.313 14.778 5.927 1.00 62.28 1040 GLY A C 1
ATOM 8171 O O . GLY A 1 1040 ? 21.103 14.682 6.096 1.00 62.28 1040 GLY A O 1
ATOM 8172 N N . PRO A 1 1041 ? 22.892 15.971 5.694 1.00 80.19 1041 PRO A N 1
ATOM 8173 C CA . PRO A 1 1041 ? 22.114 17.191 5.501 1.00 80.19 1041 PRO A CA 1
ATOM 8174 C C . PRO A 1 1041 ? 21.163 17.045 4.312 1.00 80.19 1041 PRO A C 1
ATOM 8176 O O . PRO A 1 1041 ? 21.529 16.462 3.289 1.00 80.19 1041 PRO A O 1
ATOM 8179 N N . GLN A 1 1042 ? 19.959 17.597 4.430 1.00 82.31 1042 GLN A N 1
ATOM 8180 C CA . GLN A 1 1042 ? 19.073 17.753 3.280 1.00 82.31 1042 GLN A CA 1
ATOM 8181 C C . GLN A 1 1042 ? 19.727 18.648 2.224 1.00 82.31 1042 GLN A C 1
ATOM 8183 O O . GLN A 1 1042 ? 20.393 19.637 2.549 1.00 82.31 1042 GLN A O 1
ATOM 8188 N N . PHE A 1 1043 ? 19.538 18.287 0.956 1.00 86.62 1043 PHE A N 1
ATOM 8189 C CA . PHE A 1 1043 ? 20.074 19.053 -0.164 1.00 86.62 1043 PHE A CA 1
ATOM 8190 C C . PHE A 1 1043 ? 19.480 20.468 -0.221 1.00 86.62 1043 PHE A C 1
ATOM 8192 O O . PHE A 1 1043 ? 18.356 20.712 0.210 1.00 86.62 1043 PHE A O 1
ATOM 8199 N N . ALA A 1 1044 ? 20.247 21.410 -0.775 1.00 89.88 1044 ALA A N 1
ATOM 8200 C CA . ALA A 1 1044 ? 19.738 22.742 -1.079 1.00 89.88 1044 ALA A CA 1
ATOM 8201 C C . ALA A 1 1044 ? 18.637 22.661 -2.149 1.00 89.88 1044 ALA A C 1
ATOM 8203 O O . ALA A 1 1044 ? 18.741 21.866 -3.087 1.00 89.88 1044 ALA A O 1
ATOM 8204 N N . GLY A 1 1045 ? 17.597 23.476 -1.991 1.00 92.62 1045 GLY A N 1
ATOM 8205 C CA . GLY A 1 1045 ? 16.470 23.555 -2.917 1.00 92.62 1045 GLY A CA 1
ATOM 8206 C C . GLY A 1 1045 ? 16.519 24.824 -3.763 1.00 92.62 1045 GLY A C 1
ATOM 8207 O O . GLY A 1 1045 ? 16.607 25.920 -3.206 1.00 92.62 1045 GLY A O 1
ATOM 8208 N N . SER A 1 1046 ? 16.447 24.692 -5.088 1.00 92.75 1046 SER A N 1
ATOM 8209 C CA . SER A 1 1046 ? 16.539 25.805 -6.040 1.00 92.75 1046 SER A CA 1
ATOM 8210 C C . SER A 1 1046 ? 15.212 26.518 -6.310 1.00 92.75 1046 SER A C 1
ATOM 8212 O O . SER A 1 1046 ? 15.248 27.664 -6.760 1.00 92.75 1046 SER A O 1
ATOM 8214 N N . ASP A 1 1047 ? 14.079 25.885 -5.994 1.00 94.12 1047 ASP A N 1
ATOM 8215 C CA . ASP A 1 1047 ? 12.718 26.283 -6.390 1.00 94.12 1047 ASP A CA 1
ATOM 8216 C C . ASP A 1 1047 ? 11.730 26.412 -5.207 1.00 94.12 1047 ASP A C 1
ATOM 8218 O O . ASP A 1 1047 ? 10.515 26.476 -5.395 1.00 94.12 1047 ASP A O 1
ATOM 8222 N N . ILE A 1 1048 ? 12.218 26.434 -3.960 1.00 95.25 1048 ILE A N 1
ATOM 8223 C CA . ILE A 1 1048 ? 11.345 26.484 -2.778 1.00 95.25 1048 ILE A CA 1
ATOM 8224 C C . ILE A 1 1048 ? 10.708 27.875 -2.644 1.00 95.25 1048 ILE A C 1
ATOM 8226 O O . ILE A 1 1048 ? 11.400 28.871 -2.431 1.00 95.25 1048 ILE A O 1
ATOM 8230 N N . ILE A 1 1049 ? 9.376 27.934 -2.711 1.00 93.94 1049 ILE A N 1
ATOM 8231 C CA . ILE A 1 1049 ? 8.599 29.184 -2.682 1.00 93.94 1049 ILE A CA 1
ATOM 8232 C C . ILE A 1 1049 ? 8.336 29.669 -1.242 1.00 93.94 1049 ILE A C 1
ATOM 8234 O O . ILE A 1 1049 ? 8.118 28.864 -0.335 1.00 93.94 1049 ILE A O 1
ATOM 8238 N N . GLU A 1 1050 ? 8.337 30.979 -1.008 1.00 94.69 1050 GLU A N 1
ATOM 8239 C CA . GLU A 1 1050 ? 7.877 31.600 0.242 1.00 94.69 1050 GLU A CA 1
ATOM 8240 C C . GLU A 1 1050 ? 6.356 31.427 0.436 1.00 94.69 1050 GLU A C 1
ATOM 8242 O O . GLU A 1 1050 ? 5.566 31.714 -0.456 1.00 94.69 1050 GLU A O 1
ATOM 8247 N N . LEU A 1 1051 ? 5.912 30.980 1.615 1.00 96.75 1051 LEU A N 1
ATOM 8248 C CA . LEU A 1 1051 ? 4.488 30.820 1.917 1.00 96.75 1051 LEU A CA 1
ATOM 8249 C C . LEU A 1 1051 ? 3.819 32.152 2.271 1.00 96.75 1051 LEU A C 1
ATOM 8251 O O . LEU A 1 1051 ? 4.281 32.861 3.167 1.00 96.75 1051 LEU A O 1
ATOM 8255 N N . LYS A 1 1052 ? 2.656 32.417 1.667 1.00 94.94 1052 LYS A N 1
ATOM 8256 C CA . LYS A 1 1052 ? 1.737 33.505 2.030 1.00 94.94 1052 LYS A CA 1
ATOM 8257 C C . LYS A 1 1052 ? 0.503 32.986 2.765 1.00 94.94 1052 LYS A C 1
ATOM 8259 O O . LYS A 1 1052 ? 0.053 31.855 2.583 1.00 94.94 1052 LYS A O 1
ATOM 8264 N N . TRP A 1 1053 ? -0.077 33.836 3.613 1.00 93.19 1053 TRP A N 1
ATOM 8265 C CA . TRP A 1 1053 ? -1.299 33.483 4.332 1.00 93.19 1053 TRP A CA 1
ATOM 8266 C C . TRP A 1 1053 ? -2.523 33.535 3.425 1.00 93.19 1053 TRP A C 1
ATOM 8268 O O . TRP A 1 1053 ? -2.878 34.590 2.895 1.00 93.19 1053 TRP A O 1
ATOM 8278 N N . ASN A 1 1054 ? -3.237 32.418 3.336 1.00 91.50 1054 ASN A N 1
ATOM 8279 C CA . ASN A 1 1054 ? -4.484 32.318 2.602 1.00 91.50 1054 ASN A CA 1
ATOM 8280 C C . ASN A 1 1054 ? -5.669 32.167 3.562 1.00 91.50 1054 ASN A C 1
ATOM 8282 O O . ASN A 1 1054 ? -5.858 31.155 4.242 1.00 91.50 1054 ASN A O 1
ATOM 8286 N N . VAL A 1 1055 ? -6.523 33.190 3.568 1.00 81.25 1055 VAL A N 1
ATOM 8287 C CA . VAL A 1 1055 ? -7.696 33.272 4.450 1.00 81.25 1055 VAL A CA 1
ATOM 8288 C C . VAL A 1 1055 ? -8.694 32.134 4.196 1.00 81.25 1055 VAL A C 1
ATOM 8290 O O . VAL A 1 1055 ? -9.347 31.683 5.131 1.00 81.25 1055 VAL A O 1
ATOM 8293 N N . GLN A 1 1056 ? -8.808 31.624 2.964 1.00 81.69 1056 GLN A N 1
ATOM 8294 C CA . GLN A 1 1056 ? -9.727 30.523 2.646 1.00 81.69 1056 GLN A CA 1
ATOM 8295 C C . GLN A 1 1056 ? -9.244 29.194 3.240 1.00 81.69 1056 GLN A C 1
ATOM 8297 O O . GLN A 1 1056 ? -10.050 28.427 3.776 1.00 81.69 1056 GLN A O 1
ATOM 8302 N N . LEU A 1 1057 ? -7.932 28.938 3.181 1.00 88.00 1057 LEU A N 1
ATOM 8303 C CA . LEU A 1 1057 ? -7.310 27.781 3.829 1.00 88.00 1057 LEU A CA 1
ATOM 8304 C C . LEU A 1 1057 ? -7.486 27.854 5.350 1.00 88.00 1057 LEU A C 1
ATOM 8306 O O . LEU A 1 1057 ? -7.891 26.862 5.950 1.00 88.00 1057 LEU A O 1
ATOM 8310 N N . ALA A 1 1058 ? -7.291 29.036 5.946 1.00 85.75 1058 ALA A N 1
ATOM 8311 C CA . ALA A 1 1058 ? -7.436 29.259 7.386 1.00 85.75 1058 ALA A CA 1
ATOM 8312 C C . ALA A 1 1058 ? -8.880 29.071 7.876 1.00 85.75 1058 ALA A C 1
ATOM 8314 O O . ALA A 1 1058 ? -9.110 28.398 8.876 1.00 85.75 1058 ALA A O 1
ATOM 8315 N N . ILE A 1 1059 ? -9.870 29.595 7.144 1.00 77.44 1059 ILE A N 1
ATOM 8316 C CA . ILE A 1 1059 ? -11.293 29.385 7.458 1.00 77.44 1059 ILE A CA 1
ATOM 8317 C C . ILE A 1 1059 ? -11.634 27.890 7.440 1.00 77.44 1059 ILE A C 1
ATOM 8319 O O . ILE A 1 1059 ? -12.322 27.400 8.334 1.00 77.44 1059 ILE A O 1
ATOM 8323 N N . THR A 1 1060 ? -11.144 27.164 6.436 1.00 84.25 1060 THR A N 1
ATOM 8324 C CA . THR A 1 1060 ? -11.406 25.727 6.287 1.00 84.25 1060 THR A CA 1
ATOM 8325 C C . THR A 1 1060 ? -10.699 24.920 7.381 1.00 84.25 1060 THR A C 1
ATOM 8327 O O . THR A 1 1060 ? -11.326 24.075 8.013 1.00 84.25 1060 THR A O 1
ATOM 8330 N N . ALA A 1 1061 ? -9.436 25.237 7.686 1.00 89.56 1061 ALA A N 1
ATOM 8331 C CA . ALA A 1 1061 ? -8.676 24.620 8.774 1.00 89.56 1061 ALA A CA 1
ATOM 8332 C C . ALA A 1 1061 ? -9.322 24.880 10.144 1.00 89.56 1061 ALA A C 1
ATOM 8334 O O . ALA A 1 1061 ? -9.428 23.972 10.964 1.00 89.56 1061 ALA A O 1
ATOM 8335 N N . GLN A 1 1062 ? -9.823 26.096 10.380 1.00 86.38 1062 GLN A N 1
ATOM 8336 C CA . GLN A 1 1062 ? -10.541 26.434 11.606 1.00 86.38 1062 GLN A CA 1
ATOM 8337 C C . GLN A 1 1062 ? -11.877 25.700 11.702 1.00 86.38 1062 GLN A C 1
ATOM 8339 O O . GLN A 1 1062 ? -12.246 25.244 12.781 1.00 86.38 1062 GLN A O 1
ATOM 8344 N N . ALA A 1 1063 ? -12.609 25.568 10.596 1.00 81.88 1063 ALA A N 1
ATOM 8345 C CA . ALA A 1 1063 ? -13.860 24.823 10.584 1.00 81.88 1063 ALA A CA 1
ATOM 8346 C C . ALA A 1 1063 ? -13.641 23.336 10.908 1.00 81.88 1063 ALA A C 1
ATOM 8348 O O . ALA A 1 1063 ? -14.451 22.767 11.640 1.00 81.88 1063 ALA A O 1
ATOM 8349 N N . TRP A 1 1064 ? -12.515 22.754 10.472 1.00 88.25 1064 TRP A N 1
ATOM 8350 C CA . TRP A 1 1064 ? -12.096 21.413 10.886 1.00 88.25 1064 TRP A CA 1
ATOM 8351 C C . TRP A 1 1064 ? -11.678 21.360 12.355 1.00 88.25 1064 TRP A C 1
ATOM 8353 O O . TRP A 1 1064 ? -12.169 20.514 13.093 1.00 88.25 1064 TRP A O 1
ATOM 8363 N N . ALA A 1 1065 ? -10.854 22.303 12.824 1.00 86.00 1065 ALA A N 1
ATOM 8364 C CA . ALA A 1 1065 ? -10.456 22.381 14.231 1.00 86.00 1065 ALA A CA 1
ATOM 8365 C C . ALA A 1 1065 ? -11.676 22.468 15.167 1.00 86.00 1065 ALA A C 1
ATOM 8367 O O . ALA A 1 1065 ? -11.705 21.800 16.194 1.00 86.00 1065 ALA A O 1
ATOM 8368 N N . ASN A 1 1066 ? -12.730 23.193 14.775 1.00 82.19 1066 ASN A N 1
ATOM 8369 C CA . ASN A 1 1066 ? -13.985 23.303 15.533 1.00 82.19 1066 ASN A CA 1
ATOM 8370 C C . ASN A 1 1066 ? -14.745 21.975 15.694 1.00 82.19 1066 ASN A C 1
ATOM 8372 O O . ASN A 1 1066 ? -15.660 21.905 16.512 1.00 82.19 1066 ASN A O 1
ATOM 8376 N N . GLN A 1 1067 ? -14.409 20.947 14.911 1.00 81.81 1067 GLN A N 1
ATOM 8377 C CA . GLN A 1 1067 ? -14.965 19.600 15.073 1.00 81.81 1067 GLN A CA 1
ATOM 8378 C C . GLN A 1 1067 ? -14.259 18.810 16.179 1.00 81.81 1067 GLN A C 1
ATOM 8380 O O . GLN A 1 1067 ? -14.763 17.775 16.613 1.00 81.81 1067 GLN A O 1
ATOM 8385 N N . CYS A 1 1068 ? -13.118 19.319 16.651 1.00 76.69 1068 CYS A N 1
ATOM 8386 C CA . CYS A 1 1068 ? -12.211 18.683 17.597 1.00 76.69 1068 CYS A CA 1
ATOM 8387 C C . CYS A 1 1068 ? -11.743 17.292 17.127 1.00 76.69 1068 CYS A C 1
ATOM 8389 O O . CYS A 1 1068 ? -11.877 16.308 17.856 1.00 76.69 1068 CYS A O 1
ATOM 8391 N N . PRO A 1 1069 ? -11.185 17.205 15.900 1.00 72.75 1069 PRO A N 1
ATOM 8392 C CA . PRO A 1 1069 ? -10.786 15.951 15.280 1.00 72.75 1069 PRO A CA 1
ATOM 8393 C C . PRO A 1 1069 ? -9.593 15.347 16.026 1.00 72.75 1069 PRO A C 1
ATOM 8395 O O . PRO A 1 1069 ? -8.531 15.963 16.152 1.00 72.75 1069 PRO A O 1
ATOM 8398 N N . PHE A 1 1070 ? -9.749 14.124 16.526 1.00 65.31 1070 PHE A N 1
ATOM 8399 C CA . PHE A 1 1070 ? -8.663 13.421 17.199 1.00 65.31 1070 PHE A CA 1
ATOM 8400 C C . PHE A 1 1070 ? -7.804 12.666 16.179 1.00 65.31 1070 PHE A C 1
ATOM 8402 O O . PHE A 1 1070 ? -8.193 11.597 15.723 1.00 65.31 1070 PHE A O 1
ATOM 8409 N N . LEU A 1 1071 ? -6.647 13.241 15.818 1.00 57.88 1071 LEU A N 1
ATOM 8410 C CA . LEU A 1 1071 ? -5.665 12.672 14.873 1.00 57.88 1071 LEU A CA 1
ATOM 8411 C C . LEU A 1 1071 ? -6.234 12.314 13.485 1.00 57.88 1071 LEU A C 1
ATOM 8413 O O . LEU A 1 1071 ? -5.671 11.483 12.780 1.00 57.88 1071 LEU A O 1
ATOM 8417 N N . GLN A 1 1072 ? -7.333 12.954 13.083 1.00 64.75 1072 GLN A N 1
ATOM 8418 C CA . GLN A 1 1072 ? -8.029 12.653 11.837 1.00 64.75 1072 GLN A CA 1
ATOM 8419 C C . GLN A 1 1072 ? -8.024 13.852 10.890 1.00 64.75 1072 GLN A C 1
ATOM 8421 O O . GLN A 1 1072 ? -8.349 14.976 11.279 1.00 64.75 1072 GLN A O 1
ATOM 8426 N N . HIS A 1 1073 ? -7.713 13.585 9.625 1.00 77.44 1073 HIS A N 1
ATOM 8427 C CA . HIS A 1 1073 ? -7.895 14.532 8.534 1.00 77.44 1073 HIS A CA 1
ATOM 8428 C C . HIS A 1 1073 ? -9.343 14.526 8.035 1.00 77.44 1073 HIS A C 1
ATOM 8430 O O . HIS A 1 1073 ? -10.003 13.486 8.031 1.00 77.44 1073 HIS A O 1
ATOM 8436 N N . ASP A 1 1074 ? -9.829 15.666 7.547 1.00 68.50 1074 ASP A N 1
ATOM 8437 C CA . ASP A 1 1074 ? -11.008 15.656 6.677 1.00 68.50 1074 ASP A CA 1
ATOM 8438 C C . ASP A 1 1074 ? -10.663 15.001 5.324 1.00 68.50 1074 ASP A C 1
ATOM 8440 O O . ASP A 1 1074 ? -9.542 14.539 5.096 1.00 68.50 1074 ASP A O 1
ATOM 8444 N N . THR A 1 1075 ? -11.611 14.887 4.398 1.00 71.44 1075 THR A N 1
ATOM 8445 C CA . THR A 1 1075 ? -11.321 14.332 3.064 1.00 71.44 1075 THR A CA 1
ATOM 8446 C C . THR A 1 1075 ? -10.809 15.423 2.123 1.00 71.44 1075 THR A C 1
ATOM 8448 O O . THR A 1 1075 ? -11.201 16.584 2.249 1.00 71.44 1075 THR A O 1
ATOM 8451 N N . TYR A 1 1076 ? -10.004 15.065 1.110 1.00 58.69 1076 TYR A N 1
ATOM 8452 C CA . TYR A 1 1076 ? -9.555 16.011 0.070 1.00 58.69 1076 TYR A CA 1
ATOM 8453 C C . TYR A 1 1076 ? -10.724 16.773 -0.580 1.00 58.69 1076 TYR A C 1
ATOM 8455 O O . TYR A 1 1076 ? -10.620 17.975 -0.820 1.00 58.69 1076 TYR A O 1
ATOM 8463 N N . SER A 1 1077 ? -11.864 16.103 -0.791 1.00 64.25 1077 SER A N 1
ATOM 8464 C CA . SER A 1 1077 ? -13.084 16.704 -1.345 1.00 64.25 1077 SER A CA 1
ATOM 8465 C C . SER A 1 1077 ? -13.720 17.764 -0.440 1.00 64.25 1077 SER A C 1
ATOM 8467 O O . SER A 1 1077 ? -14.405 18.655 -0.947 1.00 64.25 1077 SER A O 1
ATOM 8469 N N . ASN A 1 1078 ? -13.513 17.663 0.877 1.00 74.12 1078 ASN A N 1
ATOM 8470 C CA . ASN A 1 1078 ? -14.159 18.501 1.888 1.00 74.12 1078 ASN A CA 1
ATOM 8471 C C . ASN A 1 1078 ? -13.284 19.676 2.345 1.00 74.12 1078 ASN A C 1
ATOM 8473 O O . ASN A 1 1078 ? -13.836 20.656 2.843 1.00 74.12 1078 ASN A O 1
ATOM 8477 N N . ARG A 1 1079 ? -11.959 19.615 2.137 1.00 81.06 1079 ARG A N 1
ATOM 8478 C CA . ARG A 1 1079 ? -11.021 20.720 2.430 1.00 81.06 1079 ARG A CA 1
ATOM 8479 C C . ARG A 1 1079 ? -10.675 21.621 1.246 1.00 81.06 1079 ARG A C 1
ATOM 8481 O O . ARG A 1 1079 ? -9.874 22.544 1.406 1.00 81.06 1079 ARG A O 1
ATOM 8488 N N . LYS A 1 1080 ? -11.235 21.365 0.060 1.00 81.06 1080 LYS A N 1
ATOM 8489 C CA . LYS A 1 1080 ? -10.987 22.197 -1.125 1.00 81.06 1080 LYS A CA 1
ATOM 8490 C C . LYS A 1 1080 ? -11.446 23.638 -0.894 1.00 81.06 1080 LYS A C 1
ATOM 8492 O O . LYS A 1 1080 ? -12.418 23.912 -0.199 1.00 81.06 1080 LYS A O 1
ATOM 8497 N N . THR A 1 1081 ? -10.759 24.595 -1.498 1.00 75.31 1081 THR A N 1
ATOM 8498 C CA . THR A 1 1081 ? -11.144 26.007 -1.441 1.00 75.31 1081 THR A CA 1
ATOM 8499 C C . THR A 1 1081 ? -11.424 26.541 -2.835 1.00 75.31 1081 THR A C 1
ATOM 8501 O O . THR A 1 1081 ? -11.273 25.847 -3.835 1.00 75.31 1081 THR A O 1
ATOM 8504 N N . CYS A 1 1082 ? -11.915 27.776 -2.937 1.00 74.25 1082 CYS A N 1
ATOM 8505 C CA . CYS A 1 1082 ? -12.100 28.394 -4.246 1.00 74.25 1082 CYS A CA 1
ATOM 8506 C C . CYS A 1 1082 ? -10.764 28.701 -4.932 1.00 74.25 1082 CYS A C 1
ATOM 8508 O O . CYS A 1 1082 ? -10.743 28.765 -6.156 1.00 74.25 1082 CYS A O 1
ATOM 8510 N N . SER A 1 1083 ? -9.687 28.899 -4.164 1.00 74.56 1083 SER A N 1
ATOM 8511 C CA . SER A 1 1083 ? -8.347 29.143 -4.696 1.00 74.56 1083 SER A CA 1
ATOM 8512 C C . SER A 1 1083 ? -7.531 27.868 -4.927 1.00 74.56 1083 SER A C 1
ATOM 8514 O O . SER A 1 1083 ? -6.610 27.909 -5.733 1.00 74.56 1083 SER A O 1
ATOM 8516 N N . HIS A 1 1084 ? -7.851 26.753 -4.254 1.00 76.88 1084 HIS A N 1
ATOM 8517 C CA . HIS A 1 1084 ? -7.089 25.499 -4.332 1.00 76.88 1084 HIS A CA 1
ATOM 8518 C C . HIS A 1 1084 ? -8.006 24.277 -4.364 1.00 76.88 1084 HIS A C 1
ATOM 8520 O O . HIS A 1 1084 ? -8.726 24.004 -3.405 1.00 76.88 1084 HIS A O 1
ATOM 8526 N N . VAL A 1 1085 ? -7.955 23.515 -5.459 1.00 67.12 1085 VAL A N 1
ATOM 8527 C CA . VAL A 1 1085 ? -8.770 22.298 -5.642 1.00 67.12 1085 VAL A CA 1
ATOM 8528 C C . VAL A 1 1085 ? -8.196 21.110 -4.864 1.00 67.12 1085 VAL A C 1
ATOM 8530 O O . VAL A 1 1085 ? -8.956 20.297 -4.345 1.00 67.12 1085 VAL A O 1
ATOM 8533 N N . VAL A 1 1086 ? -6.867 21.041 -4.729 1.00 68.31 1086 VAL A N 1
ATOM 8534 C CA . VAL A 1 1086 ? -6.159 20.019 -3.948 1.00 68.31 1086 VAL A CA 1
ATOM 8535 C C . VAL A 1 1086 ? -5.397 20.712 -2.823 1.00 68.31 1086 VAL A C 1
ATOM 8537 O O . VAL A 1 1086 ? -4.512 21.531 -3.077 1.00 68.31 1086 VAL A O 1
ATOM 8540 N N . VAL A 1 1087 ? -5.770 20.399 -1.582 1.00 79.56 1087 VAL A N 1
ATOM 8541 C CA . VAL A 1 1087 ? -5.263 21.045 -0.364 1.00 79.56 1087 VAL A CA 1
ATOM 8542 C C . VAL A 1 1087 ? -4.599 19.995 0.527 1.00 79.56 1087 VAL A C 1
ATOM 8544 O O . VAL A 1 1087 ? -5.186 18.943 0.783 1.00 79.56 1087 VAL A O 1
ATOM 8547 N N . GLY A 1 1088 ? -3.373 20.263 0.970 1.00 85.44 1088 GLY A N 1
ATOM 8548 C CA . GLY A 1 1088 ? -2.651 19.453 1.953 1.00 85.44 1088 GLY A CA 1
ATOM 8549 C C . GLY A 1 1088 ? -3.033 19.835 3.379 1.00 85.44 1088 GLY A C 1
ATOM 8550 O O . GLY A 1 1088 ? -3.596 20.910 3.585 1.00 85.44 1088 GLY A O 1
ATOM 8551 N N . GLN A 1 1089 ? -2.740 18.989 4.369 1.00 93.38 1089 GLN A N 1
ATOM 8552 C CA . GLN A 1 1089 ? -3.110 19.255 5.761 1.00 93.38 1089 GLN A CA 1
ATOM 8553 C C . GLN A 1 1089 ? -2.120 18.631 6.749 1.00 93.38 1089 GLN A C 1
ATOM 8555 O O . GLN A 1 1089 ? -1.822 17.449 6.638 1.00 93.38 1089 GLN A O 1
ATOM 8560 N N . ASN A 1 1090 ? -1.699 19.398 7.756 1.00 94.62 1090 ASN A N 1
ATOM 8561 C CA . ASN A 1 1090 ? -0.966 18.901 8.922 1.00 94.62 1090 ASN A CA 1
ATOM 8562 C C . ASN A 1 1090 ? -1.784 19.147 10.196 1.00 94.62 1090 ASN A C 1
ATOM 8564 O O . ASN A 1 1090 ? -2.401 20.207 10.342 1.00 94.62 1090 ASN A O 1
ATOM 8568 N N . ILE A 1 1091 ? -1.777 18.184 11.124 1.00 91.56 1091 ILE A N 1
ATOM 8569 C CA . ILE A 1 1091 ? -2.499 18.268 12.402 1.00 91.56 1091 ILE A CA 1
ATOM 8570 C C . ILE A 1 1091 ? -1.536 18.017 13.564 1.00 91.56 1091 ILE A C 1
ATOM 8572 O O . ILE A 1 1091 ? -0.650 17.165 13.499 1.00 91.56 1091 ILE A O 1
ATOM 8576 N N . TYR A 1 1092 ? -1.689 18.783 14.641 1.00 88.81 1092 TYR A N 1
ATOM 8577 C CA . TYR A 1 1092 ? -0.930 18.622 15.873 1.00 88.81 1092 TYR A CA 1
ATOM 8578 C C . TYR A 1 1092 ? -1.852 18.722 17.086 1.00 88.81 1092 TYR A C 1
ATOM 8580 O O . TYR A 1 1092 ? -2.769 19.540 17.135 1.00 88.81 1092 TYR A O 1
ATOM 8588 N N . TYR A 1 1093 ? -1.583 17.882 18.081 1.00 83.19 1093 TYR A N 1
ATOM 8589 C CA . TYR A 1 1093 ? -2.381 17.754 19.290 1.00 83.19 1093 TYR A CA 1
ATOM 8590 C C . TYR A 1 1093 ? -1.489 17.878 20.538 1.00 83.19 1093 TYR A C 1
ATOM 8592 O O . TYR A 1 1093 ? -0.399 17.299 20.583 1.00 83.19 1093 TYR A O 1
ATOM 8600 N N . THR A 1 1094 ? -1.953 18.570 21.586 1.00 79.50 1094 THR A N 1
ATOM 8601 C CA . THR A 1 1094 ? -1.296 18.560 22.907 1.00 79.50 1094 THR A CA 1
ATOM 8602 C C . THR A 1 1094 ? -2.280 18.610 24.075 1.00 79.50 1094 THR A C 1
ATOM 8604 O O . THR A 1 1094 ? -3.286 19.314 24.039 1.00 79.50 1094 THR A O 1
ATOM 8607 N N . TRP A 1 1095 ? -1.939 17.882 25.141 1.00 75.25 1095 TRP A N 1
ATOM 8608 C CA . TRP A 1 1095 ? -2.679 17.817 26.409 1.00 75.25 1095 TRP A CA 1
ATOM 8609 C C . TRP A 1 1095 ? -2.135 18.803 27.461 1.00 75.25 1095 TRP A C 1
ATOM 8611 O O . TRP A 1 1095 ? -2.497 18.739 28.633 1.00 75.25 1095 TRP A O 1
ATOM 8621 N N . SER A 1 1096 ? -1.191 19.675 27.085 1.00 67.75 1096 SER A N 1
ATOM 8622 C CA . SER A 1 1096 ? -0.536 20.589 28.026 1.00 67.75 1096 SER A CA 1
ATOM 8623 C C . SER A 1 1096 ? -1.437 21.764 28.404 1.00 67.75 1096 SER A C 1
ATOM 8625 O O . SER A 1 1096 ? -1.950 22.462 27.530 1.00 67.75 1096 SER A O 1
ATOM 8627 N N . ASN A 1 1097 ? -1.514 22.074 29.701 1.00 63.12 1097 ASN A N 1
ATOM 8628 C CA . ASN A 1 1097 ? -2.212 23.261 30.206 1.00 63.12 1097 ASN A CA 1
ATOM 8629 C C . ASN A 1 1097 ? -1.539 24.593 29.810 1.00 63.12 1097 ASN A C 1
ATOM 8631 O O . ASN A 1 1097 ? -2.185 25.633 29.855 1.00 63.12 1097 ASN A O 1
ATOM 8635 N N . SER A 1 1098 ? -0.283 24.594 29.343 1.00 61.75 1098 SER A N 1
ATOM 8636 C CA . SER A 1 1098 ? 0.405 25.817 28.895 1.00 61.75 1098 SER A CA 1
ATOM 8637 C C . SER A 1 1098 ? 0.174 26.087 27.403 1.00 61.75 1098 SER A C 1
ATOM 8639 O O . SER A 1 1098 ? 0.346 25.195 26.570 1.00 61.75 1098 SER A O 1
ATOM 8641 N N . SER A 1 1099 ? -0.262 27.298 27.041 1.00 56.97 1099 SER A N 1
ATOM 8642 C CA . SER A 1 1099 ? -0.417 27.756 25.644 1.00 56.97 1099 SER A CA 1
ATOM 8643 C C . SER A 1 1099 ? 0.868 28.351 25.055 1.00 56.97 1099 SER A C 1
ATOM 8645 O O . SER A 1 1099 ? 0.992 28.461 23.838 1.00 56.97 1099 SER A O 1
ATOM 8647 N N . LYS A 1 1100 ? 1.857 28.691 25.891 1.00 63.19 1100 LYS A N 1
ATOM 8648 C CA . LYS A 1 1100 ? 3.060 29.412 25.458 1.00 63.19 1100 LYS A CA 1
ATOM 8649 C C . LYS A 1 1100 ? 3.942 28.540 24.548 1.00 63.19 1100 LYS A C 1
ATOM 8651 O O . LYS A 1 1100 ? 4.447 27.495 24.971 1.00 63.19 1100 LYS A O 1
ATOM 8656 N N . GLY A 1 1101 ? 4.133 28.986 23.302 1.00 70.88 1101 GLY A N 1
ATOM 8657 C CA . GLY A 1 1101 ? 4.989 28.343 22.295 1.00 70.88 1101 GLY A CA 1
ATOM 8658 C C . GLY A 1 1101 ? 4.439 27.031 21.722 1.00 70.88 1101 GLY A C 1
ATOM 8659 O O . GLY A 1 1101 ? 5.213 26.163 21.313 1.00 70.88 1101 GLY A O 1
ATOM 8660 N N . ALA A 1 1102 ? 3.120 26.826 21.749 1.00 78.00 1102 ALA A N 1
ATOM 8661 C CA . ALA A 1 1102 ? 2.507 25.585 21.283 1.00 78.00 1102 ALA A CA 1
ATOM 8662 C C . ALA A 1 1102 ? 2.562 25.415 19.752 1.00 78.00 1102 ALA A C 1
ATOM 8664 O O . ALA A 1 1102 ? 2.873 24.311 19.296 1.00 78.00 1102 ALA A O 1
ATOM 8665 N N . TRP A 1 1103 ? 2.368 26.493 18.980 1.00 87.31 1103 TRP A N 1
ATOM 8666 C CA . TRP A 1 1103 ? 2.575 26.507 17.526 1.00 87.31 1103 TRP A CA 1
ATOM 8667 C C . TRP A 1 1103 ? 4.017 26.162 17.169 1.00 87.31 1103 TRP A C 1
ATOM 8669 O O . TRP A 1 1103 ? 4.250 25.193 16.448 1.00 87.31 1103 TRP A O 1
ATOM 8679 N N . THR A 1 1104 ? 4.989 26.851 17.776 1.00 87.88 1104 THR A N 1
ATOM 8680 C CA . THR A 1 1104 ? 6.414 26.519 17.640 1.00 87.88 1104 THR A CA 1
ATOM 8681 C C . THR A 1 1104 ? 6.707 25.037 17.915 1.00 87.88 1104 THR A C 1
ATOM 8683 O O . THR A 1 1104 ? 7.439 24.403 17.156 1.00 87.88 1104 THR A O 1
ATOM 8686 N N . LYS A 1 1105 ? 6.141 24.438 18.972 1.00 85.44 1105 LYS A N 1
ATOM 8687 C CA . LYS A 1 1105 ? 6.342 23.006 19.273 1.00 85.44 1105 LYS A CA 1
ATOM 8688 C C . LYS A 1 1105 ? 5.724 22.090 18.214 1.00 85.44 1105 LYS A C 1
ATOM 8690 O O . LYS A 1 1105 ? 6.371 21.123 17.823 1.00 85.44 1105 LYS A O 1
ATOM 8695 N N . GLY A 1 1106 ? 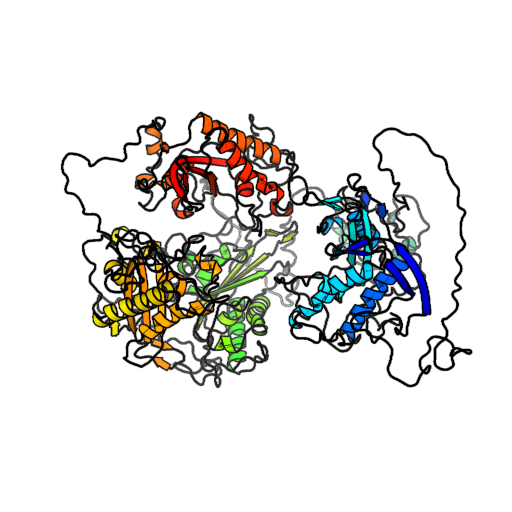4.505 22.386 17.762 1.00 87.69 1106 GLY A N 1
ATOM 8696 C CA . GLY A 1 1106 ? 3.813 21.606 16.734 1.00 87.69 1106 GLY A CA 1
ATOM 8697 C C . GLY A 1 1106 ? 4.537 21.645 15.390 1.00 87.69 1106 GLY A C 1
ATOM 8698 O O . GLY A 1 1106 ? 4.870 20.599 14.840 1.00 87.69 1106 GLY A O 1
ATOM 8699 N N . ILE A 1 1107 ? 4.890 22.845 14.930 1.00 94.25 1107 ILE A N 1
ATOM 8700 C CA . ILE A 1 1107 ? 5.601 23.069 13.666 1.00 94.25 1107 ILE A CA 1
ATOM 8701 C C . ILE A 1 1107 ? 6.988 22.421 13.698 1.00 94.25 1107 ILE A C 1
ATOM 8703 O O . ILE A 1 1107 ? 7.375 21.739 12.754 1.00 94.25 1107 ILE A O 1
ATOM 8707 N N . ASN A 1 1108 ? 7.726 22.543 14.807 1.00 90.88 1108 ASN A N 1
ATOM 8708 C CA . ASN A 1 1108 ? 9.004 21.844 14.944 1.00 90.88 1108 ASN A CA 1
ATOM 8709 C C . ASN A 1 1108 ? 8.837 20.323 15.003 1.00 90.88 1108 ASN A C 1
ATOM 8711 O O . ASN A 1 1108 ? 9.733 19.605 14.570 1.00 90.88 1108 ASN A O 1
ATOM 8715 N N . ARG A 1 1109 ? 7.729 19.800 15.541 1.00 88.75 1109 ARG A N 1
ATOM 8716 C CA . ARG A 1 1109 ? 7.467 18.357 15.538 1.00 88.75 1109 ARG A CA 1
ATOM 8717 C C . ARG A 1 1109 ? 7.254 17.842 14.118 1.00 88.75 1109 ARG A C 1
ATOM 8719 O O . ARG A 1 1109 ? 7.909 16.870 13.767 1.00 88.75 1109 ARG A O 1
ATOM 8726 N N . TRP A 1 1110 ? 6.427 18.526 13.326 1.00 94.25 1110 TRP A N 1
ATOM 8727 C CA . TRP A 1 1110 ? 6.255 18.240 11.899 1.00 94.25 1110 TRP A CA 1
ATOM 8728 C C . TRP A 1 1110 ? 7.585 18.335 11.146 1.00 94.25 1110 TRP A C 1
ATOM 8730 O O . TRP A 1 1110 ? 7.961 17.421 10.426 1.00 94.25 1110 TRP A O 1
ATOM 8740 N N . TYR A 1 1111 ? 8.353 19.401 11.376 1.00 94.31 1111 TYR A N 1
ATOM 8741 C CA . TYR A 1 1111 ? 9.628 19.614 10.698 1.00 94.31 1111 TYR A CA 1
ATOM 8742 C C . TYR A 1 1111 ? 10.704 18.585 11.076 1.00 94.31 1111 TYR A C 1
ATOM 8744 O O . TYR A 1 1111 ? 11.519 18.205 10.243 1.00 94.31 1111 TYR A O 1
ATOM 8752 N N . ASN A 1 1112 ? 10.738 18.121 12.330 1.00 90.12 1112 ASN A N 1
ATOM 8753 C CA . ASN A 1 1112 ? 11.775 17.204 12.813 1.00 90.12 1112 ASN A CA 1
ATOM 8754 C C . ASN A 1 1112 ? 11.713 15.805 12.188 1.00 90.12 1112 ASN A C 1
ATOM 8756 O O . ASN A 1 1112 ? 12.682 15.062 12.345 1.00 90.12 1112 ASN A O 1
ATOM 8760 N N . GLU A 1 1113 ? 10.644 15.470 11.463 1.00 91.12 1113 GLU A N 1
ATOM 8761 C CA . GLU A 1 1113 ? 10.585 14.281 10.603 1.00 91.12 1113 GLU A CA 1
ATOM 8762 C C . GLU A 1 1113 ? 11.682 14.288 9.536 1.00 91.12 1113 GLU A C 1
ATOM 8764 O O . GLU A 1 1113 ? 12.084 13.227 9.079 1.00 91.12 1113 GLU A O 1
ATOM 8769 N N . VAL A 1 1114 ? 12.258 15.456 9.215 1.00 88.56 1114 VAL A N 1
ATOM 8770 C CA . VAL A 1 1114 ? 13.429 15.592 8.336 1.00 88.56 1114 VAL A CA 1
ATOM 8771 C C . VAL A 1 1114 ? 14.557 14.614 8.655 1.00 88.56 1114 VAL A C 1
ATOM 8773 O O . VAL A 1 1114 ? 15.258 14.180 7.754 1.00 88.56 1114 VAL A O 1
ATOM 8776 N N . LYS A 1 1115 ? 14.734 14.247 9.930 1.00 84.88 1115 LYS A N 1
ATOM 8777 C CA . LYS A 1 1115 ? 15.775 13.305 10.365 1.00 84.88 1115 LYS A CA 1
ATOM 8778 C C . LYS A 1 1115 ? 15.581 11.894 9.786 1.00 84.88 1115 LYS A C 1
ATOM 8780 O O . LYS A 1 1115 ? 16.560 11.172 9.676 1.00 84.88 1115 LYS A O 1
ATOM 8785 N N . ASP A 1 1116 ? 14.339 11.544 9.459 1.00 79.25 1116 ASP A N 1
ATOM 8786 C CA . ASP A 1 1116 ? 13.910 10.243 8.951 1.00 79.25 1116 ASP A CA 1
ATOM 8787 C C . ASP A 1 1116 ? 13.604 10.313 7.442 1.00 79.25 1116 ASP A C 1
ATOM 8789 O O . ASP A 1 1116 ? 13.156 9.328 6.867 1.00 79.25 1116 ASP A O 1
ATOM 8793 N N . VAL A 1 1117 ? 13.796 11.475 6.792 1.00 73.12 1117 VAL A N 1
ATOM 8794 C CA . VAL A 1 1117 ? 13.535 11.665 5.356 1.00 73.12 1117 VAL A CA 1
ATOM 8795 C C . VAL A 1 1117 ? 14.745 11.207 4.560 1.00 73.12 1117 VAL A C 1
ATOM 8797 O O . VAL A 1 1117 ? 15.792 11.874 4.616 1.00 73.12 1117 VAL A O 1
ATOM 8800 N N . PRO A 1 1118 ? 14.610 10.139 3.751 1.00 74.25 1118 PRO A N 1
ATOM 8801 C CA . PRO A 1 1118 ? 15.702 9.699 2.927 1.00 74.25 1118 PRO A CA 1
ATOM 8802 C C . PRO A 1 1118 ? 16.035 10.758 1.888 1.00 74.25 1118 PRO A C 1
ATOM 8804 O O . PRO A 1 1118 ? 15.163 11.228 1.156 1.00 74.25 1118 PRO A O 1
ATOM 8807 N N . ASN A 1 1119 ? 17.306 11.127 1.788 1.00 66.69 1119 ASN A N 1
ATOM 8808 C CA . ASN A 1 1119 ? 17.762 12.202 0.911 1.00 66.69 1119 ASN A CA 1
ATOM 8809 C C . ASN A 1 1119 ? 17.360 11.942 -0.554 1.00 66.69 1119 ASN A C 1
ATOM 8811 O O . ASN A 1 1119 ? 17.042 12.867 -1.300 1.00 66.69 1119 ASN A O 1
ATOM 8815 N N . ILE A 1 1120 ? 17.284 10.668 -0.952 1.00 57.62 1120 ILE A N 1
ATOM 8816 C CA . ILE A 1 1120 ? 16.794 10.219 -2.260 1.00 57.62 1120 ILE A CA 1
ATOM 8817 C C . ILE A 1 1120 ? 15.345 10.649 -2.564 1.00 57.62 1120 ILE A C 1
ATOM 8819 O O . ILE A 1 1120 ? 15.059 10.974 -3.716 1.00 57.62 1120 ILE A O 1
ATOM 8823 N N . LEU A 1 1121 ? 14.473 10.751 -1.553 1.00 63.53 1121 LEU A N 1
ATOM 8824 C CA . LEU A 1 1121 ? 13.065 11.122 -1.737 1.00 63.53 1121 LEU A CA 1
ATOM 8825 C C . LEU A 1 1121 ? 12.858 12.595 -2.095 1.00 63.53 1121 LEU A C 1
ATOM 8827 O O . LEU A 1 1121 ? 11.793 12.963 -2.578 1.00 63.53 1121 LEU A O 1
ATOM 8831 N N . VAL A 1 1122 ? 13.878 13.444 -1.935 1.00 69.94 1122 VAL A N 1
ATOM 8832 C CA . VAL A 1 1122 ? 13.832 14.842 -2.400 1.00 69.94 1122 VAL A CA 1
ATOM 8833 C C . VAL A 1 1122 ? 13.468 14.921 -3.885 1.00 69.94 1122 VAL A C 1
ATOM 8835 O O . VAL A 1 1122 ? 12.671 15.768 -4.278 1.00 69.94 1122 VAL A O 1
ATOM 8838 N N . ASN A 1 1123 ? 13.983 13.989 -4.693 1.00 58.75 1123 ASN A N 1
ATOM 8839 C CA . ASN A 1 1123 ? 13.769 13.962 -6.142 1.00 58.75 1123 ASN A CA 1
ATOM 8840 C C . ASN A 1 1123 ? 12.495 13.213 -6.557 1.00 58.75 1123 ASN A C 1
ATOM 8842 O O . ASN A 1 1123 ? 12.074 13.320 -7.706 1.00 58.75 1123 ASN A O 1
ATOM 8846 N N . PHE A 1 1124 ? 11.910 12.430 -5.653 1.00 55.19 1124 PHE A N 1
ATOM 8847 C CA . PHE A 1 1124 ? 10.641 11.744 -5.859 1.00 55.19 1124 PHE A CA 1
ATOM 8848 C C . PHE A 1 1124 ? 10.056 11.369 -4.497 1.00 55.19 1124 PHE A C 1
ATOM 8850 O O . PHE A 1 1124 ? 10.609 10.561 -3.756 1.00 55.19 1124 PHE A O 1
ATOM 8857 N N . TYR A 1 1125 ? 8.921 11.953 -4.148 1.00 62.19 1125 TYR A N 1
ATOM 8858 C CA . TYR A 1 1125 ? 8.226 11.607 -2.925 1.00 62.19 1125 TYR A CA 1
ATOM 8859 C C . TYR A 1 1125 ? 7.662 10.184 -3.025 1.00 62.19 1125 TYR A C 1
ATOM 8861 O O . TYR A 1 1125 ? 6.997 9.836 -4.005 1.00 62.19 1125 TYR A O 1
ATOM 8869 N N . ALA A 1 1126 ? 7.910 9.373 -2.002 1.00 42.88 1126 ALA A N 1
ATOM 8870 C CA . ALA A 1 1126 ? 7.328 8.050 -1.828 1.00 42.88 1126 ALA A CA 1
ATOM 8871 C C . ALA A 1 1126 ? 6.944 7.866 -0.358 1.00 42.88 1126 ALA A C 1
ATOM 8873 O O . ALA A 1 1126 ? 7.579 8.439 0.530 1.00 42.88 1126 ALA A O 1
ATOM 8874 N N . GLU A 1 1127 ? 5.907 7.075 -0.110 1.00 47.25 1127 GLU A N 1
ATOM 8875 C CA . GLU A 1 1127 ? 5.543 6.677 1.247 1.00 47.25 1127 GLU A CA 1
ATOM 8876 C C . GLU A 1 1127 ? 6.624 5.765 1.840 1.00 47.25 1127 GLU A C 1
ATOM 8878 O O . GLU A 1 1127 ? 7.221 4.943 1.143 1.00 47.25 1127 GLU A O 1
ATOM 8883 N N . THR A 1 1128 ? 6.896 5.937 3.132 1.00 42.06 1128 THR A N 1
ATOM 8884 C CA . THR A 1 1128 ? 7.862 5.135 3.890 1.00 42.06 1128 THR A CA 1
ATOM 8885 C C . THR A 1 1128 ? 7.211 4.613 5.167 1.00 42.06 1128 THR A C 1
ATOM 8887 O O . THR A 1 1128 ? 6.168 5.105 5.594 1.00 42.06 1128 THR A O 1
ATOM 8890 N N . GLU A 1 1129 ? 7.841 3.630 5.814 1.00 36.41 1129 GLU A N 1
ATOM 8891 C CA . GLU A 1 1129 ? 7.404 3.145 7.132 1.00 36.41 1129 GLU A CA 1
ATOM 8892 C C . GLU A 1 1129 ? 7.568 4.207 8.243 1.00 36.41 1129 GLU A C 1
ATOM 8894 O O . GLU A 1 1129 ? 6.961 4.098 9.309 1.00 36.41 1129 GLU A O 1
ATOM 8899 N N . ALA A 1 1130 ? 8.369 5.254 8.001 1.00 37.34 1130 ALA A N 1
ATOM 8900 C CA . ALA A 1 1130 ? 8.539 6.391 8.899 1.00 37.34 1130 ALA A CA 1
ATOM 8901 C C . ALA A 1 1130 ? 7.546 7.519 8.566 1.00 37.34 1130 ALA A C 1
ATOM 8903 O O . ALA A 1 1130 ? 7.278 7.832 7.408 1.00 37.34 1130 ALA A O 1
ATOM 8904 N N . THR A 1 1131 ? 7.020 8.204 9.584 1.00 70.31 1131 THR A N 1
ATOM 8905 C CA . THR A 1 1131 ? 6.160 9.376 9.361 1.00 70.31 1131 THR A CA 1
ATOM 8906 C C . THR A 1 1131 ? 7.002 10.548 8.849 1.00 70.31 1131 THR A C 1
ATOM 8908 O O . THR A 1 1131 ? 7.659 11.218 9.638 1.00 70.31 1131 THR A O 1
ATOM 8911 N N . ILE A 1 1132 ? 6.986 10.780 7.531 1.00 79.25 1132 ILE A N 1
ATOM 8912 C CA . ILE A 1 1132 ? 7.695 11.896 6.868 1.00 79.25 1132 ILE A CA 1
ATOM 8913 C C . ILE A 1 1132 ? 6.760 12.925 6.209 1.00 79.25 1132 ILE A C 1
ATOM 8915 O O . ILE A 1 1132 ? 7.203 13.933 5.648 1.00 79.25 1132 ILE A O 1
ATOM 8919 N N . GLY A 1 1133 ? 5.453 12.651 6.219 1.00 77.69 1133 GLY A N 1
ATOM 8920 C CA . GLY A 1 1133 ? 4.437 13.415 5.493 1.00 77.69 1133 GLY A CA 1
ATOM 8921 C C . GLY A 1 1133 ? 4.279 14.861 5.967 1.00 77.69 1133 GLY A C 1
ATOM 8922 O O . GLY A 1 1133 ? 4.014 15.745 5.154 1.00 77.69 1133 GLY A O 1
ATOM 8923 N N . HIS A 1 1134 ? 4.478 15.153 7.253 1.00 89.44 1134 HIS A N 1
ATOM 8924 C CA . HIS A 1 1134 ? 4.286 16.515 7.742 1.00 89.44 1134 HIS A CA 1
ATOM 8925 C C . HIS A 1 1134 ? 5.445 17.418 7.317 1.00 89.44 1134 HIS A C 1
ATOM 8927 O O . HIS A 1 1134 ? 5.200 18.533 6.846 1.00 89.44 1134 HIS A O 1
ATOM 8933 N N . TYR A 1 1135 ? 6.692 16.936 7.423 1.00 94.62 1135 TYR A N 1
ATOM 8934 C CA . TYR A 1 1135 ? 7.866 17.668 6.934 1.00 94.62 1135 TYR A CA 1
ATOM 8935 C C . TYR A 1 1135 ? 7.783 17.909 5.429 1.00 94.62 1135 TYR A C 1
ATOM 8937 O O . TYR A 1 1135 ? 7.923 19.043 4.975 1.00 94.62 1135 TYR A O 1
ATOM 8945 N N . THR A 1 1136 ? 7.524 16.855 4.656 1.00 92.06 1136 THR A N 1
ATOM 8946 C CA . THR A 1 1136 ? 7.521 16.932 3.189 1.00 92.06 1136 THR A CA 1
ATOM 8947 C C . THR A 1 1136 ? 6.470 17.907 2.659 1.00 92.06 1136 THR A C 1
ATOM 8949 O O . THR A 1 1136 ? 6.774 18.688 1.759 1.00 92.06 1136 THR A O 1
ATOM 8952 N N . GLN A 1 1137 ? 5.300 18.005 3.296 1.00 94.56 1137 GLN A N 1
ATOM 8953 C CA . GLN A 1 1137 ? 4.311 19.035 2.973 1.00 94.56 1137 GLN A CA 1
ATOM 8954 C C . GLN A 1 1137 ? 4.806 20.448 3.326 1.00 94.56 1137 GLN A C 1
ATOM 8956 O O . GLN A 1 1137 ? 4.580 21.392 2.564 1.00 94.56 1137 GLN A O 1
ATOM 8961 N N . MET A 1 1138 ? 5.484 20.621 4.464 1.00 96.62 1138 MET A N 1
ATOM 8962 C CA . MET A 1 1138 ? 5.982 21.932 4.894 1.00 96.62 1138 MET A CA 1
ATOM 8963 C C . MET A 1 1138 ? 7.037 22.515 3.954 1.00 96.62 1138 MET A C 1
ATOM 8965 O O . MET A 1 1138 ? 7.075 23.735 3.791 1.00 96.62 1138 MET A O 1
ATOM 8969 N N . ILE A 1 1139 ? 7.895 21.681 3.359 1.00 96.12 1139 ILE A N 1
ATOM 8970 C CA . ILE A 1 1139 ? 8.994 22.130 2.486 1.00 96.12 1139 ILE A CA 1
ATOM 8971 C C . ILE A 1 1139 ? 8.753 21.868 0.994 1.00 96.12 1139 ILE A C 1
ATOM 8973 O O . ILE A 1 1139 ? 9.638 22.110 0.180 1.00 96.12 1139 ILE A O 1
ATOM 8977 N N . TRP A 1 1140 ? 7.538 21.451 0.626 1.00 95.69 1140 TRP A N 1
ATOM 8978 C CA . TRP A 1 1140 ? 7.155 21.222 -0.764 1.00 95.69 1140 TRP A CA 1
ATOM 8979 C C . TRP A 1 1140 ? 7.313 22.497 -1.601 1.00 95.69 1140 TRP A C 1
ATOM 8981 O O . TRP A 1 1140 ? 6.707 23.526 -1.271 1.00 95.69 1140 TRP A O 1
ATOM 8991 N N . ALA A 1 1141 ? 8.099 22.444 -2.677 1.00 92.12 1141 ALA A N 1
ATOM 8992 C CA . ALA A 1 1141 ? 8.501 23.619 -3.449 1.00 92.12 1141 ALA A CA 1
ATOM 8993 C C . ALA A 1 1141 ? 7.301 24.400 -3.989 1.00 92.12 1141 ALA A C 1
ATOM 8995 O O . ALA A 1 1141 ? 7.184 25.597 -3.743 1.00 92.12 1141 ALA A O 1
ATOM 8996 N N . LYS A 1 1142 ? 6.348 23.690 -4.608 1.00 89.62 1142 LYS A N 1
ATOM 8997 C CA . LYS A 1 1142 ? 5.161 24.283 -5.249 1.00 89.62 1142 LYS A CA 1
ATOM 8998 C C . LYS A 1 1142 ? 4.072 24.753 -4.279 1.00 89.62 1142 LYS A C 1
ATOM 9000 O O . LYS A 1 1142 ? 3.114 25.383 -4.716 1.00 89.62 1142 LYS A O 1
ATOM 9005 N N . THR A 1 1143 ? 4.168 24.429 -2.986 1.00 94.88 1143 THR A N 1
ATOM 9006 C CA . THR A 1 1143 ? 3.224 24.963 -1.992 1.00 94.88 1143 THR A CA 1
ATOM 9007 C C . THR A 1 1143 ? 3.565 26.429 -1.749 1.00 94.88 1143 THR A C 1
ATOM 9009 O O . THR A 1 1143 ? 4.693 26.732 -1.368 1.00 94.88 1143 THR A O 1
ATOM 9012 N N . ARG A 1 1144 ? 2.589 27.321 -1.944 1.00 93.38 1144 ARG A N 1
ATOM 9013 C CA . ARG A 1 1144 ? 2.775 28.781 -1.832 1.00 93.38 1144 ARG A CA 1
ATOM 9014 C C . ARG A 1 1144 ? 1.820 29.463 -0.857 1.00 93.38 1144 ARG A C 1
ATOM 9016 O O . ARG A 1 1144 ? 2.091 30.565 -0.405 1.00 93.38 1144 ARG A O 1
ATOM 9023 N N . ASP A 1 1145 ? 0.726 28.799 -0.499 1.00 95.44 1145 ASP A N 1
ATOM 9024 C CA . ASP A 1 1145 ? -0.280 29.314 0.421 1.00 95.44 1145 ASP A CA 1
ATOM 9025 C C . ASP A 1 1145 ? -0.415 28.407 1.647 1.00 95.44 1145 ASP A C 1
ATOM 9027 O O . ASP A 1 1145 ? -0.473 27.181 1.530 1.00 95.44 1145 ASP A O 1
ATOM 9031 N N . ILE A 1 1146 ? -0.555 29.018 2.821 1.00 97.12 1146 ILE A N 1
ATOM 9032 C CA . ILE A 1 1146 ? -0.857 28.336 4.082 1.00 97.12 1146 ILE A CA 1
ATOM 9033 C C . ILE A 1 1146 ? -2.003 29.038 4.808 1.00 97.12 1146 ILE A C 1
ATOM 9035 O O . ILE A 1 1146 ? -2.127 30.261 4.780 1.00 97.12 1146 ILE A O 1
ATOM 9039 N N . GLY A 1 1147 ? -2.853 28.275 5.485 1.00 95.31 1147 GLY A N 1
ATOM 9040 C CA . GLY A 1 1147 ? -3.813 28.833 6.427 1.00 95.31 1147 GLY A CA 1
ATOM 9041 C C . GLY A 1 1147 ? -4.145 27.835 7.521 1.00 95.31 1147 GLY A C 1
ATOM 9042 O O . GLY A 1 1147 ? -4.392 26.664 7.240 1.00 95.31 1147 GLY A O 1
ATOM 9043 N N . CYS A 1 1148 ? -4.148 28.299 8.767 1.00 95.44 1148 CYS A N 1
ATOM 9044 C CA . CYS A 1 1148 ? -4.256 27.431 9.932 1.00 95.44 1148 CYS A CA 1
ATOM 9045 C C . CYS A 1 1148 ? -5.439 27.794 10.837 1.00 95.44 1148 CYS A C 1
ATOM 9047 O O . CYS A 1 1148 ? -5.950 28.913 10.797 1.00 95.44 1148 CYS A O 1
ATOM 9049 N N . GLY A 1 1149 ? -5.862 26.824 11.644 1.00 91.31 1149 GLY A N 1
ATOM 9050 C CA . GLY A 1 1149 ? -6.909 26.933 12.651 1.00 91.31 1149 GLY A CA 1
ATOM 9051 C C . GLY A 1 1149 ? -6.506 26.235 13.947 1.00 91.31 1149 GLY A C 1
ATOM 9052 O O . GLY A 1 1149 ? -5.736 25.272 13.927 1.00 91.31 1149 GLY A O 1
ATOM 9053 N N . ALA A 1 1150 ? -7.030 26.708 15.074 1.00 89.00 1150 ALA A N 1
ATOM 9054 C CA . ALA A 1 1150 ? -6.783 26.114 16.382 1.00 89.00 1150 ALA A CA 1
ATOM 9055 C C . ALA A 1 1150 ? -8.026 26.134 17.274 1.00 89.00 1150 ALA A C 1
ATOM 9057 O O . ALA A 1 1150 ? -8.893 27.009 17.168 1.00 89.00 1150 ALA A O 1
ATOM 9058 N N . VAL A 1 1151 ? -8.106 25.150 18.165 1.00 85.44 1151 VAL A N 1
ATOM 9059 C CA . VAL A 1 1151 ? -9.130 25.085 19.207 1.00 85.44 1151 VAL A CA 1
ATOM 9060 C C . VAL A 1 1151 ? -8.511 24.624 20.522 1.00 85.44 1151 VAL A C 1
ATOM 9062 O O . VAL A 1 1151 ? -7.696 23.697 20.542 1.00 85.44 1151 VAL A O 1
ATOM 9065 N N . ILE A 1 1152 ? -8.908 25.265 21.621 1.00 81.50 1152 ILE A N 1
ATOM 9066 C CA . ILE A 1 1152 ? -8.651 24.784 22.983 1.00 81.50 1152 ILE A CA 1
ATOM 9067 C C . ILE A 1 1152 ? -9.979 24.333 23.566 1.00 81.50 1152 ILE A C 1
ATOM 9069 O O . ILE A 1 1152 ? -10.942 25.092 23.529 1.00 81.50 1152 ILE A O 1
ATOM 9073 N N . TYR A 1 1153 ? -10.047 23.123 24.102 1.00 78.00 1153 TYR A N 1
ATOM 9074 C CA . TYR A 1 1153 ? -11.289 22.542 24.589 1.00 78.00 1153 TYR A CA 1
ATOM 9075 C C . TYR A 1 1153 ? -11.074 21.641 25.799 1.00 78.00 1153 TYR A C 1
ATOM 9077 O O . TYR A 1 1153 ? -9.964 21.181 26.063 1.00 78.00 1153 TYR A O 1
ATOM 9085 N N . LYS A 1 1154 ? -12.154 21.379 26.527 1.00 75.88 1154 LYS A N 1
ATOM 9086 C CA . LYS A 1 1154 ? -12.181 20.418 27.624 1.00 75.88 1154 LYS A CA 1
ATOM 9087 C C . LYS A 1 1154 ? -12.575 19.037 27.126 1.00 75.88 1154 LYS A C 1
ATOM 9089 O O . LYS A 1 1154 ? -13.539 18.885 26.377 1.00 75.88 1154 LYS A O 1
ATOM 9094 N N . THR A 1 1155 ? -11.829 18.019 27.546 1.00 72.00 1155 THR A N 1
ATOM 9095 C CA . THR A 1 1155 ? -12.093 16.624 27.167 1.00 72.00 1155 THR A CA 1
ATOM 9096 C C . THR A 1 1155 ? -11.602 15.635 28.221 1.00 72.00 1155 THR A C 1
ATOM 9098 O O . THR A 1 1155 ? -10.736 15.951 29.036 1.00 72.00 1155 THR A O 1
ATOM 9101 N N . LYS A 1 1156 ? -12.153 14.419 28.211 1.00 64.75 1156 LYS A N 1
ATOM 9102 C CA . LYS A 1 1156 ? -11.713 13.301 29.055 1.00 64.75 1156 LYS A CA 1
ATOM 9103 C C . LYS A 1 1156 ? -10.976 12.278 28.197 1.00 64.75 1156 LYS A C 1
ATOM 9105 O O . LYS A 1 1156 ? -11.524 11.801 27.209 1.00 64.75 1156 LYS A O 1
ATOM 9110 N N . PHE A 1 1157 ? -9.763 11.902 28.596 1.00 55.84 1157 PHE A N 1
ATOM 9111 C CA . PHE A 1 1157 ? -8.984 10.853 27.935 1.00 55.84 1157 PHE A CA 1
ATOM 9112 C C . PHE A 1 1157 ? -8.361 9.919 28.982 1.00 55.84 1157 PHE A C 1
ATOM 9114 O O . PHE A 1 1157 ? -7.688 10.381 29.900 1.00 55.84 1157 PHE A O 1
ATOM 9121 N N . ARG A 1 1158 ? -8.607 8.602 28.868 1.00 48.00 1158 ARG A N 1
ATOM 9122 C CA . ARG A 1 1158 ? -8.150 7.562 29.822 1.00 48.00 1158 ARG A CA 1
ATOM 9123 C C . ARG A 1 1158 ? -8.451 7.893 31.298 1.00 48.00 1158 ARG A C 1
ATOM 9125 O O . ARG A 1 1158 ? -7.574 7.777 32.143 1.00 48.00 1158 ARG A O 1
ATOM 9132 N N . ASN A 1 1159 ? -9.673 8.340 31.596 1.00 57.59 1159 ASN A N 1
ATOM 9133 C CA . ASN A 1 1159 ? -10.127 8.788 32.927 1.00 57.59 1159 ASN A CA 1
ATOM 9134 C C . ASN A 1 1159 ? -9.448 10.052 33.490 1.00 57.59 1159 ASN A C 1
ATOM 9136 O O . ASN A 1 1159 ? -9.784 10.479 34.592 1.00 57.59 1159 ASN A O 1
ATOM 9140 N N . PHE A 1 1160 ? -8.581 10.715 32.722 1.00 49.41 1160 PHE A N 1
ATOM 9141 C CA . PHE A 1 1160 ? -8.027 12.020 33.074 1.00 49.41 1160 PHE A CA 1
ATOM 9142 C C . PHE A 1 1160 ? -8.801 13.133 32.368 1.00 49.41 1160 PHE A C 1
ATOM 9144 O O . PHE A 1 1160 ? -9.037 13.088 31.157 1.00 49.41 1160 PHE A O 1
ATOM 9151 N N . LEU A 1 1161 ? -9.227 14.128 33.143 1.00 69.25 1161 LEU A N 1
ATOM 9152 C CA . LEU A 1 1161 ? -9.885 15.325 32.635 1.00 69.25 1161 LEU A CA 1
ATOM 9153 C C . LEU A 1 1161 ? -8.817 16.341 32.226 1.00 69.25 1161 LEU A C 1
ATOM 9155 O O . LEU A 1 1161 ? -8.034 16.800 33.055 1.00 69.25 1161 LEU A O 1
ATOM 9159 N N . PHE A 1 1162 ? -8.800 16.696 30.947 1.00 68.62 1162 PHE A N 1
ATOM 9160 C CA . PHE A 1 1162 ? -7.936 17.730 30.402 1.00 68.62 1162 PHE A CA 1
ATOM 9161 C C . PHE A 1 1162 ? -8.777 18.974 30.152 1.00 68.62 1162 PHE A C 1
ATOM 9163 O O . PHE A 1 1162 ? -9.556 19.029 29.204 1.00 68.62 1162 PHE A O 1
ATOM 9170 N N . GLU A 1 1163 ? -8.617 19.970 31.019 1.00 70.88 1163 GLU A N 1
ATOM 9171 C CA . GLU A 1 1163 ? -9.324 21.254 30.927 1.00 70.88 1163 GLU A CA 1
ATOM 9172 C C . GLU A 1 1163 ? -8.853 22.095 29.726 1.00 70.88 1163 GLU A C 1
ATOM 9174 O O . GLU A 1 1163 ? -9.571 22.972 29.279 1.00 70.88 1163 GLU A O 1
ATOM 9179 N N . ASN A 1 1164 ? -7.656 21.844 29.181 1.00 73.00 1164 ASN A N 1
ATOM 9180 C CA . ASN A 1 1164 ? -7.071 22.659 28.107 1.00 73.00 1164 ASN A CA 1
ATOM 9181 C C . ASN A 1 1164 ? -6.417 21.808 27.008 1.00 73.00 1164 ASN A C 1
ATOM 9183 O O . ASN A 1 1164 ? -5.263 22.041 26.634 1.00 73.00 1164 ASN A O 1
ATOM 9187 N N . ALA A 1 1165 ? -7.137 20.810 26.500 1.00 77.94 1165 ALA A N 1
ATOM 9188 C CA . ALA A 1 1165 ? -6.739 20.075 25.304 1.00 77.94 1165 ALA A CA 1
ATOM 9189 C C . ALA A 1 1165 ? -6.658 21.015 24.096 1.00 77.94 1165 ALA A C 1
ATOM 9191 O O . ALA A 1 1165 ? -7.527 21.865 23.922 1.00 77.94 1165 ALA A O 1
ATOM 9192 N N . LYS A 1 1166 ? -5.631 20.872 23.251 1.00 81.94 1166 LYS A N 1
ATOM 9193 C CA . LYS A 1 1166 ? -5.413 21.772 22.108 1.00 81.94 1166 LYS A CA 1
ATOM 9194 C C . LYS A 1 1166 ? -5.229 21.004 20.807 1.00 81.94 1166 LYS A C 1
ATOM 9196 O O . LYS A 1 1166 ? -4.430 20.067 20.758 1.00 81.94 1166 LYS A O 1
ATOM 9201 N N . ILE A 1 1167 ? -5.924 21.442 19.759 1.00 86.50 1167 ILE A N 1
ATOM 9202 C CA . ILE A 1 1167 ? -5.772 20.959 18.381 1.00 86.50 1167 ILE A CA 1
ATOM 9203 C C . ILE A 1 1167 ? -5.339 22.121 17.494 1.00 86.50 1167 ILE A C 1
ATOM 9205 O O . ILE A 1 1167 ? -5.919 23.203 17.553 1.00 86.50 1167 ILE A O 1
ATOM 9209 N N . TYR A 1 1168 ? -4.352 21.851 16.648 1.00 89.50 1168 TYR A N 1
ATOM 9210 C CA . TYR A 1 1168 ? -3.776 22.764 15.673 1.00 89.50 1168 TYR A CA 1
ATOM 9211 C C . TYR A 1 1168 ? -3.854 22.120 14.290 1.00 89.50 1168 TYR A C 1
ATOM 9213 O O . TYR A 1 1168 ? -3.427 20.978 14.123 1.00 89.50 1168 TYR A O 1
ATOM 9221 N N . VAL A 1 1169 ? -4.392 22.835 13.306 1.00 93.31 1169 VAL A N 1
ATOM 9222 C CA . VAL A 1 1169 ? -4.578 22.357 11.928 1.00 93.31 1169 VAL A CA 1
ATOM 9223 C C . VAL A 1 1169 ? -3.991 23.390 10.977 1.00 93.31 1169 VAL A C 1
ATOM 9225 O O . VAL A 1 1169 ? -4.338 24.561 11.080 1.00 93.31 1169 VAL A O 1
ATOM 9228 N N . CYS A 1 1170 ? -3.150 22.980 10.034 1.00 96.06 1170 CYS A N 1
ATOM 9229 C CA . CYS A 1 1170 ? -2.681 23.833 8.941 1.00 96.06 1170 CYS A CA 1
ATOM 9230 C C . CYS A 1 1170 ? -3.030 23.203 7.599 1.00 96.06 1170 CYS A C 1
ATOM 9232 O O . CYS A 1 1170 ? -2.722 22.037 7.378 1.00 96.06 1170 CYS A O 1
ATOM 9234 N N . ASN A 1 1171 ? -3.649 23.980 6.712 1.00 96.44 1171 ASN A N 1
ATOM 9235 C CA . ASN A 1 1171 ? -3.945 23.603 5.336 1.00 96.44 1171 ASN A CA 1
ATOM 9236 C C . ASN A 1 1171 ? -2.965 24.292 4.371 1.00 96.44 1171 ASN A C 1
ATOM 9238 O O . ASN A 1 1171 ? -2.645 25.468 4.556 1.00 96.44 1171 ASN A O 1
ATOM 9242 N N . TYR A 1 1172 ? -2.541 23.577 3.327 1.00 96.88 1172 TYR A N 1
ATOM 9243 C CA . TYR A 1 1172 ? -1.485 23.981 2.389 1.00 96.88 1172 TYR A CA 1
ATOM 9244 C C . TYR A 1 1172 ? -1.989 23.954 0.940 1.00 96.88 1172 TYR A C 1
ATOM 9246 O O . TYR A 1 1172 ? -2.636 22.988 0.532 1.00 96.88 1172 TYR A O 1
ATOM 9254 N N . GLY A 1 1173 ? -1.709 25.002 0.163 1.00 87.81 1173 GLY A N 1
ATOM 9255 C CA . GLY A 1 1173 ? -2.206 25.160 -1.205 1.00 87.81 1173 GLY A CA 1
ATOM 9256 C C . GLY A 1 1173 ? -1.142 25.654 -2.195 1.00 87.81 1173 GLY A C 1
ATOM 9257 O O . GLY A 1 1173 ? -0.472 26.652 -1.923 1.00 87.81 1173 GLY A O 1
ATOM 9258 N N . PRO A 1 1174 ? -1.003 25.028 -3.375 1.00 87.50 1174 PRO A N 1
ATOM 9259 C CA . PRO A 1 1174 ? -1.444 23.671 -3.722 1.00 87.50 1174 PRO A CA 1
ATOM 9260 C C . PRO A 1 1174 ? -0.846 22.601 -2.790 1.00 87.50 1174 PRO A C 1
ATOM 9262 O O . PRO A 1 1174 ? 0.178 22.841 -2.156 1.00 87.50 1174 PRO A O 1
ATOM 9265 N N . ALA A 1 1175 ? -1.479 21.429 -2.700 1.00 82.81 1175 ALA A N 1
ATOM 9266 C CA . ALA A 1 1175 ? -0.995 20.329 -1.860 1.00 82.81 1175 ALA A CA 1
ATOM 9267 C C . ALA A 1 1175 ? 0.386 19.794 -2.286 1.00 82.81 1175 ALA A C 1
ATOM 9269 O O . ALA A 1 1175 ? 0.713 19.749 -3.473 1.00 82.81 1175 ALA A O 1
ATOM 9270 N N . GLY A 1 1176 ? 1.158 19.342 -1.299 1.00 79.69 1176 GLY A N 1
ATOM 9271 C CA . GLY A 1 1176 ? 2.363 18.539 -1.476 1.00 79.69 1176 GLY A CA 1
ATOM 9272 C C . GLY A 1 1176 ? 2.091 17.045 -1.299 1.00 79.69 1176 GLY A C 1
ATOM 9273 O O . GLY A 1 1176 ? 0.952 16.596 -1.428 1.00 79.69 1176 GLY A O 1
ATOM 9274 N N . ASN A 1 1177 ? 3.140 16.277 -0.998 1.00 78.56 1177 ASN A N 1
ATOM 9275 C CA . ASN A 1 1177 ? 3.100 14.824 -0.762 1.00 78.56 1177 ASN A CA 1
ATOM 9276 C C . ASN A 1 1177 ? 2.478 14.034 -1.919 1.00 78.56 1177 ASN A C 1
ATOM 9278 O O . ASN A 1 1177 ? 1.778 13.041 -1.729 1.00 78.56 1177 ASN A O 1
ATOM 9282 N N . ILE A 1 1178 ? 2.712 14.496 -3.143 1.00 65.69 1178 ILE A N 1
ATOM 9283 C CA . ILE A 1 1178 ? 2.188 13.843 -4.335 1.00 65.69 1178 ILE A CA 1
ATOM 9284 C C . ILE A 1 1178 ? 3.171 12.743 -4.733 1.00 65.69 1178 ILE A C 1
ATOM 9286 O O . ILE A 1 1178 ? 4.305 13.030 -5.115 1.00 65.69 1178 ILE A O 1
ATOM 9290 N N . LEU A 1 1179 ? 2.731 11.485 -4.643 1.00 50.91 1179 LEU A N 1
ATOM 9291 C CA . LEU A 1 1179 ? 3.540 10.310 -4.978 1.00 50.91 1179 LEU A CA 1
ATOM 9292 C C . LEU A 1 1179 ? 4.195 10.438 -6.358 1.00 50.91 1179 LEU A C 1
ATOM 9294 O O . LEU A 1 1179 ? 3.513 10.654 -7.364 1.00 50.91 1179 LEU A O 1
ATOM 9298 N N . GLY A 1 1180 ? 5.513 10.252 -6.384 1.00 44.50 1180 GLY A N 1
ATOM 9299 C CA . GLY A 1 1180 ? 6.347 10.293 -7.582 1.00 44.50 1180 GLY A CA 1
ATOM 9300 C C . GLY A 1 1180 ? 6.794 11.690 -8.018 1.00 44.50 1180 GLY A C 1
ATOM 9301 O O . GLY A 1 1180 ? 7.598 11.781 -8.941 1.00 44.50 1180 GLY A O 1
ATOM 9302 N N . LEU A 1 1181 ? 6.325 12.768 -7.377 1.00 61.94 1181 LEU A N 1
ATOM 9303 C CA . LEU A 1 1181 ? 6.788 14.129 -7.667 1.00 61.94 1181 LEU A CA 1
ATOM 9304 C C . LEU A 1 1181 ? 7.930 14.544 -6.732 1.00 61.94 1181 LEU A C 1
ATOM 9306 O O . LEU A 1 1181 ? 7.941 14.118 -5.577 1.00 61.94 1181 LEU A O 1
ATOM 9310 N N . PRO A 1 1182 ? 8.883 15.374 -7.194 1.00 63.62 1182 PRO A N 1
ATOM 9311 C CA . PRO A 1 1182 ? 9.935 15.889 -6.332 1.00 63.62 1182 PRO A CA 1
ATOM 9312 C C . PRO A 1 1182 ? 9.342 16.767 -5.234 1.00 63.62 1182 PRO A C 1
ATOM 9314 O O . PRO A 1 1182 ? 8.389 17.519 -5.452 1.00 63.62 1182 PRO A O 1
ATOM 9317 N N . ILE A 1 1183 ? 9.945 16.677 -4.055 1.00 85.19 1183 ILE A N 1
ATOM 9318 C CA . ILE A 1 1183 ? 9.596 17.513 -2.914 1.00 85.19 1183 ILE A CA 1
ATOM 9319 C C . ILE A 1 1183 ? 10.044 18.958 -3.192 1.00 85.19 1183 ILE A C 1
ATOM 9321 O O . ILE A 1 1183 ? 9.277 19.897 -2.989 1.00 85.19 1183 ILE A O 1
ATOM 9325 N N . TYR A 1 1184 ? 11.270 19.119 -3.689 1.00 91.94 1184 TYR A N 1
ATOM 9326 C CA . TYR A 1 1184 ? 11.833 20.351 -4.241 1.00 91.94 1184 TYR A CA 1
ATOM 9327 C C . TYR A 1 1184 ? 12.952 19.998 -5.225 1.00 91.94 1184 TYR A C 1
ATOM 9329 O O . TYR A 1 1184 ? 13.516 18.901 -5.170 1.00 91.94 1184 TYR A O 1
ATOM 9337 N N . THR A 1 1185 ? 13.282 20.918 -6.121 1.00 90.06 1185 THR A N 1
ATOM 9338 C CA . THR A 1 1185 ? 14.368 20.744 -7.085 1.00 90.06 1185 THR A CA 1
ATOM 9339 C C . THR A 1 1185 ? 15.698 21.014 -6.403 1.00 90.06 1185 THR A C 1
ATOM 9341 O O . THR A 1 1185 ? 15.871 22.019 -5.718 1.00 90.06 1185 THR A O 1
ATOM 9344 N N . ARG A 1 1186 ? 16.651 20.086 -6.530 1.00 88.62 1186 ARG A N 1
ATOM 9345 C CA . ARG A 1 1186 ? 17.969 20.246 -5.912 1.00 88.62 1186 ARG A CA 1
ATOM 9346 C C . ARG A 1 1186 ? 18.796 21.248 -6.697 1.00 88.62 1186 ARG A C 1
ATOM 9348 O O . ARG A 1 1186 ? 19.028 21.059 -7.885 1.00 88.62 1186 ARG A O 1
ATOM 9355 N N . GLY A 1 1187 ? 19.347 22.232 -6.007 1.00 83.81 1187 GLY A N 1
ATOM 9356 C CA . GLY A 1 1187 ? 20.224 23.205 -6.633 1.00 83.81 1187 GLY A CA 1
ATOM 9357 C C . GLY A 1 1187 ? 20.560 24.354 -5.703 1.00 83.81 1187 GLY A C 1
ATOM 9358 O O . GLY A 1 1187 ? 20.189 24.369 -4.530 1.00 83.81 1187 GLY A O 1
ATOM 9359 N N . ASN A 1 1188 ? 21.294 25.326 -6.234 1.00 86.94 1188 ASN A N 1
ATOM 9360 C CA . ASN A 1 1188 ? 21.611 26.532 -5.483 1.00 86.94 1188 ASN A CA 1
ATOM 9361 C C . ASN A 1 1188 ? 20.321 27.293 -5.153 1.00 86.94 1188 ASN A C 1
ATOM 9363 O O . ASN A 1 1188 ? 19.423 27.406 -5.981 1.00 86.94 1188 ASN A O 1
ATOM 9367 N N . SER A 1 1189 ? 20.240 27.837 -3.940 1.00 88.56 1189 SER A N 1
ATOM 9368 C CA . SER A 1 1189 ? 19.017 28.472 -3.448 1.00 88.56 1189 SER A CA 1
ATOM 9369 C C . SER A 1 1189 ? 18.510 29.566 -4.394 1.00 88.56 1189 SER A C 1
ATOM 9371 O O . SER A 1 1189 ? 19.269 30.490 -4.718 1.00 88.56 1189 SER A O 1
ATOM 9373 N N . ALA A 1 1190 ? 17.233 29.496 -4.772 1.00 85.81 1190 ALA A N 1
ATOM 9374 C CA . ALA A 1 1190 ? 16.566 30.456 -5.649 1.00 85.81 1190 ALA A CA 1
ATOM 9375 C C . ALA A 1 1190 ? 17.249 30.652 -7.023 1.00 85.81 1190 ALA A C 1
ATOM 9377 O O . ALA A 1 1190 ? 17.403 31.787 -7.488 1.00 85.81 1190 ALA A O 1
ATOM 9378 N N . THR A 1 1191 ? 17.723 29.570 -7.656 1.00 88.31 1191 THR A N 1
ATOM 9379 C CA . THR A 1 1191 ? 18.202 29.598 -9.056 1.00 88.31 1191 THR A CA 1
ATOM 9380 C C . THR A 1 1191 ? 17.173 29.131 -10.074 1.00 88.31 1191 THR A C 1
ATOM 9382 O O . THR A 1 1191 ? 17.347 29.417 -11.253 1.00 88.31 1191 THR A O 1
ATOM 9385 N N . GLU A 1 1192 ? 16.116 28.449 -9.636 1.00 87.88 1192 GLU A N 1
ATOM 9386 C CA . GLU A 1 1192 ? 15.042 27.925 -10.492 1.00 87.88 1192 GLU A CA 1
ATOM 9387 C C . GLU A 1 1192 ? 13.690 28.530 -10.101 1.00 87.88 1192 GLU A C 1
ATOM 9389 O O . GLU A 1 1192 ? 12.665 27.859 -10.059 1.00 87.88 1192 GLU A O 1
ATOM 9394 N N . CYS A 1 1193 ? 13.692 29.821 -9.772 1.00 83.94 1193 CYS A N 1
ATOM 9395 C CA . CYS A 1 1193 ? 12.457 30.553 -9.537 1.00 83.94 1193 CYS A CA 1
ATOM 9396 C C . CYS A 1 1193 ? 11.792 30.904 -10.870 1.00 83.94 1193 CYS A C 1
ATOM 9398 O O . CYS A 1 1193 ? 12.434 31.476 -11.749 1.00 83.94 1193 CYS A O 1
ATOM 9400 N N . ASP A 1 1194 ? 10.489 30.644 -10.972 1.00 76.38 1194 ASP A N 1
ATOM 9401 C CA . ASP A 1 1194 ? 9.659 31.106 -12.093 1.00 76.38 1194 ASP A CA 1
ATOM 9402 C C . ASP A 1 1194 ? 9.472 32.645 -12.093 1.00 76.38 1194 ASP A C 1
ATOM 9404 O O . ASP A 1 1194 ? 9.014 33.218 -13.082 1.00 76.38 1194 ASP A O 1
ATOM 9408 N N . GLY A 1 1195 ? 9.829 33.322 -10.992 1.00 71.69 1195 GLY A N 1
ATOM 9409 C CA . GLY A 1 1195 ? 9.749 34.774 -10.803 1.00 71.69 1195 GLY A CA 1
ATOM 9410 C C . GLY A 1 1195 ? 10.874 35.326 -9.916 1.00 71.69 1195 GLY A C 1
ATOM 9411 O O . GLY A 1 1195 ? 11.950 34.734 -9.817 1.00 71.69 1195 GLY A O 1
ATOM 9412 N N . ASP A 1 1196 ? 10.631 36.467 -9.267 1.00 84.94 1196 ASP A N 1
ATOM 9413 C CA . ASP A 1 1196 ? 11.623 37.131 -8.414 1.00 84.94 1196 ASP A CA 1
ATOM 9414 C C . ASP A 1 1196 ? 12.007 36.299 -7.176 1.00 84.94 1196 ASP A C 1
ATOM 9416 O O . ASP A 1 1196 ? 11.335 35.344 -6.779 1.00 84.94 1196 ASP A O 1
ATOM 9420 N N . LYS A 1 1197 ? 13.120 36.666 -6.537 1.00 90.31 1197 LYS A N 1
ATOM 9421 C CA . LYS A 1 1197 ? 13.546 36.074 -5.261 1.00 90.31 1197 LYS A CA 1
ATOM 9422 C C . LYS A 1 1197 ? 12.809 36.750 -4.110 1.00 90.31 1197 LYS A C 1
ATOM 9424 O O . LYS A 1 1197 ? 12.515 37.938 -4.183 1.00 90.31 1197 LYS A O 1
ATOM 9429 N N . SER A 1 1198 ? 12.563 36.016 -3.028 1.00 90.50 1198 SER A N 1
ATOM 9430 C CA . SER A 1 1198 ? 12.006 36.607 -1.808 1.00 90.50 1198 SER A CA 1
ATOM 9431 C C . SER A 1 1198 ? 12.956 37.672 -1.246 1.00 90.50 1198 SER A C 1
ATOM 9433 O O . SER A 1 1198 ? 14.141 37.402 -1.020 1.00 90.50 1198 SER A O 1
ATOM 9435 N N . GLU A 1 1199 ? 12.431 38.877 -1.009 1.00 88.62 1199 GLU A N 1
ATOM 9436 C CA . GLU A 1 1199 ? 13.164 39.982 -0.373 1.00 88.62 1199 GLU A CA 1
ATOM 9437 C C . GLU A 1 1199 ? 13.318 39.771 1.143 1.00 88.62 1199 GLU A C 1
ATOM 9439 O O . GLU A 1 1199 ? 14.287 40.237 1.742 1.00 88.62 1199 GLU A O 1
ATOM 9444 N N . GLU A 1 1200 ? 12.391 39.031 1.762 1.00 89.12 1200 GLU A N 1
ATOM 9445 C CA . GLU A 1 1200 ? 12.329 38.816 3.212 1.00 89.12 1200 GLU A CA 1
ATOM 9446 C C . GLU A 1 1200 ? 13.070 37.536 3.646 1.00 89.12 1200 GLU A C 1
ATOM 9448 O O . GLU A 1 1200 ? 13.769 37.525 4.663 1.00 89.12 1200 GLU A O 1
ATOM 9453 N N . TYR A 1 1201 ? 12.990 36.457 2.854 1.00 92.31 1201 TYR A N 1
ATOM 9454 C CA . TYR A 1 1201 ? 13.544 35.145 3.202 1.00 92.31 1201 TYR A CA 1
ATOM 9455 C C . TYR A 1 1201 ? 14.600 34.685 2.199 1.00 92.31 1201 TYR A C 1
ATOM 9457 O O . TYR A 1 1201 ? 14.314 34.117 1.143 1.00 92.31 1201 TYR A O 1
ATOM 9465 N N . LYS A 1 1202 ? 15.872 34.855 2.576 1.00 90.50 1202 LYS A N 1
ATOM 9466 C CA . LYS A 1 1202 ? 17.022 34.498 1.736 1.00 90.50 1202 LYS A CA 1
ATOM 9467 C C . LYS A 1 1202 ? 16.926 33.065 1.192 1.00 90.50 1202 LYS A C 1
ATOM 9469 O O . LYS A 1 1202 ? 16.808 32.107 1.956 1.00 90.50 1202 LYS A O 1
ATOM 9474 N N . GLY A 1 1203 ? 17.078 32.921 -0.122 1.00 88.38 1203 GLY A N 1
ATOM 9475 C CA . GLY A 1 1203 ? 17.129 31.626 -0.802 1.00 88.38 1203 GLY A CA 1
ATOM 9476 C C . GLY A 1 1203 ? 15.771 31.034 -1.182 1.00 88.38 1203 GLY A C 1
ATOM 9477 O O . GLY A 1 1203 ? 15.765 29.963 -1.779 1.00 88.38 1203 GLY A O 1
ATOM 9478 N N . LEU A 1 1204 ? 14.659 31.712 -0.874 1.00 95.88 1204 LEU A N 1
ATOM 9479 C CA . LEU A 1 1204 ? 13.326 31.343 -1.357 1.00 95.88 1204 LEU A CA 1
ATOM 9480 C C . LEU A 1 1204 ? 12.950 32.110 -2.628 1.00 95.88 1204 LEU A C 1
ATOM 9482 O O . LEU A 1 1204 ? 13.402 33.236 -2.849 1.00 95.88 1204 LEU A O 1
ATOM 9486 N N . CYS A 1 1205 ? 12.085 31.504 -3.433 1.00 93.81 1205 CYS A N 1
ATOM 9487 C CA . CYS A 1 1205 ? 11.407 32.161 -4.546 1.00 93.81 1205 CYS A CA 1
ATOM 9488 C C . CYS A 1 1205 ? 10.206 32.972 -4.043 1.00 93.81 1205 CYS A C 1
ATOM 9490 O O . CYS A 1 1205 ? 9.534 32.560 -3.093 1.00 93.81 1205 CYS A O 1
ATOM 9492 N N . ALA A 1 1206 ? 9.925 34.111 -4.678 1.00 87.12 1206 ALA A N 1
ATOM 9493 C CA . ALA A 1 1206 ? 8.705 34.865 -4.424 1.00 87.12 1206 ALA A CA 1
ATOM 9494 C C . ALA A 1 1206 ? 7.470 34.083 -4.950 1.00 87.12 1206 ALA A C 1
ATOM 9496 O O . ALA A 1 1206 ? 7.584 33.390 -5.964 1.00 87.12 1206 ALA A O 1
ATOM 9497 N N . PRO A 1 1207 ? 6.314 34.141 -4.259 1.00 74.94 1207 PRO A N 1
ATOM 9498 C CA . PRO A 1 1207 ? 5.127 33.319 -4.551 1.00 74.94 1207 PRO A CA 1
ATOM 9499 C C . PRO A 1 1207 ? 4.140 33.874 -5.578 1.00 74.94 1207 PRO A C 1
ATOM 9501 O O . PRO A 1 1207 ? 4.052 35.121 -5.695 1.00 74.94 1207 PRO A O 1
#

Mean predicted aligned error: 24.07 Å

Secondary structure (DSSP, 8-state):
-TT-TT--EEEEEEEEEEEEETTEEEEEEEEEEEEEES----TTS-SS--SSTTSS-SSPBPSSSTTSBPPPPP-----PPPP----------TTS-S--------TT---HHHHS-TTSGGGPPP-TTSEEEEE---HHHHHHHHHHHHHHHHHHHTT----STTSSPPPBSSPBPPEE-HHHHHHHHHHHTT--SS----TTTS--SS-SS-EEEEEEE-----S-HHHHHHHHHHGGGGG--HHHHHS----SSS-HHHHHHH-TT--EEEEEEEEEEEEETTEEEEEEEEEEEEEES----TTS-SS-BSSTTTT-SSPBPSSSTTSB----------------EEEEETTEEEESS-----HHHHHTTS----TTSHHHHHHH-S---EEE----SSS----------------SSSTTSSSSSS--S---S-S--SS------------TT--S----PPP--S---GGGS-TTSTTTSPP-TTSEEEEES--HHHHHHHHHHHHHHHHHHHTT----SBTSSPPPBSSPBPPEE-HHHHHHHHHHHTT--SS-PPPTTTS--SS-SS-EEEEEEEE----S--HHHHHHHHHHGGGG-BGGGGTS----SSS-HHHHHHT-TT--EEEEEEEEEEEEETTEEEEEEEEEEEEEES----TTS-SS-BSSTTTT-SS-B-SS-TTSBP---S---------S------SPPPPPPTT--GGGG-TTSGGGPPP-TTSEEEEES--HHHHHHHHHHHHHHHHHHHTT-----TT-PPPPBSSPBPPEE-HHHHHHHHHHHTT--SS-PPPTTTS--SS-SS-EEEEEEE-----S--HHHHHHHHHGGGGT--GGGGGS----SSSSHHHHHHH-SS--EEEEEEEEEEEEETTEEEEEEEEEEEEEES----TTS-SS-BSSTTTT-SSPBPSS-TTSBPP-PPPPPPPPP--SS--------S------TTGGGSS-HHHHS-TTSGGGPPP-TTSEEEEES--HHHHHHHHHHHHHHHHHHHTT----SBTSSPPPBSSPBPPEE-HHHHHHHHHHHTT--SS----TTTS--SS-SS-EEEEEEE--S--TTHHHHHHHHHHGGGGGSBGGGGGS----SS--HHHHHHH-TT--EEEEEEEEEEEEETTEEEEEEEEEEEEEES----TTS-SS-BSSTTSS-SSPBPSSSTTPBP-

Organism: Meganyctiphanes norvegica (NCBI:txid48144)

Solvent-accessible surface area (backbone atoms only — not comparable to full-atom values): 68954 Å² total; per-residue (Å²): 79,96,72,18,68,74,42,73,44,78,52,71,52,72,50,76,46,67,51,72,60,96,89,44,80,38,82,77,42,72,48,77,51,74,49,53,37,54,76,52,80,54,88,94,58,73,57,54,84,91,72,73,69,51,75,81,45,97,42,55,62,23,87,90,47,77,58,36,58,35,77,76,84,91,84,90,85,92,78,86,83,81,84,92,77,92,76,83,94,77,91,78,78,98,83,72,67,96,62,82,67,84,82,68,69,77,85,78,83,69,65,62,78,82,77,41,65,89,74,29,27,70,64,47,75,70,40,74,88,48,54,66,78,50,69,68,79,54,73,68,55,55,51,49,55,51,47,54,51,40,52,54,43,37,36,33,9,66,35,68,34,66,49,19,48,70,49,52,36,67,22,16,7,34,29,39,36,59,43,84,31,67,67,38,14,50,28,18,27,34,45,25,40,57,65,57,82,94,55,80,82,55,56,83,27,54,40,48,98,91,26,83,46,41,27,78,41,79,40,77,47,79,58,92,66,88,67,77,59,63,64,55,44,54,49,56,34,46,57,25,40,48,74,40,31,62,68,39,32,63,33,27,65,94,63,98,63,86,40,70,48,22,41,42,69,49,16,16,79,27,40,31,38,14,46,19,30,27,29,24,38,50,75,59,98,89,42,81,40,80,43,34,36,40,40,25,37,23,28,31,43,43,43,80,48,76,71,36,48,28,34,48,75,39,62,40,22,72,55,31,96,51,54,53,19,93,88,46,61,36,16,11,41,69,75,77,86,86,68,97,68,93,80,83,88,79,85,65,56,45,42,74,54,94,97,40,83,43,66,79,65,97,74,91,80,58,72,69,66,58,60,63,64,71,71,77,79,69,84,70,61,70,66,58,63,77,75,67,66,102,70,92,69,63,52,54,64,64,84,62,98,70,97,58,82,62,78,61,75,68,83,86,80,89,81,88,86,88,90,82,78,69,81,78,73,71,80,81,81,86,75,97,74,91,81,84,90,80,80,89,75,83,86,83,80,89,88,79,94,78,90,78,91,84,72,96,82,73,69,93,75,76,65,78,71,75,72,83,79,61,81,68,78,66,81,85,48,61,71,77,23,30,72,58,41,72,75,42,79,86,53,54,62,82,47,74,60,72,51,74,65,53,55,52,52,53,46,48,54,49,40,53,54,37,38,35,35,10,68,38,64,34,64,49,17,38,89,41,51,38,69,21,17,9,34,29,33,36,56,42,85,30,67,58,38,15,50,39,17,29,34,42,24,43,56,66,55,82,94,56,80,79,52,53,84,28,54,39,50,92,89,28,78,44,44,28,76,44,78,41,76,48,83,44,87,63,89,70,89,56,61,69,61,43,54,48,57,32,47,55,21,36,53,68,35,42,62,70,36,36,63,35,28,63,94,60,102,58,85,32,66,47,20,44,40,68,51,16,16,80,26,28,30,36,13,52,14,25,28,31,26,42,50,72,58,96,93,42,78,33,79,37,27,37,39,40,25,38,22,30,32,45,42,43,78,48,73,66,39,47,34,38,45,77,40,62,45,32,72,56,33,96,79,43,56,21,91,90,46,64,47,17,7,42,48,75,63,76,70,74,65,70,76,63,91,68,64,92,80,80,73,74,55,74,37,79,76,82,78,80,66,85,91,53,76,56,69,83,69,38,70,79,16,32,79,53,51,73,78,37,81,90,51,47,31,63,40,55,60,66,53,73,71,52,50,53,48,53,47,48,56,50,39,53,54,40,34,37,35,10,64,39,69,39,68,50,23,50,62,48,44,39,65,21,16,7,36,30,37,37,60,42,85,34,68,63,39,14,49,34,19,28,43,44,26,52,55,65,58,80,93,56,79,78,51,51,84,25,55,39,42,92,84,25,73,47,38,28,77,46,78,42,72,48,86,36,71,59,87,71,86,57,64,72,60,44,53,47,55,33,46,56,24,40,52,63,36,35,44,75,43,36,66,34,33,70,92,60,98,73,65,42,57,50,22,43,43,69,49,17,18,81,26,31,31,36,12,48,10,24,28,29,24,48,48,73,59,88,91,40,76,21,73,30,21,35,38,40,26,38,22,30,30,46,45,46,81,49,74,65,39,50,33,40,47,77,42,59,44,27,70,60,36,93,50,58,56,22,91,87,45,69,31,14,10,44,56,76,84,83,76,73,86,77,87,76,75,96,62,99,68,83,78,84,68,90,76,72,89,68,84,72,76,83,71,63,77,72,68,56,70,85,55,50,64,74,78,75,43,60,66,83,24,33,72,46,49,74,73,37,78,85,50,48,64,77,48,78,57,64,52,74,67,54,49,49,52,52,46,53,52,49,39,52,53,38,20,33,31,10,58,41,65,31,70,50,18,35,81,46,48,34,68,21,15,9,35,25,33,38,60,42,85,31,69,65,37,16,51,31,20,28,39,44,25,45,59,61,59,80,95,57,79,81,51,59,87,30,59,40,43,98,89,25,74,50,43,29,76,42,78,40,76,47,78,53,82,66,71,84,63,47,66,61,52,43,54,48,56,34,45,57,21,36,51,71,33,46,54,73,34,36,67,29,28,69,92,62,99,58,82,36,65,50,22,44,40,69,50,15,13,80,29,31,30,35,14,48,10,25,27,29,22,41,51,74,56,96,92,41,78,33,77,40,29,35,40,40,28,38,24,30,29,46,45,45,80,49,77,68,40,51,33,35,50,77,37,62,41,40,73,58,42,97,56,58,65,34,90,86,41,66,30,16,10,45,108

Nearest PDB structures (foldseek):
  2vzn-assembly2_B  TM=9.318E-01  e=2.742E-16  Solenopsis invicta
  1qnx-assembly1_A  TM=8.916E-01  e=2.742E-16  Vespula vulgaris
  2vzn-assembly1_A  TM=8.508E-01  e=6.300E-17  Solenopsis invicta
  3u3l-assembly1_C  TM=8.433E-01  e=7.310E-12  Tabanus yao
  3q2r-assembly1_A  TM=7.893E-01  e=1.247E-10  Homo sapiens

pLDDT: mean 70.46, std 21.52, range [21.77, 98.12]

Foldseek 3Di:
DVQQQPWQDKDKDKDWAWDDDPRDTDGTDMDIDMDTPPDDPDPPDDSDDDDQFPPDAPADQDPVHNRHHHDDDDDDDDDDDDDDDDDDDDDDDPDDQPDDDPPPPDPPPDPCPVPDDCQALLNADQDSVWQFDDKDDDPVLQVVLLVLLQVLLLCLLQLVQQAAPHDDRFHFQQAARADADPLQQSSQRSVQSNVDDPDDDDQCRRAGPQESGKAKDKDKDLDPDDDDVSSVRLVVLQVLRNHHHNVCQAFPADDPGSNQSNLFSLQSPWHYKHKIKTWGWDADPNDTRGTMMMIMMMTPPTGSDGGHHSGDGDRFNNPYPAAQDPVSNSHHYRDDPDDDDDDDWDWFKWWDDPNDIDTPDDDPDDPVNVVVVVPPDDPPVVVVPVPDPDDTAIAIAGDDPDDDGDGDGDDDDDDDDDDPPPVVPPPPPDDPDDDDDPPPDPPDDDDDDDDDDDDPPDQPPPPPPDPPPQPFDCVPADCLALLNPDQDSVFQFDDWWDDPVLVVVLLVLLQVLLLCQQQQVQQAAVHTTAFHFQQAARADEDPQQQSSQRSNQSNVDDPDDDDQSRNAGPQESGKAKDKDKDQDPDPDDCSVVRLCVLQVLRNHHHNVCLAFQADDPGPNQSNLFSNQRPFHYKHKIKTFGWDDDPNDTRRTIMMIMMMTPHTGSQGGARSGFGDRFNNLYPPAADPVSNSHHYSPDPPPPPPPVDDDDDQLQQEDQDDDDPLDPCVLLDCLALLNDDQQSVWNFPYKWADPVRVVVLLVLLQVLLLCLQQQNQAAADPDDAFHFQQAARADEDPQLQSSQRSVQSNVDRPDDDDQSRRAGLLESGKAKDKDKDQDLDPDDCSNVRLVVLQVLRNHHHNVCQAFQADDPPSNRSNLQSNQSVWHYKHKIKTFTWDAGNNDIRNGIMMIMMITPHTTSPGGHHSGDGDHQNNPAPAHADPVRNSHHYGDDRDRDDDDDPDPDDDDDPDPPDDDDPPPPVVCPVDVFCVVDRCLALLNDDQPVVFAFDDWWADPVNVCVLLVVLLQLLLCQLQQNAQAAAPGGAFHFQQAARADEDPQLQSSQRSNQSNVDDVDDDDQCRSAGPQASGKAKDKDKDLDPDPPCPSVVRLVVLQVLRNVHHSVCQAFFDDDPGPNQSNLFSNQRPWHYKHKIKTFGWDADPNDTRRGIMMIMMMIPPTGRDGGHHSGHGDRQNPPAPDPPDPVRPRHHYD

Sequence (1207 aa):
QMLWAETTEIGCGAVHYKTQFRGFDFSHAKIYVCNYGPAGNILGRPIYLQGPAATKCNGAVSTTYKHLCEAMPAGSSSVTKPPVTSGPIVTAEPGECKFTAPTTAYTSGCDYGKKYENTHSANLKPNCSCEVHTQGMGTLQKAEILKIHNEFRALVAKGEETRGNPGPQPAGANIQQLTWSDQLAETAQAWANQCPFLQHDTYSNRLTCDYPVVGQNIYYTWSNKPDSVWERGISRWYNEVKDVNHLLVDFYAENKLTIGHYTQIMWAETAQVGCGQVQYKTKFRGFNFKEAKIYVCNYGPAGNVLGRPIYERGEAATKCKTKASNTYPELCDNTPVTSNINTRSVRGWYVFKDKTFKPALGDTSSKAYRDLKLLKELKFMEEYQRTMGDRFVSFEVVAFHSGSVIIEAILTVKRKVTMKLIEAATLALIIPGGLDLSDIKSIFNPPDQVTTTEDPNQCKFRAEVPALSSGCDFSKHGSEHSVNIGVNCSCAVHKVGITKADKEEIIKSHNEYRVKVALGNEKRGDPGAQPSGANIKELIWSEELAEGAQAWANQCPFLRHDTYTNRKTCTFPVVGQNIYYTWSNNPASVWSRGIDRWYNEVSKMPKLLVDFYAENKQTIGHYTQMIWADTAQIGCGAVHYETSFRGHDFKEAKIYVCNYGPAGNILGKPIYIKGPTASQCPASKSKKYPELCDSTIVKPTVAPTLKPGECKFTATVPKLKKDCDYKSYGDLHTANLDKNCSCEVHKAGVTDEEKEQILKVHNDYRALVASGDEKRGNPGPQPSGSNIKELLWNDQLAEIAQRWANQCPFLQHDTYANRRTCNFPVAGQNIYYTWTNSKKSVWERGIGRWYNEVAQMANILVDFYAEDEETIGHYTQVLWAETAEIGCGAVVYKTEFRDIKFNNAKIYVCNYGPAGNILGKSIYQRGSPASECITKKSNKYPELCESTRARPPTPAPPTTQPPDVCRFTAPVPPIKKNIWRKCNFRKKYPPTHTVNLEKNCSCQVHTLGVSEEEKQEILNLHNTLRSKVAQGKEKKGDPGPQFAGSDIIELKWNVQLAITAQAWANQCPFLQHDTYSNRKTCSHVVVGQNIYYTWSNSSKGAWTKGINRWYNEVKDVPNILVNFYAETEATIGHYTQMIWAKTRDIGCGAVIYKTKFRNFLFENAKIYVCNYGPAGNILGLPIYTRGNSATECDGDKSEEYKGLCAP

InterPro domains:
  IPR001283 Cysteine-rich secretory protein-related [PR00837] (178-196)
  IPR001283 Cysteine-rich secretory protein-related [PR00837] (233-246)
  IPR001283 Cysteine-rich secretory protein-related [PR00837] (259-275)
  IPR001283 Cysteine-rich secretory protein-related [PR00837] (294-307)
  IPR001283 Cysteine-rich secretory protein-related [PTHR10334] (143-314)
  IPR002413 Venom allergen 5-like [PR00838] (136-152)
  IPR002413 Venom allergen 5-like [PR00838] (152-172)
  IPR002413 Venom allergen 5-like [PR00838] (178-196)
  IPR002413 Venom allergen 5-like [PR00838] (231-246)
  IPR002413 Venom allergen 5-like [PR00838] (258-277)
  IPR014044 CAP domain [PF00188] (147-299)
  IPR014044 CAP domain [PF00188] (509-660)
  IPR014044 CAP domain [PF00188] (759-912)
  IPR014044 CAP domain [PF00188] (1019-1172)
  IPR014044 CAP domain [SM00198] (140-307)
  IPR014044 CAP domain [SM00198] (501-668)
  IPR014044 CAP domain [SM00198] (753-920)
  IPR014044 CAP domain [SM00198] (1013-1180)
  IPR018244 Allergen V5/Tpx-1-related, conserved site [PS01009] (260-270)
  IPR018244 Allergen V5/Tpx-1-related, conserved site [PS01009] (621-631)